Protein AF-0000000073391675 (afdb_homodimer)

Organism: Paracidovorax avenae (strain ATCC 19860 / DSM 7227 / CCUG 15838 / JCM 20985 / LMG 2117 / NCPPB 1011) (NCBI:txid643561)

pLDDT: mean 87.5, std 17.21, range [28.73, 98.94]

Nearest PDB structures (foldseek):
  4m0v-assembly2_B  TM=9.413E-01  e=5.246E-44  Escherichia coli KO11FL
  4lu9-assembly1_C  TM=9.413E-01  e=2.729E-43  Escherichia coli KO11FL
  4m0v-assembly1_A  TM=9.552E-01  e=1.009E-42  Escherichia coli KO11FL
  7z03-assembly1_B  TM=8.689E-01  e=5.096E-45  Escherichia coli
  4lty-assembly1_C  TM=9.539E-01  e=1.100E-41  Escherichia coli KO11FL

Sequence (812 aa):
MRLLHTSDWHLGQHFMGKSRQAEHRAFIDWLAAQAADCQADAVLLAGDVFDTSAPPSHARELYHHAVLSLREAGTALVVLGGNHDSAAVLGESRALLAELGTRVVPCAAATPAEQVLVLHRRSGGPGAVLCAVPYLRPRELLLSLPGESAADKRMALQQAIRAHYAALFDMARERSASLGGLPIVATGHLATVGATGGDAVRDIYVGTLEAFPTDAFPAADYIALGHIHQPMKVGGNEHIRYCGSPIPLGFDEAAQRKEVLQVDFDLAGLQSVAPLPVPCFQPMASLRGSLATLPAALTAAARAGTQETPAWLDVEVAGDDYLPDLQARVTAMADGLPVEVLRVRRARGGAAPALVPIARETLDELAPGDVFERRLQEESLDEALRERLSAMHRGVLSDLQEEGAAMRLLHTSDWHLGQHFMGKSRQAEHRAFIDWLAAQAADCQADAVLLAGDVFDTSAPPSHARELYHHAVLSLREAGTALVVLGGNHDSAAVLGESRALLAELGTRVVPCAAATPAEQVLVLHRRSGGPGAVLCAVPYLRPRELLLSLPGESAADKRMALQQAIRAHYAALFDMARERSASLGGLPIVATGHLATVGATGGDAVRDIYVGTLEAFPTDAFPAADYIALGHIHQPMKVGGNEHIRYCGSPIPLGFDEAAQRKEVLQVDFDLAGLQSVAPLPVPCFQPMASLRGSLATLPAALTAAARAGTQETPAWLDVEVAGDDYLPDLQARVTAMADGLPVEVLRVRRARGGAAPALVPIARETLDELAPGDVFERRLQEESLDEALRERLSAMHRGVLSDLQEEGAA

Structure (mmCIF, N/CA/C/O backbone):
data_AF-0000000073391675-model_v1
#
loop_
_entity.id
_entity.type
_entity.pdbx_description
1 polymer 'Nuclease SbcCD subunit D'
#
loop_
_atom_site.group_PDB
_atom_site.id
_atom_site.type_symbol
_atom_site.label_atom_id
_atom_site.label_alt_id
_atom_site.label_comp_id
_atom_site.label_asym_id
_atom_site.label_entity_id
_atom_site.label_seq_id
_atom_site.pdbx_PDB_ins_code
_atom_site.Cartn_x
_atom_site.Cartn_y
_atom_site.Cartn_z
_atom_site.occupancy
_atom_site.B_iso_or_equiv
_atom_site.auth_seq_id
_atom_site.auth_comp_id
_atom_site.auth_asym_id
_atom_site.auth_atom_id
_atom_site.pdbx_PDB_model_num
ATOM 1 N N . MET A 1 1 ? 22.078 17.875 15.852 1 96.62 1 MET A N 1
ATOM 2 C CA . MET A 1 1 ? 20.953 17.219 15.203 1 96.62 1 MET A CA 1
ATOM 3 C C . MET A 1 1 ? 19.859 18.219 14.828 1 96.62 1 MET A C 1
ATOM 5 O O . MET A 1 1 ? 19.531 19.094 15.617 1 96.62 1 MET A O 1
ATOM 9 N N . ARG A 1 2 ? 19.438 18.188 13.594 1 98.62 2 ARG A N 1
ATOM 10 C CA . ARG A 1 2 ? 18.344 19.031 13.117 1 98.62 2 ARG A CA 1
ATOM 11 C C . ARG A 1 2 ? 17.156 18.188 12.664 1 98.62 2 ARG A C 1
ATOM 13 O O . ARG A 1 2 ? 17.297 17.359 11.766 1 98.62 2 ARG A O 1
ATOM 20 N N . LEU A 1 3 ? 15.992 18.422 13.297 1 98.81 3 LEU A N 1
ATOM 21 C CA . LEU A 1 3 ? 14.773 17.703 12.969 1 98.81 3 LEU A CA 1
ATOM 22 C C . LEU A 1 3 ? 13.727 18.641 12.375 1 98.81 3 LEU A C 1
ATOM 24 O O . LEU A 1 3 ? 13.672 19.812 12.734 1 98.81 3 LEU A O 1
ATOM 28 N N . LEU A 1 4 ? 12.984 18.141 11.469 1 98.94 4 LEU A N 1
ATOM 29 C CA . LEU A 1 4 ? 11.734 18.781 11.086 1 98.94 4 LEU A CA 1
ATOM 30 C C . LEU A 1 4 ? 10.539 18.016 11.664 1 98.94 4 LEU A C 1
ATOM 32 O O . LEU A 1 4 ? 10.469 16.797 11.578 1 98.94 4 LEU A O 1
ATOM 36 N N . HIS A 1 5 ? 9.664 18.766 12.328 1 98.94 5 HIS A N 1
ATOM 37 C CA . HIS A 1 5 ? 8.477 18.234 12.984 1 98.94 5 HIS A CA 1
ATOM 38 C C . HIS A 1 5 ? 7.207 18.656 12.25 1 98.94 5 HIS A C 1
ATOM 40 O O . HIS A 1 5 ? 6.926 19.844 12.125 1 98.94 5 HIS A O 1
ATOM 46 N N . THR A 1 6 ? 6.473 17.688 11.688 1 98.94 6 THR A N 1
ATOM 47 C CA . THR A 1 6 ? 5.199 17.906 11.016 1 98.94 6 THR A CA 1
ATOM 48 C C . THR A 1 6 ? 4.188 16.844 11.414 1 98.94 6 THR A C 1
ATOM 50 O O . THR A 1 6 ? 4.539 15.859 12.062 1 98.94 6 THR A O 1
ATOM 53 N N . SER A 1 7 ? 2.902 17.047 11.172 1 98.69 7 SER A N 1
ATOM 54 C CA . SER A 1 7 ? 1.841 16.094 11.477 1 98.69 7 SER A CA 1
ATOM 55 C C . SER A 1 7 ? 0.565 16.422 10.711 1 98.69 7 SER A C 1
ATOM 57 O O . SER A 1 7 ? 0.49 17.453 10.031 1 98.69 7 SER A O 1
ATOM 59 N N . ASP A 1 8 ? -0.396 15.484 10.727 1 98.38 8 ASP A N 1
ATOM 60 C CA . ASP A 1 8 ? -1.77 15.711 10.289 1 98.38 8 ASP A CA 1
ATOM 61 C C . ASP A 1 8 ? -1.817 16.125 8.812 1 98.38 8 ASP A C 1
ATOM 63 O O . ASP A 1 8 ? -2.447 17.125 8.469 1 98.38 8 ASP A O 1
ATOM 67 N N . TRP A 1 9 ? -1.124 15.344 8.016 1 98.88 9 TRP A N 1
ATOM 68 C CA . TRP A 1 9 ? -1.133 15.602 6.574 1 98.88 9 TRP A CA 1
ATOM 69 C C . TRP A 1 9 ? -2.516 15.344 5.984 1 98.88 9 TRP A C 1
ATOM 71 O O . TRP A 1 9 ? -2.947 16.047 5.07 1 98.88 9 TRP A O 1
ATOM 81 N N . HIS A 1 10 ? -3.162 14.328 6.477 1 98.44 10 HIS A N 1
ATOM 82 C CA . HIS A 1 10 ? -4.492 13.945 6.012 1 98.44 10 HIS A CA 1
ATOM 83 C C . HIS A 1 10 ? -4.504 13.703 4.508 1 98.44 10 HIS A C 1
ATOM 85 O O . HIS A 1 10 ? -5.387 14.195 3.803 1 98.44 10 HIS A O 1
ATOM 91 N N . LEU A 1 11 ? -3.527 12.953 4.031 1 98.75 11 LEU A N 1
ATOM 92 C CA . LEU A 1 11 ? -3.48 12.609 2.615 1 98.75 11 LEU A CA 1
ATOM 93 C C . LEU A 1 11 ? -4.77 11.914 2.184 1 98.75 11 LEU A C 1
ATOM 95 O O . LEU A 1 11 ? -5.246 11.008 2.863 1 98.75 11 LEU A O 1
ATOM 99 N N . GLY A 1 12 ? -5.332 12.336 1.039 1 97.75 12 GLY A N 1
ATOM 100 C CA . GLY A 1 12 ? -6.535 11.727 0.497 1 97.75 12 GLY A CA 1
ATOM 101 C C . GLY A 1 12 ? -7.801 12.477 0.873 1 97.75 12 GLY A C 1
ATOM 102 O O . GLY A 1 12 ? -8.898 12.102 0.451 1 97.75 12 GLY A O 1
ATOM 103 N N . GLN A 1 13 ? -7.66 13.523 1.606 1 95.56 13 GLN A N 1
ATOM 104 C CA . GLN A 1 13 ? -8.852 14.266 2.014 1 95.56 13 GLN A CA 1
ATOM 105 C C . GLN A 1 13 ? -9.578 14.844 0.803 1 95.56 13 GLN A C 1
ATOM 107 O O . GLN A 1 13 ? -8.945 15.352 -0.126 1 95.56 13 GLN A O 1
ATOM 112 N N . HIS A 1 14 ? -10.883 14.68 0.837 1 92.56 14 HIS A N 1
ATOM 113 C CA . HIS A 1 14 ? -11.789 15.406 -0.05 1 92.56 14 HIS A CA 1
ATOM 114 C C . HIS A 1 14 ? -12.516 16.516 0.695 1 92.56 14 HIS A C 1
ATOM 116 O O . HIS A 1 14 ? -13.18 16.266 1.703 1 92.56 14 HIS A O 1
ATOM 122 N N . PHE A 1 15 ? -12.32 17.688 0.173 1 91.56 15 PHE A N 1
ATOM 123 C CA . PHE A 1 15 ? -12.883 18.875 0.834 1 91.56 15 PHE A CA 1
ATOM 124 C C . PHE A 1 15 ? -14.016 19.469 0.012 1 91.56 15 PHE A C 1
ATOM 126 O O . PHE A 1 15 ? -13.773 20.156 -0.977 1 91.56 15 PHE A O 1
ATOM 133 N N . MET A 1 16 ? -15.242 19.188 0.354 1 92.56 16 MET A N 1
ATOM 134 C CA . MET A 1 16 ? -16.438 19.703 -0.313 1 92.56 16 MET A CA 1
ATOM 135 C C . MET A 1 16 ? -16.391 19.422 -1.812 1 92.56 16 MET A C 1
ATOM 137 O O . MET A 1 16 ? -16.562 20.344 -2.623 1 92.56 16 MET A O 1
ATOM 141 N N . GLY A 1 17 ? -16.031 18.266 -2.182 1 92.5 17 GLY A N 1
ATOM 142 C CA . GLY A 1 17 ? -16.031 17.797 -3.561 1 92.5 17 GLY A CA 1
ATOM 143 C C . GLY A 1 17 ? -14.727 18.062 -4.277 1 92.5 17 GLY A C 1
ATOM 144 O O . GLY A 1 17 ? -14.555 17.672 -5.434 1 92.5 17 GLY A O 1
ATOM 145 N N . LYS A 1 18 ? -13.82 18.703 -3.594 1 95.31 18 LYS A N 1
ATOM 146 C CA . LYS A 1 18 ? -12.539 19.031 -4.207 1 95.31 18 LYS A CA 1
ATOM 147 C C . LYS A 1 18 ? -11.43 18.109 -3.691 1 95.31 18 LYS A C 1
ATOM 149 O O . LYS A 1 18 ? -11.359 17.828 -2.494 1 95.31 18 LYS A O 1
ATOM 154 N N . SER A 1 19 ? -10.617 17.609 -4.656 1 95.12 19 SER A N 1
ATOM 155 C CA . SER A 1 19 ? -9.43 16.844 -4.262 1 95.12 19 SER A CA 1
ATOM 156 C C . SER A 1 19 ? -8.328 17.766 -3.75 1 95.12 19 SER A C 1
ATOM 158 O O . SER A 1 19 ? -8.102 18.844 -4.309 1 95.12 19 SER A O 1
ATOM 160 N N . ARG A 1 20 ? -7.648 17.312 -2.73 1 96.75 20 ARG A N 1
ATOM 161 C CA . ARG A 1 20 ? -6.527 18.062 -2.182 1 96.75 20 ARG A CA 1
ATOM 162 C C . ARG A 1 20 ? -5.199 17.531 -2.707 1 96.75 20 ARG A C 1
ATOM 164 O O . ARG A 1 20 ? -4.137 17.922 -2.211 1 96.75 20 ARG A O 1
ATOM 171 N N . GLN A 1 21 ? -5.195 16.703 -3.68 1 97.56 21 GLN A N 1
ATOM 172 C CA . GLN A 1 21 ? -4.016 15.984 -4.148 1 97.56 21 GLN A CA 1
ATOM 173 C C . GLN A 1 21 ? -2.924 16.953 -4.594 1 97.56 21 GLN A C 1
ATOM 175 O O . GLN A 1 21 ? -1.752 16.766 -4.262 1 97.56 21 GLN A O 1
ATOM 180 N N . ALA A 1 22 ? -3.295 17.953 -5.344 1 97.12 22 ALA A N 1
ATOM 181 C CA . ALA A 1 22 ? -2.314 18.906 -5.844 1 97.12 22 ALA A CA 1
ATOM 182 C C . ALA A 1 22 ? -1.646 19.656 -4.695 1 97.12 22 ALA A C 1
ATOM 184 O O . ALA A 1 22 ? -0.434 19.891 -4.715 1 97.12 22 ALA A O 1
ATOM 185 N N . GLU A 1 23 ? -2.416 20.047 -3.707 1 97.19 23 GLU A N 1
ATOM 186 C CA . GLU A 1 23 ? -1.893 20.734 -2.531 1 97.19 23 GLU A CA 1
ATOM 187 C C . GLU A 1 23 ? -0.934 19.844 -1.75 1 97.19 23 GLU A C 1
ATOM 189 O O . GLU A 1 23 ? 0.139 20.281 -1.336 1 97.19 23 GLU A O 1
ATOM 194 N N . HIS A 1 24 ? -1.347 18.625 -1.597 1 98.5 24 HIS A N 1
ATOM 195 C CA . HIS A 1 24 ? -0.513 17.672 -0.875 1 98.5 24 HIS A CA 1
ATOM 196 C C . HIS A 1 24 ? 0.816 17.453 -1.59 1 98.5 24 HIS A C 1
ATOM 198 O O . HIS A 1 24 ? 1.872 17.422 -0.954 1 98.5 24 HIS A O 1
ATOM 204 N N . ARG A 1 25 ? 0.76 17.312 -2.867 1 98.56 25 ARG A N 1
ATOM 205 C CA . ARG A 1 25 ? 1.98 17.125 -3.646 1 98.56 25 ARG A CA 1
ATOM 206 C C . ARG A 1 25 ? 2.904 18.328 -3.506 1 98.56 25 ARG A C 1
ATOM 208 O O . ARG A 1 25 ? 4.105 18.172 -3.279 1 98.56 25 ARG A O 1
ATOM 215 N N . ALA A 1 26 ? 2.348 19.453 -3.588 1 98.69 26 ALA A N 1
ATOM 216 C CA . ALA A 1 26 ? 3.123 20.688 -3.465 1 98.69 26 ALA A CA 1
ATOM 217 C C . ALA A 1 26 ? 3.773 20.797 -2.088 1 98.69 26 ALA A C 1
ATOM 219 O O . ALA A 1 26 ? 4.938 21.188 -1.973 1 98.69 26 ALA A O 1
ATOM 220 N N . PHE A 1 27 ? 3.076 20.484 -1.104 1 98.81 27 PHE A N 1
ATOM 221 C CA . PHE A 1 27 ? 3.611 20.516 0.251 1 98.81 27 PHE A CA 1
ATOM 222 C C . PHE A 1 27 ? 4.781 19.547 0.395 1 98.81 27 PHE A C 1
ATOM 224 O O . PHE A 1 27 ? 5.824 19.906 0.943 1 98.81 27 PHE A O 1
ATOM 231 N N . ILE A 1 28 ? 4.555 18.312 -0.082 1 98.94 28 ILE A N 1
ATOM 232 C CA . ILE A 1 28 ? 5.586 17.281 0.033 1 98.94 28 ILE A CA 1
ATOM 233 C C . ILE A 1 28 ? 6.855 17.75 -0.68 1 98.94 28 ILE A C 1
ATOM 235 O O . ILE A 1 28 ? 7.961 17.609 -0.145 1 98.94 28 ILE A O 1
ATOM 239 N N . ASP A 1 29 ? 6.691 18.266 -1.819 1 98.88 29 ASP A N 1
ATOM 240 C CA . ASP A 1 29 ? 7.836 18.781 -2.566 1 98.88 29 ASP A CA 1
ATOM 241 C C . ASP A 1 29 ? 8.523 19.922 -1.81 1 98.88 29 ASP A C 1
ATOM 243 O O . ASP A 1 29 ? 9.75 19.969 -1.73 1 98.88 29 ASP A O 1
ATOM 247 N N . TRP A 1 30 ? 7.719 20.781 -1.269 1 98.94 30 TRP A N 1
ATOM 248 C CA . TRP A 1 30 ? 8.242 21.891 -0.473 1 98.94 30 TRP A CA 1
ATOM 249 C C . TRP A 1 30 ? 8.992 21.375 0.748 1 98.94 30 TRP A C 1
ATOM 251 O O . TRP A 1 30 ? 10.086 21.844 1.055 1 98.94 30 TRP A O 1
ATOM 261 N N . LEU A 1 31 ? 8.414 20.438 1.438 1 98.94 31 LEU A N 1
ATOM 262 C CA . LEU A 1 31 ? 9.031 19.859 2.627 1 98.94 31 LEU A CA 1
ATOM 263 C C . LEU A 1 31 ? 10.391 19.266 2.297 1 98.94 31 LEU A C 1
ATOM 265 O O . LEU A 1 31 ? 11.359 19.469 3.027 1 98.94 31 LEU A O 1
ATOM 269 N N . ALA A 1 32 ? 10.398 18.516 1.232 1 98.88 32 ALA A N 1
ATOM 270 C CA . ALA A 1 32 ? 11.648 17.891 0.813 1 98.88 32 ALA A CA 1
ATOM 271 C C . ALA A 1 32 ? 12.703 18.953 0.48 1 98.88 32 ALA A C 1
ATOM 273 O O . ALA A 1 32 ? 13.875 18.797 0.829 1 98.88 32 ALA A O 1
ATOM 274 N N . ALA A 1 33 ? 12.273 19.953 -0.189 1 98.88 33 ALA A N 1
ATOM 275 C CA . ALA A 1 33 ? 13.195 21.047 -0.51 1 98.88 33 ALA A CA 1
ATOM 276 C C . ALA A 1 33 ? 13.719 21.719 0.758 1 98.88 33 ALA A C 1
ATOM 278 O O . ALA A 1 33 ? 14.914 22 0.865 1 98.88 33 ALA A O 1
ATOM 279 N N . GLN A 1 34 ? 12.82 21.953 1.698 1 98.81 34 GLN A N 1
ATOM 280 C CA . GLN A 1 34 ? 13.234 22.547 2.969 1 98.81 34 GLN A CA 1
ATOM 281 C C . GLN A 1 34 ? 14.219 21.641 3.699 1 98.81 34 GLN A C 1
ATOM 283 O O . GLN A 1 34 ? 15.211 22.109 4.262 1 98.81 34 GLN A O 1
ATOM 288 N N . ALA A 1 35 ? 13.906 20.391 3.701 1 98.88 35 ALA A N 1
ATOM 289 C CA . ALA A 1 35 ? 14.773 19.422 4.359 1 98.88 35 ALA A CA 1
ATOM 290 C C . ALA A 1 35 ? 16.172 19.438 3.758 1 98.88 35 ALA A C 1
ATOM 292 O O . ALA A 1 35 ? 17.172 19.391 4.484 1 98.88 35 ALA A O 1
ATOM 293 N N . ALA A 1 36 ? 16.234 19.516 2.473 1 98.69 36 ALA A N 1
ATOM 294 C CA . ALA A 1 36 ? 17.531 19.578 1.781 1 98.69 36 ALA A CA 1
ATOM 295 C C . ALA A 1 36 ? 18.25 20.875 2.104 1 98.69 36 ALA A C 1
ATOM 297 O O . ALA A 1 36 ? 19.453 20.875 2.42 1 98.69 36 ALA A O 1
ATOM 298 N N . ASP A 1 37 ? 17.547 21.938 2.047 1 98.5 37 ASP A N 1
ATOM 299 C CA . ASP A 1 37 ? 18.125 23.266 2.232 1 98.5 37 ASP A CA 1
ATOM 300 C C . ASP A 1 37 ? 18.719 23.406 3.629 1 98.5 37 ASP A C 1
ATOM 302 O O . ASP A 1 37 ? 19.828 23.938 3.783 1 98.5 37 ASP A O 1
ATOM 306 N N . CYS A 1 38 ? 18.016 22.953 4.582 1 98.25 38 CYS A N 1
ATOM 307 C CA . CYS A 1 38 ? 18.5 23.125 5.945 1 98.25 38 CYS A CA 1
ATOM 308 C C . CYS A 1 38 ? 19.297 21.922 6.41 1 98.25 38 CYS A C 1
ATOM 310 O O . CYS A 1 38 ? 19.719 21.859 7.566 1 98.25 38 CYS A O 1
ATOM 312 N N . GLN A 1 39 ? 19.375 20.969 5.539 1 98.25 39 GLN A N 1
ATOM 313 C CA . GLN A 1 39 ? 20.109 19.75 5.824 1 98.25 39 GLN A CA 1
ATOM 314 C C . GLN A 1 39 ? 19.562 19.031 7.055 1 98.25 39 GLN A C 1
ATOM 316 O O . GLN A 1 39 ? 20.312 18.688 7.973 1 98.25 39 GLN A O 1
ATOM 321 N N . ALA A 1 40 ? 18.312 18.875 7.055 1 98.81 40 ALA A N 1
ATOM 322 C CA . ALA A 1 40 ? 17.656 18.172 8.156 1 98.81 40 ALA A CA 1
ATOM 323 C C . ALA A 1 40 ? 18.125 16.719 8.242 1 98.81 40 ALA A C 1
ATOM 325 O O . ALA A 1 40 ? 18.297 16.062 7.215 1 98.81 40 ALA A O 1
ATOM 326 N N . ASP A 1 41 ? 18.375 16.281 9.469 1 98.75 41 ASP A N 1
ATOM 327 C CA . ASP A 1 41 ? 18.781 14.898 9.688 1 98.75 41 ASP A CA 1
ATOM 328 C C . ASP A 1 41 ? 17.578 13.953 9.562 1 98.75 41 ASP A C 1
ATOM 330 O O . ASP A 1 41 ? 17.703 12.867 9 1 98.75 41 ASP A O 1
ATOM 334 N N . ALA A 1 42 ? 16.453 14.391 10.086 1 98.81 42 ALA A N 1
ATOM 335 C CA . ALA A 1 42 ? 15.25 13.562 10.047 1 98.81 42 ALA A CA 1
ATOM 336 C C . ALA A 1 42 ? 13.984 14.422 10.055 1 98.81 42 ALA A C 1
ATOM 338 O O . ALA A 1 42 ? 13.992 15.539 10.562 1 98.81 42 ALA A O 1
ATOM 339 N N . VAL A 1 43 ? 12.953 13.938 9.453 1 98.94 43 VAL A N 1
ATOM 340 C CA . VAL A 1 43 ? 11.594 14.469 9.57 1 98.94 43 VAL A CA 1
ATOM 341 C C . VAL A 1 43 ? 10.758 13.555 10.461 1 98.94 43 VAL A C 1
ATOM 343 O O . VAL A 1 43 ? 10.773 12.328 10.297 1 98.94 43 VAL A O 1
ATOM 346 N N . LEU A 1 44 ? 10.125 14.102 11.469 1 98.94 44 LEU A N 1
ATOM 347 C CA . LEU A 1 44 ? 9.148 13.391 12.297 1 98.94 44 LEU A CA 1
ATOM 348 C C . LEU A 1 44 ? 7.73 13.711 11.844 1 98.94 44 LEU A C 1
ATOM 350 O O . LEU A 1 44 ? 7.305 14.867 11.883 1 98.94 44 LEU A O 1
ATOM 354 N N . LEU A 1 45 ? 7.055 12.734 11.336 1 98.94 45 LEU A N 1
ATOM 355 C CA . LEU A 1 45 ? 5.629 12.844 11.039 1 98.94 45 LEU A CA 1
ATOM 356 C C . LEU A 1 45 ? 4.793 12.273 12.18 1 98.94 45 LEU A C 1
ATOM 358 O O . LEU A 1 45 ? 4.629 11.055 12.281 1 98.94 45 LEU A O 1
ATOM 362 N N . ALA A 1 46 ? 4.242 13.141 12.992 1 98.69 46 ALA A N 1
ATOM 363 C CA . ALA A 1 46 ? 3.678 12.758 14.281 1 98.69 46 ALA A CA 1
ATOM 364 C C . ALA A 1 46 ? 2.195 12.422 14.156 1 98.69 46 ALA A C 1
ATOM 366 O O . ALA A 1 46 ? 1.367 12.922 14.914 1 98.69 46 ALA A O 1
ATOM 367 N N . GLY A 1 47 ? 1.829 11.633 13.18 1 98.31 47 GLY A N 1
ATOM 368 C CA . GLY A 1 47 ? 0.517 11.008 13.117 1 98.31 47 GLY A CA 1
ATOM 369 C C . GLY A 1 47 ? -0.408 11.664 12.109 1 98.31 47 GLY A C 1
ATOM 370 O O . GLY A 1 47 ? -0.137 12.766 11.641 1 98.31 47 GLY A O 1
ATOM 371 N N . ASP A 1 48 ? -1.467 10.891 11.766 1 98.31 48 ASP A N 1
ATOM 372 C CA . ASP A 1 48 ? -2.502 11.266 10.812 1 98.31 48 ASP A CA 1
ATOM 373 C C . ASP A 1 48 ? -1.901 11.539 9.43 1 98.31 48 ASP A C 1
ATOM 375 O O . ASP A 1 48 ? -2.117 12.609 8.859 1 98.31 48 ASP A O 1
ATOM 379 N N . VAL A 1 49 ? -1.229 10.539 9 1 98.81 49 VAL A N 1
ATOM 380 C CA . VAL A 1 49 ? -0.673 10.555 7.652 1 98.81 49 VAL A CA 1
ATOM 381 C C . VAL A 1 49 ? -1.801 10.656 6.629 1 98.81 49 VAL A C 1
ATOM 383 O O . VAL A 1 49 ? -1.759 11.508 5.734 1 98.81 49 VAL A O 1
ATOM 386 N N . PHE A 1 50 ? -2.76 9.844 6.832 1 98.69 50 PHE A N 1
ATOM 387 C CA . PHE A 1 50 ? -3.889 9.773 5.914 1 98.69 50 PHE A CA 1
ATOM 388 C C . PHE A 1 50 ? -5.137 10.383 6.539 1 98.69 50 PHE A C 1
ATOM 390 O O . PHE A 1 50 ? -5.211 10.547 7.758 1 98.69 50 PHE A O 1
ATOM 397 N N . ASP A 1 51 ? -6.062 10.68 5.625 1 97.81 51 ASP A N 1
ATOM 398 C CA . ASP A 1 51 ? -7.312 11.266 6.086 1 97.81 51 ASP A CA 1
ATOM 399 C C . ASP A 1 51 ? -8.242 10.203 6.66 1 97.81 51 ASP A C 1
ATOM 401 O O . ASP A 1 51 ? -9.047 10.492 7.547 1 97.81 51 ASP A O 1
ATOM 405 N N . THR A 1 52 ? -8.125 9.047 6.129 1 96.56 52 THR A N 1
ATOM 406 C CA . THR A 1 52 ? -8.977 7.953 6.574 1 96.56 52 THR A CA 1
ATOM 407 C C . THR A 1 52 ? -8.164 6.68 6.773 1 96.56 52 THR A C 1
ATOM 409 O O . THR A 1 52 ? -7.012 6.598 6.336 1 96.56 52 THR A O 1
ATOM 412 N N . SER A 1 53 ? -8.812 5.715 7.457 1 96.31 53 SER A N 1
ATOM 413 C CA . SER A 1 53 ? -8.156 4.445 7.746 1 96.31 53 SER A CA 1
ATOM 414 C C . SER A 1 53 ? -8.008 3.602 6.484 1 96.31 53 SER A C 1
ATOM 416 O O . SER A 1 53 ? -7.242 2.635 6.461 1 96.31 53 SER A O 1
ATOM 418 N N . ALA A 1 54 ? -8.727 3.861 5.48 1 95.94 54 ALA A N 1
ATOM 419 C CA . ALA A 1 54 ? -8.633 3.205 4.176 1 95.94 54 ALA A CA 1
ATOM 420 C C . ALA A 1 54 ? -8.352 4.219 3.07 1 95.94 54 ALA A C 1
ATOM 422 O O . ALA A 1 54 ? -9.234 4.52 2.26 1 95.94 54 ALA A O 1
ATOM 423 N N . PRO A 1 55 ? -7.145 4.691 3.033 1 97.44 55 PRO A N 1
ATOM 424 C CA . PRO A 1 55 ? -6.812 5.742 2.07 1 97.44 55 PRO A CA 1
ATOM 425 C C . PRO A 1 55 ? -6.91 5.27 0.621 1 97.44 55 PRO A C 1
ATOM 427 O O . PRO A 1 55 ? -6.586 4.121 0.321 1 97.44 55 PRO A O 1
ATOM 430 N N . PRO A 1 56 ? -7.336 6.148 -0.29 1 96.44 56 PRO A N 1
ATOM 431 C CA . PRO A 1 56 ? -7.336 5.816 -1.717 1 96.44 56 PRO A CA 1
ATOM 432 C C . PRO A 1 56 ? -5.926 5.68 -2.289 1 96.44 56 PRO A C 1
ATOM 434 O O . PRO A 1 56 ? -4.953 6.09 -1.648 1 96.44 56 PRO A O 1
ATOM 437 N N . SER A 1 57 ? -5.824 5.145 -3.465 1 96.88 57 SER A N 1
ATOM 438 C CA . SER A 1 57 ? -4.539 4.844 -4.09 1 96.88 57 SER A CA 1
ATOM 439 C C . SER A 1 57 ? -3.703 6.105 -4.266 1 96.88 57 SER A C 1
ATOM 441 O O . SER A 1 57 ? -2.488 6.086 -4.059 1 96.88 57 SER A O 1
ATOM 443 N N . HIS A 1 58 ? -4.359 7.164 -4.656 1 96.69 58 HIS A N 1
ATOM 444 C CA . HIS A 1 58 ? -3.59 8.375 -4.914 1 96.69 58 HIS A CA 1
ATOM 445 C C . HIS A 1 58 ? -2.961 8.914 -3.631 1 96.69 58 HIS A C 1
ATOM 447 O O . HIS A 1 58 ? -1.879 9.508 -3.666 1 96.69 58 HIS A O 1
ATOM 453 N N . ALA A 1 59 ? -3.623 8.797 -2.504 1 98.31 59 ALA A N 1
ATOM 454 C CA . ALA A 1 59 ? -3.059 9.188 -1.216 1 98.31 59 ALA A CA 1
ATOM 455 C C . ALA A 1 59 ? -1.842 8.336 -0.868 1 98.31 59 ALA A C 1
ATOM 457 O O . ALA A 1 59 ? -0.832 8.859 -0.385 1 98.31 59 ALA A O 1
ATOM 458 N N . ARG A 1 60 ? -1.958 7.062 -1.12 1 98.19 60 ARG A N 1
ATOM 459 C CA . ARG A 1 60 ? -0.845 6.152 -0.873 1 98.19 60 ARG A CA 1
ATOM 460 C C . ARG A 1 60 ? 0.339 6.477 -1.778 1 98.19 60 ARG A C 1
ATOM 462 O O . ARG A 1 60 ? 1.492 6.418 -1.346 1 98.19 60 ARG A O 1
ATOM 469 N N . GLU A 1 61 ? 0.054 6.77 -2.996 1 97.81 61 GLU A N 1
ATOM 470 C CA . GLU A 1 61 ? 1.101 7.191 -3.922 1 97.81 61 GLU A CA 1
ATOM 471 C C . GLU A 1 61 ? 1.828 8.43 -3.408 1 97.81 61 GLU A C 1
ATOM 473 O O . GLU A 1 61 ? 3.055 8.516 -3.49 1 97.81 61 GLU A O 1
ATOM 478 N N . LEU A 1 62 ? 1.077 9.375 -2.889 1 98.62 62 LEU A N 1
ATOM 479 C CA . LEU A 1 62 ? 1.663 10.586 -2.322 1 98.62 62 LEU A CA 1
ATOM 480 C C . LEU A 1 62 ? 2.553 10.25 -1.13 1 98.62 62 LEU A C 1
ATOM 482 O O . LEU A 1 62 ? 3.627 10.836 -0.968 1 98.62 62 LEU A O 1
ATOM 486 N N . TYR A 1 63 ? 2.113 9.336 -0.309 1 98.75 63 TYR A N 1
ATOM 487 C CA . TYR A 1 63 ? 2.9 8.875 0.83 1 98.75 63 TYR A CA 1
ATOM 488 C C . TYR A 1 63 ? 4.242 8.32 0.374 1 98.75 63 TYR A C 1
ATOM 490 O O . TYR A 1 63 ? 5.285 8.664 0.931 1 98.75 63 TYR A O 1
ATOM 498 N N . HIS A 1 64 ? 4.191 7.551 -0.645 1 98.38 64 HIS A N 1
ATOM 499 C CA . HIS A 1 64 ? 5.414 6.965 -1.186 1 98.38 64 HIS A CA 1
ATOM 500 C C . HIS A 1 64 ? 6.285 8.031 -1.848 1 98.38 64 HIS A C 1
ATOM 502 O O . HIS A 1 64 ? 7.516 7.969 -1.768 1 98.38 64 HIS A O 1
ATOM 508 N N . HIS A 1 65 ? 5.652 8.953 -2.479 1 98.38 65 HIS A N 1
ATOM 509 C CA . HIS A 1 65 ? 6.379 10.086 -3.045 1 98.38 65 HIS A CA 1
ATOM 510 C C . HIS A 1 65 ? 7.141 10.852 -1.966 1 98.38 65 HIS A C 1
ATOM 512 O O . HIS A 1 65 ? 8.289 11.242 -2.17 1 98.38 65 HIS A O 1
ATOM 518 N N . ALA A 1 66 ? 6.512 11.008 -0.86 1 98.81 66 ALA A N 1
ATOM 519 C CA . ALA A 1 66 ? 7.164 11.68 0.259 1 98.81 66 ALA A CA 1
ATOM 520 C C . ALA A 1 66 ? 8.406 10.914 0.713 1 98.81 66 ALA A C 1
ATOM 522 O O . ALA A 1 66 ? 9.461 11.516 0.945 1 98.81 66 ALA A O 1
ATOM 523 N N . VAL A 1 67 ? 8.273 9.641 0.805 1 98.75 67 VAL A N 1
ATOM 524 C CA . VAL A 1 67 ? 9.375 8.781 1.231 1 98.75 67 VAL A CA 1
ATOM 525 C C . VAL A 1 67 ? 10.562 8.945 0.281 1 98.75 67 VAL A C 1
ATOM 527 O O . VAL A 1 67 ? 11.688 9.18 0.719 1 98.75 67 VAL A O 1
ATOM 530 N N . LEU A 1 68 ? 10.305 8.906 -0.965 1 98.69 68 LEU A N 1
ATOM 531 C CA . LEU A 1 68 ? 11.367 8.969 -1.966 1 98.69 68 LEU A CA 1
ATOM 532 C C . LEU A 1 68 ? 11.977 10.367 -2.02 1 98.69 68 LEU A C 1
ATOM 534 O O . LEU A 1 68 ? 13.195 10.508 -2.145 1 98.69 68 LEU A O 1
ATOM 538 N N . SER A 1 69 ? 11.094 11.383 -1.915 1 98.81 69 SER A N 1
ATOM 539 C CA . SER A 1 69 ? 11.57 12.758 -1.976 1 98.81 69 SER A CA 1
ATOM 540 C C . SER A 1 69 ? 12.492 13.078 -0.803 1 98.81 69 SER A C 1
ATOM 542 O O . SER A 1 69 ? 13.523 13.727 -0.976 1 98.81 69 SER A O 1
ATOM 544 N N . LEU A 1 70 ? 12.133 12.617 0.318 1 98.81 70 LEU A N 1
ATOM 545 C CA . LEU A 1 70 ? 12.945 12.891 1.499 1 98.81 70 LEU A CA 1
ATOM 546 C C . LEU A 1 70 ? 14.234 12.078 1.472 1 98.81 70 LEU A C 1
ATOM 548 O O . LEU A 1 70 ? 15.281 12.555 1.917 1 98.81 70 LEU A O 1
ATOM 552 N N . ARG A 1 71 ? 14.148 10.867 0.984 1 98.12 71 ARG A N 1
ATOM 553 C CA . ARG A 1 71 ? 15.367 10.078 0.794 1 98.12 71 ARG A CA 1
ATOM 554 C C . ARG A 1 71 ? 16.344 10.805 -0.126 1 98.12 71 ARG A C 1
ATOM 556 O O . ARG A 1 71 ? 17.531 10.883 0.166 1 98.12 71 ARG A O 1
ATOM 563 N N . GLU A 1 72 ? 15.828 11.281 -1.165 1 98 72 GLU A N 1
ATOM 564 C CA . GLU A 1 72 ? 16.641 12.023 -2.121 1 98 72 GLU A CA 1
ATOM 565 C C . GLU A 1 72 ? 17.266 13.258 -1.475 1 98 72 GLU A C 1
ATOM 567 O O . GLU A 1 72 ? 18.406 13.625 -1.801 1 98 72 GLU A O 1
ATOM 572 N N . ALA A 1 73 ? 16.547 13.82 -0.56 1 98.31 73 ALA A N 1
ATOM 573 C CA . ALA A 1 73 ? 17.031 14.984 0.167 1 98.31 73 ALA A CA 1
ATOM 574 C C . ALA A 1 73 ? 18.078 14.586 1.211 1 98.31 73 ALA A C 1
ATOM 576 O O . ALA A 1 73 ? 18.672 15.445 1.862 1 98.31 73 ALA A O 1
ATOM 577 N N . GLY A 1 74 ? 18.297 13.297 1.369 1 97.69 74 GLY A N 1
ATOM 578 C CA . GLY A 1 74 ? 19.234 12.812 2.365 1 97.69 74 GLY A CA 1
ATOM 579 C C . GLY A 1 74 ? 18.703 12.898 3.781 1 97.69 74 GLY A C 1
ATOM 580 O O . GLY A 1 74 ? 19.469 13.016 4.734 1 97.69 74 GLY A O 1
ATOM 581 N N . THR A 1 75 ? 17.453 12.938 3.93 1 98.56 75 THR A N 1
ATOM 582 C CA . THR A 1 75 ? 16.797 13.125 5.219 1 98.56 75 THR A CA 1
ATOM 583 C C . THR A 1 75 ? 16.016 11.875 5.602 1 98.56 75 THR A C 1
ATOM 585 O O . THR A 1 75 ? 15.219 11.367 4.809 1 98.56 75 THR A O 1
ATOM 588 N N . ALA A 1 76 ? 16.25 11.328 6.801 1 98.56 76 ALA A N 1
ATOM 589 C CA . ALA A 1 76 ? 15.469 10.188 7.289 1 98.56 76 ALA A CA 1
ATOM 590 C C . ALA A 1 76 ? 14.039 10.609 7.609 1 98.56 76 ALA A C 1
ATOM 592 O O . ALA A 1 76 ? 13.766 11.789 7.848 1 98.56 76 ALA A O 1
ATOM 593 N N . LEU A 1 77 ? 13.141 9.656 7.535 1 98.88 77 LEU A N 1
ATOM 594 C CA . LEU A 1 77 ? 11.734 9.898 7.859 1 98.88 77 LEU A CA 1
ATOM 595 C C . LEU A 1 77 ? 11.242 8.922 8.914 1 98.88 77 LEU A C 1
ATOM 597 O O . LEU A 1 77 ? 11.492 7.715 8.82 1 98.88 77 LEU A O 1
ATOM 601 N N . VAL A 1 78 ? 10.656 9.391 9.992 1 98.94 78 VAL A N 1
ATOM 602 C CA . VAL A 1 78 ? 9.961 8.57 10.984 1 98.94 78 VAL A CA 1
ATOM 603 C C . VAL A 1 78 ? 8.461 8.867 10.938 1 98.94 78 VAL A C 1
ATOM 605 O O . VAL A 1 78 ? 8.047 10.023 11.086 1 98.94 78 VAL A O 1
ATOM 608 N N . VAL A 1 79 ? 7.707 7.805 10.719 1 98.94 79 VAL A N 1
ATOM 609 C CA . VAL A 1 79 ? 6.262 7.945 10.57 1 98.94 79 VAL A CA 1
ATOM 610 C C . VAL A 1 79 ? 5.555 7.32 11.766 1 98.94 79 VAL A C 1
ATOM 612 O O . VAL A 1 79 ? 5.75 6.141 12.07 1 98.94 79 VAL A O 1
ATOM 615 N N . LEU A 1 80 ? 4.766 8.102 12.445 1 98.81 80 LEU A N 1
ATOM 616 C CA . LEU A 1 80 ? 3.945 7.609 13.547 1 98.81 80 LEU A CA 1
ATOM 617 C C . LEU A 1 80 ? 2.473 7.57 13.148 1 98.81 80 LEU A C 1
ATOM 619 O O . LEU A 1 80 ? 2.008 8.422 12.391 1 98.81 80 LEU A O 1
ATOM 623 N N . GLY A 1 81 ? 1.728 6.609 13.695 1 98.44 81 GLY A N 1
ATOM 624 C CA . GLY A 1 81 ? 0.298 6.531 13.438 1 98.44 81 GLY A CA 1
ATOM 625 C C . GLY A 1 81 ? -0.508 7.543 14.234 1 98.44 81 GLY A C 1
ATOM 626 O O . GLY A 1 81 ? -0.198 7.816 15.398 1 98.44 81 GLY A O 1
ATOM 627 N N . GLY A 1 82 ? -1.484 8.133 13.602 1 97.75 82 GLY A N 1
ATOM 628 C CA . GLY A 1 82 ? -2.494 8.945 14.266 1 97.75 82 GLY A CA 1
ATOM 629 C C . GLY A 1 82 ? -3.836 8.25 14.383 1 97.75 82 GLY A C 1
ATOM 630 O O . GLY A 1 82 ? -3.951 7.055 14.086 1 97.75 82 GLY A O 1
ATOM 631 N N . ASN A 1 83 ? -4.824 8.922 14.867 1 95.38 83 ASN A N 1
ATOM 632 C CA . ASN A 1 83 ? -6.121 8.289 15.102 1 95.38 83 ASN A CA 1
ATOM 633 C C . ASN A 1 83 ? -6.836 7.98 13.789 1 95.38 83 ASN A C 1
ATOM 635 O O . ASN A 1 83 ? -7.68 7.086 13.734 1 95.38 83 ASN A O 1
ATOM 639 N N . HIS A 1 84 ? -6.539 8.695 12.695 1 96.62 84 HIS A N 1
ATOM 640 C CA . HIS A 1 84 ? -7.133 8.43 11.391 1 96.62 84 HIS A CA 1
ATOM 641 C C . HIS A 1 84 ? -6.457 7.25 10.703 1 96.62 84 HIS A C 1
ATOM 643 O O . HIS A 1 84 ? -7.027 6.641 9.797 1 96.62 84 HIS A O 1
ATOM 649 N N . ASP A 1 85 ? -5.32 6.938 11.148 1 97.62 85 ASP A N 1
ATOM 650 C CA . ASP A 1 85 ? -4.5 5.949 10.453 1 97.62 85 ASP A CA 1
ATOM 651 C C . ASP A 1 85 ? -4.824 4.535 10.93 1 97.62 85 ASP A C 1
ATOM 653 O O . ASP A 1 85 ? -5.035 4.309 12.117 1 97.62 85 ASP A O 1
ATOM 657 N N . SER A 1 86 ? -4.914 3.65 9.945 1 97.56 86 SER A N 1
ATOM 658 C CA . SER A 1 86 ? -4.965 2.229 10.266 1 97.56 86 SER A CA 1
ATOM 659 C C . SER A 1 86 ? -3.568 1.67 10.523 1 97.56 86 SER A C 1
ATOM 661 O O . SER A 1 86 ? -2.67 1.829 9.695 1 97.56 86 SER A O 1
ATOM 663 N N . ALA A 1 87 ? -3.455 1.022 11.688 1 97 87 ALA A N 1
ATOM 664 C CA . ALA A 1 87 ? -2.168 0.403 12 1 97 87 ALA A CA 1
ATOM 665 C C . ALA A 1 87 ? -1.791 -0.632 10.945 1 97 87 ALA A C 1
ATOM 667 O O . ALA A 1 87 ? -0.629 -0.724 10.539 1 97 87 ALA A O 1
ATOM 668 N N . ALA A 1 88 ? -2.742 -1.382 10.508 1 96.81 88 ALA A N 1
ATOM 669 C CA . ALA A 1 88 ? -2.514 -2.412 9.5 1 96.81 88 ALA A CA 1
ATOM 670 C C . ALA A 1 88 ? -2.045 -1.796 8.188 1 96.81 88 ALA A C 1
ATOM 672 O O . ALA A 1 88 ? -1.092 -2.281 7.57 1 96.81 88 ALA A O 1
ATOM 673 N N . VAL A 1 89 ? -2.678 -0.74 7.773 1 97.69 89 VAL A N 1
ATOM 674 C CA . VAL A 1 89 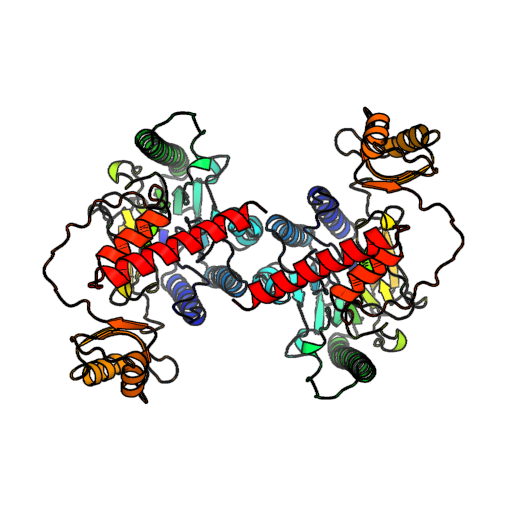? -2.359 -0.078 6.512 1 97.69 89 VAL A CA 1
ATOM 675 C C . VAL A 1 89 ? -0.959 0.527 6.586 1 97.69 89 VAL A C 1
ATOM 677 O O . VAL A 1 89 ? -0.143 0.332 5.684 1 97.69 89 VAL A O 1
ATOM 680 N N . LEU A 1 90 ? -0.641 1.188 7.652 1 97.69 90 LEU A N 1
ATOM 681 C CA . LEU A 1 90 ? 0.689 1.769 7.805 1 97.69 90 LEU A CA 1
ATOM 682 C C . LEU A 1 90 ? 1.75 0.676 7.906 1 97.69 90 LEU A C 1
ATOM 684 O O . LEU A 1 90 ? 2.895 0.877 7.496 1 97.69 90 LEU A O 1
ATOM 688 N N . GLY A 1 91 ? 1.318 -0.424 8.445 1 97.19 91 GLY A N 1
ATOM 689 C CA . GLY A 1 91 ? 2.248 -1.522 8.648 1 97.19 91 GLY A CA 1
ATOM 690 C C . GLY A 1 91 ? 2.555 -2.293 7.383 1 97.19 91 GLY A C 1
ATOM 691 O O . GLY A 1 91 ? 3.545 -3.025 7.316 1 97.19 91 GLY A O 1
ATOM 692 N N . GLU A 1 92 ? 1.788 -2.174 6.328 1 96.81 92 GLU A N 1
ATOM 693 C CA . GLU A 1 92 ? 1.911 -2.945 5.098 1 96.81 92 GLU A CA 1
ATOM 694 C C . GLU A 1 92 ? 3.318 -2.838 4.516 1 96.81 92 GLU A C 1
ATOM 696 O O . GLU A 1 92 ? 3.879 -3.83 4.043 1 96.81 92 GLU A O 1
ATOM 701 N N . SER A 1 93 ? 3.844 -1.622 4.531 1 96.69 93 SER A N 1
ATOM 702 C CA . SER A 1 93 ? 5.082 -1.36 3.809 1 96.69 93 SER A CA 1
ATOM 703 C C . SER A 1 93 ? 6.223 -1.032 4.77 1 96.69 93 SER A C 1
ATOM 705 O O . SER A 1 93 ? 7.258 -0.5 4.355 1 96.69 93 SER A O 1
ATOM 707 N N . ARG A 1 94 ? 6.039 -1.339 6.031 1 97.19 94 ARG A N 1
ATOM 708 C CA . ARG A 1 94 ? 6.988 -0.949 7.07 1 97.19 94 ARG A CA 1
ATOM 709 C C . ARG A 1 94 ? 8.391 -1.452 6.75 1 97.19 94 ARG A C 1
ATOM 711 O O . ARG A 1 94 ? 9.352 -0.678 6.758 1 97.19 94 ARG A O 1
ATOM 718 N N . ALA A 1 95 ? 8.5 -2.754 6.441 1 96.44 95 ALA A N 1
ATOM 719 C CA . ALA A 1 95 ? 9.812 -3.35 6.168 1 96.44 95 ALA A CA 1
ATOM 720 C C . ALA A 1 95 ? 10.422 -2.77 4.898 1 96.44 95 ALA A C 1
ATOM 722 O O . ALA A 1 95 ? 11.625 -2.523 4.84 1 96.44 95 ALA A O 1
ATOM 723 N N . LEU A 1 96 ? 9.578 -2.557 3.936 1 97 96 LEU A N 1
ATOM 724 C CA . LEU A 1 96 ? 10.023 -1.982 2.67 1 97 96 LEU A CA 1
ATOM 725 C C . LEU A 1 96 ? 10.57 -0.573 2.875 1 97 96 LEU A C 1
ATOM 727 O O . LEU A 1 96 ? 11.648 -0.24 2.369 1 97 96 LEU A O 1
ATOM 731 N N . LEU A 1 97 ? 9.883 0.238 3.615 1 98.5 97 LEU A N 1
ATOM 732 C CA . LEU A 1 97 ? 10.242 1.634 3.838 1 98.5 97 LEU A CA 1
ATOM 733 C C . LEU A 1 97 ? 11.516 1.741 4.672 1 98.5 97 LEU A C 1
ATOM 735 O O . LEU A 1 97 ? 12.297 2.682 4.5 1 98.5 97 LEU A O 1
ATOM 739 N N . ALA A 1 98 ? 11.727 0.748 5.535 1 97.69 98 ALA A N 1
ATOM 740 C CA . ALA A 1 98 ? 12.953 0.716 6.324 1 97.69 98 ALA A CA 1
ATOM 741 C C . ALA A 1 98 ? 14.188 0.634 5.426 1 97.69 98 ALA A C 1
ATOM 743 O O . ALA A 1 98 ? 15.219 1.24 5.719 1 97.69 98 ALA A O 1
ATOM 744 N N . GLU A 1 99 ? 14.039 -0.05 4.301 1 96.75 99 GLU A N 1
ATOM 745 C CA . GLU A 1 99 ? 15.133 -0.173 3.342 1 96.75 99 GLU A CA 1
ATOM 746 C C . GLU A 1 99 ? 15.422 1.163 2.664 1 96.75 99 GLU A C 1
ATOM 748 O O . GLU A 1 99 ? 16.469 1.334 2.045 1 96.75 99 GLU A O 1
ATOM 753 N N . LEU A 1 100 ? 14.492 2.072 2.809 1 97.06 100 LEU A N 1
ATOM 754 C CA . LEU A 1 100 ? 14.625 3.355 2.125 1 97.06 100 LEU A CA 1
ATOM 755 C C . LEU A 1 100 ? 14.812 4.488 3.127 1 97.06 100 LEU A C 1
ATOM 757 O O . LEU A 1 100 ? 14.547 5.652 2.811 1 97.06 100 LEU A O 1
ATOM 761 N N . GLY A 1 101 ? 15.125 4.16 4.332 1 96.56 101 GLY A N 1
ATOM 762 C CA . GLY A 1 101 ? 15.484 5.16 5.324 1 96.56 101 GLY A CA 1
ATOM 763 C C . GLY A 1 101 ? 14.281 5.707 6.078 1 96.56 101 GLY A C 1
ATOM 764 O O . GLY A 1 101 ? 14.359 6.777 6.684 1 96.56 101 GLY A O 1
ATOM 765 N N . THR A 1 102 ? 13.211 4.984 6.012 1 98.62 102 THR A N 1
ATOM 766 C CA . THR A 1 102 ? 11.992 5.41 6.695 1 98.62 102 THR A CA 1
ATOM 767 C C . THR A 1 102 ? 11.594 4.395 7.766 1 98.62 102 THR A C 1
ATOM 769 O O . THR A 1 102 ? 11.523 3.195 7.492 1 98.62 102 THR A O 1
ATOM 772 N N . ARG A 1 103 ? 11.406 4.852 8.961 1 98.62 103 ARG A N 1
ATOM 773 C CA . ARG A 1 103 ? 10.914 4.008 10.039 1 98.62 103 ARG A CA 1
ATOM 774 C C . ARG A 1 103 ? 9.445 4.305 10.336 1 98.62 103 ARG A C 1
ATOM 776 O O . ARG A 1 103 ? 9.039 5.465 10.383 1 98.62 103 ARG A O 1
ATOM 783 N N . VAL A 1 104 ? 8.656 3.209 10.508 1 98.75 104 VAL A N 1
ATOM 784 C CA . VAL A 1 104 ? 7.215 3.359 10.695 1 98.75 104 VAL A CA 1
ATOM 785 C C . VAL A 1 104 ? 6.805 2.734 12.031 1 98.75 104 VAL A C 1
ATOM 787 O O . VAL A 1 104 ? 7.141 1.582 12.312 1 98.75 104 VAL A O 1
ATOM 790 N N . VAL A 1 105 ? 6.156 3.514 12.859 1 98.62 105 VAL A N 1
ATOM 791 C CA . VAL A 1 105 ? 5.578 3.059 14.117 1 98.62 105 VAL A CA 1
ATOM 792 C C . VAL A 1 105 ? 4.062 3.264 14.094 1 98.62 105 VAL A C 1
ATOM 794 O O . VAL A 1 105 ? 3.566 4.305 14.523 1 98.62 105 VAL A O 1
ATOM 797 N N . PRO A 1 106 ? 3.359 2.27 13.648 1 97.88 106 PRO A N 1
ATOM 798 C CA . PRO A 1 106 ? 1.935 2.455 13.359 1 97.88 106 PRO A CA 1
ATOM 799 C C . PRO A 1 106 ? 1.078 2.498 14.625 1 97.88 106 PRO A C 1
ATOM 801 O O . PRO A 1 106 ? 0.025 3.143 14.633 1 97.88 106 PRO A O 1
ATOM 804 N N . CYS A 1 107 ? 1.453 1.775 15.609 1 96.75 107 CYS A N 1
ATOM 805 C CA . CYS A 1 107 ? 0.732 1.619 16.875 1 96.75 107 CYS A CA 1
ATOM 806 C C . CYS A 1 107 ? 1.678 1.215 17.984 1 96.75 107 CYS A C 1
ATOM 808 O O . CYS A 1 107 ? 2.891 1.131 17.781 1 96.75 107 CYS A O 1
ATOM 810 N N . ALA A 1 108 ? 1.097 1.132 19.172 1 95.75 108 ALA A N 1
ATOM 811 C CA . ALA A 1 108 ? 1.922 0.648 20.266 1 95.75 108 ALA A CA 1
ATOM 812 C C . ALA A 1 108 ? 2.525 -0.716 19.953 1 95.75 108 ALA A C 1
ATOM 814 O O . ALA A 1 108 ? 1.82 -1.621 19.5 1 95.75 108 ALA A O 1
ATOM 815 N N . ALA A 1 109 ? 3.768 -0.833 20.156 1 93.06 109 ALA A N 1
ATOM 816 C CA . ALA A 1 109 ? 4.457 -2.084 19.844 1 93.06 109 ALA A CA 1
ATOM 817 C C . ALA A 1 109 ? 4.207 -3.127 20.922 1 93.06 109 ALA A C 1
ATOM 819 O O . ALA A 1 109 ? 3.92 -2.783 22.078 1 93.06 109 ALA A O 1
ATOM 820 N N . ALA A 1 110 ? 4.383 -4.355 20.516 1 89.25 110 ALA A N 1
ATOM 821 C CA . ALA A 1 110 ? 4.273 -5.445 21.484 1 89.25 110 ALA A CA 1
ATOM 822 C C . ALA A 1 110 ? 5.391 -5.379 22.516 1 89.25 110 ALA A C 1
ATOM 824 O O . ALA A 1 110 ? 5.168 -5.645 23.688 1 89.25 110 ALA A O 1
ATOM 825 N N . THR A 1 111 ? 6.512 -5.031 22 1 92.94 111 THR A N 1
ATOM 826 C CA . THR A 1 111 ? 7.66 -4.789 22.859 1 92.94 111 THR A CA 1
ATOM 827 C C . THR A 1 111 ? 8.031 -3.309 22.859 1 92.94 111 THR A C 1
ATOM 829 O O . THR A 1 111 ? 8.398 -2.758 21.812 1 92.94 111 THR A O 1
ATOM 832 N N . PRO A 1 112 ? 8.008 -2.65 24 1 93.75 112 PRO A N 1
ATOM 833 C CA . PRO A 1 112 ? 8.227 -1.206 24.094 1 93.75 112 PRO A CA 1
ATOM 834 C C . PRO A 1 112 ? 9.57 -0.78 23.516 1 93.75 112 PRO A C 1
ATOM 836 O O . PRO A 1 112 ? 9.695 0.323 22.969 1 93.75 112 PRO A O 1
ATOM 839 N N . ALA A 1 113 ? 10.555 -1.636 23.594 1 95.56 113 ALA A N 1
ATOM 840 C CA . ALA A 1 113 ? 11.898 -1.31 23.125 1 95.56 113 ALA A CA 1
ATOM 841 C C . ALA A 1 113 ? 11.883 -0.974 21.625 1 95.56 113 ALA A C 1
ATOM 843 O O . ALA A 1 113 ? 12.734 -0.222 21.156 1 95.56 113 ALA A O 1
ATOM 844 N N . GLU A 1 114 ? 10.891 -1.49 20.922 1 96.31 114 GLU A N 1
ATOM 845 C CA . GLU A 1 114 ? 10.773 -1.254 19.484 1 96.31 114 GLU A CA 1
ATOM 846 C C . GLU A 1 114 ? 10.375 0.192 19.188 1 96.31 114 GLU A C 1
ATOM 848 O O . GLU A 1 114 ? 10.492 0.656 18.062 1 96.31 114 GLU A O 1
ATOM 853 N N . GLN A 1 115 ? 9.969 0.852 20.219 1 98.31 115 GLN A N 1
ATOM 854 C CA . GLN A 1 115 ? 9.531 2.236 20.047 1 98.31 115 GLN A CA 1
ATOM 855 C C . GLN A 1 115 ? 10.625 3.209 20.484 1 98.31 115 GLN A C 1
ATOM 857 O O . GLN A 1 115 ? 10.414 4.426 20.484 1 98.31 115 GLN A O 1
ATOM 862 N N . VAL A 1 116 ? 11.75 2.676 20.906 1 98.81 116 VAL A N 1
ATOM 863 C CA . VAL A 1 116 ? 12.922 3.5 21.188 1 98.81 116 VAL A CA 1
ATOM 864 C C . VAL A 1 116 ? 13.906 3.418 20.031 1 98.81 116 VAL A C 1
ATOM 866 O O . VAL A 1 116 ? 14.531 2.379 19.797 1 98.81 116 VAL A O 1
ATOM 869 N N . LEU A 1 117 ? 14.008 4.512 19.328 1 98.69 117 LEU A N 1
ATOM 870 C CA . LEU A 1 117 ? 14.805 4.539 18.109 1 98.69 117 LEU A CA 1
ATOM 871 C C . LEU A 1 117 ? 15.992 5.484 18.25 1 98.69 117 LEU A C 1
ATOM 873 O O . LEU A 1 117 ? 15.898 6.508 18.938 1 98.69 117 LEU A O 1
ATOM 877 N N . VAL A 1 118 ? 17.062 5.137 17.656 1 98.62 118 VAL A N 1
ATOM 878 C CA . VAL A 1 118 ? 18.188 6.059 17.531 1 98.62 118 VAL A CA 1
ATOM 879 C C . VAL A 1 118 ? 18.109 6.805 16.203 1 98.62 118 VAL A C 1
ATOM 881 O O . VAL A 1 118 ? 18.062 6.188 15.141 1 98.62 118 VAL A O 1
ATOM 884 N N . LEU A 1 119 ? 18 8.094 16.266 1 98.44 119 LEU A N 1
ATOM 885 C CA . LEU A 1 119 ? 18.047 8.938 15.078 1 98.44 119 LEU A CA 1
ATOM 886 C C . LEU A 1 119 ? 19.484 9.281 14.711 1 98.44 119 LEU A C 1
ATOM 888 O O . LEU A 1 119 ? 20.266 9.68 15.578 1 98.44 119 LEU A O 1
ATOM 892 N N . HIS A 1 120 ? 19.75 9.172 13.445 1 98.06 120 HIS A N 1
ATOM 893 C CA . HIS A 1 120 ? 21.125 9.406 13.008 1 98.06 120 HIS A CA 1
ATOM 894 C C . HIS A 1 120 ? 21.25 10.742 12.281 1 98.06 120 HIS A C 1
ATOM 896 O O . HIS A 1 120 ? 20.312 11.18 11.609 1 98.06 120 HIS A O 1
ATOM 902 N N . ARG A 1 121 ? 22.422 11.32 12.438 1 97.5 121 ARG A N 1
ATOM 903 C CA . ARG A 1 121 ? 22.766 12.492 11.641 1 97.5 121 ARG A CA 1
ATOM 904 C C . ARG A 1 121 ? 23.047 12.109 10.195 1 97.5 121 ARG A C 1
ATOM 906 O O . ARG A 1 121 ? 23.328 10.945 9.906 1 97.5 121 ARG A O 1
ATOM 913 N N . ARG A 1 122 ? 22.969 13.07 9.336 1 95.75 122 ARG A N 1
ATOM 914 C CA . ARG A 1 122 ? 23.281 12.852 7.93 1 95.75 122 ARG A CA 1
ATOM 915 C C . ARG A 1 122 ? 24.688 12.297 7.762 1 95.75 122 ARG A C 1
ATOM 917 O O . ARG A 1 122 ? 24.953 11.547 6.824 1 95.75 122 ARG A O 1
ATOM 924 N N . SER A 1 123 ? 25.516 12.617 8.719 1 92.62 123 SER A N 1
ATOM 925 C CA . SER A 1 123 ? 26.906 12.164 8.688 1 92.62 123 SER A CA 1
ATOM 926 C C . SER A 1 123 ? 27.031 10.711 9.125 1 92.62 123 SER A C 1
ATOM 928 O O . SER A 1 123 ? 28.094 10.117 9.031 1 92.62 123 SER A O 1
ATOM 930 N N . GLY A 1 124 ? 25.953 10.078 9.617 1 92.44 124 GLY A N 1
ATOM 931 C CA . GLY A 1 124 ? 25.953 8.664 9.961 1 92.44 124 GLY A CA 1
ATOM 93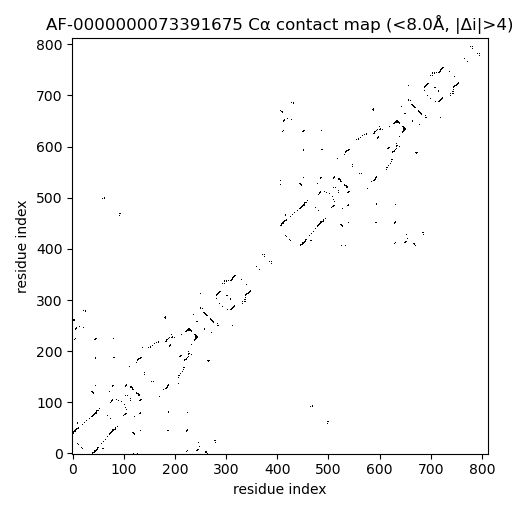2 C C . GLY A 1 124 ? 25.938 8.414 11.461 1 92.44 124 GLY A C 1
ATOM 933 O O . GLY A 1 124 ? 25.438 7.383 11.914 1 92.44 124 GLY A O 1
ATOM 934 N N . GLY A 1 125 ? 26.453 9.227 12.281 1 95.31 125 GLY A N 1
ATOM 935 C CA . GLY A 1 125 ? 26.5 9.016 13.719 1 95.31 125 GLY A CA 1
ATOM 936 C C . GLY A 1 125 ? 25.172 9.305 14.398 1 95.31 125 GLY A C 1
ATOM 937 O O . GLY A 1 125 ? 24.312 9.992 13.844 1 95.31 125 GLY A O 1
ATOM 938 N N . PRO A 1 126 ? 25 8.695 15.594 1 97.5 126 PRO A N 1
ATOM 939 C CA . PRO A 1 126 ? 23.766 8.945 16.344 1 97.5 126 PRO A CA 1
ATOM 940 C C . PRO A 1 126 ? 23.594 10.414 16.719 1 97.5 126 PRO A C 1
ATOM 942 O O . PRO A 1 126 ? 24.578 11.094 17.031 1 97.5 126 PRO A O 1
ATOM 945 N N . GLY A 1 127 ? 22.359 10.898 16.703 1 97.69 127 GLY A N 1
ATOM 946 C CA . GLY A 1 127 ? 22.109 12.297 17 1 97.69 127 GLY A CA 1
ATOM 947 C C . GLY A 1 127 ? 21.125 12.508 18.125 1 97.69 127 GLY A C 1
ATOM 948 O O . GLY A 1 127 ? 21.219 13.5 18.859 1 97.69 127 GLY A O 1
ATOM 949 N N . ALA A 1 128 ? 20.219 11.578 18.266 1 98.38 128 ALA A N 1
ATOM 950 C CA . ALA A 1 128 ? 19.188 11.648 19.312 1 98.38 128 ALA A CA 1
ATOM 951 C C . ALA A 1 128 ? 18.547 10.289 19.547 1 98.38 128 ALA A C 1
ATOM 953 O O . ALA A 1 128 ? 18.703 9.367 18.734 1 98.38 128 ALA A O 1
ATOM 954 N N . VAL A 1 129 ? 17.969 10.141 20.672 1 98.69 129 VAL A N 1
ATOM 955 C CA . VAL A 1 129 ? 17.141 8.969 20.969 1 98.69 129 VAL A CA 1
ATOM 956 C C . VAL A 1 129 ? 15.664 9.367 20.953 1 98.69 129 VAL A C 1
ATOM 958 O O . VAL A 1 129 ? 15.281 10.375 21.547 1 98.69 129 VAL A O 1
ATOM 961 N N . LEU A 1 130 ? 14.898 8.609 20.234 1 98.88 130 LEU A N 1
ATOM 962 C CA . LEU A 1 130 ? 13.484 8.93 20.031 1 98.88 130 LEU A CA 1
ATOM 963 C C . LEU A 1 130 ? 12.594 7.938 20.766 1 98.88 130 LEU A C 1
ATOM 965 O O . LEU A 1 130 ? 12.719 6.727 20.562 1 98.88 130 LEU A O 1
ATOM 969 N N . CYS A 1 131 ? 11.781 8.461 21.672 1 98.94 131 CYS A N 1
ATOM 970 C CA . CYS A 1 131 ? 10.594 7.73 22.109 1 98.94 131 CYS A CA 1
ATOM 971 C C . CYS A 1 131 ? 9.461 7.883 21.094 1 98.94 131 CYS A C 1
ATOM 973 O O . CYS A 1 131 ? 8.75 8.891 21.109 1 98.94 131 CYS A O 1
ATOM 975 N N . ALA A 1 132 ? 9.32 6.906 20.25 1 98.88 132 ALA A N 1
ATOM 976 C CA . ALA A 1 132 ? 8.352 6.969 19.156 1 98.88 132 ALA A CA 1
ATOM 977 C C . ALA A 1 132 ? 6.969 6.516 19.625 1 98.88 132 ALA A C 1
ATOM 979 O O . ALA A 1 132 ? 6.66 5.324 19.594 1 98.88 132 ALA A O 1
ATOM 980 N N . VAL A 1 133 ? 6.16 7.473 20 1 98.5 133 VAL A N 1
ATOM 981 C CA . VAL A 1 133 ? 4.836 7.164 20.531 1 98.5 133 VAL A CA 1
ATOM 982 C C . VAL A 1 133 ? 3.77 7.582 19.531 1 98.5 133 VAL A C 1
ATOM 984 O O . VAL A 1 133 ? 3.594 8.773 19.25 1 98.5 133 VAL A O 1
ATOM 987 N N . PRO A 1 134 ? 3.074 6.605 18.938 1 98.19 134 PRO A N 1
ATOM 988 C CA . PRO A 1 134 ? 1.945 6.91 18.047 1 98.19 134 PRO A CA 1
ATOM 989 C C . PRO A 1 134 ? 0.651 7.176 18.812 1 98.19 134 PRO A C 1
ATOM 991 O O . PRO A 1 134 ? 0.683 7.395 20.031 1 98.19 134 PRO A O 1
ATOM 994 N N . TYR A 1 135 ? -0.42 7.332 18.078 1 96.62 135 TYR A N 1
ATOM 995 C CA . TYR A 1 135 ? -1.719 7.332 18.75 1 96.62 135 TYR A CA 1
ATOM 996 C C . TYR A 1 135 ? -1.944 6.035 19.516 1 96.62 135 TYR A C 1
ATOM 998 O O . TYR A 1 135 ? -1.795 4.945 18.953 1 96.62 135 TYR A O 1
ATOM 1006 N N . LEU A 1 136 ? -2.191 6.195 20.766 1 94.31 136 LEU A N 1
ATOM 1007 C CA . LEU A 1 136 ? -2.393 5.031 21.625 1 94.31 136 LEU A CA 1
ATOM 1008 C C . LEU A 1 136 ? -3.879 4.746 21.797 1 94.31 136 LEU A C 1
ATOM 1010 O O . LEU A 1 136 ? -4.594 5.52 22.438 1 94.31 136 LEU A O 1
ATOM 1014 N N . ARG A 1 137 ? -4.23 3.609 21.234 1 90.19 137 ARG A N 1
ATOM 1015 C CA . ARG A 1 137 ? -5.629 3.203 21.328 1 90.19 137 ARG A CA 1
ATOM 1016 C C . ARG A 1 137 ? -5.898 2.49 22.656 1 90.19 137 ARG A C 1
ATOM 1018 O O . ARG A 1 137 ? -5.066 1.719 23.141 1 90.19 137 ARG A O 1
ATOM 1025 N N . PRO A 1 138 ? -7.117 2.732 23.25 1 87.44 138 PRO A N 1
ATOM 1026 C CA . PRO A 1 138 ? -7.441 2.094 24.531 1 87.44 138 PRO A CA 1
ATOM 1027 C C . PRO A 1 138 ? -7.277 0.577 24.484 1 87.44 138 PRO A C 1
ATOM 1029 O O . PRO A 1 138 ? -6.742 -0.013 25.438 1 87.44 138 PRO A O 1
ATOM 1032 N N . ARG A 1 139 ? -7.668 -0.058 23.469 1 86 139 ARG A N 1
ATOM 1033 C CA . ARG A 1 139 ? -7.629 -1.514 23.359 1 86 139 ARG A CA 1
ATOM 1034 C C . ARG A 1 139 ? -6.191 -2.027 23.391 1 86 139 ARG A C 1
ATOM 1036 O O . ARG A 1 139 ? -5.949 -3.193 23.703 1 86 139 ARG A O 1
ATOM 1043 N N . GLU A 1 140 ? -5.312 -1.181 23.047 1 86.5 140 GLU A N 1
ATOM 1044 C CA . GLU A 1 140 ? -3.904 -1.561 23.016 1 86.5 140 GLU A CA 1
ATOM 1045 C C . GLU A 1 140 ? -3.277 -1.466 24.391 1 86.5 140 GLU A C 1
ATOM 1047 O O . GLU A 1 140 ? -2.23 -2.062 24.656 1 86.5 140 GLU A O 1
ATOM 1052 N N . LEU A 1 141 ? -3.879 -0.706 25.281 1 86.19 141 LEU A N 1
ATOM 1053 C CA . LEU A 1 141 ? -3.246 -0.379 26.547 1 86.19 141 LEU A CA 1
ATOM 1054 C C . LEU A 1 141 ? -3.986 -1.035 27.719 1 86.19 141 LEU A C 1
ATOM 1056 O O . LEU A 1 141 ? -3.396 -1.29 28.766 1 86.19 141 LEU A O 1
ATOM 1060 N N . LEU A 1 142 ? -5.34 -1.169 27.516 1 82.62 142 LEU A N 1
ATOM 1061 C CA . LEU A 1 142 ? -6.16 -1.557 28.656 1 82.62 142 LEU A CA 1
ATOM 1062 C C . LEU A 1 142 ? -6.812 -2.914 28.422 1 82.62 142 LEU A C 1
ATOM 1064 O O . LEU A 1 142 ? -7.148 -3.258 27.297 1 82.62 142 LEU A O 1
ATOM 1068 N N . LEU A 1 143 ? -6.836 -3.709 29.422 1 77.69 143 LEU A N 1
ATOM 1069 C CA . LEU A 1 143 ? -7.707 -4.879 29.453 1 77.69 143 LEU A CA 1
ATOM 1070 C C . LEU A 1 143 ? -9.117 -4.496 29.891 1 77.69 143 LEU A C 1
ATOM 1072 O O . LEU A 1 143 ? -9.289 -3.656 30.781 1 77.69 143 LEU A O 1
ATOM 1076 N N . SER A 1 144 ? -10.109 -4.758 29.094 1 67.75 144 SER A N 1
ATOM 1077 C CA . SER A 1 144 ? -11.492 -4.398 29.406 1 67.75 144 SER A CA 1
ATOM 1078 C C . SER A 1 144 ? -11.977 -5.105 30.672 1 67.75 144 SER A C 1
ATOM 1080 O O . SER A 1 144 ? -11.812 -6.32 30.812 1 67.75 144 SER A O 1
ATOM 1082 N N . LEU A 1 145 ? -12.156 -4.27 31.75 1 69.81 145 LEU A N 1
ATOM 1083 C CA . LEU A 1 145 ? -12.766 -4.836 32.938 1 69.81 145 LEU A CA 1
ATOM 1084 C C . LEU A 1 145 ? -14.258 -4.555 32.969 1 69.81 145 LEU A C 1
ATOM 1086 O O . LEU A 1 145 ? -14.695 -3.428 32.719 1 69.81 145 LEU A O 1
ATOM 1090 N N . PRO A 1 146 ? -15 -5.578 33.188 1 75.62 146 PRO A N 1
ATOM 1091 C CA . PRO A 1 146 ? -16.453 -5.383 33.25 1 75.62 146 PRO A CA 1
ATOM 1092 C C . PRO A 1 146 ? -16.859 -4.453 34.406 1 75.62 146 PRO A C 1
ATOM 1094 O O . PRO A 1 146 ? -16.25 -4.484 35.469 1 75.62 146 PRO A O 1
ATOM 1097 N N . GLY A 1 147 ? -17.844 -3.553 34.125 1 74.81 147 GLY A N 1
ATOM 1098 C CA . GLY A 1 147 ? -18.484 -2.746 35.156 1 74.81 147 GLY A CA 1
ATOM 1099 C C . GLY A 1 147 ? -17.781 -1.421 35.375 1 74.81 147 GLY A C 1
ATOM 1100 O O . GLY A 1 147 ? -18.188 -0.645 36.25 1 74.81 147 GLY A O 1
ATOM 1101 N N . GLU A 1 148 ? -16.75 -1.157 34.781 1 76.06 148 GLU A N 1
ATOM 1102 C CA . GLU A 1 148 ? -16.016 0.086 34.969 1 76.06 148 GLU A CA 1
ATOM 1103 C C . GLU A 1 148 ? -16.781 1.281 34.438 1 76.06 148 GLU A C 1
ATOM 1105 O O . GLU A 1 148 ? -17.406 1.191 33.375 1 76.06 148 GLU A O 1
ATOM 1110 N N . SER A 1 149 ? -16.906 2.324 35.312 1 79.44 149 SER A N 1
ATOM 1111 C CA . SER A 1 149 ? -17.547 3.553 34.844 1 79.44 149 SER A CA 1
ATOM 1112 C C . SER A 1 149 ? -16.734 4.227 33.75 1 79.44 149 SER A C 1
ATOM 1114 O O . SER A 1 149 ? -15.555 3.924 33.562 1 79.44 149 SER A O 1
ATOM 1116 N N . ALA A 1 150 ? -17.406 5.176 33 1 78.31 150 ALA A N 1
ATOM 1117 C CA . ALA A 1 150 ? -16.734 5.945 31.969 1 78.31 150 ALA A CA 1
ATOM 1118 C C . ALA A 1 150 ? -15.594 6.77 32.562 1 78.31 150 ALA A C 1
ATOM 1120 O O . ALA A 1 150 ? -14.531 6.887 31.953 1 78.31 150 ALA A O 1
ATOM 1121 N N . ALA A 1 151 ? -15.852 7.332 33.688 1 80.94 151 ALA A N 1
ATOM 1122 C CA . ALA A 1 151 ? -14.836 8.141 34.375 1 80.94 151 ALA A CA 1
ATOM 1123 C C . ALA A 1 151 ? -13.641 7.281 34.781 1 80.94 151 ALA A C 1
ATOM 1125 O O . ALA A 1 151 ? -12.484 7.703 34.625 1 80.94 151 ALA A O 1
ATOM 1126 N N . ASP A 1 152 ? -13.859 6.164 35.188 1 82.38 152 ASP A N 1
ATOM 1127 C CA . ASP A 1 152 ? -12.797 5.238 35.594 1 82.38 152 ASP A CA 1
ATOM 1128 C C . ASP A 1 152 ? -11.984 4.797 34.375 1 82.38 152 ASP A C 1
ATOM 1130 O O . ASP A 1 152 ? -10.758 4.695 34.438 1 82.38 152 ASP A O 1
ATOM 1134 N N . LYS A 1 153 ? -12.711 4.586 33.375 1 82.25 153 LYS A N 1
ATOM 1135 C CA . LYS A 1 153 ? -12.047 4.176 32.125 1 82.25 153 LYS A CA 1
ATOM 1136 C C . LYS A 1 153 ? -11.117 5.273 31.625 1 82.25 153 LYS A C 1
ATOM 1138 O O . LYS A 1 153 ? -10.008 4.992 31.172 1 82.25 153 LYS A O 1
ATOM 1143 N N . ARG A 1 154 ? -11.57 6.473 31.734 1 83 154 ARG A N 1
ATOM 1144 C CA . ARG A 1 154 ? -10.773 7.609 31.297 1 83 154 ARG A CA 1
ATOM 1145 C C . ARG A 1 154 ? -9.516 7.754 32.125 1 83 154 ARG A C 1
ATOM 1147 O O . ARG A 1 154 ? -8.43 8 31.609 1 83 154 ARG A O 1
ATOM 1154 N N . MET A 1 155 ? -9.703 7.652 33.375 1 85.69 155 MET A N 1
ATOM 1155 C CA . MET A 1 155 ? -8.562 7.758 34.281 1 85.69 155 MET A CA 1
ATOM 1156 C C . MET A 1 155 ? -7.578 6.617 34.062 1 85.69 155 MET A C 1
ATOM 1158 O O . MET A 1 155 ? -6.363 6.824 34.094 1 85.69 155 MET A O 1
ATOM 1162 N N . ALA A 1 156 ? -8.133 5.5 33.875 1 87.5 156 ALA A N 1
ATOM 1163 C CA . ALA A 1 156 ? -7.289 4.34 33.594 1 87.5 156 ALA A CA 1
ATOM 1164 C C . ALA A 1 156 ? -6.48 4.531 32.312 1 87.5 156 ALA A C 1
ATOM 1166 O O . ALA A 1 156 ? -5.301 4.172 32.25 1 87.5 156 ALA A O 1
ATOM 1167 N N . LEU A 1 157 ? -7.105 5.078 31.344 1 89.31 157 LEU A N 1
ATOM 1168 C CA . LEU A 1 157 ? -6.426 5.324 30.078 1 89.31 157 LEU A CA 1
ATOM 1169 C C . LEU A 1 157 ? -5.32 6.363 30.25 1 89.31 157 LEU A C 1
ATOM 1171 O O . LEU A 1 157 ? -4.211 6.184 29.734 1 89.31 157 LEU A O 1
ATOM 1175 N N . GLN A 1 158 ? -5.59 7.402 30.922 1 90.38 158 GLN A N 1
ATOM 1176 C CA . GLN A 1 158 ? -4.594 8.438 31.188 1 90.38 158 GLN A CA 1
ATOM 1177 C C . GLN A 1 158 ? -3.375 7.859 31.891 1 90.38 158 GLN A C 1
ATOM 1179 O O . GLN A 1 158 ? -2.236 8.172 31.547 1 90.38 158 GLN A O 1
ATOM 1184 N N . GLN A 1 159 ? -3.682 7.055 32.875 1 92 159 GLN A N 1
ATOM 1185 C CA . GLN A 1 159 ? -2.604 6.43 33.656 1 92 159 GLN A CA 1
ATOM 1186 C C . GLN A 1 159 ? -1.792 5.48 32.781 1 92 159 GLN A C 1
ATOM 1188 O O . GLN A 1 159 ? -0.566 5.41 32.906 1 92 159 GLN A O 1
ATOM 1193 N N . ALA A 1 160 ? -2.514 4.805 31.938 1 92.81 160 ALA A N 1
ATOM 1194 C CA . ALA A 1 160 ? -1.838 3.869 31.047 1 92.81 160 ALA A CA 1
ATOM 1195 C C . ALA A 1 160 ? -0.929 4.605 30.062 1 92.81 160 ALA A C 1
ATOM 1197 O O . ALA A 1 160 ? 0.186 4.16 29.781 1 92.81 160 ALA A O 1
ATOM 1198 N N . ILE A 1 161 ? -1.367 5.695 29.531 1 94.62 161 ILE A N 1
ATOM 1199 C CA . ILE A 1 161 ? -0.576 6.5 28.609 1 94.62 161 ILE A CA 1
ATOM 1200 C C . ILE A 1 161 ? 0.648 7.059 29.344 1 94.62 161 ILE A C 1
ATOM 1202 O O . ILE A 1 161 ? 1.766 6.992 28.828 1 94.62 161 ILE A O 1
ATOM 1206 N N . ARG A 1 162 ? 0.448 7.57 30.547 1 95.19 162 ARG A N 1
ATOM 1207 C CA . ARG A 1 162 ? 1.55 8.078 31.359 1 95.19 162 ARG A CA 1
ATOM 1208 C C . ARG A 1 162 ? 2.6 6.996 31.594 1 95.19 162 ARG A C 1
ATOM 1210 O O . ARG A 1 162 ? 3.799 7.25 31.453 1 95.19 162 ARG A O 1
ATOM 1217 N N . ALA A 1 163 ? 2.104 5.855 31.938 1 95.94 163 ALA A N 1
ATOM 1218 C CA . ALA A 1 163 ? 3.002 4.738 32.219 1 95.94 163 ALA A CA 1
ATOM 1219 C C . ALA A 1 163 ? 3.773 4.34 30.953 1 95.94 163 ALA A C 1
ATOM 1221 O O . ALA A 1 163 ? 4.953 3.986 31.031 1 95.94 163 ALA A O 1
ATOM 1222 N N . HIS A 1 164 ? 3.107 4.371 29.828 1 96.56 164 HIS A N 1
ATOM 1223 C CA . HIS A 1 164 ? 3.744 4.043 28.562 1 96.56 164 HIS A CA 1
ATOM 1224 C C . HIS A 1 164 ? 4.879 5.008 28.25 1 96.56 164 HIS A C 1
ATOM 1226 O O . HIS A 1 164 ? 5.988 4.586 27.922 1 96.56 164 HIS A O 1
ATOM 1232 N N . TYR A 1 165 ? 4.656 6.238 28.406 1 97.94 165 TYR A N 1
ATOM 1233 C CA . TYR A 1 165 ? 5.676 7.258 28.188 1 97.94 165 TYR A CA 1
ATOM 1234 C C . TYR A 1 165 ? 6.852 7.062 29.141 1 97.94 165 TYR A C 1
ATOM 1236 O O . TYR A 1 165 ? 8.016 7.148 28.734 1 97.94 165 TYR A O 1
ATOM 1244 N N . ALA A 1 166 ? 6.516 6.836 30.359 1 97.88 166 ALA A N 1
ATOM 1245 C CA . ALA A 1 166 ? 7.551 6.684 31.391 1 97.88 166 ALA A CA 1
ATOM 1246 C C . ALA A 1 166 ? 8.469 5.504 31.062 1 97.88 166 ALA A C 1
ATOM 1248 O O . ALA A 1 166 ? 9.688 5.609 31.172 1 97.88 166 ALA A O 1
ATOM 1249 N N . ALA A 1 167 ? 7.836 4.418 30.688 1 97.81 167 ALA A N 1
ATOM 1250 C CA . ALA A 1 167 ? 8.602 3.219 30.359 1 97.81 167 ALA A CA 1
ATOM 1251 C C . ALA A 1 167 ? 9.539 3.477 29.188 1 97.81 167 ALA A C 1
ATOM 1253 O O . ALA A 1 167 ? 10.719 3.107 29.234 1 97.81 167 ALA A O 1
ATOM 1254 N N . LEU A 1 168 ? 9.039 4.07 28.156 1 98.62 168 LEU A N 1
ATOM 1255 C CA . LEU A 1 168 ? 9.852 4.371 26.984 1 98.62 168 LEU A CA 1
ATOM 1256 C C . LEU A 1 168 ? 10.977 5.34 27.328 1 98.62 168 LEU A C 1
ATOM 1258 O O . LEU A 1 168 ? 12.102 5.184 26.859 1 98.62 168 LEU A O 1
ATOM 1262 N N . PHE A 1 169 ? 10.672 6.289 28.141 1 98.75 169 PHE A N 1
ATOM 1263 C CA . PHE A 1 169 ? 11.664 7.297 28.516 1 98.75 169 PHE A CA 1
ATOM 1264 C C . PHE A 1 169 ? 12.797 6.668 29.312 1 98.75 169 PHE A C 1
ATOM 1266 O O . PHE A 1 169 ? 13.969 7.012 29.109 1 98.75 169 PHE A O 1
ATOM 1273 N N . ASP A 1 170 ? 12.453 5.77 30.188 1 98.62 170 ASP A N 1
ATOM 1274 C CA . ASP A 1 170 ? 13.484 5.066 30.953 1 98.62 170 ASP A CA 1
ATOM 1275 C C . ASP A 1 170 ? 14.43 4.312 30.031 1 98.62 170 ASP A C 1
ATOM 1277 O O . ASP A 1 170 ? 15.648 4.383 30.188 1 98.62 170 ASP A O 1
ATOM 1281 N N . MET A 1 171 ? 13.859 3.684 29.094 1 98.75 171 MET A N 1
ATOM 1282 C CA . MET A 1 171 ? 14.664 2.951 28.109 1 98.75 171 MET A CA 1
ATOM 1283 C C . MET A 1 171 ? 15.492 3.908 27.266 1 98.75 171 MET A C 1
ATOM 1285 O O . MET A 1 171 ? 16.656 3.629 26.969 1 98.75 171 MET A O 1
ATOM 1289 N N . ALA A 1 172 ? 14.883 4.977 26.906 1 98.81 172 ALA A N 1
ATOM 1290 C CA . ALA A 1 172 ? 15.57 5.98 26.094 1 98.81 172 ALA A CA 1
ATOM 1291 C C . ALA A 1 172 ? 16.734 6.586 26.859 1 98.81 172 ALA A C 1
ATOM 1293 O O . ALA A 1 172 ? 17.797 6.863 26.281 1 98.81 172 ALA A O 1
ATOM 1294 N N . ARG A 1 173 ? 16.594 6.805 28.109 1 98.56 173 ARG A N 1
ATOM 1295 C CA . ARG A 1 173 ? 17.656 7.336 28.953 1 98.56 173 ARG A CA 1
ATOM 1296 C C . ARG A 1 173 ? 18.859 6.391 28.984 1 98.56 173 ARG A C 1
ATOM 1298 O O . ARG A 1 173 ? 20 6.824 28.906 1 98.56 173 ARG A O 1
ATOM 1305 N N . GLU A 1 174 ? 18.516 5.156 29.141 1 98.56 174 GLU A N 1
ATOM 1306 C CA . GLU A 1 174 ? 19.578 4.152 29.125 1 98.56 174 GLU A CA 1
ATOM 1307 C C . GLU A 1 174 ? 20.312 4.145 27.797 1 98.56 174 GLU A C 1
ATOM 1309 O O . GLU A 1 174 ? 21.547 4.121 27.766 1 98.56 174 GLU A O 1
ATOM 1314 N N . ARG A 1 175 ? 19.562 4.207 26.766 1 98.38 175 ARG A N 1
ATOM 1315 C CA . ARG A 1 175 ? 20.156 4.215 25.438 1 98.38 175 ARG A CA 1
ATOM 1316 C C . ARG A 1 175 ? 20.969 5.48 25.203 1 98.38 175 ARG A C 1
ATOM 1318 O O . ARG A 1 175 ? 22.078 5.422 24.672 1 98.38 175 ARG A O 1
ATOM 1325 N N . SER A 1 176 ? 20.422 6.578 25.625 1 98 176 SER A N 1
ATOM 1326 C CA . SER A 1 176 ? 21.125 7.859 25.531 1 98 176 SER A CA 1
ATOM 1327 C C . SER A 1 176 ? 22.453 7.812 26.266 1 98 176 SER A C 1
ATOM 1329 O O . SER A 1 176 ? 23.484 8.203 25.719 1 98 176 SER A O 1
ATOM 1331 N N . ALA A 1 177 ? 22.484 7.297 27.406 1 97.56 177 ALA A N 1
ATOM 1332 C CA . ALA A 1 177 ? 23.688 7.199 28.219 1 97.56 177 ALA A CA 1
ATOM 1333 C C . ALA A 1 177 ? 24.75 6.336 27.531 1 97.56 177 ALA A C 1
ATOM 1335 O O . ALA A 1 177 ? 25.938 6.68 27.531 1 97.56 177 ALA A O 1
ATOM 1336 N N . SER A 1 178 ? 24.266 5.305 26.953 1 97.81 178 SER A N 1
ATOM 1337 C CA . SER A 1 178 ? 25.188 4.383 26.281 1 97.81 178 SER A CA 1
ATOM 1338 C C . SER A 1 178 ? 25.766 4.996 25.016 1 97.81 178 SER A C 1
ATOM 1340 O O . SER A 1 178 ? 26.781 4.527 24.5 1 97.81 178 SER A O 1
ATOM 1342 N N . LEU A 1 179 ? 25.141 6.102 24.594 1 97.12 179 LEU A N 1
ATOM 1343 C CA . LEU A 1 179 ? 25.578 6.715 23.344 1 97.12 179 LEU A CA 1
ATOM 1344 C C . LEU A 1 179 ? 26.156 8.102 23.594 1 97.12 179 LEU A C 1
ATOM 1346 O O . LEU A 1 179 ? 26.156 8.945 22.688 1 97.12 179 LEU A O 1
ATOM 1350 N N . GLY A 1 180 ? 26.547 8.375 24.844 1 95.44 180 GLY A N 1
ATOM 1351 C CA . GLY A 1 180 ? 27.266 9.602 25.141 1 95.44 180 GLY A CA 1
ATOM 1352 C C . GLY A 1 180 ? 26.344 10.727 25.594 1 95.44 180 GLY A C 1
ATOM 1353 O O . GLY A 1 180 ? 26.688 11.906 25.469 1 95.44 180 GLY A O 1
ATOM 1354 N N . GLY A 1 181 ? 25.172 10.391 26.016 1 97.25 181 GLY A N 1
ATOM 1355 C CA . GLY A 1 181 ? 24.281 11.398 26.562 1 97.25 181 GLY A CA 1
ATOM 1356 C C . GLY A 1 181 ? 23.547 12.188 25.484 1 97.25 181 GLY A C 1
ATOM 1357 O O . GLY A 1 181 ? 23.484 13.414 25.547 1 97.25 181 GLY A O 1
ATOM 1358 N N . LEU A 1 182 ? 23 11.539 24.531 1 97.88 182 LEU A N 1
ATOM 1359 C CA . LEU A 1 182 ? 22.281 12.164 23.422 1 97.88 182 LEU A CA 1
ATOM 1360 C C . LEU A 1 182 ? 20.969 12.766 23.906 1 97.88 182 LEU A C 1
ATOM 1362 O O . LEU A 1 182 ? 20.375 12.289 24.875 1 97.88 182 LEU A O 1
ATOM 1366 N N . PRO A 1 183 ? 20.562 13.859 23.234 1 98.31 183 PRO A N 1
ATOM 1367 C CA . PRO A 1 183 ? 19.219 14.383 23.547 1 98.31 183 PRO A CA 1
ATOM 1368 C C . PRO A 1 183 ? 18.109 13.352 23.312 1 98.31 183 PRO A C 1
ATOM 1370 O O . PRO A 1 183 ? 18.266 12.477 22.453 1 98.31 183 PRO A O 1
ATOM 1373 N N . ILE A 1 184 ? 17.016 13.469 24.078 1 98.69 184 ILE A N 1
ATOM 1374 C CA . ILE A 1 184 ? 15.875 12.562 23.969 1 98.69 184 ILE A CA 1
ATOM 1375 C C . ILE A 1 184 ? 14.656 13.32 23.453 1 98.69 184 ILE A C 1
ATOM 1377 O O . ILE A 1 184 ? 14.297 14.367 23.984 1 98.69 184 ILE A O 1
ATOM 1381 N N . VAL A 1 185 ? 14.117 12.828 22.391 1 98.81 185 VAL A N 1
ATOM 1382 C CA . VAL A 1 185 ? 12.898 13.359 21.797 1 98.81 185 VAL A CA 1
ATOM 1383 C C . VAL A 1 185 ? 11.742 12.375 22 1 98.81 185 VAL A C 1
ATOM 1385 O O . VAL A 1 185 ? 11.945 11.164 21.969 1 98.81 185 VAL A O 1
ATOM 1388 N N . ALA A 1 186 ? 10.547 12.867 22.234 1 98.88 186 ALA A N 1
ATOM 1389 C CA . ALA A 1 186 ? 9.344 12.039 22.266 1 98.88 186 ALA A CA 1
ATOM 1390 C C . ALA A 1 186 ? 8.281 12.562 21.312 1 98.88 186 ALA A C 1
ATOM 1392 O O . ALA A 1 186 ? 8.273 13.75 20.969 1 98.88 186 ALA A O 1
ATOM 1393 N N . THR A 1 187 ? 7.473 11.648 20.828 1 98.88 187 THR A N 1
ATOM 1394 C CA . THR A 1 187 ? 6.336 12.047 20 1 98.88 187 THR A CA 1
ATOM 1395 C C . THR A 1 187 ? 5.02 11.711 20.688 1 98.88 187 THR A C 1
ATOM 1397 O O . THR A 1 187 ? 5.008 11.039 21.719 1 98.88 187 THR A O 1
ATOM 1400 N N . GLY A 1 188 ? 3.988 12.234 20.125 1 97.56 188 GLY A N 1
ATOM 1401 C CA . GLY A 1 188 ? 2.643 11.898 20.562 1 97.56 188 GLY A CA 1
ATOM 1402 C C . GLY A 1 188 ? 1.566 12.383 19.609 1 97.56 188 GLY A C 1
ATOM 1403 O O . GLY A 1 188 ? 1.743 13.391 18.922 1 97.56 188 GLY A O 1
ATOM 1404 N N . HIS A 1 189 ? 0.521 11.688 19.609 1 97.19 189 HIS A N 1
ATOM 1405 C CA . HIS A 1 189 ? -0.663 12.094 18.859 1 97.19 189 HIS A CA 1
ATOM 1406 C C . HIS A 1 189 ? -1.909 12.055 19.734 1 97.19 189 HIS A C 1
ATOM 1408 O O . HIS A 1 189 ? -2.566 11.016 19.844 1 97.19 189 HIS A O 1
ATOM 1414 N N . LEU A 1 190 ? -2.207 13.078 20.406 1 93.31 190 LEU A N 1
ATOM 1415 C CA . LEU A 1 190 ? -3.266 13.219 21.406 1 93.31 190 LEU A CA 1
ATOM 1416 C C . LEU A 1 190 ? -3.514 14.688 21.734 1 93.31 190 LEU A C 1
ATOM 1418 O O . LEU A 1 190 ? -2.732 15.555 21.344 1 93.31 190 LEU A O 1
ATOM 1422 N N . ALA A 1 191 ? -4.598 14.93 22.406 1 91 191 ALA A N 1
ATOM 1423 C CA . ALA A 1 191 ? -4.898 16.281 22.891 1 91 191 ALA A CA 1
ATOM 1424 C C . ALA A 1 191 ? -4.461 16.453 24.344 1 91 191 ALA A C 1
ATOM 1426 O O . ALA A 1 191 ? -4.703 15.578 25.172 1 91 191 ALA A O 1
ATOM 1427 N N . THR A 1 192 ? -3.795 17.469 24.578 1 87.88 192 THR A N 1
ATOM 1428 C CA . THR A 1 192 ? -3.389 17.781 25.938 1 87.88 192 THR A CA 1
ATOM 1429 C C . THR A 1 192 ? -4.312 18.844 26.547 1 87.88 192 THR A C 1
ATOM 1431 O O . THR A 1 192 ? -5.062 19.5 25.828 1 87.88 192 THR A O 1
ATOM 1434 N N . VAL A 1 193 ? -4.27 18.875 27.859 1 77 193 VAL A N 1
ATOM 1435 C CA . VAL A 1 193 ? -5.035 19.891 28.562 1 77 193 VAL A CA 1
ATOM 1436 C C . VAL A 1 193 ? -4.602 21.281 28.094 1 77 193 VAL A C 1
ATOM 1438 O O . VAL A 1 193 ? -3.404 21.562 27.984 1 77 193 VAL A O 1
ATOM 1441 N N . GLY A 1 194 ? -5.566 22.141 27.781 1 70.06 194 GLY A N 1
ATOM 1442 C CA . GLY A 1 194 ? -5.297 23.516 27.359 1 70.06 194 GLY A CA 1
ATOM 1443 C C . GLY A 1 194 ? -5.172 23.656 25.859 1 70.06 194 GLY A C 1
ATOM 1444 O O . GLY A 1 194 ? -5.102 24.766 25.344 1 70.06 194 GLY A O 1
ATOM 1445 N N . ALA A 1 195 ? -5.105 22.547 25.25 1 70 195 ALA A N 1
ATOM 1446 C CA . ALA A 1 195 ? -5.02 22.625 23.797 1 70 195 ALA A CA 1
ATOM 1447 C C . ALA A 1 195 ? -6.379 22.953 23.188 1 70 195 ALA A C 1
ATOM 1449 O O . ALA A 1 195 ? -7.414 22.484 23.656 1 70 195 ALA A O 1
ATOM 1450 N N . THR A 1 196 ? -6.473 24.016 22.359 1 59.38 196 THR A N 1
ATOM 1451 C CA . THR A 1 196 ? -7.707 24.406 21.688 1 59.38 196 THR A CA 1
ATOM 1452 C C . THR A 1 196 ? -7.711 23.922 20.234 1 59.38 196 THR A C 1
ATOM 1454 O O . THR A 1 196 ? -6.715 24.078 19.516 1 59.38 196 THR A O 1
ATOM 1457 N N . GLY A 1 197 ? -8.57 22.922 19.891 1 58.31 197 GLY A N 1
ATOM 1458 C CA . GLY A 1 197 ? -8.648 22.438 18.516 1 58.31 197 GLY A CA 1
ATOM 1459 C C . GLY A 1 197 ? -9.742 23.109 17.703 1 58.31 197 GLY A C 1
ATOM 1460 O O . GLY A 1 197 ? -10.656 23.719 18.281 1 58.31 197 GLY A O 1
ATOM 1461 N N . GLY A 1 198 ? -9.531 23.375 16.391 1 54.88 198 GLY A N 1
ATOM 1462 C CA . GLY A 1 198 ? -10.555 23.859 15.477 1 54.88 198 GLY A CA 1
ATOM 1463 C C . GLY A 1 198 ? -11.664 22.844 15.258 1 54.88 198 GLY A C 1
ATOM 1464 O O . GLY A 1 198 ? -11.68 21.781 15.875 1 54.88 198 GLY A O 1
ATOM 1465 N N . ASP A 1 199 ? -12.766 23.203 14.508 1 52.69 199 ASP A N 1
ATOM 1466 C CA . ASP A 1 199 ? -13.93 22.391 14.164 1 52.69 199 ASP A CA 1
ATOM 1467 C C . ASP A 1 199 ? -13.5 21.016 13.641 1 52.69 199 ASP A C 1
ATOM 1469 O O . ASP A 1 199 ? -14.172 20.016 13.891 1 52.69 199 ASP A O 1
ATOM 1473 N N . ALA A 1 200 ? -12.523 21.047 12.977 1 51 200 ALA A N 1
ATOM 1474 C CA . ALA A 1 200 ? -12.086 19.812 12.32 1 51 200 ALA A CA 1
ATOM 1475 C C . ALA A 1 200 ? -11.531 18.812 13.336 1 51 200 ALA A C 1
ATOM 1477 O O . ALA A 1 200 ? -11.398 17.625 13.031 1 51 200 ALA A O 1
ATOM 1478 N N . VAL A 1 201 ? -11.219 19.312 14.5 1 50.78 201 VAL A N 1
ATOM 1479 C CA . VAL A 1 201 ? -10.609 18.516 15.555 1 50.78 201 VAL A CA 1
ATOM 1480 C C . VAL A 1 201 ? -11.672 18.094 16.562 1 50.78 201 VAL A C 1
ATOM 1482 O O . VAL A 1 201 ? -11.438 17.188 17.391 1 50.78 201 VAL A O 1
ATOM 1485 N N . ARG A 1 202 ? -12.734 18.766 16.609 1 43.66 202 ARG A N 1
ATOM 1486 C CA . ARG A 1 202 ? -13.742 18.594 17.656 1 43.66 202 ARG A CA 1
ATOM 1487 C C . ARG A 1 202 ? -14.117 17.125 17.812 1 43.66 202 ARG A C 1
ATOM 1489 O O . ARG A 1 202 ? -14.398 16.656 18.922 1 43.66 202 ARG A O 1
ATOM 1496 N N . ASP A 1 203 ? -14.43 16.547 16.641 1 43.66 203 ASP A N 1
ATOM 1497 C CA . ASP A 1 203 ? -14.914 15.195 16.859 1 43.66 203 ASP A CA 1
ATOM 1498 C C . ASP A 1 203 ? -13.836 14.32 17.5 1 43.66 203 ASP A C 1
ATOM 1500 O O . ASP A 1 203 ? -14.031 13.117 17.672 1 43.66 203 ASP A O 1
ATOM 1504 N N . ILE A 1 204 ? -12.734 14.922 17.406 1 41.69 204 ILE A N 1
ATOM 1505 C CA . ILE A 1 204 ? -11.648 13.961 17.547 1 41.69 204 ILE A CA 1
ATOM 1506 C C . ILE A 1 204 ? -11.641 13.367 18.953 1 41.69 204 ILE A C 1
ATOM 1508 O O . ILE A 1 204 ? -10.844 12.484 19.25 1 41.69 204 ILE A O 1
ATOM 1512 N N . TYR A 1 205 ? -11.867 14.438 19.906 1 41.88 205 TYR A N 1
ATOM 1513 C CA . TYR A 1 205 ? -11.711 13.641 21.125 1 41.88 205 TYR A CA 1
ATOM 1514 C C . TYR A 1 205 ? -12.773 12.547 21.203 1 41.88 205 TYR A C 1
ATOM 1516 O O . TYR A 1 205 ? -13.914 12.805 21.578 1 41.88 205 TYR A O 1
ATOM 1524 N N . VAL A 1 206 ? -12.945 12.039 20.062 1 39.72 206 VAL A N 1
ATOM 1525 C CA . VAL A 1 206 ? -13.883 10.922 20.094 1 39.72 206 VAL A CA 1
ATOM 1526 C C . VAL A 1 206 ? -14 10.391 21.516 1 39.72 206 VAL A C 1
ATOM 1528 O O . VAL A 1 206 ? -15.102 10.18 22.016 1 39.72 206 VAL A O 1
ATOM 1531 N N . GLY A 1 207 ? -13.203 9.227 21.828 1 42.5 207 GLY A N 1
ATOM 1532 C CA . GLY A 1 207 ? -13.453 8.406 23.016 1 42.5 207 GLY A CA 1
ATOM 1533 C C . GLY A 1 207 ? -13.188 9.141 24.312 1 42.5 207 GLY A C 1
ATOM 1534 O O . GLY A 1 207 ? -13.109 10.367 24.328 1 42.5 207 GLY A O 1
ATOM 1535 N N . THR A 1 208 ? -12.516 8.211 25.203 1 50.09 208 THR A N 1
ATOM 1536 C CA . THR A 1 208 ? -12.375 8.008 26.641 1 50.09 208 THR A CA 1
ATOM 1537 C C . THR A 1 208 ? -11.414 9.031 27.234 1 50.09 208 THR A C 1
ATOM 1539 O O . THR A 1 208 ? -11.273 9.117 28.469 1 50.09 208 THR A O 1
ATOM 1542 N N . LEU A 1 209 ? -10.453 9.461 26.438 1 54.66 209 LEU A N 1
ATOM 1543 C CA . LEU A 1 209 ? -9.469 10.266 27.156 1 54.66 209 LEU A CA 1
ATOM 1544 C C . LEU A 1 209 ? -9.797 11.75 27.047 1 54.66 209 LEU A C 1
ATOM 1546 O O . LEU A 1 209 ? -10.023 12.266 25.953 1 54.66 209 LEU A O 1
ATOM 1550 N N . GLU A 1 210 ? -10.297 12.297 28.078 1 64.5 210 GLU A N 1
ATOM 1551 C CA . GLU A 1 210 ? -10.219 13.758 28.125 1 64.5 210 GLU A CA 1
ATOM 1552 C C . GLU A 1 210 ? -8.805 14.242 27.797 1 64.5 210 GLU A C 1
ATOM 1554 O O . GLU A 1 210 ? -7.988 13.477 27.281 1 64.5 210 GLU A O 1
ATOM 1559 N N . ALA A 1 211 ? -8.367 15.523 28.047 1 79.56 211 ALA A N 1
ATOM 1560 C CA . ALA A 1 211 ? -7.082 16.156 27.781 1 79.56 211 ALA A CA 1
ATOM 1561 C C . ALA A 1 211 ? -5.988 15.578 28.672 1 79.56 211 ALA A C 1
ATOM 1563 O O . ALA A 1 211 ? -6.203 15.359 29.859 1 79.56 211 ALA A O 1
ATOM 1564 N N . PHE A 1 212 ? -4.922 15.039 28.031 1 87.88 212 PHE A N 1
ATOM 1565 C CA . PHE A 1 212 ? -3.762 14.492 28.719 1 87.88 212 PHE A CA 1
ATOM 1566 C C . PHE A 1 212 ? -2.992 15.594 29.438 1 87.88 212 PHE A C 1
ATOM 1568 O O . PHE A 1 212 ? -2.689 16.641 28.859 1 87.88 212 PHE A O 1
ATOM 1575 N N . PRO A 1 213 ? -2.701 15.406 30.719 1 88.69 213 PRO A N 1
ATOM 1576 C CA . PRO A 1 213 ? -1.987 16.453 31.438 1 88.69 213 PRO A CA 1
ATOM 1577 C C . PRO A 1 213 ? -0.562 16.656 30.938 1 88.69 213 PRO A C 1
ATOM 1579 O O . PRO A 1 213 ? 0.175 15.688 30.734 1 88.69 213 PRO A O 1
ATOM 1582 N N . THR A 1 214 ? -0.192 17.891 30.797 1 90 214 THR A N 1
ATOM 1583 C CA . THR A 1 214 ? 1.109 18.25 30.25 1 90 214 THR A CA 1
ATOM 1584 C C . THR A 1 214 ? 2.236 17.75 31.156 1 90 214 THR A C 1
ATOM 1586 O O . THR A 1 214 ? 3.301 17.359 30.672 1 90 214 THR A O 1
ATOM 1589 N N . ASP A 1 215 ? 1.983 17.766 32.438 1 91 215 ASP A N 1
ATOM 1590 C CA . ASP A 1 215 ? 3.018 17.391 33.406 1 91 215 ASP A CA 1
ATOM 1591 C C . ASP A 1 215 ? 3.195 15.883 33.438 1 91 215 ASP A C 1
ATOM 1593 O O . ASP A 1 215 ? 4.098 15.375 34.125 1 91 215 ASP A O 1
ATOM 1597 N N . ALA A 1 216 ? 2.334 15.188 32.719 1 92.69 216 ALA A N 1
ATOM 1598 C CA . ALA A 1 216 ? 2.434 13.734 32.656 1 92.69 216 ALA A CA 1
ATOM 1599 C C . ALA A 1 216 ? 3.434 13.281 31.609 1 92.69 216 ALA A C 1
ATOM 1601 O O . ALA A 1 216 ? 3.838 12.117 31.578 1 92.69 216 ALA A O 1
ATOM 1602 N N . PHE A 1 217 ? 3.871 14.172 30.781 1 96.25 217 PHE A N 1
ATOM 1603 C CA . PHE A 1 217 ? 4.91 13.844 29.812 1 96.25 217 PHE A CA 1
ATOM 1604 C C . PHE A 1 217 ? 6.254 13.656 30.516 1 96.25 217 PHE A C 1
ATOM 1606 O O . PHE A 1 217 ? 6.523 14.289 31.531 1 96.25 217 PHE A O 1
ATOM 1613 N N . PRO A 1 218 ? 7.082 12.789 29.969 1 97.5 218 PRO A N 1
ATOM 1614 C CA . PRO A 1 218 ? 8.43 12.68 30.531 1 97.5 218 PRO A CA 1
ATOM 1615 C C . PRO A 1 218 ? 9.289 13.914 30.234 1 97.5 218 PRO A C 1
ATOM 1617 O O . PRO A 1 218 ? 8.891 14.773 29.438 1 97.5 218 PRO A O 1
ATOM 1620 N N . ALA A 1 219 ? 10.453 13.938 30.906 1 96.88 219 ALA A N 1
ATOM 1621 C CA . ALA A 1 219 ? 11.336 15.086 30.766 1 96.88 219 ALA A CA 1
ATOM 1622 C C . ALA A 1 219 ? 12.234 14.945 29.547 1 96.88 219 ALA A C 1
ATOM 1624 O O . ALA A 1 219 ? 13.453 15.07 29.641 1 96.88 219 ALA A O 1
ATOM 1625 N N . ALA A 1 220 ? 11.555 14.766 28.406 1 98.25 220 ALA A N 1
ATOM 1626 C CA . ALA A 1 220 ? 12.289 14.734 27.141 1 98.25 220 ALA A CA 1
ATOM 1627 C C . ALA A 1 220 ? 12.742 16.125 26.734 1 98.25 220 ALA A C 1
ATOM 1629 O O . ALA A 1 220 ? 12.156 17.125 27.156 1 98.25 220 ALA A O 1
ATOM 1630 N N . ASP A 1 221 ? 13.758 16.188 25.938 1 98.5 221 ASP A N 1
ATOM 1631 C CA . ASP A 1 221 ? 14.289 17.484 25.5 1 98.5 221 ASP A CA 1
ATOM 1632 C C . ASP A 1 221 ? 13.32 18.172 24.547 1 98.5 221 ASP A C 1
ATOM 1634 O O . ASP A 1 221 ? 13.305 19.406 24.453 1 98.5 221 ASP A O 1
ATOM 1638 N N . TYR A 1 222 ? 12.578 17.422 23.859 1 98.75 222 TYR A N 1
ATOM 1639 C CA . TYR A 1 222 ? 11.547 17.922 22.953 1 98.75 222 TYR A CA 1
ATOM 1640 C C . TYR A 1 222 ? 10.43 16.906 22.797 1 98.75 222 TYR A C 1
ATOM 1642 O O . TYR A 1 222 ? 10.68 15.703 22.703 1 98.75 222 TYR A O 1
ATOM 1650 N N . ILE A 1 223 ? 9.188 17.359 22.797 1 98.69 223 ILE A N 1
ATOM 1651 C CA . ILE A 1 223 ? 8.023 16.5 22.578 1 98.69 223 ILE A CA 1
ATOM 1652 C C . ILE A 1 223 ? 7.246 17 21.359 1 98.69 223 ILE A C 1
ATOM 1654 O O . ILE A 1 223 ? 6.652 18.078 21.391 1 98.69 223 ILE A O 1
ATOM 1658 N N . ALA A 1 224 ? 7.297 16.219 20.281 1 98.81 224 ALA A N 1
ATOM 1659 C CA . ALA A 1 224 ? 6.652 16.516 19.016 1 98.81 224 ALA A CA 1
ATOM 1660 C C . ALA A 1 224 ? 5.234 15.953 18.969 1 98.81 224 ALA A C 1
ATOM 1662 O O . ALA A 1 224 ? 5.047 14.742 18.859 1 98.81 224 ALA A O 1
ATOM 1663 N N . LEU A 1 225 ? 4.262 16.844 18.953 1 97.88 225 LEU A N 1
ATOM 1664 C CA . LEU A 1 225 ? 2.881 16.391 19.047 1 97.88 225 LEU A CA 1
ATOM 1665 C C . LEU A 1 225 ? 2.133 16.625 17.75 1 97.88 225 LEU A C 1
ATOM 1667 O O . LEU A 1 225 ? 2.475 17.531 16.984 1 97.88 225 LEU A O 1
ATOM 1671 N N . GLY A 1 226 ? 1.173 15.734 17.438 1 97.44 226 GLY A N 1
ATOM 1672 C CA . GLY A 1 226 ? 0.161 15.914 16.406 1 97.44 226 GLY A CA 1
ATOM 1673 C C . GLY A 1 226 ? -1.256 15.812 16.938 1 97.44 226 GLY A C 1
ATOM 1674 O O . GLY A 1 226 ? -1.463 15.688 18.156 1 97.44 226 GLY A O 1
ATOM 1675 N N . HIS A 1 227 ? -2.309 15.945 16.062 1 95.56 227 HIS A N 1
ATOM 1676 C CA . HIS A 1 227 ? -3.721 15.82 16.406 1 95.56 227 HIS A CA 1
ATOM 1677 C C . HIS A 1 227 ? -4.422 17.172 16.359 1 95.56 227 HIS A C 1
ATOM 1679 O O . HIS A 1 227 ? -5.547 17.281 15.867 1 95.56 227 HIS A O 1
ATOM 1685 N N . ILE A 1 228 ? -3.768 18.125 16.969 1 93.94 228 ILE A N 1
ATOM 1686 C CA . ILE A 1 228 ? -4.293 19.484 16.922 1 93.94 228 ILE A CA 1
ATOM 1687 C C . ILE A 1 228 ? -3.754 20.203 15.68 1 93.94 228 ILE A C 1
ATOM 1689 O O . ILE A 1 228 ? -2.541 20.25 15.461 1 93.94 228 ILE A O 1
ATOM 1693 N N . HIS A 1 229 ? -4.609 20.859 14.922 1 96.38 229 HIS A N 1
ATOM 1694 C CA . HIS A 1 229 ? -4.242 21.344 13.594 1 96.38 229 HIS A CA 1
ATOM 1695 C C . HIS A 1 229 ? -3.668 22.766 13.656 1 96.38 229 HIS A C 1
ATOM 1697 O O . HIS A 1 229 ? -3.162 23.281 12.664 1 96.38 229 HIS A O 1
ATOM 1703 N N . GLN A 1 230 ? -3.709 23.359 14.812 1 94.81 230 GLN A N 1
ATOM 1704 C CA . GLN A 1 230 ? -3.137 24.688 15.023 1 94.81 230 GLN A CA 1
ATOM 1705 C C . GLN A 1 230 ? -1.783 24.594 15.727 1 94.81 230 GLN A C 1
ATOM 1707 O O . GLN A 1 230 ? -1.66 23.953 16.766 1 94.81 230 GLN A O 1
ATOM 1712 N N . PRO A 1 231 ? -0.838 25.25 15.078 1 96.12 231 PRO A N 1
ATOM 1713 C CA . PRO A 1 231 ? 0.441 25.281 15.789 1 96.12 231 PRO A CA 1
ATOM 1714 C C . PRO A 1 231 ? 0.343 25.969 17.156 1 96.12 231 PRO A C 1
ATOM 1716 O O . PRO A 1 231 ? -0.318 27 17.281 1 96.12 231 PRO A O 1
ATOM 1719 N N . MET A 1 232 ? 0.949 25.328 18.203 1 93.69 232 MET A N 1
ATOM 1720 C CA . MET A 1 232 ? 0.868 25.953 19.516 1 93.69 232 MET A CA 1
ATOM 1721 C C . MET A 1 232 ? 1.88 25.344 20.469 1 93.69 232 MET A C 1
ATOM 1723 O O . MET A 1 232 ? 2.252 24.188 20.328 1 93.69 232 MET A O 1
ATOM 1727 N N . LYS A 1 233 ? 2.324 26.203 21.406 1 94.38 233 LYS A N 1
ATOM 1728 C CA . LYS A 1 233 ? 3.047 25.719 22.578 1 94.38 233 LYS A CA 1
ATOM 1729 C C . LYS A 1 233 ? 2.09 25.141 23.609 1 94.38 233 LYS A C 1
ATOM 1731 O O . LYS A 1 233 ? 1.014 25.703 23.844 1 94.38 233 LYS A O 1
ATOM 1736 N N . VAL A 1 234 ? 2.457 24.078 24.156 1 92.38 234 VAL A N 1
ATOM 1737 C CA . VAL A 1 234 ? 1.609 23.5 25.188 1 92.38 234 VAL A CA 1
ATOM 1738 C C . VAL A 1 234 ? 1.989 24.047 26.547 1 92.38 234 VAL A C 1
ATOM 1740 O O . VAL A 1 234 ? 3.129 23.891 27 1 92.38 234 VAL A O 1
ATOM 1743 N N . GLY A 1 235 ? 1.086 24.656 27.188 1 86.31 235 GLY A N 1
ATOM 1744 C CA . GLY A 1 235 ? 1.325 25.203 28.516 1 86.31 235 GLY A CA 1
ATOM 1745 C C . GLY A 1 235 ? 2.441 26.234 28.531 1 86.31 235 GLY A C 1
ATOM 1746 O O . GLY A 1 235 ? 3.156 26.375 29.531 1 86.31 235 GLY A O 1
ATOM 1747 N N . GLY A 1 236 ? 2.752 26.781 27.453 1 88.5 236 GLY A N 1
ATOM 1748 C CA . GLY A 1 236 ? 3.807 27.781 27.359 1 88.5 236 GLY A CA 1
ATOM 1749 C C . GLY A 1 236 ? 5.191 27.172 27.266 1 88.5 236 GLY A C 1
ATOM 1750 O O . GLY A 1 236 ? 6.184 27.891 27.156 1 88.5 236 GLY A O 1
ATOM 1751 N N . ASN A 1 237 ? 5.207 25.875 27.219 1 92.12 237 ASN A N 1
ATOM 1752 C CA . ASN A 1 237 ? 6.492 25.188 27.141 1 92.12 237 ASN A CA 1
ATOM 1753 C C . ASN A 1 237 ? 7.055 25.219 25.719 1 92.12 237 ASN A C 1
ATOM 1755 O O . ASN A 1 237 ? 6.363 24.859 24.766 1 92.12 237 ASN A O 1
ATOM 1759 N N . GLU A 1 238 ? 8.297 25.578 25.609 1 94.62 238 GLU A N 1
ATOM 1760 C CA . GLU A 1 238 ? 8.953 25.672 24.312 1 94.62 238 GLU A CA 1
ATOM 1761 C C . GLU A 1 238 ? 9.234 24.281 23.734 1 94.62 238 GLU A C 1
ATOM 1763 O O . GLU A 1 238 ? 9.297 24.109 22.516 1 94.62 238 GLU A O 1
ATOM 1768 N N . HIS A 1 239 ? 9.344 23.344 24.641 1 96.94 239 HIS A N 1
ATOM 1769 C CA . HIS A 1 239 ? 9.812 22.031 24.188 1 96.94 239 HIS A CA 1
ATOM 1770 C C . HIS A 1 239 ? 8.648 21.078 23.969 1 96.94 239 HIS A C 1
ATOM 1772 O O . HIS A 1 239 ? 8.852 19.922 23.594 1 96.94 239 HIS A O 1
ATOM 1778 N N . ILE A 1 240 ? 7.449 21.422 24.234 1 97.31 240 ILE A N 1
ATOM 1779 C CA . ILE A 1 240 ? 6.25 20.641 23.922 1 97.31 240 ILE A CA 1
ATOM 1780 C C . ILE A 1 240 ? 5.383 21.406 22.922 1 97.31 240 ILE A C 1
ATOM 1782 O O . ILE A 1 240 ? 4.785 22.422 23.266 1 97.31 240 ILE A O 1
ATOM 1786 N N . ARG A 1 241 ? 5.336 20.859 21.656 1 97.56 241 ARG A N 1
ATOM 1787 C CA . ARG A 1 241 ? 4.754 21.656 20.578 1 97.56 241 ARG A CA 1
ATOM 1788 C C . ARG A 1 241 ? 3.807 20.828 19.734 1 97.56 241 ARG A C 1
ATOM 1790 O O . ARG A 1 241 ? 4.094 19.656 19.438 1 97.56 241 ARG A O 1
ATOM 1797 N N . TYR A 1 242 ? 2.697 21.422 19.422 1 96.94 242 TYR A N 1
ATOM 1798 C CA . TYR A 1 242 ? 1.976 21.016 18.219 1 96.94 242 TYR A CA 1
ATOM 1799 C C . TYR A 1 242 ? 2.463 21.781 17 1 96.94 242 TYR A C 1
ATOM 1801 O O . TYR A 1 242 ? 2.525 23.016 17.016 1 96.94 242 TYR A O 1
ATOM 1809 N N . CYS A 1 243 ? 2.814 21.062 15.969 1 98.12 243 CYS A N 1
ATOM 1810 C CA . CYS A 1 243 ? 3.221 21.734 14.742 1 98.12 243 CYS A CA 1
ATOM 1811 C C . CYS A 1 243 ? 2.008 22.141 13.914 1 98.12 243 CYS A C 1
ATOM 1813 O O . CYS A 1 243 ? 2.105 23 13.039 1 98.12 243 CYS A O 1
ATOM 1815 N N . GLY A 1 244 ? 0.833 21.469 14.156 1 97.25 244 GLY A N 1
ATOM 1816 C CA . GLY A 1 244 ? -0.358 21.719 13.359 1 97.25 244 GLY A CA 1
ATOM 1817 C C . GLY A 1 244 ? -0.324 21.016 12.016 1 97.25 244 GLY A C 1
ATOM 1818 O O . GLY A 1 244 ? 0.703 20.453 11.625 1 97.25 244 GLY A O 1
ATOM 1819 N N . SER A 1 245 ? -1.516 21.031 11.32 1 98.25 245 SER A N 1
ATOM 1820 C CA . SER A 1 245 ? -1.555 20.531 9.953 1 98.25 245 SER A CA 1
ATOM 1821 C C . SER A 1 245 ? -0.858 21.484 8.992 1 98.25 245 SER A C 1
ATOM 1823 O O . SER A 1 245 ? -0.843 22.688 9.219 1 98.25 245 SER A O 1
ATOM 1825 N N . PRO A 1 246 ? -0.268 20.953 7.938 1 98.5 246 PRO A N 1
ATOM 1826 C CA . PRO A 1 246 ? 0.49 21.812 7.031 1 98.5 246 PRO A CA 1
ATOM 1827 C C . PRO A 1 246 ? -0.407 22.594 6.074 1 98.5 246 PRO A C 1
ATOM 1829 O O . PRO A 1 246 ? 0.04 23.562 5.453 1 98.5 246 PRO A O 1
ATOM 1832 N N . ILE A 1 247 ? -1.608 22.141 5.891 1 97.88 247 ILE A N 1
ATOM 1833 C CA . ILE A 1 247 ? -2.594 22.859 5.086 1 97.88 247 ILE A CA 1
ATOM 1834 C C . ILE A 1 247 ? -3.885 23.031 5.879 1 97.88 247 ILE A C 1
ATOM 1836 O O . ILE A 1 247 ? -4.145 22.281 6.828 1 97.88 247 ILE A O 1
ATOM 1840 N N . PRO A 1 248 ? -4.68 24.094 5.508 1 96.75 248 PRO A N 1
ATOM 1841 C CA . PRO A 1 248 ? -5.988 24.188 6.156 1 96.75 248 PRO A CA 1
ATOM 1842 C C . PRO A 1 248 ? -6.914 23.031 5.781 1 96.75 248 PRO A C 1
ATOM 1844 O O . PRO A 1 248 ? -7.133 22.781 4.594 1 96.75 248 PRO A O 1
ATOM 1847 N N . LEU A 1 249 ? -7.418 22.391 6.773 1 95.62 249 LEU A N 1
ATOM 1848 C CA . LEU A 1 249 ? -8.258 21.219 6.516 1 95.62 249 LEU A CA 1
ATOM 1849 C C . LEU A 1 249 ? -9.734 21.578 6.613 1 95.62 249 LEU A C 1
ATOM 1851 O O . LEU A 1 249 ? -10.602 20.734 6.359 1 95.62 249 LEU A O 1
ATOM 1855 N N . GLY A 1 250 ? -10.023 22.766 6.918 1 93.69 250 GLY A N 1
ATOM 1856 C CA . GLY A 1 250 ? -11.344 23.359 6.957 1 93.69 250 GLY A CA 1
ATOM 1857 C C . GLY A 1 250 ? -11.328 24.875 6.801 1 93.69 250 GLY A C 1
ATOM 1858 O O . GLY A 1 250 ? -10.273 25.5 6.879 1 93.69 250 GLY A O 1
ATOM 1859 N N . PHE A 1 251 ? -12.523 25.453 6.598 1 94.81 251 PHE A N 1
ATOM 1860 C CA . PHE A 1 251 ? -12.609 26.891 6.402 1 94.81 251 PHE A CA 1
ATOM 1861 C C . PHE A 1 251 ? -12.281 27.641 7.695 1 94.81 251 PHE A C 1
ATOM 1863 O O . PHE A 1 251 ? -11.812 28.766 7.664 1 94.81 251 PHE A O 1
ATOM 1870 N N . ASP A 1 252 ? -12.547 26.984 8.797 1 91.94 252 ASP A N 1
ATOM 1871 C CA . ASP A 1 252 ? -12.227 27.594 10.094 1 91.94 252 ASP A CA 1
ATOM 1872 C C . ASP A 1 252 ? -10.719 27.734 10.266 1 91.94 252 ASP A C 1
ATOM 1874 O O . ASP A 1 252 ? -10.258 28.5 11.117 1 91.94 252 ASP A O 1
ATOM 1878 N N . GLU A 1 253 ? -9.961 27.047 9.43 1 94.81 253 GLU A N 1
ATOM 1879 C CA . GLU A 1 253 ? -8.5 27.109 9.5 1 94.81 253 GLU A CA 1
ATOM 1880 C C . GLU A 1 253 ? -7.926 27.969 8.391 1 94.81 253 GLU A C 1
ATOM 1882 O O . GLU A 1 253 ? -6.707 28.125 8.281 1 94.81 253 GLU A O 1
ATOM 1887 N N . ALA A 1 254 ? -8.734 28.578 7.613 1 94 254 ALA A N 1
ATOM 1888 C CA . ALA A 1 254 ? -8.297 29.266 6.395 1 94 254 ALA A CA 1
ATOM 1889 C C . ALA A 1 254 ? -7.371 30.438 6.723 1 94 254 ALA A C 1
ATOM 1891 O O . ALA A 1 254 ? -6.469 30.766 5.949 1 94 254 ALA A O 1
ATOM 1892 N N . ALA A 1 255 ? -7.562 31 7.844 1 91.88 255 ALA A N 1
ATOM 1893 C CA . ALA A 1 255 ? -6.793 32.188 8.203 1 91.88 255 ALA A CA 1
ATOM 1894 C C . ALA A 1 255 ? -5.555 31.812 9.008 1 91.88 255 ALA A C 1
ATOM 1896 O O . ALA A 1 255 ? -4.734 32.688 9.336 1 91.88 255 ALA A O 1
ATOM 1897 N N . GLN A 1 256 ? -5.441 30.578 9.305 1 93 256 GLN A N 1
ATOM 1898 C CA . GLN A 1 256 ? -4.32 30.125 10.125 1 93 256 GLN A CA 1
ATOM 1899 C C . GLN A 1 256 ? -3.033 30.062 9.312 1 93 256 GLN A C 1
ATOM 1901 O O . GLN A 1 256 ? -3.043 29.625 8.156 1 93 256 GLN A O 1
ATOM 1906 N N . ARG A 1 257 ? -2.008 30.516 9.938 1 94.12 257 ARG A N 1
ATOM 1907 C CA . ARG A 1 257 ? -0.692 30.266 9.359 1 94.12 257 ARG A CA 1
ATOM 1908 C C . ARG A 1 257 ? -0.233 28.844 9.633 1 94.12 257 ARG A C 1
ATOM 1910 O O . ARG A 1 257 ? -0.222 28.406 10.789 1 94.12 257 ARG A O 1
ATOM 1917 N N . LYS A 1 258 ? 0.082 28.203 8.625 1 98.19 258 LYS A N 1
ATOM 1918 C CA . LYS A 1 258 ? 0.538 26.828 8.742 1 98.19 258 LYS A CA 1
ATOM 1919 C C . LYS A 1 258 ? 2.062 26.75 8.734 1 98.19 258 LYS A C 1
ATOM 1921 O O . LYS A 1 258 ? 2.729 27.562 8.102 1 98.19 258 LYS A O 1
ATOM 1926 N N . GLU A 1 259 ? 2.605 25.781 9.477 1 98.69 259 GLU A N 1
ATOM 1927 C CA . GLU A 1 259 ? 4.059 25.734 9.617 1 98.69 259 GLU A CA 1
ATOM 1928 C C . GLU A 1 259 ? 4.543 24.312 9.852 1 98.69 259 GLU A C 1
ATOM 1930 O O . GLU A 1 259 ? 3.75 23.422 10.172 1 98.69 259 GLU A O 1
ATOM 1935 N N . VAL A 1 260 ? 5.762 24.078 9.539 1 98.88 260 VAL A N 1
ATOM 1936 C CA . VAL A 1 260 ? 6.598 22.984 10.008 1 98.88 260 VAL A CA 1
ATOM 1937 C C . VAL A 1 260 ? 7.629 23.5 11.008 1 98.88 260 VAL A C 1
ATOM 1939 O O . VAL A 1 260 ? 8.109 24.625 10.891 1 98.88 260 VAL A O 1
ATOM 1942 N N . LEU A 1 261 ? 7.973 22.656 12.008 1 98.94 261 LEU A N 1
ATOM 1943 C CA . LEU A 1 261 ? 8.906 23.141 13.008 1 98.94 261 LEU A CA 1
ATOM 1944 C C . LEU A 1 261 ? 10.305 22.562 12.781 1 98.94 261 LEU A C 1
ATOM 1946 O O . LEU A 1 261 ? 10.461 21.359 12.617 1 98.94 261 LEU A O 1
ATOM 1950 N N . GLN A 1 262 ? 11.219 23.453 12.703 1 98.94 262 GLN A N 1
ATOM 1951 C CA . GLN A 1 262 ? 12.625 23.078 12.719 1 98.94 262 GLN A CA 1
ATOM 1952 C C . GLN A 1 262 ? 13.172 23.047 14.141 1 98.94 262 GLN A C 1
ATOM 1954 O O . GLN A 1 262 ? 13.109 24.047 14.859 1 98.94 262 GLN A O 1
ATOM 1959 N N . VAL A 1 263 ? 13.688 21.922 14.539 1 98.88 263 VAL A N 1
ATOM 1960 C CA . VAL A 1 263 ? 14.148 21.719 15.914 1 98.88 263 VAL A CA 1
ATOM 1961 C C . VAL A 1 263 ? 15.633 21.375 15.914 1 98.88 263 VAL A C 1
ATOM 1963 O O . VAL A 1 263 ? 16.047 20.391 15.281 1 98.88 263 VAL A O 1
ATOM 1966 N N . ASP A 1 264 ? 16.391 22.125 16.672 1 98.62 264 ASP A N 1
ATOM 1967 C CA . ASP A 1 264 ? 17.844 21.906 16.719 1 98.62 264 ASP A CA 1
ATOM 1968 C C . ASP A 1 264 ? 18.281 21.484 18.109 1 98.62 264 ASP A C 1
ATOM 1970 O O . ASP A 1 264 ? 17.797 22.016 19.109 1 98.62 264 ASP A O 1
ATOM 1974 N N . PHE A 1 265 ? 19.109 20.469 18.078 1 96.81 265 PHE A N 1
ATOM 1975 C CA . PHE A 1 265 ? 19.672 19.938 19.328 1 96.81 265 PHE A CA 1
ATOM 1976 C C . PHE A 1 265 ? 21.188 19.953 19.281 1 96.81 265 PHE A C 1
ATOM 1978 O O . PHE A 1 265 ? 21.781 19.844 18.203 1 96.81 265 PHE A O 1
ATOM 1985 N N . ASP A 1 266 ? 21.828 20.109 20.391 1 93.81 266 ASP A N 1
ATOM 1986 C CA . ASP A 1 266 ? 23.203 19.688 20.625 1 93.81 266 ASP A CA 1
ATOM 1987 C C . ASP A 1 266 ? 23.312 18.828 21.875 1 93.81 266 ASP A C 1
ATOM 1989 O O . ASP A 1 266 ? 22.312 18.328 22.391 1 93.81 266 ASP A O 1
ATOM 1993 N N . LEU A 1 267 ? 24.516 18.531 22.281 1 90.5 267 LEU A N 1
ATOM 1994 C CA . LEU A 1 267 ? 24.703 17.625 23.391 1 90.5 267 LEU A CA 1
ATOM 1995 C C . LEU A 1 267 ? 24.172 18.219 24.688 1 90.5 267 LEU A C 1
ATOM 1997 O O . LEU A 1 267 ? 23.906 17.484 25.656 1 90.5 267 LEU A O 1
ATOM 2001 N N . ALA A 1 268 ? 23.953 19.469 24.672 1 91.31 268 ALA A N 1
ATOM 2002 C CA . ALA A 1 268 ? 23.406 20.125 25.844 1 91.31 268 ALA A CA 1
ATOM 2003 C C . ALA A 1 268 ? 21.875 20.062 25.844 1 91.31 268 ALA A C 1
ATOM 2005 O O . ALA A 1 268 ? 21.234 20.391 26.844 1 91.31 268 ALA A O 1
ATOM 2006 N N . GLY A 1 269 ? 21.312 19.641 24.766 1 94.12 269 GLY A N 1
ATOM 2007 C CA . GLY A 1 269 ? 19.859 19.531 24.688 1 94.12 269 GLY A CA 1
ATOM 2008 C C . GLY A 1 269 ? 19.25 20.375 23.578 1 94.12 269 GLY A C 1
ATOM 2009 O O . GLY A 1 269 ? 19.859 20.531 22.516 1 94.12 269 GLY A O 1
ATOM 2010 N N . LEU A 1 270 ? 18.031 20.859 23.812 1 97.88 270 LEU A N 1
ATOM 2011 C CA . LEU A 1 270 ? 17.297 21.656 22.844 1 97.88 270 LEU A CA 1
ATOM 2012 C C . LEU A 1 270 ? 17.906 23.047 22.688 1 97.88 270 LEU A C 1
ATOM 2014 O O . LEU A 1 270 ? 18.141 23.734 23.688 1 97.88 270 LEU A O 1
ATOM 2018 N N . GLN A 1 271 ? 18.172 23.422 21.469 1 97.81 271 GLN A N 1
ATOM 2019 C CA . GLN A 1 271 ? 18.781 24.719 21.188 1 97.81 271 GLN A CA 1
ATOM 2020 C C . GLN A 1 271 ? 17.766 25.719 20.656 1 97.81 271 GLN A C 1
ATOM 2022 O O . GLN A 1 271 ? 17.75 26.875 21.062 1 97.81 271 GLN A O 1
ATOM 2027 N N . SER A 1 272 ? 16.922 25.234 19.781 1 98 272 SER A N 1
ATOM 2028 C CA . SER A 1 272 ? 15.945 26.156 19.203 1 98 272 SER A CA 1
ATOM 2029 C C . SER A 1 272 ? 14.789 25.391 18.547 1 98 272 SER A C 1
ATOM 2031 O O . SER A 1 272 ? 14.938 24.234 18.172 1 98 272 SER A O 1
ATOM 2033 N N . VAL A 1 273 ? 13.688 26.016 18.531 1 98.62 273 VAL A N 1
ATOM 2034 C CA . VAL A 1 273 ? 12.508 25.625 17.766 1 98.62 273 VAL A CA 1
ATOM 2035 C C . VAL A 1 273 ? 12.062 26.781 16.875 1 98.62 273 VAL A C 1
ATOM 2037 O O . VAL A 1 273 ? 11.648 27.828 17.375 1 98.62 273 VAL A O 1
ATOM 2040 N N . ALA A 1 274 ? 12.227 26.594 15.57 1 98.31 274 ALA A N 1
ATOM 2041 C CA . ALA A 1 274 ? 11.914 27.672 14.633 1 98.31 274 ALA A CA 1
ATOM 2042 C C . ALA A 1 274 ? 10.812 27.25 13.664 1 98.31 274 ALA A C 1
ATOM 2044 O O . ALA A 1 274 ? 10.891 26.188 13.039 1 98.31 274 ALA A O 1
ATOM 2045 N N . PRO A 1 275 ? 9.781 28.062 13.578 1 98.31 275 PRO A N 1
ATOM 2046 C CA . PRO A 1 275 ? 8.734 27.75 12.602 1 98.31 275 PRO A CA 1
ATOM 2047 C C . PRO A 1 275 ? 9.18 28.016 11.164 1 98.31 275 PRO A C 1
ATOM 2049 O O . PRO A 1 275 ? 9.859 29 10.891 1 98.31 275 PRO A O 1
ATOM 2052 N N . LEU A 1 276 ? 8.93 27.078 10.305 1 98.75 276 LEU A N 1
ATOM 2053 C CA . LEU A 1 276 ? 9.023 27.25 8.859 1 98.75 276 LEU A CA 1
ATOM 2054 C C . LEU A 1 276 ? 7.637 27.406 8.242 1 98.75 276 LEU A C 1
ATOM 2056 O O . LEU A 1 276 ? 6.883 26.438 8.141 1 98.75 276 LEU A O 1
ATOM 2060 N N . PRO A 1 277 ? 7.324 28.625 7.848 1 98.62 277 PRO A N 1
ATOM 2061 C CA . PRO A 1 277 ? 5.977 28.844 7.305 1 98.62 277 PRO A CA 1
ATOM 2062 C C . PRO A 1 277 ? 5.73 28.062 6.012 1 98.62 277 PRO A C 1
ATOM 2064 O O . PRO A 1 277 ? 6.531 28.156 5.074 1 98.62 277 PRO A O 1
ATOM 2067 N N . VAL A 1 278 ? 4.688 27.344 5.969 1 98.75 278 VAL A N 1
ATOM 2068 C CA . VAL A 1 278 ? 4.309 26.609 4.762 1 98.75 278 VAL A CA 1
ATOM 2069 C C . VAL A 1 278 ? 3.594 27.547 3.793 1 98.75 278 VAL A C 1
ATOM 2071 O O . VAL A 1 278 ? 2.691 28.297 4.188 1 98.75 278 VAL A O 1
ATOM 2074 N N . PRO A 1 279 ? 3.977 27.5 2.545 1 97.94 279 PRO A N 1
ATOM 2075 C CA . PRO A 1 279 ? 3.271 28.344 1.57 1 97.94 279 PRO A CA 1
ATOM 2076 C C . PRO A 1 279 ? 1.806 27.938 1.404 1 97.94 279 PRO A C 1
ATOM 2078 O O . PRO A 1 279 ? 1.438 26.797 1.673 1 97.94 279 PRO A O 1
ATOM 2081 N N . CYS A 1 280 ? 1.032 28.906 1.021 1 96.88 280 CYS A N 1
ATOM 2082 C CA . CYS A 1 280 ? -0.351 28.609 0.658 1 96.88 280 CYS A CA 1
ATOM 2083 C C . CYS A 1 280 ? -0.438 28.062 -0.759 1 96.88 280 CYS A C 1
ATOM 2085 O O . CYS A 1 280 ? -0.128 28.75 -1.725 1 96.88 280 CYS A O 1
ATOM 2087 N N . PHE A 1 281 ? -0.92 26.828 -0.914 1 96.94 281 PHE A N 1
ATOM 2088 C CA . PHE A 1 281 ? -0.968 26.188 -2.225 1 96.94 281 PHE A CA 1
ATOM 2089 C C . PHE A 1 281 ? -2.367 26.281 -2.82 1 96.94 281 PHE A C 1
ATOM 2091 O O . PHE A 1 281 ? -2.545 26.109 -4.027 1 96.94 281 PHE A O 1
ATOM 2098 N N . GLN A 1 282 ? -3.311 26.453 -1.985 1 97.06 282 GLN A N 1
ATOM 2099 C CA . GLN A 1 282 ? -4.715 26.609 -2.34 1 97.06 282 GLN A CA 1
ATOM 2100 C C . GLN A 1 282 ? -5.387 27.656 -1.455 1 97.06 282 GLN A C 1
ATOM 2102 O O . GLN A 1 282 ? -5.684 27.391 -0.288 1 97.06 282 GLN A O 1
ATOM 2107 N N . PRO A 1 283 ? -5.629 28.828 -2.094 1 97 283 PRO A N 1
ATOM 2108 C CA . PRO A 1 283 ? -6.277 29.859 -1.283 1 97 283 PRO A CA 1
ATOM 2109 C C . PRO A 1 283 ? -7.711 29.5 -0.899 1 97 283 PRO A C 1
ATOM 2111 O O . PRO A 1 283 ? -8.438 28.906 -1.701 1 97 283 PRO A O 1
ATOM 2114 N N . MET A 1 284 ? -8.016 29.75 0.339 1 96.88 284 MET A N 1
ATOM 2115 C CA . MET A 1 284 ? -9.352 29.562 0.896 1 96.88 284 MET A CA 1
ATOM 2116 C C . MET A 1 284 ? -9.75 30.766 1.759 1 96.88 284 MET A C 1
ATOM 2118 O O . MET A 1 284 ? -8.898 31.406 2.371 1 96.88 284 MET A O 1
ATOM 2122 N N . ALA A 1 285 ? -11.086 31.031 1.779 1 96.44 285 ALA A N 1
ATOM 2123 C CA . ALA A 1 285 ? -11.547 32.125 2.635 1 96.44 285 ALA A CA 1
ATOM 2124 C C . ALA A 1 285 ? -13.008 31.938 3.018 1 96.44 285 ALA A C 1
ATOM 2126 O O . ALA A 1 285 ? -13.789 31.344 2.26 1 96.44 285 ALA A O 1
ATOM 2127 N N . SER A 1 286 ? -13.289 32.375 4.156 1 95.94 286 SER A N 1
ATOM 2128 C CA . SER A 1 286 ? -14.672 32.531 4.602 1 95.94 286 SER A CA 1
ATOM 2129 C C . SER A 1 286 ? -15.117 34 4.555 1 95.94 286 SER A C 1
ATOM 2131 O O . SER A 1 286 ? -14.461 34.875 5.129 1 95.94 286 SER A O 1
ATOM 2133 N N . LEU A 1 287 ? -16.219 34.156 3.861 1 95.56 287 LEU A N 1
ATOM 2134 C CA . LEU A 1 287 ? -16.766 35.531 3.715 1 95.56 287 LEU A CA 1
ATOM 2135 C C . LEU A 1 287 ? -18.094 35.656 4.438 1 95.56 287 LEU A C 1
ATOM 2137 O O . LEU A 1 287 ? -18.906 34.719 4.43 1 95.56 287 LEU A O 1
ATOM 2141 N N . ARG A 1 288 ? -18.219 36.75 5.016 1 92.88 288 ARG A N 1
ATOM 2142 C CA . ARG A 1 288 ? -19.484 37.094 5.637 1 92.88 288 ARG A CA 1
ATOM 2143 C C . ARG A 1 288 ? -19.969 38.469 5.148 1 92.88 288 ARG A C 1
ATOM 2145 O O . ARG A 1 288 ? -19.172 39.375 5.012 1 92.88 288 ARG A O 1
ATOM 2152 N N . GLY A 1 289 ? -21.344 38.469 4.789 1 90.88 289 GLY A N 1
ATOM 2153 C CA . GLY A 1 289 ? -21.906 39.719 4.359 1 90.88 289 GLY A CA 1
ATOM 2154 C C . GLY A 1 289 ? -23.344 39.625 3.881 1 90.88 289 GLY A C 1
ATOM 2155 O O . GLY A 1 289 ? -23.906 38.531 3.875 1 90.88 289 GLY A O 1
ATOM 2156 N N . SER A 1 290 ? -23.938 40.812 3.586 1 88.94 290 SER A N 1
ATOM 2157 C CA . SER A 1 290 ? -25.25 40.875 2.945 1 88.94 290 SER A CA 1
ATOM 2158 C C . SER A 1 290 ? -25.125 40.812 1.428 1 88.94 290 SER A C 1
ATOM 2160 O O . SER A 1 290 ? -24.016 40.875 0.884 1 88.94 290 SER A O 1
ATOM 2162 N N . LEU A 1 291 ? -26.25 40.656 0.795 1 88.19 291 LEU A N 1
ATOM 2163 C CA . LEU A 1 291 ? -26.25 40.594 -0.663 1 88.19 291 LEU A CA 1
ATOM 2164 C C . LEU A 1 291 ? -25.688 41.875 -1.247 1 88.19 291 LEU A C 1
ATOM 2166 O O . LEU A 1 291 ? -25.094 41.875 -2.332 1 88.19 291 LEU A O 1
ATOM 2170 N N . ALA A 1 292 ? -25.828 42.906 -0.442 1 89.19 292 ALA A N 1
ATOM 2171 C CA . ALA A 1 292 ? -25.344 44.219 -0.903 1 89.19 292 ALA A CA 1
ATOM 2172 C C . ALA A 1 292 ? -23.828 44.312 -0.76 1 89.19 292 ALA A C 1
ATOM 2174 O O . ALA A 1 292 ? -23.156 44.938 -1.579 1 89.19 292 ALA A O 1
ATOM 2175 N N . THR A 1 293 ? -23.25 43.656 0.215 1 93.44 293 THR A N 1
ATOM 2176 C CA . THR A 1 293 ? -21.844 43.844 0.525 1 93.44 293 THR A CA 1
ATOM 2177 C C . THR A 1 293 ? -21.016 42.688 -0.042 1 93.44 293 THR A C 1
ATOM 2179 O O . THR A 1 293 ? -19.797 42.812 -0.168 1 93.44 293 THR A O 1
ATOM 2182 N N . LEU A 1 294 ? -21.594 41.594 -0.431 1 93.88 294 LEU A N 1
ATOM 2183 C CA . LEU A 1 294 ? -20.906 40.375 -0.836 1 93.88 294 LEU A CA 1
ATOM 2184 C C . LEU A 1 294 ? -20.094 40.594 -2.107 1 93.88 294 LEU A C 1
ATOM 2186 O O . LEU A 1 294 ? -19 40.062 -2.242 1 93.88 294 LEU A O 1
ATOM 2190 N N . PRO A 1 295 ? -20.625 41.406 -3.074 1 94.69 295 PRO A N 1
ATOM 2191 C CA . PRO A 1 295 ? -19.828 41.594 -4.293 1 94.69 295 PRO A CA 1
ATOM 2192 C C . PRO A 1 295 ? -18.438 42.156 -4.012 1 94.69 295 PRO A C 1
ATOM 2194 O O . PRO A 1 295 ? -17.453 41.688 -4.594 1 94.69 295 PRO A O 1
ATOM 2197 N N . ALA A 1 296 ? -18.344 43.062 -3.123 1 95.69 296 ALA A N 1
ATOM 2198 C CA . ALA A 1 296 ? -17.062 43.656 -2.764 1 95.69 296 ALA A CA 1
ATOM 2199 C C . ALA A 1 296 ? -16.172 42.625 -2.066 1 95.69 296 ALA A C 1
ATOM 2201 O O . ALA A 1 296 ? -14.969 42.531 -2.324 1 95.69 296 ALA A O 1
ATOM 2202 N N . ALA A 1 297 ? -16.734 41.875 -1.243 1 96.19 297 ALA A N 1
ATOM 2203 C CA . ALA A 1 297 ? -16.016 40.844 -0.521 1 96.19 297 ALA A CA 1
ATOM 2204 C C . ALA A 1 297 ? -15.484 39.75 -1.479 1 96.19 297 ALA A C 1
ATOM 2206 O O . ALA A 1 297 ? -14.359 39.281 -1.325 1 96.19 297 ALA A O 1
ATOM 2207 N N . LEU A 1 298 ? -16.297 39.406 -2.4 1 96.88 298 LEU A N 1
ATOM 2208 C CA . LEU A 1 298 ? -15.922 38.438 -3.4 1 96.88 298 LEU A CA 1
ATOM 2209 C C . LEU A 1 298 ? -14.758 38.938 -4.246 1 96.88 298 LEU A C 1
ATOM 2211 O O . LEU A 1 298 ? -13.828 38.156 -4.531 1 96.88 298 LEU A O 1
ATOM 2215 N N . THR A 1 299 ? -14.82 40.156 -4.57 1 96.19 299 THR A N 1
ATOM 2216 C CA . THR A 1 299 ? -13.75 40.75 -5.359 1 96.19 299 THR A CA 1
ATOM 2217 C C . THR A 1 299 ? -12.438 40.75 -4.578 1 96.19 299 THR A C 1
ATOM 2219 O O . THR A 1 299 ? -11.375 40.469 -5.133 1 96.19 299 THR A O 1
ATOM 2222 N N . ALA A 1 300 ? -12.578 41.062 -3.361 1 96.44 300 ALA A N 1
ATOM 2223 C CA . ALA A 1 300 ? -11.391 41.062 -2.51 1 96.44 300 ALA A CA 1
ATOM 2224 C C . ALA A 1 300 ? -10.797 39.656 -2.396 1 96.44 300 ALA A C 1
ATOM 2226 O O . ALA A 1 300 ? -9.578 39.5 -2.49 1 96.44 300 ALA A O 1
ATOM 2227 N N . ALA A 1 301 ? -11.602 38.688 -2.211 1 95.88 301 ALA A N 1
ATOM 2228 C CA . ALA A 1 301 ? -11.156 37.312 -2.084 1 95.88 301 ALA A CA 1
ATOM 2229 C C . ALA A 1 301 ? -10.547 36.812 -3.387 1 95.88 301 ALA A C 1
ATOM 2231 O O . ALA A 1 301 ? -9.641 35.969 -3.373 1 95.88 301 ALA A O 1
ATOM 2232 N N . ALA A 1 302 ? -10.984 37.312 -4.453 1 96.25 302 ALA A N 1
ATOM 2233 C CA . ALA A 1 302 ? -10.531 36.906 -5.781 1 96.25 302 ALA A CA 1
ATOM 2234 C C . ALA A 1 302 ? -9.062 37.281 -6 1 96.25 302 ALA A C 1
ATOM 2236 O O . ALA A 1 302 ? -8.391 36.688 -6.855 1 96.25 302 ALA A O 1
ATOM 2237 N N . ARG A 1 303 ? -8.578 38.25 -5.227 1 96.12 303 ARG A N 1
ATOM 2238 C CA . ARG A 1 303 ? -7.191 38.688 -5.363 1 96.12 303 ARG A CA 1
ATOM 2239 C C . ARG A 1 303 ? -6.215 37.562 -4.988 1 96.12 303 ARG A C 1
ATOM 2241 O O . ARG A 1 303 ? -5.082 37.562 -5.473 1 96.12 303 ARG A O 1
ATOM 2248 N N . ALA A 1 304 ? -6.68 36.688 -4.203 1 95.12 304 ALA A N 1
ATOM 2249 C CA . ALA A 1 304 ? -5.82 35.594 -3.746 1 95.12 304 ALA A CA 1
ATOM 2250 C C . ALA A 1 304 ? -5.824 34.438 -4.742 1 95.12 304 ALA A C 1
ATOM 2252 O O . ALA A 1 304 ? -4.957 33.562 -4.688 1 95.12 304 ALA A O 1
ATOM 2253 N N . GLY A 1 305 ? -6.77 34.438 -5.684 1 95.81 305 GLY A N 1
ATOM 2254 C CA . GLY A 1 305 ? -6.918 33.312 -6.609 1 95.81 305 GLY A CA 1
ATOM 2255 C C . GLY A 1 305 ? -6.434 33.656 -8.008 1 95.81 305 GLY A C 1
ATOM 2256 O O . GLY A 1 305 ? -6.113 34.781 -8.32 1 95.81 305 GLY A O 1
ATOM 2257 N N . THR A 1 306 ? -6.277 32.594 -8.812 1 95.62 306 THR A N 1
ATOM 2258 C CA . THR A 1 306 ? -6.031 32.656 -10.25 1 95.62 306 THR A CA 1
ATOM 2259 C C . THR A 1 306 ? -7.047 31.828 -11.016 1 95.62 306 THR A C 1
ATOM 2261 O O . THR A 1 306 ? -7.852 31.109 -10.414 1 95.62 306 THR A O 1
ATOM 2264 N N . GLN A 1 307 ? -6.969 31.984 -12.266 1 92.62 307 GLN A N 1
ATOM 2265 C CA . GLN A 1 307 ? -7.871 31.188 -13.086 1 92.62 307 GLN A CA 1
ATOM 2266 C C . GLN A 1 307 ? -7.559 29.688 -12.953 1 92.62 307 GLN A C 1
ATOM 2268 O O . GLN A 1 307 ? -8.469 28.859 -12.945 1 92.62 307 GLN A O 1
ATOM 2273 N N . GLU A 1 308 ? -6.336 29.359 -12.758 1 93.62 308 GLU A N 1
ATOM 2274 C CA . GLU A 1 308 ? -5.898 27.969 -12.641 1 93.62 308 GLU A CA 1
ATOM 2275 C C . GLU A 1 308 ? -6.156 27.438 -11.234 1 93.62 308 GLU A C 1
ATOM 2277 O O . GLU A 1 308 ? -6.461 26.25 -11.07 1 93.62 308 GLU A O 1
ATOM 2282 N N . THR A 1 309 ? -6.016 28.328 -10.266 1 96.31 309 THR A N 1
ATOM 2283 C CA . THR A 1 309 ? -6.23 27.969 -8.867 1 96.31 309 THR A CA 1
ATOM 2284 C C . THR A 1 309 ? -7.152 28.969 -8.18 1 96.31 309 THR A C 1
ATOM 2286 O O . THR A 1 309 ? -6.703 29.766 -7.355 1 96.31 309 THR A O 1
ATOM 2289 N N . PRO A 1 310 ? -8.438 28.859 -8.492 1 97.19 310 PRO A N 1
ATOM 2290 C CA . PRO A 1 310 ? -9.383 29.797 -7.887 1 97.19 310 PRO A CA 1
ATOM 2291 C C . PRO A 1 310 ? -9.469 29.656 -6.371 1 97.19 310 PRO A C 1
ATOM 2293 O O . PRO A 1 310 ? -9.305 28.562 -5.84 1 97.19 310 PRO A O 1
ATOM 2296 N N . ALA A 1 311 ? -9.719 30.828 -5.719 1 97.75 311 ALA A N 1
ATOM 2297 C CA . ALA A 1 311 ? -9.898 30.781 -4.27 1 97.75 311 ALA A CA 1
ATOM 2298 C C . ALA A 1 311 ? -11.203 30.062 -3.904 1 97.75 311 ALA A C 1
ATOM 2300 O O . ALA A 1 311 ? -12.258 30.375 -4.461 1 97.75 311 ALA A O 1
ATOM 2301 N N . TRP A 1 312 ? -11.102 29.109 -2.998 1 97.75 312 TRP A N 1
ATOM 2302 C CA . TRP A 1 312 ? -12.281 28.406 -2.506 1 97.75 312 TRP A CA 1
ATOM 2303 C C . TRP A 1 312 ? -12.969 29.219 -1.402 1 97.75 312 TRP A C 1
ATOM 2305 O O . TRP A 1 312 ? -12.32 29.656 -0.452 1 97.75 312 TRP A O 1
ATOM 2315 N N . LEU A 1 313 ? -14.328 29.312 -1.5 1 97.25 313 LEU A N 1
ATOM 2316 C CA . LEU A 1 313 ? -14.984 30.234 -0.584 1 97.25 313 LEU A CA 1
ATOM 2317 C C . LEU A 1 313 ? -16.109 29.547 0.177 1 97.25 313 LEU A C 1
ATOM 2319 O O . LEU A 1 313 ? -16.844 28.734 -0.392 1 97.25 313 LEU A O 1
ATOM 2323 N N . ASP A 1 314 ? -16.172 29.812 1.399 1 96.38 314 ASP A N 1
ATOM 2324 C CA . ASP A 1 314 ? -17.344 29.656 2.26 1 96.38 314 ASP A CA 1
ATOM 2325 C C . ASP A 1 314 ? -18.031 30.984 2.506 1 96.38 314 ASP A C 1
ATOM 2327 O O . ASP A 1 314 ? -17.438 31.906 3.074 1 96.38 314 ASP A O 1
ATOM 2331 N N . VAL A 1 315 ? -19.328 31.047 2.076 1 95.31 315 VAL A N 1
ATOM 2332 C CA . VAL A 1 315 ? -20 32.344 2.121 1 95.31 315 VAL A CA 1
ATOM 2333 C C . VAL A 1 315 ? -21.188 32.281 3.07 1 95.31 315 VAL A C 1
ATOM 2335 O O . VAL A 1 315 ? -22.094 31.453 2.893 1 95.31 315 VAL A O 1
ATOM 2338 N N . GLU A 1 316 ? -21.094 33.062 4.043 1 93.69 316 GLU A N 1
ATOM 2339 C CA . GLU A 1 316 ? -22.219 33.25 4.953 1 93.69 316 GLU A CA 1
ATOM 2340 C C . GLU A 1 316 ? -22.969 34.531 4.648 1 93.69 316 GLU A C 1
ATOM 2342 O O . GLU A 1 316 ? -22.406 35.625 4.727 1 93.69 316 GLU A O 1
ATOM 2347 N N . VAL A 1 317 ? -24.297 34.406 4.344 1 91.5 317 VAL A N 1
ATOM 2348 C CA . VAL A 1 317 ? -25.078 35.562 3.924 1 91.5 317 VAL A CA 1
ATOM 2349 C C . VAL A 1 317 ? -25.969 36.031 5.07 1 91.5 317 VAL A C 1
ATOM 2351 O O . VAL A 1 317 ? -26.734 35.25 5.629 1 91.5 317 VAL A O 1
ATOM 2354 N N . ALA A 1 318 ? -25.688 37.281 5.395 1 85 318 ALA A N 1
ATOM 2355 C CA . ALA A 1 318 ? -26.531 37.906 6.41 1 85 318 ALA A CA 1
ATOM 2356 C C . ALA A 1 318 ? -27.812 38.469 5.797 1 85 318 ALA A C 1
ATOM 2358 O O . ALA A 1 318 ? -27.828 38.906 4.648 1 85 318 ALA A O 1
ATOM 2359 N N . GLY A 1 319 ? -28.906 38.5 6.637 1 71.25 319 GLY A N 1
ATOM 2360 C CA . GLY A 1 319 ? -30.141 39.188 6.273 1 71.25 319 GLY A CA 1
ATOM 2361 C C . GLY A 1 319 ? -31.312 38.219 6.137 1 71.25 319 GLY A C 1
ATOM 2362 O O . GLY A 1 319 ? -31.125 37 6.047 1 71.25 319 GLY A O 1
ATOM 2363 N N . ASP A 1 320 ? -32.406 38.625 6.562 1 56.25 320 ASP A N 1
ATOM 2364 C CA . ASP A 1 320 ? -33.719 38.031 6.797 1 56.25 320 ASP A CA 1
ATOM 2365 C C . ASP A 1 320 ? -34.344 37.562 5.488 1 56.25 320 ASP A C 1
ATOM 2367 O O . ASP A 1 320 ? -35.5 37.125 5.477 1 56.25 320 ASP A O 1
ATOM 2371 N N . ASP A 1 321 ? -33.688 37.906 4.379 1 53.53 321 ASP A N 1
ATOM 2372 C CA . ASP A 1 321 ? -34.625 37.688 3.283 1 53.53 321 ASP A CA 1
ATOM 2373 C C . ASP A 1 321 ? -34.562 36.25 2.783 1 53.53 321 ASP A C 1
ATOM 2375 O O . ASP A 1 321 ? -33.469 35.688 2.662 1 53.53 321 ASP A O 1
ATOM 2379 N N . TYR A 1 322 ? -35.594 35.562 3.084 1 57.44 322 TYR A N 1
ATOM 2380 C CA . TYR A 1 322 ? -35.875 34.25 2.547 1 57.44 322 TYR A CA 1
ATOM 2381 C C . TYR A 1 322 ? -35.656 34.219 1.038 1 57.44 322 TYR A C 1
ATOM 2383 O O . TYR A 1 322 ? -36.5 34.688 0.277 1 57.44 322 TYR A O 1
ATOM 2391 N N . LEU A 1 323 ? -34.5 34.375 0.756 1 64.75 323 LEU A N 1
ATOM 2392 C CA . LEU A 1 323 ? -34.312 34.219 -0.682 1 64.75 323 LEU A CA 1
ATOM 2393 C C . LEU A 1 323 ? -34.062 32.781 -1.056 1 64.75 323 LEU A C 1
ATOM 2395 O O . LEU A 1 323 ? -33.125 32.125 -0.566 1 64.75 323 LEU A O 1
ATOM 2399 N N . PRO A 1 324 ? -35.062 32.156 -1.653 1 69.62 324 PRO A N 1
ATOM 2400 C CA . PRO A 1 324 ? -35.031 30.75 -2.021 1 69.62 324 PRO A CA 1
ATOM 2401 C C . PRO A 1 324 ? -33.781 30.391 -2.852 1 69.62 324 PRO A C 1
ATOM 2403 O O . PRO A 1 324 ? -33.281 29.266 -2.766 1 69.62 324 PRO A O 1
ATOM 2406 N N . ASP A 1 325 ? -33.219 31.406 -3.598 1 82.69 325 ASP A N 1
ATOM 2407 C CA . ASP A 1 325 ? -32.188 31.031 -4.547 1 82.69 325 ASP A CA 1
ATOM 2408 C C . ASP A 1 325 ? -30.844 31.641 -4.145 1 82.69 325 ASP A C 1
ATOM 2410 O O . ASP A 1 325 ? -30.125 32.188 -4.988 1 82.69 325 ASP A O 1
ATOM 2414 N N . LEU A 1 326 ? -30.578 31.469 -2.857 1 86.56 326 LEU A N 1
ATOM 2415 C CA . LEU A 1 326 ? -29.391 32.125 -2.311 1 86.56 326 LEU A CA 1
ATOM 2416 C C . LEU A 1 326 ? -28.125 31.594 -2.984 1 86.56 326 LEU A C 1
ATOM 2418 O O . LEU A 1 326 ? -27.25 32.375 -3.348 1 86.56 326 LEU A O 1
ATOM 2422 N N . GLN A 1 327 ? -28.031 30.344 -3.227 1 87.12 327 GLN A N 1
ATOM 2423 C CA . GLN A 1 327 ? -26.859 29.719 -3.844 1 87.12 327 GLN A CA 1
ATOM 2424 C C . GLN A 1 327 ? -26.641 30.266 -5.254 1 87.12 327 GLN A C 1
ATOM 2426 O O . GLN A 1 327 ? -25.516 30.625 -5.617 1 87.12 327 GLN A O 1
ATOM 2431 N N . ALA A 1 328 ? -27.672 30.281 -5.949 1 89.31 328 ALA A N 1
ATOM 2432 C CA . ALA A 1 328 ? -27.594 30.734 -7.332 1 89.31 328 ALA A CA 1
ATOM 2433 C C . ALA A 1 328 ? -27.172 32.219 -7.402 1 89.31 328 ALA A C 1
ATOM 2435 O O . ALA A 1 328 ? -26.391 32.594 -8.273 1 89.31 328 ALA A O 1
ATOM 2436 N N . ARG A 1 329 ? -27.688 32.938 -6.5 1 89.31 329 ARG A N 1
ATOM 2437 C CA . ARG A 1 329 ? -27.391 34.375 -6.48 1 89.31 329 ARG A CA 1
ATOM 2438 C C . ARG A 1 329 ? -25.906 34.594 -6.16 1 89.31 329 ARG A C 1
ATOM 2440 O O . ARG A 1 329 ? -25.25 35.406 -6.828 1 89.31 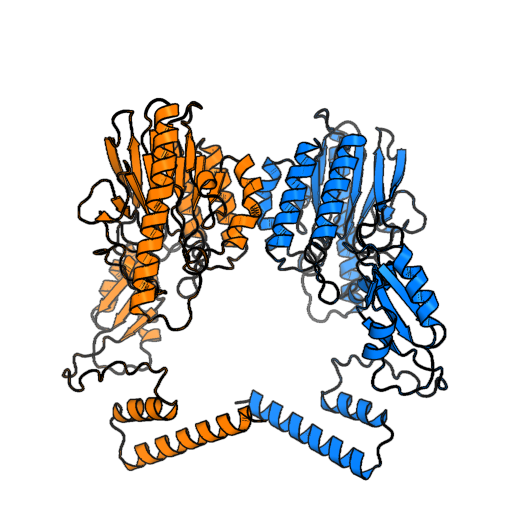329 ARG A O 1
ATOM 2447 N N . VAL A 1 330 ? -25.469 33.938 -5.172 1 92.94 330 VAL A N 1
ATOM 2448 C CA . VAL A 1 330 ? -24.078 34.094 -4.766 1 92.94 330 VAL A CA 1
ATOM 2449 C C . VAL A 1 330 ? -23.141 33.625 -5.883 1 92.94 330 VAL A C 1
ATOM 2451 O O . VAL A 1 330 ? -22.141 34.25 -6.176 1 92.94 330 VAL A O 1
ATOM 2454 N N . THR A 1 331 ? -23.516 32.594 -6.516 1 91.56 331 THR A N 1
ATOM 2455 C CA . THR A 1 331 ? -22.719 32.062 -7.613 1 91.56 331 THR A CA 1
ATOM 2456 C C . THR A 1 331 ? -22.672 33.031 -8.781 1 91.56 331 THR A C 1
ATOM 2458 O O . THR A 1 331 ? -21.625 33.219 -9.406 1 91.56 331 THR A O 1
ATOM 2461 N N . ALA A 1 332 ? -23.781 33.625 -8.977 1 92.69 332 ALA A N 1
ATOM 2462 C CA . ALA A 1 332 ? -23.844 34.625 -10.039 1 92.69 332 ALA A CA 1
ATOM 2463 C C . ALA A 1 332 ? -22.922 35.812 -9.75 1 92.69 332 ALA A C 1
ATOM 2465 O O . ALA A 1 332 ? -22.297 36.344 -10.656 1 92.69 332 ALA A O 1
ATOM 2466 N N . MET A 1 333 ? -22.922 36.188 -8.531 1 93.81 333 MET A N 1
ATOM 2467 C CA . MET A 1 333 ? -22.078 37.312 -8.117 1 93.81 333 MET A CA 1
ATOM 2468 C C . MET A 1 333 ? -20.594 36.969 -8.312 1 93.81 333 MET A C 1
ATOM 2470 O O . MET A 1 333 ? -19.766 37.875 -8.5 1 93.81 333 MET A O 1
ATOM 2474 N N . ALA A 1 334 ? -20.297 35.688 -8.25 1 95.25 334 ALA A N 1
ATOM 2475 C CA . ALA A 1 334 ? -18.906 35.25 -8.312 1 95.25 334 ALA A CA 1
ATOM 2476 C C . ALA A 1 334 ? -18.484 35 -9.758 1 95.25 334 ALA A C 1
ATOM 2478 O O . ALA A 1 334 ? -17.312 34.75 -10.031 1 95.25 334 ALA A O 1
ATOM 2479 N N . ASP A 1 335 ? -19.391 35.094 -10.664 1 93.94 335 ASP A N 1
ATOM 2480 C CA . ASP A 1 335 ? -19.125 34.812 -12.062 1 93.94 335 ASP A CA 1
ATOM 2481 C C . ASP A 1 335 ? -18 35.688 -12.609 1 93.94 335 ASP A C 1
ATOM 2483 O O . ASP A 1 335 ? -17.984 36.906 -12.383 1 93.94 335 ASP A O 1
ATOM 2487 N N . GLY A 1 336 ? -17.016 35.031 -13.227 1 94.31 336 GLY A N 1
ATOM 2488 C CA . GLY A 1 336 ? -15.914 35.75 -13.844 1 94.31 336 GLY A CA 1
ATOM 2489 C C . GLY A 1 336 ? -14.75 36 -12.891 1 94.31 336 GLY A C 1
ATOM 2490 O O . GLY A 1 336 ? -13.672 36.406 -13.312 1 94.31 336 GLY A O 1
ATOM 2491 N N . LEU A 1 337 ? -14.984 35.906 -11.625 1 96.56 337 LEU A N 1
ATOM 2492 C CA . LEU A 1 337 ? -13.922 36.062 -10.633 1 96.56 337 LEU A CA 1
ATOM 2493 C C . LEU A 1 337 ? -13.195 34.75 -10.414 1 96.56 337 LEU A C 1
ATOM 2495 O O . LEU A 1 337 ? -13.781 33.656 -10.555 1 96.56 337 LEU A O 1
ATOM 2499 N N . PRO A 1 338 ? -11.891 34.812 -10.188 1 97.69 338 PRO A N 1
ATOM 2500 C CA . PRO A 1 338 ? -11.141 33.594 -9.906 1 97.69 338 PRO A CA 1
ATOM 2501 C C . PRO A 1 338 ? -11.422 33.031 -8.508 1 97.69 338 PRO A C 1
ATOM 2503 O O . PRO A 1 338 ? -10.5 32.875 -7.711 1 97.69 338 PRO A O 1
ATOM 2506 N N . VAL A 1 339 ? -12.672 32.812 -8.281 1 97.62 339 VAL A N 1
ATOM 2507 C CA . VAL A 1 339 ? -13.141 32.219 -7.039 1 97.62 339 VAL A CA 1
ATOM 2508 C C . VAL A 1 339 ? -14.094 31.062 -7.348 1 97.62 339 VAL A C 1
ATOM 2510 O O . VAL A 1 339 ? -14.648 30.984 -8.445 1 97.62 339 VAL A O 1
ATOM 2513 N N . GLU A 1 340 ? -14.188 30.156 -6.457 1 96.38 340 GLU A N 1
ATOM 2514 C CA . GLU A 1 340 ? -15.172 29.078 -6.488 1 96.38 340 GLU A CA 1
ATOM 2515 C C . GLU A 1 340 ? -15.922 28.984 -5.16 1 96.38 340 GLU A C 1
ATOM 2517 O O . GLU A 1 340 ? -15.312 28.734 -4.117 1 96.38 340 GLU A O 1
ATOM 2522 N N . VAL A 1 341 ? -17.219 29.172 -5.199 1 96.25 341 VAL A N 1
ATOM 2523 C CA . VAL A 1 341 ? -18.031 29.094 -3.996 1 96.25 341 VAL A CA 1
ATOM 2524 C C . VAL A 1 341 ? -18.359 27.641 -3.688 1 96.25 341 VAL A C 1
ATOM 2526 O O . VAL A 1 341 ? -19.125 27 -4.426 1 96.25 341 VAL A O 1
ATOM 2529 N N . LEU A 1 342 ? -17.812 27.188 -2.559 1 95.62 342 LEU A N 1
ATOM 2530 C CA . LEU A 1 342 ? -18 25.766 -2.234 1 95.62 342 LEU A CA 1
ATOM 2531 C C . LEU A 1 342 ? -19.172 25.594 -1.279 1 95.62 342 LEU A C 1
ATOM 2533 O O . LEU A 1 342 ? -19.797 24.516 -1.248 1 95.62 342 LEU A O 1
ATOM 2537 N N . ARG A 1 343 ? -19.438 26.594 -0.497 1 94.5 343 ARG A N 1
ATOM 2538 C CA . ARG A 1 343 ? -20.531 26.516 0.473 1 94.5 343 ARG A CA 1
ATOM 2539 C C . ARG A 1 343 ? -21.156 27.891 0.698 1 94.5 343 ARG A C 1
ATOM 2541 O O . ARG A 1 343 ? -20.453 28.891 0.795 1 94.5 343 ARG A O 1
ATOM 2548 N N . VAL A 1 344 ? -22.547 27.875 0.726 1 93.31 344 VAL A N 1
ATOM 2549 C CA . VAL A 1 344 ? -23.312 29.078 1.072 1 93.31 344 VAL A CA 1
ATOM 2550 C C . VAL A 1 344 ? -24.219 28.781 2.273 1 93.31 344 VAL A C 1
ATOM 2552 O O . VAL A 1 344 ? -24.938 27.781 2.293 1 93.31 344 VAL A O 1
ATOM 2555 N N . ARG A 1 345 ? -24.016 29.625 3.279 1 89.5 345 ARG A N 1
ATOM 2556 C CA . ARG A 1 345 ? -24.844 29.453 4.473 1 89.5 345 ARG A CA 1
ATOM 2557 C C . ARG A 1 345 ? -25.547 30.766 4.828 1 89.5 345 ARG A C 1
ATOM 2559 O O . ARG A 1 345 ? -25.094 31.844 4.449 1 89.5 345 ARG A O 1
ATOM 2566 N N . ARG A 1 346 ? -26.734 30.641 5.539 1 87.38 346 ARG A N 1
ATOM 2567 C CA . ARG A 1 346 ? -27.453 31.812 6.059 1 87.38 346 ARG A CA 1
ATOM 2568 C C . ARG A 1 346 ? -27.047 32.094 7.5 1 87.38 346 ARG A C 1
ATOM 2570 O O . ARG A 1 346 ? -26.891 31.172 8.305 1 87.38 346 ARG A O 1
ATOM 2577 N N . ALA A 1 347 ? -26.797 33.375 7.641 1 81.31 347 ALA A N 1
ATOM 2578 C CA . ALA A 1 347 ? -26.5 33.75 9.023 1 81.31 347 ALA A CA 1
ATOM 2579 C C . ALA A 1 347 ? -27.719 33.594 9.914 1 81.31 347 ALA A C 1
ATOM 2581 O O . ALA A 1 347 ? -28.844 33.906 9.492 1 81.31 347 ALA A O 1
ATOM 2582 N N . ARG A 1 348 ? -27.844 32.781 10.922 1 62.84 348 ARG A N 1
ATOM 2583 C CA . ARG A 1 348 ? -28.969 32.625 11.844 1 62.84 348 ARG A CA 1
ATOM 2584 C C . ARG A 1 348 ? -29.25 33.906 12.578 1 62.84 348 ARG A C 1
ATOM 2586 O O . ARG A 1 348 ? -28.344 34.531 13.125 1 62.84 348 ARG A O 1
ATOM 2593 N N . GLY A 1 349 ? -30.172 34.719 12.141 1 53.78 349 GLY A N 1
ATOM 2594 C CA . GLY A 1 349 ? -30.609 35.906 12.891 1 53.78 349 GLY A CA 1
ATOM 2595 C C . GLY A 1 349 ? -30.656 35.656 14.391 1 53.78 349 GLY A C 1
ATOM 2596 O O . GLY A 1 349 ? -30.75 34.5 14.844 1 53.78 349 GLY A O 1
ATOM 2597 N N . GLY A 1 350 ? -30.125 36.562 15.25 1 44.25 350 GLY A N 1
ATOM 2598 C CA . GLY A 1 350 ? -30.312 36.625 16.688 1 44.25 350 GLY A CA 1
ATOM 2599 C C . GLY A 1 350 ? -31.719 36.281 17.125 1 44.25 350 GLY A C 1
ATOM 2600 O O . GLY A 1 350 ? -32.531 37.188 17.406 1 44.25 350 GLY A O 1
ATOM 2601 N N . ALA A 1 351 ? -32.719 35.594 16.672 1 38.03 351 ALA A N 1
ATOM 2602 C CA . ALA A 1 351 ? -33.844 35.438 17.562 1 38.03 351 ALA A CA 1
ATOM 2603 C C . ALA A 1 351 ? -33.406 35.188 19 1 38.03 351 ALA A C 1
ATOM 2605 O O . ALA A 1 351 ? -32.312 34.688 19.234 1 38.03 351 ALA A O 1
ATOM 2606 N N . ALA A 1 352 ? -34.188 35.781 20.094 1 36.81 352 ALA A N 1
ATOM 2607 C CA . ALA A 1 352 ? -34.094 35.562 21.547 1 36.81 352 ALA A CA 1
ATOM 2608 C C . ALA A 1 352 ? -33.656 34.125 21.859 1 36.81 352 ALA A C 1
ATOM 2610 O O . ALA A 1 352 ? -34.094 33.188 21.188 1 36.81 352 ALA A O 1
ATOM 2611 N N . PRO A 1 353 ? -32.594 34.031 22.688 1 36.66 353 PRO A N 1
ATOM 2612 C CA . PRO A 1 353 ? -32.188 32.75 23.312 1 36.66 353 PRO A CA 1
ATOM 2613 C C . PRO A 1 353 ? -33.375 31.891 23.719 1 36.66 353 PRO A C 1
ATOM 2615 O O . PRO A 1 353 ? -33.25 31.078 24.641 1 36.66 353 PRO A O 1
ATOM 2618 N N . ALA A 1 354 ? -34.531 32.062 23.125 1 32.91 354 ALA A N 1
ATOM 2619 C CA . ALA A 1 354 ? -35.531 31.359 23.922 1 32.91 354 ALA A CA 1
ATOM 2620 C C . ALA A 1 354 ? -35.031 30 24.359 1 32.91 354 ALA A C 1
ATOM 2622 O O . ALA A 1 354 ? -35.156 29.625 25.516 1 32.91 354 ALA A O 1
ATOM 2623 N N . LEU A 1 355 ? -35.438 28.859 23.609 1 32.56 355 LEU A N 1
ATOM 2624 C CA . LEU A 1 355 ? -35.438 27.547 24.266 1 32.56 355 LEU A CA 1
ATOM 2625 C C . LEU A 1 355 ? -34 27.109 24.562 1 32.56 355 LEU A C 1
ATOM 2627 O O . LEU A 1 355 ? -33.125 27.266 23.734 1 32.56 355 LEU A O 1
ATOM 2631 N N . VAL A 1 356 ? -33.594 27.125 25.828 1 31.58 356 VAL A N 1
ATOM 2632 C CA . VAL A 1 356 ? -32.469 26.469 26.484 1 31.58 356 VAL A CA 1
ATOM 2633 C C . VAL A 1 356 ? -32.125 25.203 25.703 1 31.58 356 VAL A C 1
ATOM 2635 O O . VAL A 1 356 ? -32.969 24.391 25.391 1 31.58 356 VAL A O 1
ATOM 2638 N N . PRO A 1 357 ? -31.094 25.281 24.969 1 32.97 357 PRO A N 1
ATOM 2639 C CA . PRO A 1 357 ? -30.703 23.969 24.453 1 32.97 357 PRO A CA 1
ATOM 2640 C C . PRO A 1 357 ? -30.906 22.859 25.469 1 32.97 357 PRO A C 1
ATOM 2642 O O . PRO A 1 357 ? -30.422 22.938 26.594 1 32.97 357 PRO A O 1
ATOM 2645 N N . ILE A 1 358 ? -32.125 22.328 25.562 1 31.09 358 ILE A N 1
ATOM 2646 C CA . ILE A 1 358 ? -32.156 21.109 26.344 1 31.09 358 ILE A CA 1
ATOM 2647 C C . ILE A 1 358 ? -30.875 20.312 26.172 1 31.09 358 ILE A C 1
ATOM 2649 O O . ILE A 1 358 ? -30.328 20.25 25.078 1 31.09 358 ILE A O 1
ATOM 2653 N N . ALA A 1 359 ? -30.234 19.953 27.156 1 28.73 359 ALA A N 1
ATOM 2654 C CA . ALA A 1 359 ? -29.094 19.062 27.266 1 28.73 359 ALA A CA 1
ATOM 2655 C C . ALA A 1 359 ? -29.062 18.062 26.109 1 28.73 359 ALA A C 1
ATOM 2657 O O . ALA A 1 359 ? -30.078 17.469 25.766 1 28.73 359 ALA A O 1
ATOM 2658 N N . ARG A 1 360 ? -28.188 18.125 25.219 1 33.53 360 ARG A N 1
ATOM 2659 C CA . ARG A 1 360 ? -27.797 17.078 24.281 1 33.53 360 ARG A CA 1
ATOM 2660 C C . ARG A 1 360 ? -28.078 15.695 24.875 1 33.53 360 ARG A C 1
ATOM 2662 O O . ARG A 1 360 ? -27.297 15.188 25.672 1 33.53 360 ARG A O 1
ATOM 2669 N N . GLU A 1 361 ? -29.312 15.492 25.391 1 33.03 361 GLU A N 1
ATOM 2670 C CA . GLU A 1 361 ? -29.516 14.055 25.531 1 33.03 361 GLU A CA 1
ATOM 2671 C C . GLU A 1 361 ? -28.891 13.289 24.375 1 33.03 361 GLU A C 1
ATOM 2673 O O . GLU A 1 361 ? -28.953 13.734 23.219 1 33.03 361 GLU A O 1
ATOM 2678 N N . THR A 1 362 ? -27.781 12.617 24.625 1 34.53 362 THR A N 1
ATOM 2679 C CA . THR A 1 362 ? -27.125 11.742 23.656 1 34.53 362 THR A CA 1
ATOM 2680 C C . THR A 1 362 ? -28.141 11.086 22.734 1 34.53 362 THR A C 1
ATOM 2682 O O . THR A 1 362 ? -29.109 10.469 23.203 1 34.53 362 THR A O 1
ATOM 2685 N N . LEU A 1 363 ? -28.469 11.734 21.719 1 37.28 363 LEU A N 1
ATOM 2686 C CA . LEU A 1 363 ? -29.328 11.148 20.688 1 37.28 363 LEU A CA 1
ATOM 2687 C C . LEU A 1 363 ? -29.188 9.633 20.672 1 37.28 363 LEU A C 1
ATOM 2689 O O . LEU A 1 363 ? -29.984 8.938 20.031 1 37.28 363 LEU A O 1
ATOM 2693 N N . ASP A 1 364 ? -28.125 9.148 21.188 1 39.81 364 ASP A N 1
ATOM 2694 C CA . ASP A 1 364 ? -28 7.695 21.281 1 39.81 364 ASP A CA 1
ATOM 2695 C C . ASP A 1 364 ? -29.078 7.109 22.188 1 39.81 364 ASP A C 1
ATOM 2697 O O . ASP A 1 364 ? -29.328 5.902 22.172 1 39.81 364 ASP A O 1
ATOM 2701 N N . GLU A 1 365 ? -29.625 7.961 23.078 1 43.72 365 GLU A N 1
ATOM 2702 C CA . GLU A 1 365 ? -30.625 7.445 24.031 1 43.72 365 GLU A CA 1
ATOM 2703 C C . GLU A 1 365 ? -32.031 7.812 23.594 1 43.72 365 GLU A C 1
ATOM 2705 O O . GLU A 1 365 ? -33 7.418 24.234 1 43.72 365 GLU A O 1
ATOM 2710 N N . LEU A 1 366 ? -32.094 8.688 22.594 1 46.09 366 LEU A N 1
ATOM 2711 C CA . LEU A 1 366 ? -33.469 8.977 22.25 1 46.09 366 LEU A CA 1
ATOM 2712 C C . LEU A 1 366 ? -33.938 8.086 21.094 1 46.09 366 LEU A C 1
ATOM 2714 O O . LEU A 1 366 ? -33.188 7.812 20.172 1 46.09 366 LEU A O 1
ATOM 2718 N N . ALA A 1 367 ? -35 7.391 21.281 1 56.5 367 ALA A N 1
ATOM 2719 C CA . ALA A 1 367 ? -35.625 6.582 20.234 1 56.5 367 ALA A CA 1
ATOM 2720 C C . ALA A 1 367 ? -35.969 7.43 19.016 1 56.5 367 ALA A C 1
ATOM 2722 O O . ALA A 1 367 ? -36.25 8.625 19.141 1 56.5 367 ALA A O 1
ATOM 2723 N N . PRO A 1 368 ? -35.719 6.852 17.922 1 64.19 368 PRO A N 1
ATOM 2724 C CA . PRO A 1 368 ? -36 7.57 16.688 1 64.19 368 PRO A CA 1
ATOM 2725 C C . PRO A 1 368 ? -37.312 8.375 16.781 1 64.19 368 PRO A C 1
ATOM 2727 O O . PRO A 1 368 ? -37.406 9.469 16.219 1 64.19 368 PRO A O 1
ATOM 2730 N N . GLY A 1 369 ? -38.125 7.883 17.562 1 67.38 369 GLY A N 1
ATOM 2731 C CA . GLY A 1 369 ? -39.406 8.57 17.766 1 67.38 369 GLY A CA 1
ATOM 2732 C C . GLY A 1 369 ? -39.25 9.875 18.516 1 67.38 369 GLY A C 1
ATOM 2733 O O . GLY A 1 369 ? -39.906 10.875 18.188 1 67.38 369 GLY A O 1
ATOM 2734 N N . ASP A 1 370 ? -38.438 9.906 19.516 1 68.12 370 ASP A N 1
ATOM 2735 C CA . ASP A 1 370 ? -38.25 11.07 20.375 1 68.12 370 ASP A CA 1
ATOM 2736 C C . ASP A 1 370 ? -37.562 12.203 19.609 1 68.12 370 ASP A C 1
ATOM 2738 O O . ASP A 1 370 ? -37.906 13.375 19.797 1 68.12 370 ASP A O 1
ATOM 2742 N N . VAL A 1 371 ? -36.688 11.82 18.75 1 67.31 371 VAL A N 1
ATOM 2743 C CA . VAL A 1 371 ? -36 12.797 17.922 1 67.31 371 VAL A CA 1
ATOM 2744 C C . VAL A 1 371 ? -36.969 13.5 16.984 1 67.31 371 VAL A C 1
ATOM 2746 O O . VAL A 1 371 ? -36.906 14.727 16.828 1 67.31 371 VAL A O 1
ATOM 2749 N N . PHE A 1 372 ? -37.781 12.75 16.422 1 73.06 372 PHE A N 1
ATOM 2750 C CA . PHE A 1 372 ? -38.781 13.289 15.5 1 73.06 372 PHE A CA 1
ATOM 2751 C C . PHE A 1 372 ? -39.719 14.227 16.234 1 73.06 372 PHE A C 1
ATOM 2753 O O . PHE A 1 372 ? -40.031 15.32 15.734 1 73.06 372 PHE A O 1
ATOM 2760 N N . GLU A 1 373 ? -40.094 13.844 17.438 1 71.75 373 GLU A N 1
ATOM 2761 C CA . GLU A 1 373 ? -41.031 14.656 18.203 1 71.75 373 GLU A CA 1
ATOM 2762 C C . GLU A 1 373 ? -40.375 15.969 18.641 1 71.75 373 GLU A C 1
ATOM 2764 O O . GLU A 1 373 ? -41 17.031 18.609 1 71.75 373 GLU A O 1
ATOM 2769 N N . ARG A 1 374 ? -39.188 15.953 18.969 1 68.62 374 ARG A N 1
ATOM 2770 C CA . ARG A 1 374 ? -38.469 17.156 19.359 1 68.62 374 ARG A CA 1
ATOM 2771 C C . ARG A 1 374 ? -38.281 18.094 18.188 1 68.62 374 ARG A C 1
ATOM 2773 O O . ARG A 1 374 ? -38.406 19.312 18.328 1 68.62 374 ARG A O 1
ATOM 2780 N N . ARG A 1 375 ? -38.031 17.469 17.031 1 70.88 375 ARG A N 1
ATOM 2781 C CA . ARG A 1 375 ? -37.938 18.266 15.82 1 70.88 375 ARG A CA 1
ATOM 2782 C C . ARG A 1 375 ? -39.25 18.922 15.461 1 70.88 375 ARG A C 1
ATOM 2784 O O . ARG A 1 375 ? -39.312 20.062 15.023 1 70.88 375 ARG A O 1
ATOM 2791 N N . LEU A 1 376 ? -40.281 18.156 15.688 1 72.81 376 LEU A N 1
ATOM 2792 C CA . LEU A 1 376 ? -41.594 18.656 15.391 1 72.81 376 LEU A CA 1
ATOM 2793 C C . LEU A 1 376 ? -41.969 19.812 16.312 1 72.81 376 LEU A C 1
ATOM 2795 O O . LEU A 1 376 ? -42.656 20.75 15.906 1 72.81 376 LEU A O 1
ATOM 2799 N N . GLN A 1 377 ? -41.5 19.75 17.5 1 69.81 377 GLN A N 1
ATOM 2800 C CA . GLN A 1 377 ? -41.812 20.766 18.5 1 69.81 377 GLN A CA 1
ATOM 2801 C C . GLN A 1 377 ? -41.125 22.094 18.141 1 69.81 377 GLN A C 1
ATOM 2803 O O . GLN A 1 377 ? -41.625 23.156 18.531 1 69.81 377 GLN A O 1
ATOM 2808 N N . GLU A 1 378 ? -40.125 21.984 17.391 1 62.72 378 GLU A N 1
ATOM 2809 C CA . GLU A 1 378 ? -39.375 23.188 17.016 1 62.72 378 GLU A CA 1
ATOM 2810 C C . GLU A 1 378 ? -40.062 23.875 15.828 1 62.72 378 GLU A C 1
ATOM 2812 O O . GLU A 1 378 ? -39.719 25.031 15.516 1 62.72 378 GLU A O 1
ATOM 2817 N N . GLU A 1 379 ? -40.969 23.188 15.258 1 65.56 379 GLU A N 1
ATOM 2818 C CA . GLU A 1 379 ? -41.688 23.734 14.117 1 65.56 379 GLU A CA 1
ATOM 2819 C C . GLU A 1 379 ? -43.031 24.297 14.547 1 65.56 379 GLU A C 1
ATOM 2821 O O . GLU A 1 379 ? -43.656 23.781 15.477 1 65.56 379 GLU A O 1
ATOM 2826 N N . SER A 1 380 ? -43.406 25.516 14.156 1 65.94 380 SER A N 1
ATOM 2827 C CA . SER A 1 380 ? -44.719 26.078 14.391 1 65.94 380 SER A CA 1
ATOM 2828 C C . SER A 1 380 ? -45.781 25.406 13.523 1 65.94 380 SER A C 1
ATOM 2830 O O . SER A 1 380 ? -46.031 25.812 12.391 1 65.94 380 SER A O 1
ATOM 2832 N N . LEU A 1 381 ? -46.188 24.203 13.812 1 65.12 381 LEU A N 1
ATOM 2833 C CA . LEU A 1 381 ? -47.219 23.453 13.102 1 65.12 381 LEU A CA 1
ATOM 2834 C C . LEU A 1 381 ? -48.5 23.438 13.891 1 65.12 381 LEU A C 1
ATOM 2836 O O . LEU A 1 381 ? -48.5 23.547 15.125 1 65.12 381 LEU A O 1
ATOM 2840 N N . ASP A 1 382 ? -49.594 23.594 13.25 1 73.12 382 ASP A N 1
ATOM 2841 C CA . ASP A 1 382 ? -50.875 23.438 13.945 1 73.12 382 ASP A CA 1
ATOM 2842 C C . ASP A 1 382 ? -50.969 22.062 14.602 1 73.12 382 ASP A C 1
ATOM 2844 O O . ASP A 1 382 ? -50.281 21.125 14.195 1 73.12 382 ASP A O 1
ATOM 2848 N N . GLU A 1 383 ? -51.625 22 15.734 1 72.31 383 GLU A N 1
ATOM 2849 C CA . GLU A 1 383 ? -51.719 20.797 16.547 1 72.31 383 GLU A CA 1
ATOM 2850 C C . GLU A 1 383 ? -52.188 19.609 15.727 1 72.31 383 GLU A C 1
ATOM 2852 O O . GLU A 1 383 ? -51.719 18.484 15.898 1 72.31 383 GLU A O 1
ATOM 2857 N N . ALA A 1 384 ? -53.094 19.859 14.758 1 73.06 384 ALA A N 1
ATOM 2858 C CA . ALA A 1 384 ? -53.625 18.797 13.93 1 73.06 384 ALA A CA 1
ATOM 2859 C C . ALA A 1 384 ? -52.562 18.234 12.984 1 73.06 384 ALA A C 1
ATOM 2861 O O . ALA A 1 384 ? -52.469 17.031 12.812 1 73.06 384 ALA A O 1
ATOM 2862 N N . LEU A 1 385 ? -51.781 19.062 12.461 1 72 385 LEU A N 1
ATOM 2863 C CA . LEU A 1 385 ? -50.719 18.656 11.562 1 72 385 LEU A CA 1
ATOM 2864 C C . LEU A 1 385 ? -49.594 18 12.344 1 72 385 LEU A C 1
ATOM 2866 O O . LEU A 1 385 ? -49 17 11.883 1 72 385 LEU A O 1
ATOM 2870 N N . ARG A 1 386 ? -49.312 18.484 13.508 1 74 386 ARG A N 1
ATOM 2871 C CA . ARG A 1 386 ? -48.312 17.875 14.375 1 74 386 ARG A CA 1
ATOM 2872 C C . ARG A 1 386 ? -48.688 16.438 14.711 1 74 386 ARG A C 1
ATOM 2874 O O . ARG A 1 386 ? -47.844 15.539 14.648 1 74 386 ARG A O 1
ATOM 2881 N N . GLU A 1 387 ? -49.906 16.234 14.992 1 76.44 387 GLU A N 1
ATOM 2882 C CA . GLU A 1 387 ? -50.406 14.898 15.312 1 76.44 387 GLU A CA 1
ATOM 2883 C C . GLU A 1 387 ? -50.344 13.984 14.094 1 76.44 387 GLU A C 1
ATOM 2885 O O . GLU A 1 387 ? -50 12.812 14.203 1 76.44 387 GLU A O 1
ATOM 2890 N N . ARG A 1 388 ? -50.625 14.484 12.969 1 76.38 388 ARG A N 1
ATOM 2891 C CA . ARG A 1 388 ? -50.594 13.695 11.742 1 76.38 388 ARG A CA 1
ATOM 2892 C C . ARG A 1 388 ? -49.156 13.32 11.375 1 76.38 388 ARG A C 1
ATOM 2894 O O . ARG A 1 388 ? -48.906 12.18 11 1 76.38 388 ARG A O 1
ATOM 2901 N N . LEU A 1 389 ? -48.281 14.227 11.531 1 76.62 389 LEU A N 1
ATOM 2902 C CA . LEU A 1 389 ? -46.875 13.961 11.219 1 76.62 389 LEU A CA 1
ATOM 2903 C C . LEU A 1 389 ? -46.281 12.984 12.227 1 76.62 389 LEU A C 1
ATOM 2905 O O . LEU A 1 389 ? -45.531 12.094 11.852 1 76.62 389 LEU A O 1
ATOM 2909 N N . SER A 1 390 ? -46.719 13.242 13.461 1 76.19 390 SER A N 1
ATOM 2910 C CA . SER A 1 390 ? -46.25 12.297 14.484 1 76.19 390 SER A CA 1
ATOM 2911 C C . SER A 1 390 ? -46.812 10.898 14.227 1 76.19 390 SER A C 1
ATOM 2913 O O . SER A 1 390 ? -46.094 9.914 14.367 1 76.19 390 SER A O 1
ATOM 2915 N N . ALA A 1 391 ? -47.969 10.773 13.797 1 77.12 391 ALA A N 1
ATOM 2916 C CA . ALA A 1 391 ? -48.594 9.492 13.477 1 77.12 391 ALA A CA 1
ATOM 2917 C C . ALA A 1 391 ? -47.969 8.859 12.242 1 77.12 391 ALA A C 1
ATOM 2919 O O . ALA A 1 391 ? -47.719 7.656 12.219 1 77.12 391 ALA A O 1
ATOM 2920 N N . MET A 1 392 ? -47.625 9.617 11.266 1 75.88 392 MET A N 1
ATOM 2921 C CA . MET A 1 392 ? -46.969 9.117 10.07 1 75.88 392 MET A CA 1
ATOM 2922 C C . MET A 1 392 ? -45.562 8.625 10.391 1 75.88 392 MET A C 1
ATOM 2924 O O . MET A 1 392 ? -45.125 7.582 9.898 1 75.88 392 MET A O 1
ATOM 2928 N N . HIS A 1 393 ? -44.938 9.352 11.195 1 76.5 393 HIS A N 1
ATOM 2929 C CA . HIS A 1 393 ? -43.562 8.969 11.594 1 76.5 393 HIS A CA 1
ATOM 2930 C C . HIS A 1 393 ? -43.594 7.668 12.398 1 76.5 393 HIS A C 1
ATOM 2932 O O . HIS A 1 393 ? -42.75 6.785 12.172 1 76.5 393 HIS A O 1
ATOM 2938 N N . ARG A 1 394 ? -44.5 7.59 13.281 1 74.12 394 ARG A N 1
ATOM 2939 C CA . ARG A 1 394 ? -44.656 6.348 14.031 1 74.12 394 ARG A CA 1
ATOM 2940 C C . ARG A 1 394 ? -44.969 5.188 13.102 1 74.12 394 ARG A C 1
ATOM 2942 O O . ARG A 1 394 ? -44.469 4.074 13.289 1 74.12 394 ARG A O 1
ATOM 2949 N N . GLY A 1 395 ? -45.75 5.461 12.18 1 74.12 395 GLY A N 1
ATOM 2950 C CA . GLY A 1 395 ? -46.031 4.453 11.172 1 74.12 395 GLY A CA 1
ATOM 2951 C C . GLY A 1 395 ? -44.781 4.016 10.406 1 74.12 395 GLY A C 1
ATOM 2952 O O . GLY A 1 395 ? -44.562 2.82 10.211 1 74.12 395 GLY A O 1
ATOM 2953 N N . VAL A 1 396 ? -44.062 4.922 10 1 73.19 396 VAL A N 1
ATOM 2954 C CA . VAL A 1 396 ? -42.844 4.625 9.25 1 73.19 396 VAL A CA 1
ATOM 2955 C C . VAL A 1 396 ? -41.875 3.857 10.141 1 73.19 396 VAL A C 1
ATOM 2957 O O . VAL A 1 396 ? -41.25 2.887 9.703 1 73.19 396 VAL A O 1
ATOM 2960 N N . LEU A 1 397 ? -41.75 4.289 11.328 1 71.12 397 LEU A N 1
ATOM 2961 C CA . LEU A 1 397 ? -40.875 3.584 12.258 1 71.12 397 LEU A CA 1
ATOM 2962 C C . LEU A 1 397 ? -41.375 2.156 12.484 1 71.12 397 LEU A C 1
ATOM 2964 O O . LEU A 1 397 ? -40.562 1.226 12.555 1 71.12 397 LEU A O 1
ATOM 2968 N N . SER A 1 398 ? -42.562 2.02 12.617 1 70.31 398 SER A N 1
ATOM 2969 C CA . SER A 1 398 ? -43.156 0.691 12.766 1 70.31 398 SER A CA 1
ATOM 2970 C C . SER A 1 398 ? -42.938 -0.16 11.523 1 70.31 398 SER A C 1
ATOM 2972 O O . SER A 1 398 ? -42.594 -1.342 11.625 1 70.31 398 SER A O 1
ATOM 2974 N N . ASP A 1 399 ? -43.031 0.36 10.414 1 63.31 399 ASP A N 1
ATOM 2975 C CA . ASP A 1 399 ? -42.781 -0.357 9.164 1 63.31 399 ASP A CA 1
ATOM 2976 C C . ASP A 1 399 ? -41.312 -0.751 9.031 1 63.31 399 ASP A C 1
ATOM 2978 O O . ASP A 1 399 ? -41 -1.853 8.578 1 63.31 399 ASP A O 1
ATOM 2982 N N . LEU A 1 400 ? -40.531 0.105 9.445 1 63.06 400 LEU A N 1
ATOM 2983 C CA . LEU A 1 400 ? -39.094 -0.184 9.391 1 63.06 400 LEU A CA 1
ATOM 2984 C C . LEU A 1 400 ? -38.719 -1.242 10.422 1 63.06 400 LEU A C 1
ATOM 2986 O O . LEU A 1 400 ? -37.844 -2.076 10.164 1 63.06 400 LEU A O 1
ATOM 2990 N N . GLN A 1 401 ? -39.312 -1.188 11.5 1 60.28 401 GLN A N 1
ATOM 2991 C CA . GLN A 1 401 ? -39.031 -2.205 12.508 1 60.28 401 GLN A CA 1
ATOM 2992 C C . GLN A 1 401 ? -39.625 -3.553 12.094 1 60.28 401 GLN A C 1
ATOM 2994 O O . GLN A 1 401 ? -39.062 -4.602 12.391 1 60.28 401 GLN A O 1
ATOM 2999 N N . GLU A 1 402 ? -40.688 -3.518 11.438 1 58.09 402 GLU A N 1
ATOM 3000 C CA . GLU A 1 402 ? -41.25 -4.762 10.953 1 58.09 402 GLU A CA 1
ATOM 3001 C C . GLU A 1 402 ? -40.5 -5.293 9.734 1 58.09 402 GLU A C 1
ATOM 3003 O O . GLU A 1 402 ? -40.375 -6.504 9.555 1 58.09 402 GLU A O 1
ATOM 3008 N N . GLU A 1 403 ? -40.031 -4.457 8.961 1 55.44 403 GLU A N 1
ATOM 3009 C CA . GLU A 1 403 ? -39.25 -4.922 7.82 1 55.44 403 GLU A CA 1
ATOM 3010 C C . GLU A 1 403 ? -37.844 -5.379 8.266 1 55.44 403 GLU A C 1
ATOM 3012 O O . GLU A 1 403 ? -37.25 -6.27 7.648 1 55.44 403 GLU A O 1
ATOM 3017 N N . GLY A 1 404 ? -37.312 -4.793 9.172 1 49.09 404 GLY A N 1
ATOM 3018 C CA . GLY A 1 404 ? -36.062 -5.312 9.711 1 49.09 404 GLY A CA 1
ATOM 3019 C C . GLY A 1 404 ? -36.219 -6.629 10.445 1 49.09 404 GLY A C 1
ATOM 3020 O O . GLY A 1 404 ? -35.25 -7.309 10.734 1 49.09 404 GLY A O 1
ATOM 3021 N N . ALA A 1 405 ? -37.25 -6.984 10.953 1 46.66 405 ALA A N 1
ATOM 3022 C CA . ALA A 1 405 ? -37.469 -8.281 11.586 1 46.66 405 ALA A CA 1
ATOM 3023 C C . ALA A 1 405 ? -37.781 -9.352 10.539 1 46.66 405 ALA A C 1
ATOM 3025 O O . ALA A 1 405 ? -37.688 -10.547 10.82 1 46.66 405 ALA A O 1
ATOM 3026 N N . ALA A 1 406 ? -38.031 -9.094 9.273 1 35.12 406 ALA A N 1
ATOM 3027 C CA . ALA A 1 406 ? -38.219 -10.117 8.242 1 35.12 406 ALA A CA 1
ATOM 3028 C C . ALA A 1 406 ? -36.938 -10.273 7.398 1 35.12 406 ALA A C 1
ATOM 3030 O O . ALA A 1 406 ? -36.344 -9.281 6.98 1 35.12 406 ALA A O 1
ATOM 3031 N N . MET B 1 1 ? 21.188 -15.617 -19.578 1 96.69 1 MET B N 1
ATOM 3032 C CA . MET B 1 1 ? 20.109 -15.062 -18.766 1 96.69 1 MET B CA 1
ATOM 3033 C C . MET B 1 1 ? 19.219 -16.172 -18.234 1 96.69 1 MET B C 1
ATOM 3035 O O . MET B 1 1 ? 18.859 -17.094 -18.984 1 96.69 1 MET B O 1
ATOM 3039 N N . ARG B 1 2 ? 18.969 -16.188 -16.953 1 98.62 2 ARG B N 1
ATOM 3040 C CA . ARG B 1 2 ? 18.062 -17.141 -16.328 1 98.62 2 ARG B CA 1
ATOM 3041 C C . ARG B 1 2 ? 16.875 -16.438 -15.688 1 98.62 2 ARG B C 1
ATOM 3043 O O . ARG B 1 2 ? 17.047 -15.578 -14.82 1 98.62 2 ARG B O 1
ATOM 3050 N N . LEU B 1 3 ? 15.664 -16.797 -16.141 1 98.81 3 LEU B N 1
ATOM 3051 C CA . LEU B 1 3 ? 14.438 -16.203 -15.633 1 98.81 3 LEU B CA 1
ATOM 3052 C C . LEU B 1 3 ? 13.602 -17.25 -14.891 1 98.81 3 LEU B C 1
ATOM 3054 O O . LEU B 1 3 ? 13.625 -18.422 -15.242 1 98.81 3 LEU B O 1
ATOM 3058 N N . LEU B 1 4 ? 12.945 -16.828 -13.883 1 98.94 4 LEU B N 1
ATOM 3059 C CA . LEU B 1 4 ? 11.844 -17.594 -13.32 1 98.94 4 LEU B CA 1
ATOM 3060 C C . LEU B 1 4 ? 10.5 -16.984 -13.695 1 98.94 4 LEU B C 1
ATOM 3062 O O . LEU B 1 4 ? 10.32 -15.766 -13.594 1 98.94 4 LEU B O 1
ATOM 3066 N N . HIS B 1 5 ? 9.625 -17.812 -14.227 1 98.94 5 HIS B N 1
ATOM 3067 C CA . HIS B 1 5 ? 8.297 -17.422 -14.688 1 98.94 5 HIS B CA 1
ATOM 3068 C C . HIS B 1 5 ? 7.211 -17.969 -13.766 1 98.94 5 HIS B C 1
ATOM 3070 O O . HIS B 1 5 ? 7.086 -19.188 -13.609 1 98.94 5 HIS B O 1
ATOM 3076 N N . THR B 1 6 ? 6.48 -17.094 -13.094 1 98.94 6 THR B N 1
ATOM 3077 C CA . THR B 1 6 ? 5.352 -17.438 -12.242 1 98.94 6 THR B CA 1
ATOM 3078 C C . THR B 1 6 ? 4.184 -16.5 -12.469 1 98.94 6 THR B C 1
ATOM 3080 O O . THR B 1 6 ? 4.32 -15.484 -13.164 1 98.94 6 THR B O 1
ATOM 3083 N N . SER B 1 7 ? 2.982 -16.828 -12.031 1 98.69 7 SER B N 1
ATOM 3084 C CA . SER B 1 7 ? 1.789 -16 -12.164 1 98.69 7 SER B CA 1
ATOM 3085 C C . SER B 1 7 ? 0.687 -16.469 -11.219 1 98.69 7 SER B C 1
ATOM 3087 O O . SER B 1 7 ? 0.828 -17.484 -10.547 1 98.69 7 SER B O 1
ATOM 3089 N N . ASP B 1 8 ? -0.366 -15.641 -11.078 1 98.38 8 ASP B N 1
ATOM 3090 C CA . ASP B 1 8 ? -1.625 -16.016 -10.445 1 98.38 8 ASP B CA 1
ATOM 3091 C C . ASP B 1 8 ? -1.405 -16.406 -8.984 1 98.38 8 ASP B C 1
ATOM 3093 O O . ASP B 1 8 ? -1.86 -17.469 -8.555 1 98.38 8 ASP B O 1
ATOM 3097 N N . TRP B 1 9 ? -0.688 -15.555 -8.289 1 98.81 9 TRP B N 1
ATOM 3098 C CA . TRP B 1 9 ? -0.449 -15.797 -6.875 1 98.81 9 TRP B CA 1
ATOM 3099 C C . TRP B 1 9 ? -1.745 -15.688 -6.078 1 98.81 9 TRP B C 1
ATOM 3101 O O . TRP B 1 9 ? -1.952 -16.422 -5.113 1 98.81 9 TRP B O 1
ATOM 3111 N N . HIS B 1 10 ? -2.566 -14.758 -6.445 1 98.44 10 HIS B N 1
ATOM 3112 C CA . HIS B 1 10 ? -3.842 -14.516 -5.785 1 98.44 10 HIS B CA 1
ATOM 3113 C C . HIS B 1 10 ? -3.65 -14.266 -4.293 1 98.44 10 HIS B C 1
ATOM 3115 O O . HIS B 1 10 ? -4.363 -14.844 -3.467 1 98.44 10 HIS B O 1
ATOM 3121 N N . LEU B 1 11 ? -2.701 -13.414 -3.965 1 98.75 11 LEU B N 1
ATOM 3122 C CA . LEU B 1 11 ? -2.475 -13.055 -2.568 1 98.75 11 LEU B CA 1
ATOM 3123 C C . LEU B 1 11 ? -3.746 -12.5 -1.938 1 98.75 11 LEU B C 1
ATOM 3125 O O . LEU B 1 11 ? -4.418 -11.656 -2.527 1 98.75 11 LEU B O 1
ATOM 3129 N N . GLY B 1 12 ? -4.078 -12.969 -0.729 1 97.75 12 GLY B N 1
ATOM 3130 C CA . GLY B 1 12 ? -5.246 -12.492 -0.003 1 97.75 12 GLY B CA 1
ATOM 3131 C C . GLY B 1 12 ? -6.465 -13.375 -0.186 1 97.75 12 GLY B C 1
ATOM 3132 O O . GLY B 1 12 ? -7.516 -13.125 0.405 1 97.75 12 GLY B O 1
ATOM 3133 N N . GLN B 1 13 ? -6.324 -14.406 -0.948 1 95.62 13 GLN B N 1
ATOM 3134 C CA . GLN B 1 13 ? -7.473 -15.281 -1.175 1 95.62 13 GLN B CA 1
ATOM 3135 C C . GLN B 1 13 ? -7.938 -15.922 0.126 1 95.62 13 GLN B C 1
ATOM 3137 O O . GLN B 1 13 ? -7.117 -16.359 0.938 1 95.62 13 GLN B O 1
ATOM 3142 N N . HIS B 1 14 ? -9.242 -15.906 0.298 1 92.75 14 HIS B N 1
ATOM 3143 C CA . HIS B 1 14 ? -9.914 -16.719 1.303 1 92.75 14 HIS B CA 1
ATOM 3144 C C . HIS B 1 14 ? -10.625 -17.922 0.661 1 92.75 14 HIS B C 1
ATOM 3146 O O . HIS B 1 14 ? -11.445 -17.734 -0.244 1 92.75 14 HIS B O 1
ATOM 3152 N N . PHE B 1 15 ? -10.234 -19.062 1.148 1 91.62 15 PHE B N 1
ATOM 3153 C CA . PHE B 1 15 ? -10.75 -20.297 0.568 1 91.62 15 PHE B CA 1
ATOM 3154 C C . PHE B 1 15 ? -11.68 -21 1.549 1 91.62 15 PHE B C 1
ATOM 3156 O O . PHE B 1 15 ? -11.211 -21.672 2.479 1 91.62 15 PHE B O 1
ATOM 3163 N N . MET B 1 16 ? -12.977 -20.859 1.405 1 92.62 16 MET B N 1
ATOM 3164 C CA . MET B 1 16 ? -13.984 -21.5 2.242 1 92.62 16 MET B CA 1
ATOM 3165 C C . MET B 1 16 ? -13.734 -21.219 3.717 1 92.62 16 MET B C 1
ATOM 3167 O O . MET B 1 16 ? -13.695 -22.125 4.539 1 92.62 16 MET B O 1
ATOM 3171 N N . GLY B 1 17 ? -13.461 -20 4.035 1 92.62 17 GLY B N 1
ATOM 3172 C CA . GLY B 1 17 ? -13.297 -19.531 5.402 1 92.62 17 GLY B CA 1
ATOM 3173 C C . GLY B 1 17 ? -11.875 -19.641 5.906 1 92.62 17 GLY B C 1
ATOM 3174 O O . GLY B 1 17 ? -11.57 -19.219 7.027 1 92.62 17 GLY B O 1
ATOM 3175 N N . LYS B 1 18 ? -11.016 -20.188 5.078 1 95.38 18 LYS B N 1
ATOM 3176 C CA . LYS B 1 18 ? -9.617 -20.359 5.484 1 95.38 18 LYS B CA 1
ATOM 3177 C C . LYS B 1 18 ? -8.719 -19.328 4.816 1 95.38 18 LYS B C 1
ATOM 3179 O O . LYS B 1 18 ? -8.852 -19.062 3.623 1 95.38 18 LYS B O 1
ATOM 3184 N N . SER B 1 19 ? -7.832 -18.75 5.648 1 95.12 19 SER B N 1
ATOM 3185 C CA . SER B 1 19 ? -6.816 -17.859 5.082 1 95.12 19 SER B CA 1
ATOM 3186 C C . SER B 1 19 ? -5.707 -18.656 4.406 1 95.12 19 SER B C 1
ATOM 3188 O O . SER B 1 19 ? -5.285 -19.703 4.914 1 95.12 19 SER B O 1
ATOM 3190 N N . ARG B 1 20 ? -5.246 -18.141 3.299 1 96.81 20 ARG B N 1
ATOM 3191 C CA . ARG B 1 20 ? -4.145 -18.781 2.584 1 96.81 20 ARG B CA 1
ATOM 3192 C C . ARG B 1 20 ? -2.816 -18.094 2.904 1 96.81 20 ARG B C 1
ATOM 3194 O O . ARG B 1 20 ? -1.809 -18.359 2.242 1 96.81 20 ARG B O 1
ATOM 3201 N N . GLN B 1 21 ? -2.758 -17.266 3.873 1 97.62 21 GLN B N 1
ATOM 3202 C CA . GLN B 1 21 ? -1.605 -16.422 4.164 1 97.62 21 GLN B CA 1
ATOM 3203 C C . GLN B 1 21 ? -0.36 -17.266 4.43 1 97.62 21 GLN B C 1
ATOM 3205 O O . GLN B 1 21 ? 0.722 -16.953 3.926 1 97.62 21 GLN B O 1
ATOM 3210 N N . ALA B 1 22 ? -0.5 -18.281 5.215 1 97.12 22 ALA B N 1
ATOM 3211 C CA . ALA B 1 22 ? 0.644 -19.125 5.555 1 97.12 22 ALA B CA 1
ATOM 3212 C C . ALA B 1 22 ? 1.21 -19.812 4.309 1 97.12 22 ALA B C 1
ATOM 3214 O O . ALA B 1 22 ? 2.43 -19.906 4.148 1 97.12 22 ALA B O 1
ATOM 3215 N N . GLU B 1 23 ? 0.348 -20.281 3.443 1 97.25 23 GLU B N 1
ATOM 3216 C CA . GLU B 1 23 ? 0.763 -20.922 2.197 1 97.25 23 GLU B CA 1
ATOM 3217 C C . GLU B 1 23 ? 1.487 -19.938 1.288 1 97.25 23 GLU B C 1
ATOM 3219 O O . GLU B 1 23 ? 2.525 -20.266 0.709 1 97.25 23 GLU B O 1
ATOM 3224 N N . HIS B 1 24 ? 0.919 -18.766 1.211 1 98.56 24 HIS B N 1
ATOM 3225 C CA . HIS B 1 24 ? 1.523 -17.734 0.38 1 98.56 24 HIS B CA 1
ATOM 3226 C C . HIS B 1 24 ? 2.912 -17.359 0.886 1 98.56 24 HIS B C 1
ATOM 3228 O O . HIS B 1 24 ? 3.85 -17.234 0.097 1 98.56 24 HIS B O 1
ATOM 3234 N N . ARG B 1 25 ? 3.037 -17.219 2.162 1 98.56 25 ARG B N 1
ATOM 3235 C CA . ARG B 1 25 ? 4.336 -16.906 2.748 1 98.56 25 ARG B CA 1
ATOM 3236 C C . ARG B 1 25 ? 5.352 -18 2.459 1 98.56 25 ARG B C 1
ATOM 3238 O O . ARG B 1 25 ? 6.48 -17.719 2.053 1 98.56 25 ARG B O 1
ATOM 3245 N N . ALA B 1 26 ? 4.941 -19.172 2.613 1 98.69 26 ALA B N 1
ATOM 3246 C CA . ALA B 1 26 ? 5.82 -20.312 2.363 1 98.69 26 ALA B CA 1
ATOM 3247 C C . ALA B 1 26 ? 6.262 -20.359 0.903 1 98.69 26 ALA B C 1
ATOM 3249 O O . ALA B 1 26 ? 7.43 -20.625 0.609 1 98.69 26 ALA B O 1
ATOM 3250 N N . PHE B 1 27 ? 5.395 -20.141 0.036 1 98.81 27 PHE B N 1
ATOM 3251 C CA . PHE B 1 27 ? 5.715 -20.125 -1.385 1 98.81 27 PHE B CA 1
ATOM 3252 C C . PHE B 1 27 ? 6.738 -19.031 -1.696 1 98.81 27 PHE B C 1
ATOM 3254 O O . PHE B 1 27 ? 7.719 -19.281 -2.402 1 98.81 27 PHE B O 1
ATOM 3261 N N . ILE B 1 28 ? 6.453 -17.828 -1.174 1 98.94 28 ILE B N 1
ATOM 3262 C CA . ILE B 1 28 ? 7.336 -16.688 -1.434 1 98.94 28 ILE B CA 1
ATOM 3263 C C . ILE B 1 28 ? 8.742 -17 -0.928 1 98.94 28 ILE B C 1
ATOM 3265 O O . ILE B 1 28 ? 9.727 -16.75 -1.624 1 98.94 28 ILE B O 1
ATOM 3269 N N . ASP B 1 29 ? 8.812 -17.531 0.216 1 98.88 29 ASP B N 1
ATOM 3270 C CA . ASP B 1 29 ? 10.102 -17.922 0.774 1 98.88 29 ASP B CA 1
ATOM 3271 C C . ASP B 1 29 ? 10.789 -18.969 -0.089 1 98.88 29 ASP B C 1
ATOM 3273 O O . ASP B 1 29 ? 11.984 -18.891 -0.356 1 98.88 29 ASP B O 1
ATOM 3277 N N . TRP B 1 30 ? 10 -19.938 -0.508 1 98.94 30 TRP B N 1
ATOM 3278 C CA . TRP B 1 30 ? 10.516 -20.984 -1.384 1 98.94 30 TRP B CA 1
ATOM 3279 C C . TRP B 1 30 ? 11.016 -20.391 -2.701 1 98.94 30 TRP B C 1
ATOM 3281 O O . TRP B 1 30 ? 12.094 -20.75 -3.174 1 98.94 30 TRP B O 1
ATOM 3291 N N . LEU B 1 31 ? 10.25 -19.531 -3.285 1 98.94 31 LEU B N 1
ATOM 3292 C CA . LEU B 1 31 ? 10.602 -18.906 -4.551 1 98.94 31 LEU B CA 1
ATOM 3293 C C . LEU B 1 31 ? 11.922 -18.141 -4.426 1 98.94 31 LEU B C 1
ATOM 3295 O O . LEU B 1 31 ? 12.789 -18.25 -5.293 1 98.94 31 LEU B O 1
ATOM 3299 N N . ALA B 1 32 ? 12.016 -17.406 -3.371 1 98.88 32 ALA B N 1
ATOM 3300 C CA . ALA B 1 32 ? 13.242 -16.641 -3.143 1 98.88 32 ALA B CA 1
ATOM 3301 C C . ALA B 1 32 ? 14.438 -17.578 -2.98 1 98.88 32 ALA B C 1
ATOM 3303 O O . ALA B 1 32 ? 15.523 -17.297 -3.502 1 98.88 32 ALA B O 1
ATOM 3304 N N . ALA B 1 33 ? 14.227 -18.609 -2.26 1 98.88 33 ALA B N 1
ATOM 3305 C CA . ALA B 1 33 ? 15.297 -19.594 -2.088 1 98.88 33 ALA B CA 1
ATOM 3306 C C . ALA B 1 33 ? 15.695 -20.203 -3.428 1 98.88 33 ALA B C 1
ATOM 3308 O O . ALA B 1 33 ? 16.891 -20.359 -3.717 1 98.88 33 ALA B O 1
ATOM 3309 N N . GLN B 1 34 ? 14.695 -20.562 -4.219 1 98.81 34 GLN B N 1
ATOM 3310 C CA . GLN B 1 34 ? 14.969 -21.109 -5.543 1 98.81 34 GLN B CA 1
ATOM 3311 C C . GLN B 1 34 ? 15.727 -20.109 -6.41 1 98.81 34 GLN B C 1
ATOM 3313 O O . GLN B 1 34 ? 16.672 -20.484 -7.117 1 98.81 34 GLN B O 1
ATOM 3318 N N . ALA B 1 35 ? 15.289 -18.906 -6.355 1 98.88 35 ALA B N 1
ATOM 3319 C CA . ALA B 1 35 ? 15.938 -17.844 -7.133 1 98.88 35 ALA B CA 1
ATOM 3320 C C . ALA B 1 35 ? 17.406 -17.719 -6.75 1 98.88 35 ALA B C 1
ATOM 3322 O O . ALA B 1 35 ? 18.266 -17.578 -7.621 1 98.88 35 ALA B O 1
ATOM 3323 N N . ALA B 1 36 ? 17.672 -17.766 -5.492 1 98.69 36 ALA B N 1
ATOM 3324 C CA . ALA B 1 36 ? 19.047 -17.688 -5.004 1 98.69 36 ALA B CA 1
ATOM 3325 C C . ALA B 1 36 ? 19.859 -18.906 -5.441 1 98.69 36 ALA B C 1
ATOM 3327 O O . ALA B 1 36 ? 20.969 -18.781 -5.938 1 98.69 36 ALA B O 1
ATOM 3328 N N . ASP B 1 37 ? 19.281 -20.047 -5.293 1 98.5 37 ASP B N 1
ATOM 3329 C CA . ASP B 1 37 ? 19.953 -21.297 -5.574 1 98.5 37 ASP B CA 1
ATOM 3330 C C . ASP B 1 37 ? 20.344 -21.391 -7.047 1 98.5 37 ASP B C 1
ATOM 3332 O O . ASP B 1 37 ? 21.469 -21.797 -7.367 1 98.5 37 ASP B O 1
ATOM 3336 N N . CYS B 1 38 ? 19.469 -21.016 -7.867 1 98.25 38 CYS B N 1
ATOM 3337 C CA . CYS B 1 38 ? 19.75 -21.156 -9.289 1 98.25 38 CYS B CA 1
ATOM 3338 C C . CYS B 1 38 ? 20.344 -19.875 -9.859 1 98.25 38 CYS B C 1
ATOM 3340 O O . CYS B 1 38 ? 20.578 -19.781 -11.062 1 98.25 38 CYS B O 1
ATOM 3342 N N . GLN B 1 39 ? 20.438 -18.906 -9.008 1 98.19 39 GLN B N 1
ATOM 3343 C CA . GLN B 1 39 ? 21 -17.609 -9.391 1 98.19 39 GLN B CA 1
ATOM 3344 C C . GLN B 1 39 ? 20.188 -16.969 -10.516 1 98.19 39 GLN B C 1
ATOM 3346 O O . GLN B 1 39 ? 20.734 -16.547 -11.531 1 98.19 39 GLN B O 1
ATOM 3351 N N . ALA B 1 40 ? 18.938 -16.938 -10.328 1 98.81 40 ALA B N 1
ATOM 3352 C CA . ALA B 1 40 ? 18.062 -16.328 -11.305 1 98.81 40 ALA B CA 1
ATOM 3353 C C . ALA B 1 40 ? 18.344 -14.836 -11.453 1 98.81 40 ALA B C 1
ATOM 3355 O O . ALA B 1 40 ? 18.594 -14.148 -10.461 1 98.81 40 ALA B O 1
ATOM 3356 N N . ASP B 1 41 ? 18.359 -14.383 -12.695 1 98.75 41 ASP B N 1
ATOM 3357 C CA . ASP B 1 41 ? 18.562 -12.961 -12.961 1 98.75 41 ASP B CA 1
ATOM 3358 C C . ASP B 1 41 ? 17.312 -12.148 -12.656 1 98.75 41 ASP B C 1
ATOM 3360 O O . ASP B 1 41 ? 17.391 -11.047 -12.117 1 98.75 41 ASP B O 1
ATOM 3364 N N . ALA B 1 42 ? 16.156 -12.711 -13 1 98.81 42 ALA B N 1
ATOM 3365 C CA . ALA B 1 42 ? 14.898 -12.016 -12.773 1 98.81 42 ALA B CA 1
ATOM 3366 C C . ALA B 1 42 ? 13.75 -13.008 -12.594 1 98.81 42 ALA B C 1
ATOM 3368 O O . ALA B 1 42 ? 13.805 -14.125 -13.109 1 98.81 42 ALA B O 1
ATOM 3369 N N . VAL B 1 43 ? 12.773 -12.633 -11.844 1 98.94 43 VAL B N 1
ATOM 3370 C CA . VAL B 1 43 ? 11.477 -13.312 -11.758 1 98.94 43 VAL B CA 1
ATOM 3371 C C . VAL B 1 43 ? 10.422 -12.5 -12.508 1 98.94 43 VAL B C 1
ATOM 3373 O O . VAL B 1 43 ? 10.32 -11.281 -12.328 1 98.94 43 VAL B O 1
ATOM 3376 N N . LEU B 1 44 ? 9.703 -13.125 -13.414 1 98.94 44 LEU B N 1
ATOM 3377 C CA . LEU B 1 44 ? 8.539 -12.539 -14.07 1 98.94 44 LEU B CA 1
ATOM 3378 C C . LEU B 1 44 ? 7.25 -13 -13.406 1 98.94 44 LEU B C 1
ATOM 3380 O O . LEU B 1 44 ? 6.953 -14.195 -13.391 1 98.94 44 LEU B O 1
ATOM 3384 N N . LEU B 1 45 ? 6.562 -12.102 -12.797 1 98.94 45 LEU B N 1
ATOM 3385 C CA . LEU B 1 45 ? 5.219 -12.359 -12.289 1 98.94 45 LEU B CA 1
ATOM 3386 C C . LEU B 1 45 ? 4.16 -11.891 -13.281 1 98.94 45 LEU B C 1
ATOM 3388 O O . LEU B 1 45 ? 3.852 -10.703 -13.344 1 98.94 45 LEU B O 1
ATOM 3392 N N . ALA B 1 46 ? 3.592 -12.82 -14.008 1 98.69 46 ALA B N 1
ATOM 3393 C CA . ALA B 1 46 ? 2.799 -12.508 -15.195 1 98.69 46 ALA B CA 1
ATOM 3394 C C . ALA B 1 46 ? 1.326 -12.336 -14.836 1 98.69 46 ALA B C 1
ATOM 3396 O O . ALA B 1 46 ? 0.451 -12.93 -15.469 1 98.69 46 ALA B O 1
ATOM 3397 N N . GLY B 1 47 ? 1.026 -11.578 -13.812 1 98.31 47 GLY B N 1
ATOM 3398 C CA . GLY B 1 47 ? -0.32 -11.102 -13.539 1 98.31 47 GLY B CA 1
ATOM 3399 C C . GLY B 1 47 ? -1.004 -11.844 -12.406 1 98.31 47 GLY B C 1
ATOM 3400 O O . GLY B 1 47 ? -0.541 -12.914 -11.992 1 98.31 47 GLY B O 1
ATOM 3401 N N . ASP B 1 48 ? -2.08 -11.195 -11.906 1 98.25 48 ASP B N 1
ATOM 3402 C CA . ASP B 1 48 ? -2.912 -11.664 -10.812 1 98.25 48 ASP B CA 1
ATOM 3403 C C . ASP B 1 48 ? -2.084 -11.867 -9.539 1 98.25 48 ASP B C 1
ATOM 3405 O O . ASP B 1 48 ? -2.1 -12.945 -8.945 1 98.25 48 ASP B O 1
ATOM 3409 N N . VAL B 1 49 ? -1.458 -10.797 -9.203 1 98.81 49 VAL B N 1
ATOM 3410 C CA . VAL B 1 49 ? -0.707 -10.742 -7.953 1 98.81 49 VAL B CA 1
ATOM 3411 C C . VAL B 1 49 ? -1.649 -10.961 -6.773 1 98.81 49 VAL B C 1
ATOM 3413 O O . VAL B 1 49 ? -1.383 -11.797 -5.906 1 98.81 49 VAL B O 1
ATOM 3416 N N . PHE B 1 50 ? -2.715 -10.25 -6.824 1 98.69 50 PHE B N 1
ATOM 3417 C CA . PHE B 1 50 ? -3.693 -10.297 -5.742 1 98.69 50 PHE B CA 1
ATOM 3418 C C . PHE B 1 50 ? -4.945 -11.047 -6.176 1 98.69 50 PHE B C 1
ATOM 3420 O O . PHE B 1 50 ? -5.188 -11.227 -7.371 1 98.69 50 PHE B O 1
ATOM 3427 N N . ASP B 1 51 ? -5.684 -11.438 -5.137 1 97.81 51 ASP B N 1
ATOM 3428 C CA . ASP B 1 51 ? -6.918 -12.164 -5.406 1 97.81 51 ASP B CA 1
ATOM 3429 C C . ASP B 1 51 ? -8.039 -11.211 -5.82 1 97.81 51 ASP B C 1
ATOM 3431 O O . ASP B 1 51 ? -8.93 -11.594 -6.582 1 97.81 51 ASP B O 1
ATOM 3435 N N . THR B 1 52 ? -7.961 -10.039 -5.301 1 96.62 52 THR B N 1
ATOM 3436 C CA . THR B 1 52 ? -8.984 -9.047 -5.602 1 96.62 52 THR B CA 1
ATOM 3437 C C . THR B 1 52 ? -8.352 -7.695 -5.91 1 96.62 52 THR B C 1
ATOM 3439 O O . THR B 1 52 ? -7.168 -7.488 -5.656 1 96.62 52 THR B O 1
ATOM 3442 N N . SER B 1 53 ? -9.203 -6.816 -6.473 1 96.38 53 SER B N 1
ATOM 3443 C CA . SER B 1 53 ? -8.734 -5.484 -6.844 1 96.38 53 SER B CA 1
ATOM 3444 C C . SER B 1 53 ? -8.5 -4.621 -5.613 1 96.38 53 SER B C 1
ATOM 3446 O O . SER B 1 53 ? -7.855 -3.572 -5.699 1 96.38 53 SER B O 1
ATOM 3448 N N . ALA B 1 54 ? -9.008 -4.957 -4.504 1 95.94 54 ALA B N 1
ATOM 3449 C CA . ALA B 1 54 ? -8.797 -4.285 -3.227 1 95.94 54 ALA B CA 1
ATOM 3450 C C . ALA B 1 54 ? -8.242 -5.25 -2.184 1 95.94 54 ALA B C 1
ATOM 3452 O O . ALA B 1 54 ? -8.945 -5.641 -1.249 1 95.94 54 ALA B O 1
ATOM 3453 N N . PRO B 1 55 ? -7 -5.582 -2.344 1 97.44 55 PRO B N 1
ATOM 3454 C CA . PRO B 1 55 ? -6.41 -6.586 -1.452 1 97.44 55 PRO B CA 1
ATOM 3455 C C . PRO B 1 55 ? -6.34 -6.117 -0.001 1 97.44 55 PRO B C 1
ATOM 3457 O O . PRO B 1 55 ? -6.098 -4.934 0.257 1 97.44 55 PRO B O 1
ATOM 3460 N N . PRO B 1 56 ? -6.531 -7.031 0.964 1 96.44 56 PRO B N 1
ATOM 3461 C CA . PRO B 1 56 ? -6.344 -6.691 2.377 1 96.44 56 PRO B CA 1
ATOM 3462 C C . PRO B 1 56 ? -4.887 -6.402 2.729 1 96.44 56 PRO B C 1
ATOM 3464 O O . PRO B 1 56 ? -3.986 -6.707 1.943 1 96.44 56 PRO B O 1
ATOM 3467 N N . SER B 1 57 ? -4.664 -5.852 3.879 1 96.94 57 SER B N 1
ATOM 3468 C CA . SER B 1 57 ? -3.342 -5.406 4.301 1 96.94 57 SER B CA 1
ATOM 3469 C C . SER B 1 57 ? -2.354 -6.57 4.336 1 96.94 57 SER B C 1
ATOM 3471 O O . SER B 1 57 ? -1.194 -6.414 3.945 1 96.94 57 SER B O 1
ATOM 3473 N N . HIS B 1 58 ? -2.822 -7.688 4.812 1 96.75 58 HIS B N 1
ATOM 3474 C CA . HIS B 1 58 ? -1.896 -8.812 4.934 1 96.75 58 HIS B CA 1
ATOM 3475 C C . HIS B 1 58 ? -1.415 -9.281 3.564 1 96.75 58 HIS B C 1
ATOM 3477 O O . HIS B 1 58 ? -0.284 -9.75 3.426 1 96.75 58 HIS B O 1
ATOM 3483 N N . ALA B 1 59 ? -2.25 -9.242 2.557 1 98.38 59 ALA B N 1
ATOM 3484 C CA . ALA B 1 59 ? -1.851 -9.578 1.191 1 98.38 59 ALA B CA 1
ATOM 3485 C C . ALA B 1 59 ? -0.8 -8.602 0.67 1 98.38 59 ALA B C 1
ATOM 3487 O O . ALA B 1 59 ? 0.176 -9.016 0.036 1 98.38 59 ALA B O 1
ATOM 3488 N N . ARG B 1 60 ? -1.016 -7.344 0.949 1 98.25 60 ARG B N 1
ATOM 3489 C CA . ARG B 1 60 ? -0.059 -6.32 0.543 1 98.25 60 ARG B CA 1
ATOM 3490 C C . ARG B 1 60 ? 1.278 -6.508 1.253 1 98.25 60 ARG B C 1
ATOM 3492 O O . ARG B 1 60 ? 2.338 -6.328 0.649 1 98.25 60 ARG B O 1
ATOM 3499 N N . GLU B 1 61 ? 1.218 -6.824 2.494 1 97.88 61 GLU B N 1
ATOM 3500 C CA . GLU B 1 61 ? 2.434 -7.121 3.246 1 97.88 61 GLU B CA 1
ATOM 3501 C C . GLU B 1 61 ? 3.203 -8.281 2.615 1 97.88 61 GLU B C 1
ATOM 3503 O O . GLU B 1 61 ? 4.43 -8.227 2.508 1 97.88 61 GLU B O 1
ATOM 3508 N N . LEU B 1 62 ? 2.49 -9.305 2.211 1 98.62 62 LEU B N 1
ATOM 3509 C CA . LEU B 1 62 ? 3.109 -10.453 1.549 1 98.62 62 LEU B CA 1
ATOM 3510 C C . LEU B 1 62 ? 3.77 -10.031 0.24 1 98.62 62 LEU B C 1
ATOM 3512 O O . LEU B 1 62 ? 4.863 -10.492 -0.086 1 98.62 62 LEU B O 1
ATOM 3516 N N . TYR B 1 63 ? 3.111 -9.172 -0.493 1 98.75 63 TYR B N 1
ATOM 3517 C CA . TYR B 1 63 ? 3.662 -8.633 -1.732 1 98.75 63 TYR B CA 1
ATOM 3518 C C . TYR B 1 63 ? 4.988 -7.926 -1.479 1 98.75 63 TYR B C 1
ATOM 3520 O O . TYR B 1 63 ? 5.969 -8.156 -2.189 1 98.75 63 TYR B O 1
ATOM 3528 N N . HIS B 1 64 ? 5.004 -7.16 -0.462 1 98.38 64 HIS B N 1
ATOM 3529 C CA . HIS B 1 64 ? 6.223 -6.441 -0.106 1 98.38 64 HIS B CA 1
ATOM 3530 C C . HIS B 1 64 ? 7.297 -7.398 0.403 1 98.38 64 HIS B C 1
ATOM 3532 O O . HIS B 1 64 ? 8.484 -7.203 0.135 1 98.38 64 HIS B O 1
ATOM 3538 N N . HIS B 1 65 ? 6.875 -8.383 1.112 1 98.38 65 HIS B N 1
ATOM 3539 C CA . HIS B 1 65 ? 7.801 -9.422 1.552 1 98.38 65 HIS B CA 1
ATOM 3540 C C . HIS B 1 65 ? 8.469 -10.109 0.363 1 98.38 65 HIS B C 1
ATOM 3542 O O . HIS B 1 65 ? 9.672 -10.367 0.385 1 98.38 65 HIS B O 1
ATOM 3548 N N . ALA B 1 66 ? 7.699 -10.336 -0.639 1 98.81 66 ALA B N 1
ATOM 3549 C CA . ALA B 1 66 ? 8.242 -10.945 -1.851 1 98.81 66 ALA B CA 1
ATOM 3550 C C . ALA B 1 66 ? 9.305 -10.062 -2.482 1 98.81 66 ALA B C 1
ATOM 3552 O O . ALA B 1 66 ? 10.375 -10.539 -2.877 1 98.81 66 ALA B O 1
ATOM 3553 N N . VAL B 1 67 ? 9.023 -8.797 -2.543 1 98.81 67 VAL B N 1
ATOM 3554 C CA . VAL B 1 67 ? 9.945 -7.828 -3.125 1 98.81 67 VAL B CA 1
ATOM 3555 C C . VAL B 1 67 ? 11.273 -7.859 -2.367 1 98.81 67 VAL B C 1
ATOM 3557 O O . VAL B 1 67 ? 12.344 -7.973 -2.973 1 98.81 67 VAL B O 1
ATOM 3560 N N . LEU B 1 68 ? 11.203 -7.832 -1.095 1 98.69 68 LEU B N 1
ATOM 3561 C CA . LEU B 1 68 ? 12.398 -7.773 -0.268 1 98.69 68 LEU B CA 1
ATOM 3562 C C . LEU B 1 68 ? 13.164 -9.094 -0.323 1 98.69 68 LEU B C 1
ATOM 3564 O O . LEU B 1 68 ? 14.398 -9.094 -0.387 1 98.69 68 LEU B O 1
ATOM 3568 N N . SER B 1 69 ? 12.398 -10.203 -0.299 1 98.81 69 SER B N 1
ATOM 3569 C CA . SER B 1 69 ? 13.023 -11.523 -0.323 1 98.81 69 SER B CA 1
ATOM 3570 C C . SER B 1 69 ? 13.789 -11.75 -1.626 1 98.81 69 SER B C 1
ATOM 3572 O O . SER B 1 69 ? 14.898 -12.281 -1.617 1 98.81 69 SER B O 1
ATOM 3574 N N . LEU B 1 70 ? 13.211 -11.344 -2.678 1 98.81 70 LEU B N 1
ATOM 3575 C CA . LEU B 1 70 ? 13.859 -11.531 -3.971 1 98.81 70 LEU B CA 1
ATOM 3576 C C . LEU B 1 70 ? 15.039 -10.586 -4.133 1 98.81 70 LEU B C 1
ATOM 3578 O O . LEU B 1 70 ? 16.062 -10.945 -4.738 1 98.81 70 LEU B O 1
ATOM 3582 N N . ARG B 1 71 ? 14.898 -9.375 -3.627 1 98.12 71 ARG B N 1
ATOM 3583 C CA . ARG B 1 71 ? 16.047 -8.461 -3.617 1 98.12 71 ARG B CA 1
ATOM 3584 C C . ARG B 1 71 ? 17.219 -9.07 -2.863 1 98.12 71 ARG B C 1
ATOM 3586 O O . ARG B 1 71 ? 18.359 -9.016 -3.332 1 98.12 71 ARG B O 1
ATOM 3593 N N . GLU B 1 72 ? 16.922 -9.602 -1.755 1 98.06 72 GLU B N 1
ATOM 3594 C CA . GLU B 1 72 ? 17.953 -10.234 -0.94 1 98.06 72 GLU B CA 1
ATOM 3595 C C . GLU B 1 72 ? 18.594 -11.398 -1.684 1 98.06 72 GLU B C 1
ATOM 3597 O O . GLU B 1 72 ? 19.797 -11.641 -1.537 1 98.06 72 GLU B O 1
ATOM 3602 N N . ALA B 1 73 ? 17.812 -12.055 -2.482 1 98.38 73 ALA B N 1
ATOM 3603 C CA . ALA B 1 73 ? 18.312 -13.164 -3.287 1 98.38 73 ALA B CA 1
ATOM 3604 C C . ALA B 1 73 ? 19.125 -12.664 -4.473 1 98.38 73 ALA B C 1
ATOM 3606 O O . ALA B 1 73 ? 19.719 -13.453 -5.215 1 98.38 73 ALA B O 1
ATOM 3607 N N . GLY B 1 74 ? 19.172 -11.359 -4.656 1 97.75 74 GLY B N 1
ATOM 3608 C CA . GLY B 1 74 ? 19.906 -10.781 -5.777 1 97.75 74 GLY B CA 1
ATOM 3609 C C . GLY B 1 74 ? 19.172 -10.93 -7.098 1 97.75 74 GLY B C 1
ATOM 3610 O O . GLY B 1 74 ? 19.797 -10.969 -8.156 1 97.75 74 GLY B O 1
ATOM 3611 N N . THR B 1 75 ? 17.938 -11.117 -7.059 1 98.56 75 THR B N 1
ATOM 3612 C CA . THR B 1 75 ? 17.109 -11.383 -8.234 1 98.56 75 THR B CA 1
ATOM 3613 C C . THR B 1 75 ? 16.141 -10.234 -8.484 1 98.56 75 THR B C 1
ATOM 3615 O O . THR B 1 75 ? 15.422 -9.812 -7.578 1 98.56 75 THR B O 1
ATOM 3618 N N . ALA B 1 76 ? 16.141 -9.656 -9.695 1 98.56 76 ALA B N 1
ATOM 3619 C CA . ALA B 1 76 ? 15.172 -8.617 -10.047 1 98.56 76 ALA B CA 1
ATOM 3620 C C . ALA B 1 76 ? 13.758 -9.195 -10.156 1 98.56 76 ALA B C 1
ATOM 3622 O O . ALA B 1 76 ? 13.586 -10.398 -10.359 1 98.56 76 ALA B O 1
ATOM 3623 N N . LEU B 1 77 ? 12.781 -8.344 -9.938 1 98.88 77 LEU B N 1
ATOM 3624 C CA . LEU B 1 77 ? 11.383 -8.742 -10.039 1 98.88 77 LEU B CA 1
ATOM 3625 C C . LEU B 1 77 ? 10.625 -7.832 -11.008 1 98.88 77 LEU B C 1
ATOM 3627 O O . LEU B 1 77 ? 10.758 -6.609 -10.938 1 98.88 77 LEU B O 1
ATOM 3631 N N . VAL B 1 78 ? 9.93 -8.367 -11.984 1 98.94 78 VAL B N 1
ATOM 3632 C CA . VAL B 1 78 ? 9.008 -7.641 -12.852 1 98.94 78 VAL B CA 1
ATOM 3633 C C . VAL B 1 78 ? 7.574 -8.102 -12.578 1 98.94 78 VAL B C 1
ATOM 3635 O O . VAL B 1 78 ? 7.27 -9.289 -12.672 1 98.94 78 VAL B O 1
ATOM 3638 N N . VAL B 1 79 ? 6.758 -7.129 -12.242 1 98.94 79 VAL B N 1
ATOM 3639 C CA . VAL B 1 79 ? 5.375 -7.422 -11.875 1 98.94 79 VAL B CA 1
ATOM 3640 C C . VAL B 1 79 ? 4.43 -6.887 -12.945 1 98.94 79 VAL B C 1
ATOM 3642 O O . VAL B 1 79 ? 4.449 -5.695 -13.258 1 98.94 79 VAL B O 1
ATOM 3645 N N . LEU B 1 80 ? 3.637 -7.754 -13.5 1 98.81 80 LEU B N 1
ATOM 3646 C CA . LEU B 1 80 ? 2.609 -7.359 -14.461 1 98.81 80 LEU B CA 1
ATOM 3647 C C . LEU B 1 80 ? 1.219 -7.48 -13.844 1 98.81 80 LEU B C 1
ATOM 3649 O O . LEU B 1 80 ? 0.967 -8.375 -13.031 1 98.81 80 LEU B O 1
ATOM 3653 N N . GLY B 1 81 ? 0.304 -6.613 -14.273 1 98.44 81 GLY B N 1
ATOM 3654 C CA . GLY B 1 81 ? -1.07 -6.688 -13.797 1 98.44 81 GLY B CA 1
ATOM 3655 C C . GLY B 1 81 ? -1.871 -7.785 -14.469 1 98.44 81 GLY B C 1
ATOM 3656 O O . GLY B 1 81 ? -1.71 -8.039 -15.664 1 98.44 81 GLY B O 1
ATOM 3657 N N . GLY B 1 82 ? -2.676 -8.477 -13.695 1 97.75 82 GLY B N 1
ATOM 3658 C CA . GLY B 1 82 ? -3.68 -9.391 -14.203 1 97.75 82 GLY B CA 1
ATOM 3659 C C . GLY B 1 82 ? -5.094 -8.844 -14.109 1 97.75 82 GLY B C 1
ATOM 3660 O O . GLY B 1 82 ? -5.289 -7.672 -13.789 1 97.75 82 GLY B O 1
ATOM 3661 N N . ASN B 1 83 ? -6.066 -9.633 -14.445 1 95.31 83 ASN B N 1
ATOM 3662 C CA . ASN B 1 83 ? -7.441 -9.141 -14.477 1 95.31 83 ASN B CA 1
ATOM 3663 C C . ASN B 1 83 ? -7.977 -8.906 -13.062 1 95.31 83 ASN B C 1
ATOM 3665 O O . ASN B 1 83 ? -8.898 -8.109 -12.875 1 95.31 83 ASN B O 1
ATOM 3669 N N . HIS B 1 84 ? -7.445 -9.578 -12.031 1 96.69 84 HIS B N 1
ATOM 3670 C CA . HIS B 1 84 ? -7.859 -9.367 -10.648 1 96.69 84 HIS B CA 1
ATOM 3671 C C . HIS B 1 84 ? -7.219 -8.117 -10.062 1 96.69 84 HIS B C 1
ATOM 3673 O O . HIS B 1 84 ? -7.707 -7.57 -9.07 1 96.69 84 HIS B O 1
ATOM 3679 N N . ASP B 1 85 ? -6.199 -7.68 -10.672 1 97.62 85 ASP B N 1
ATOM 3680 C CA . ASP B 1 85 ? -5.398 -6.602 -10.102 1 97.62 85 ASP B CA 1
ATOM 3681 C C . ASP B 1 85 ? -5.941 -5.238 -10.516 1 97.62 85 ASP B C 1
ATOM 3683 O O . ASP B 1 85 ? -6.355 -5.043 -11.656 1 97.62 85 ASP B O 1
ATOM 3687 N N . SER B 1 86 ? -5.98 -4.352 -9.523 1 97.56 86 SER B N 1
ATOM 3688 C CA . SER B 1 86 ? -6.234 -2.945 -9.82 1 97.56 86 SER B CA 1
ATOM 3689 C C . SER B 1 86 ? -4.961 -2.24 -10.281 1 97.56 86 SER B C 1
ATOM 3691 O O . SER B 1 86 ? -3.936 -2.295 -9.602 1 97.56 86 SER B O 1
ATOM 3693 N N . ALA B 1 87 ? -5.098 -1.594 -11.445 1 96.94 87 ALA B N 1
ATOM 3694 C CA . ALA B 1 87 ? -3.947 -0.842 -11.938 1 96.94 87 ALA B CA 1
ATOM 3695 C C . ALA B 1 87 ? -3.529 0.237 -10.945 1 96.94 87 ALA B C 1
ATOM 3697 O O . ALA B 1 87 ? -2.336 0.455 -10.719 1 96.94 87 ALA B O 1
ATOM 3698 N N . ALA B 1 88 ? -4.48 0.879 -10.359 1 96.81 88 ALA B N 1
ATOM 3699 C CA . ALA B 1 88 ? -4.211 1.937 -9.391 1 96.81 88 ALA B CA 1
ATOM 3700 C C . ALA B 1 88 ? -3.486 1.385 -8.164 1 96.81 88 ALA B C 1
ATOM 3702 O O . ALA B 1 88 ? -2.51 1.975 -7.695 1 96.81 88 ALA B O 1
ATOM 3703 N N . VAL B 1 89 ? -3.928 0.275 -7.676 1 97.69 89 VAL B N 1
ATOM 3704 C CA . VAL B 1 89 ? -3.354 -0.338 -6.48 1 97.69 89 VAL B CA 1
ATOM 3705 C C . VAL B 1 89 ? -1.925 -0.792 -6.77 1 97.69 89 VAL B C 1
ATOM 3707 O O . VAL B 1 89 ? -1.008 -0.503 -6 1 97.69 89 VAL B O 1
ATOM 3710 N N . LEU B 1 90 ? -1.707 -1.43 -7.875 1 97.69 90 LEU B N 1
ATOM 3711 C CA . LEU B 1 90 ? -0.362 -1.866 -8.234 1 97.69 90 LEU B CA 1
ATOM 3712 C C . LEU B 1 90 ? 0.549 -0.669 -8.484 1 97.69 90 LEU B C 1
ATOM 3714 O O . LEU B 1 90 ? 1.758 -0.745 -8.258 1 97.69 90 LEU B O 1
ATOM 3718 N N . GLY B 1 91 ? -0.067 0.379 -8.945 1 97.25 91 GLY B N 1
ATOM 3719 C CA . GLY B 1 91 ? 0.7 1.566 -9.289 1 97.25 91 GLY B CA 1
ATOM 3720 C C . GLY B 1 91 ? 1.109 2.381 -8.07 1 97.25 91 GLY B C 1
ATOM 3721 O O . GLY B 1 91 ? 2.012 3.217 -8.156 1 97.25 91 GLY B O 1
ATOM 3722 N N . GLU B 1 92 ? 0.528 2.184 -6.914 1 96.75 92 GLU B N 1
ATOM 3723 C CA . GLU B 1 92 ? 0.752 2.977 -5.711 1 96.75 92 GLU B CA 1
ATOM 3724 C C . GLU B 1 92 ? 2.234 3.025 -5.348 1 96.75 92 GLU B C 1
ATOM 3726 O O . GLU B 1 92 ? 2.748 4.074 -4.957 1 96.75 92 GLU B O 1
ATOM 3731 N N . SER B 1 93 ? 2.881 1.884 -5.465 1 96.69 93 SER B N 1
ATOM 3732 C CA . SER B 1 93 ? 4.234 1.763 -4.941 1 96.69 93 SER B CA 1
ATOM 3733 C C . SER B 1 93 ? 5.246 1.552 -6.062 1 96.69 93 SER B C 1
ATOM 3735 O O . SER B 1 93 ? 6.383 1.146 -5.812 1 96.69 93 SER B O 1
ATOM 3737 N N . ARG B 1 94 ? 4.836 1.83 -7.285 1 97.25 94 ARG B N 1
ATOM 3738 C CA . ARG B 1 94 ? 5.652 1.536 -8.453 1 97.25 94 ARG B CA 1
ATOM 3739 C C . ARG B 1 94 ? 7.023 2.191 -8.344 1 97.25 94 ARG B C 1
ATOM 3741 O O . ARG B 1 94 ? 8.055 1.526 -8.5 1 97.25 94 ARG B O 1
ATOM 3748 N N . ALA B 1 95 ? 7.047 3.498 -8.055 1 96.5 95 ALA B N 1
ATOM 3749 C CA . ALA B 1 95 ? 8.305 4.234 -7.973 1 96.5 95 ALA B CA 1
ATOM 3750 C C . ALA B 1 95 ? 9.164 3.736 -6.812 1 96.5 95 ALA B C 1
ATOM 3752 O O . ALA B 1 95 ? 10.383 3.623 -6.941 1 96.5 95 ALA B O 1
ATOM 3753 N N . LEU B 1 96 ? 8.508 3.449 -5.738 1 97.12 96 LEU B N 1
ATOM 3754 C CA . LEU B 1 96 ? 9.195 2.941 -4.555 1 97.12 96 LEU B CA 1
ATOM 3755 C C . LEU B 1 96 ? 9.852 1.596 -4.848 1 97.12 96 LEU B C 1
ATOM 3757 O O . LEU B 1 96 ? 11.023 1.385 -4.512 1 97.12 96 LEU B O 1
ATOM 3761 N N . LEU B 1 97 ? 9.148 0.701 -5.48 1 98.5 97 LEU B N 1
ATOM 3762 C CA . LEU B 1 97 ? 9.617 -0.65 -5.762 1 98.5 97 LEU B CA 1
ATOM 3763 C C . LEU B 1 97 ? 10.758 -0.629 -6.777 1 98.5 97 LEU B C 1
ATOM 3765 O O . LEU B 1 97 ? 11.648 -1.478 -6.734 1 98.5 97 LEU B O 1
ATOM 3769 N N . ALA B 1 98 ? 10.727 0.374 -7.66 1 97.75 98 ALA B N 1
ATOM 3770 C CA . ALA B 1 98 ? 11.805 0.529 -8.625 1 97.75 98 ALA B CA 1
ATOM 3771 C C . ALA B 1 98 ? 13.148 0.749 -7.926 1 97.75 98 ALA B C 1
ATOM 3773 O O . ALA B 1 98 ? 14.18 0.253 -8.383 1 97.75 98 ALA B O 1
ATOM 3774 N N . GLU B 1 99 ? 13.102 1.42 -6.781 1 96.88 99 GLU B N 1
ATOM 3775 C CA . GLU B 1 99 ? 14.312 1.667 -6.004 1 96.88 99 GLU B CA 1
ATOM 3776 C C . GLU B 1 99 ? 14.844 0.376 -5.387 1 96.88 99 GLU B C 1
ATOM 3778 O O . GLU B 1 99 ? 15.992 0.325 -4.934 1 96.88 99 GLU B O 1
ATOM 3783 N N . LEU B 1 100 ? 14.016 -0.638 -5.402 1 97.12 100 LEU B N 1
ATOM 3784 C CA . LEU B 1 100 ? 14.375 -1.893 -4.754 1 97.12 100 LEU B CA 1
ATOM 3785 C C . LEU B 1 100 ? 14.523 -3.012 -5.777 1 97.12 100 LEU B C 1
ATOM 3787 O O . LEU B 1 100 ? 14.43 -4.191 -5.434 1 97.12 100 LEU B O 1
ATOM 3791 N N . GLY B 1 101 ? 14.625 -2.658 -7.012 1 96.62 101 GLY B N 1
ATOM 3792 C CA . GLY B 1 101 ? 14.93 -3.625 -8.055 1 96.62 101 GLY B CA 1
ATOM 3793 C C . GLY B 1 101 ? 13.695 -4.301 -8.625 1 96.62 101 GLY B C 1
ATOM 3794 O O . GLY B 1 101 ? 13.789 -5.371 -9.227 1 96.62 101 GLY B O 1
ATOM 3795 N N . THR B 1 102 ? 12.57 -3.688 -8.391 1 98.62 102 THR B N 1
ATOM 3796 C CA . THR B 1 102 ? 11.32 -4.246 -8.883 1 98.62 102 THR B CA 1
ATOM 3797 C C . THR B 1 102 ? 10.648 -3.291 -9.875 1 98.62 102 THR B C 1
ATOM 3799 O O . THR B 1 102 ? 10.484 -2.104 -9.578 1 98.62 102 THR B O 1
ATOM 3802 N N . ARG B 1 103 ? 10.344 -3.762 -11.031 1 98.69 103 ARG B N 1
ATOM 3803 C CA . ARG B 1 103 ? 9.594 -2.986 -12.023 1 98.69 103 ARG B CA 1
ATOM 3804 C C . ARG B 1 103 ? 8.141 -3.445 -12.094 1 98.69 103 ARG B C 1
ATOM 3806 O O . ARG B 1 103 ? 7.867 -4.645 -12.094 1 98.69 103 ARG B O 1
ATOM 3813 N N . VAL B 1 104 ? 7.223 -2.447 -12.125 1 98.75 104 VAL B N 1
ATOM 3814 C CA . VAL B 1 104 ? 5.797 -2.756 -12.102 1 98.75 104 VAL B CA 1
ATOM 3815 C C . VAL B 1 104 ? 5.121 -2.189 -13.344 1 98.75 104 VAL B C 1
ATOM 3817 O O . VAL B 1 104 ? 5.281 -1.01 -13.664 1 98.75 104 VAL B O 1
ATOM 3820 N N . VAL B 1 105 ? 4.441 -3.039 -14.078 1 98.62 105 VAL B N 1
ATOM 3821 C CA . VAL B 1 105 ? 3.633 -2.66 -15.234 1 98.62 105 VAL B CA 1
ATOM 3822 C C . VAL B 1 105 ? 2.172 -3.029 -14.984 1 98.62 105 VAL B C 1
ATOM 3824 O O . VAL B 1 105 ? 1.733 -4.125 -15.336 1 98.62 105 VAL B O 1
ATOM 3827 N N . PRO B 1 106 ? 1.44 -2.117 -14.422 1 97.88 106 PRO B N 1
ATOM 3828 C CA . PRO B 1 106 ? 0.106 -2.459 -13.922 1 97.88 106 PRO B CA 1
ATOM 3829 C C . PRO B 1 106 ? -0.921 -2.604 -15.047 1 97.88 106 PRO B C 1
ATOM 3831 O O . PRO B 1 106 ? -1.887 -3.359 -14.914 1 97.88 106 PRO B O 1
ATOM 3834 N N . CYS B 1 107 ? -0.782 -1.845 -16.078 1 96.69 107 CYS B N 1
ATOM 3835 C CA . CYS B 1 107 ? -1.698 -1.775 -17.203 1 96.69 107 CYS B CA 1
ATOM 3836 C C . CYS B 1 107 ? -0.982 -1.278 -18.453 1 96.69 107 CYS B C 1
ATOM 3838 O O . CYS B 1 107 ? 0.231 -1.061 -18.438 1 96.69 107 CYS B O 1
ATOM 3840 N N . ALA B 1 108 ? -1.739 -1.269 -19.531 1 95.75 108 ALA B N 1
ATOM 3841 C CA . ALA B 1 108 ? -1.149 -0.706 -20.75 1 95.75 108 ALA B CA 1
ATOM 3842 C C . ALA B 1 108 ? -0.653 0.717 -20.5 1 95.75 108 ALA B C 1
ATOM 3844 O O . ALA B 1 108 ? -1.372 1.545 -19.938 1 95.75 108 ALA B O 1
ATOM 3845 N N . ALA B 1 109 ? 0.533 0.958 -20.891 1 93.06 109 ALA B N 1
ATOM 3846 C CA . ALA B 1 109 ? 1.121 2.279 -20.672 1 93.06 109 ALA B CA 1
ATOM 3847 C C . ALA B 1 109 ? 0.597 3.281 -21.703 1 93.06 109 ALA B C 1
ATOM 3849 O O . ALA B 1 109 ? 0.176 2.898 -22.797 1 93.06 109 ALA B O 1
ATOM 3850 N N . ALA B 1 110 ? 0.69 4.523 -21.312 1 89.19 110 ALA B N 1
ATOM 3851 C CA . ALA B 1 110 ? 0.314 5.586 -22.234 1 89.19 110 ALA B CA 1
ATOM 3852 C C . ALA B 1 110 ? 1.264 5.633 -23.422 1 89.19 110 ALA B C 1
ATOM 3854 O O . ALA B 1 110 ? 0.834 5.859 -24.562 1 89.19 110 ALA B O 1
ATOM 3855 N N . THR B 1 111 ? 2.482 5.418 -23.094 1 93 111 THR B N 1
ATOM 3856 C CA . THR B 1 111 ? 3.50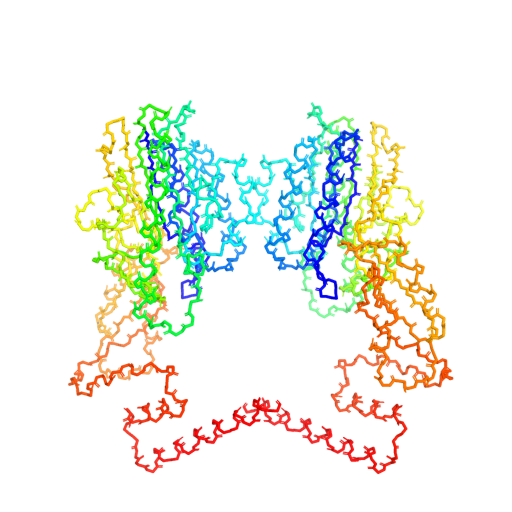2 5.289 -24.125 1 93 111 THR B CA 1
ATOM 3857 C C . THR B 1 111 ? 4.031 3.859 -24.203 1 93 111 THR B C 1
ATOM 3859 O O . THR B 1 111 ? 4.609 3.361 -23.234 1 93 111 THR B O 1
ATOM 3862 N N . PRO B 1 112 ? 3.902 3.189 -25.328 1 93.81 112 PRO B N 1
ATOM 3863 C CA . PRO B 1 112 ? 4.266 1.777 -25.469 1 93.81 112 PRO B CA 1
ATOM 3864 C C . PRO B 1 112 ? 5.723 1.504 -25.094 1 93.81 112 PRO B C 1
ATOM 3866 O O . PRO B 1 112 ? 6.043 0.425 -24.594 1 93.81 112 PRO B O 1
ATOM 3869 N N . ALA B 1 113 ? 6.578 2.465 -25.312 1 95.56 113 ALA B N 1
ATOM 3870 C CA . ALA B 1 113 ? 8.008 2.287 -25.047 1 95.56 113 ALA B CA 1
ATOM 3871 C C . ALA B 1 113 ? 8.258 1.966 -23.578 1 95.56 113 ALA B C 1
ATOM 3873 O O . ALA B 1 113 ? 9.25 1.314 -23.25 1 95.56 113 ALA B O 1
ATOM 3874 N N . GLU B 1 114 ? 7.328 2.379 -22.734 1 96.31 114 GLU B N 1
ATOM 3875 C CA . GLU B 1 114 ? 7.457 2.143 -21.297 1 96.31 114 GLU B CA 1
ATOM 3876 C C . GLU B 1 114 ? 7.266 0.665 -20.953 1 96.31 114 GLU B C 1
ATOM 3878 O O . GLU B 1 114 ? 7.602 0.225 -19.859 1 96.31 114 GLU B O 1
ATOM 3883 N N . GLN B 1 115 ? 6.781 -0.046 -21.906 1 98.31 115 GLN B N 1
ATOM 3884 C CA . GLN B 1 115 ? 6.531 -1.467 -21.688 1 98.31 115 GLN B CA 1
ATOM 3885 C C . GLN B 1 115 ? 7.645 -2.32 -22.297 1 98.31 115 GLN B C 1
ATOM 3887 O O . GLN B 1 115 ? 7.574 -3.551 -22.266 1 98.31 115 GLN B O 1
ATOM 3892 N N . VAL B 1 116 ? 8.625 -1.669 -22.875 1 98.81 116 VAL B N 1
ATOM 3893 C CA . VAL B 1 116 ? 9.82 -2.365 -23.344 1 98.81 116 VAL B CA 1
ATOM 3894 C C . VAL B 1 116 ? 10.953 -2.168 -22.344 1 98.81 116 VAL B C 1
ATOM 3896 O O . VAL B 1 116 ? 11.484 -1.062 -22.203 1 98.81 116 VAL B O 1
ATOM 3899 N N . LEU B 1 117 ? 11.289 -3.232 -21.672 1 98.69 117 LEU B N 1
ATOM 3900 C CA . LEU B 1 117 ? 12.258 -3.166 -20.578 1 98.69 117 LEU B CA 1
ATOM 3901 C C . LEU B 1 117 ? 13.508 -3.979 -20.922 1 98.69 117 LEU B C 1
ATOM 3903 O O . LEU B 1 117 ? 13.414 -5.012 -21.578 1 98.69 117 LEU B O 1
ATOM 3907 N N . VAL B 1 118 ? 14.609 -3.506 -20.484 1 98.62 118 VAL B N 1
ATOM 3908 C CA . VAL B 1 118 ? 15.836 -4.301 -20.547 1 98.62 118 VAL B CA 1
ATOM 3909 C C . VAL B 1 118 ? 16.047 -5.043 -19.234 1 98.62 118 VAL B C 1
ATOM 3911 O O . VAL B 1 118 ? 16.094 -4.422 -18.172 1 98.62 118 VAL B O 1
ATOM 3914 N N . LEU B 1 119 ? 16.047 -6.34 -19.281 1 98.44 119 LEU B N 1
ATOM 3915 C CA . LEU B 1 119 ? 16.375 -7.164 -18.125 1 98.44 119 LEU B CA 1
ATOM 3916 C C . LEU B 1 119 ? 17.875 -7.344 -17.984 1 98.44 119 LEU B C 1
ATOM 3918 O O . LEU B 1 119 ? 18.562 -7.668 -18.969 1 98.44 119 LEU B O 1
ATOM 3922 N N . HIS B 1 120 ? 18.328 -7.184 -16.781 1 98.06 120 HIS B N 1
ATOM 3923 C CA . HIS B 1 120 ? 19.781 -7.27 -16.547 1 98.06 120 HIS B CA 1
ATOM 3924 C C . HIS B 1 120 ? 20.156 -8.578 -15.867 1 98.06 120 HIS B C 1
ATOM 3926 O O . HIS B 1 120 ? 19.375 -9.109 -15.062 1 98.06 120 HIS B O 1
ATOM 3932 N N . ARG B 1 121 ? 21.344 -9.031 -16.203 1 97.5 121 ARG B N 1
ATOM 3933 C CA . ARG B 1 121 ? 21.922 -10.156 -15.477 1 97.5 121 ARG B CA 1
ATOM 3934 C C . ARG B 1 121 ? 22.391 -9.727 -14.086 1 97.5 121 ARG B C 1
ATOM 3936 O O . ARG B 1 121 ? 22.594 -8.539 -13.836 1 97.5 121 ARG B O 1
ATOM 3943 N N . ARG B 1 122 ? 22.547 -10.695 -13.242 1 95.75 122 ARG B N 1
ATOM 3944 C CA . ARG B 1 122 ? 23.031 -10.43 -11.891 1 95.75 122 ARG B CA 1
ATOM 3945 C C . ARG B 1 122 ? 24.391 -9.719 -11.93 1 95.75 122 ARG B C 1
ATOM 3947 O O . ARG B 1 122 ? 24.703 -8.938 -11.039 1 95.75 122 ARG B O 1
ATOM 3954 N N . SER B 1 123 ? 25.094 -9.953 -13.008 1 92.62 123 SER B N 1
ATOM 3955 C CA . SER B 1 123 ? 26.422 -9.352 -13.18 1 92.62 123 SER B CA 1
ATOM 3956 C C . SER B 1 123 ? 26.312 -7.898 -13.617 1 92.62 123 SER B C 1
ATOM 3958 O O . SER B 1 123 ? 27.312 -7.188 -13.68 1 92.62 123 SER B O 1
ATOM 3960 N N . GLY B 1 124 ? 25.109 -7.387 -13.945 1 92.44 124 GLY B N 1
ATOM 3961 C CA . GLY B 1 124 ? 24.906 -5.988 -14.266 1 92.44 124 GLY B CA 1
ATOM 3962 C C . GLY B 1 124 ? 24.625 -5.754 -15.742 1 92.44 124 GLY B C 1
ATOM 3963 O O . GLY B 1 124 ? 23.969 -4.781 -16.109 1 92.44 124 GLY B O 1
ATOM 3964 N N . GLY B 1 125 ? 25.109 -6.512 -16.641 1 95.25 125 GLY B N 1
ATOM 3965 C CA . GLY B 1 125 ? 24.906 -6.309 -18.062 1 95.25 125 GLY B CA 1
ATOM 3966 C C . GLY B 1 125 ? 23.531 -6.746 -18.547 1 95.25 125 GLY B C 1
ATOM 3967 O O . GLY B 1 125 ? 22.844 -7.512 -17.859 1 95.25 125 GLY B O 1
ATOM 3968 N N . PRO B 1 126 ? 23.109 -6.168 -19.688 1 97.44 126 PRO B N 1
ATOM 3969 C CA . PRO B 1 126 ? 21.812 -6.559 -20.234 1 97.44 126 PRO B CA 1
ATOM 3970 C C . PRO B 1 126 ? 21.75 -8.039 -20.609 1 97.44 126 PRO B C 1
ATOM 3972 O O . PRO B 1 126 ? 22.734 -8.602 -21.078 1 97.44 126 PRO B O 1
ATOM 3975 N N . GLY B 1 127 ? 20.578 -8.656 -20.406 1 97.69 127 GLY B N 1
ATOM 3976 C CA . GLY B 1 127 ? 20.453 -10.078 -20.672 1 97.69 127 GLY B CA 1
ATOM 3977 C C . GLY B 1 127 ? 19.328 -10.398 -21.656 1 97.69 127 GLY B C 1
ATOM 3978 O O . GLY B 1 127 ? 19.406 -11.375 -22.391 1 97.69 127 GLY B O 1
ATOM 3979 N N . ALA B 1 128 ? 18.312 -9.578 -21.641 1 98.38 128 ALA B N 1
ATOM 3980 C CA . ALA B 1 128 ? 17.156 -9.773 -22.5 1 98.38 128 ALA B CA 1
ATOM 3981 C C . ALA B 1 128 ? 16.344 -8.484 -22.625 1 98.38 128 ALA B C 1
ATOM 3983 O O . ALA B 1 128 ? 16.516 -7.555 -21.844 1 98.38 128 ALA B O 1
ATOM 3984 N N . VAL B 1 129 ? 15.586 -8.406 -23.672 1 98.69 129 VAL B N 1
ATOM 3985 C CA . VAL B 1 129 ? 14.602 -7.336 -23.812 1 98.69 129 VAL B CA 1
ATOM 3986 C C . VAL B 1 129 ? 13.195 -7.891 -23.578 1 98.69 129 VAL B C 1
ATOM 3988 O O . VAL B 1 129 ? 12.836 -8.938 -24.125 1 98.69 129 VAL B O 1
ATOM 3991 N N . LEU B 1 130 ? 12.461 -7.219 -22.734 1 98.88 130 LEU B N 1
ATOM 3992 C CA . LEU B 1 130 ? 11.148 -7.695 -22.328 1 98.88 130 LEU B CA 1
ATOM 3993 C C . LEU B 1 130 ? 10.047 -6.809 -22.906 1 98.88 130 LEU B C 1
ATOM 3995 O O . LEU B 1 130 ? 10.062 -5.59 -22.719 1 98.88 130 LEU B O 1
ATOM 3999 N N . CYS B 1 131 ? 9.164 -7.43 -23.688 1 98.94 131 CYS B N 1
ATOM 4000 C CA . CYS B 1 131 ? 7.855 -6.832 -23.922 1 98.94 131 CYS B CA 1
ATOM 4001 C C . CYS B 1 131 ? 6.914 -7.102 -22.766 1 98.94 131 CYS B C 1
ATOM 4003 O O . CYS B 1 131 ? 6.32 -8.18 -22.672 1 98.94 131 CYS B O 1
ATOM 4005 N N . ALA B 1 132 ? 6.805 -6.137 -21.891 1 98.88 132 ALA B N 1
ATOM 4006 C CA . ALA B 1 132 ? 6.023 -6.293 -20.656 1 98.88 132 ALA B CA 1
ATOM 4007 C C . ALA B 1 132 ? 4.547 -5.996 -20.906 1 98.88 132 ALA B C 1
ATOM 4009 O O . ALA B 1 132 ? 4.117 -4.844 -20.844 1 98.88 132 ALA B O 1
ATOM 4010 N N . VAL B 1 133 ? 3.797 -7.035 -21.172 1 98.5 133 VAL B N 1
ATOM 4011 C CA . VAL B 1 133 ? 2.381 -6.879 -21.484 1 98.5 133 VAL B CA 1
ATOM 4012 C C . VAL B 1 133 ? 1.53 -7.402 -20.328 1 98.5 133 VAL B C 1
ATOM 4014 O O . VAL B 1 133 ? 1.531 -8.602 -20.047 1 98.5 133 VAL B O 1
ATOM 4017 N N . PRO B 1 134 ? 0.831 -6.5 -19.641 1 98.19 134 PRO B N 1
ATOM 4018 C CA . PRO B 1 134 ? -0.111 -6.918 -18.594 1 98.19 134 PRO B CA 1
ATOM 4019 C C . PRO B 1 134 ? -1.47 -7.328 -19.156 1 98.19 134 PRO B C 1
ATOM 4021 O O . PRO B 1 134 ? -1.6 -7.551 -20.359 1 98.19 134 PRO B O 1
ATOM 4024 N N . TYR B 1 135 ? -2.402 -7.59 -18.266 1 96.56 135 TYR B N 1
ATOM 4025 C CA . TYR B 1 135 ? -3.779 -7.738 -18.734 1 96.56 135 TYR B CA 1
ATOM 4026 C C . TYR B 1 135 ? -4.258 -6.477 -19.438 1 96.56 135 TYR B C 1
ATOM 4028 O O . TYR B 1 135 ? -4.141 -5.375 -18.906 1 96.56 135 TYR B O 1
ATOM 4036 N N . LEU B 1 136 ? -4.668 -6.676 -20.641 1 94.31 136 LEU B N 1
ATOM 4037 C CA . LEU B 1 136 ? -5.125 -5.551 -21.453 1 94.31 136 LEU B CA 1
ATOM 4038 C C . LEU B 1 136 ? -6.645 -5.426 -21.406 1 94.31 136 LEU B C 1
ATOM 4040 O O . LEU B 1 136 ? -7.359 -6.277 -21.938 1 94.31 136 LEU B O 1
ATOM 4044 N N . ARG B 1 137 ? -7.031 -4.332 -20.781 1 90.12 137 ARG B N 1
ATOM 4045 C CA . ARG B 1 137 ? -8.461 -4.078 -20.672 1 90.12 137 ARG B CA 1
ATOM 4046 C C . ARG B 1 137 ? -9.008 -3.412 -21.922 1 90.12 137 ARG B C 1
ATOM 4048 O O . ARG B 1 137 ? -8.344 -2.559 -22.516 1 90.12 137 ARG B O 1
ATOM 4055 N N . PRO B 1 138 ? -10.266 -3.793 -22.328 1 87.38 138 PRO B N 1
ATOM 4056 C CA . PRO B 1 138 ? -10.844 -3.207 -23.547 1 87.38 138 PRO B CA 1
ATOM 4057 C C . PRO B 1 138 ? -10.836 -1.68 -23.516 1 87.38 138 PRO B C 1
ATOM 4059 O O . PRO B 1 138 ? -10.523 -1.045 -24.531 1 87.38 138 PRO B O 1
ATOM 4062 N N . ARG B 1 139 ? -11.141 -1.081 -22.438 1 85.94 139 ARG B N 1
ATOM 4063 C CA . ARG B 1 139 ? -11.242 0.371 -22.328 1 85.94 139 ARG B CA 1
ATOM 4064 C C . ARG B 1 139 ? -9.891 1.035 -22.578 1 85.94 139 ARG B C 1
ATOM 4066 O O . ARG B 1 139 ? -9.828 2.219 -22.922 1 85.94 139 ARG B O 1
ATOM 4073 N N . GLU B 1 140 ? -8.883 0.294 -22.375 1 86.44 140 GLU B N 1
ATOM 4074 C CA . GLU B 1 140 ? -7.531 0.824 -22.562 1 86.44 140 GLU B CA 1
ATOM 4075 C C . GLU B 1 140 ? -7.117 0.782 -24.016 1 86.44 140 GLU B C 1
ATOM 4077 O O . GLU B 1 140 ? -6.188 1.482 -24.438 1 86.44 140 GLU B O 1
ATOM 4082 N N . LEU B 1 141 ? -7.77 -0.04 -24.812 1 86.06 141 LEU B N 1
ATOM 4083 C CA . LEU B 1 141 ? -7.305 -0.309 -26.172 1 86.06 141 LEU B CA 1
ATOM 4084 C C . LEU B 1 141 ? -8.281 0.254 -27.188 1 86.06 141 LEU B C 1
ATOM 4086 O O . LEU B 1 141 ? -7.891 0.568 -28.312 1 86.06 141 LEU B O 1
ATOM 4090 N N . LEU B 1 142 ? -9.602 0.243 -26.797 1 82.44 142 LEU B N 1
ATOM 4091 C CA . LEU B 1 142 ? -10.625 0.528 -27.797 1 82.44 142 LEU B CA 1
ATOM 4092 C C . LEU B 1 142 ? -11.375 1.81 -27.453 1 82.44 142 LEU B C 1
ATOM 4094 O O . LEU B 1 142 ? -11.562 2.127 -26.281 1 82.44 142 LEU B O 1
ATOM 4098 N N . LEU B 1 143 ? -11.633 2.586 -28.438 1 77.12 143 LEU B N 1
ATOM 4099 C CA . LEU B 1 143 ? -12.617 3.652 -28.312 1 77.12 143 LEU B CA 1
ATOM 4100 C C . LEU B 1 143 ? -14.031 3.115 -28.547 1 77.12 143 LEU B C 1
ATOM 4102 O O . LEU B 1 143 ? -14.234 2.26 -29.406 1 77.12 143 LEU B O 1
ATOM 4106 N N . SER B 1 144 ? -14.922 3.254 -27.609 1 67.19 144 SER B N 1
ATOM 4107 C CA . SER B 1 144 ? -16.281 2.746 -27.719 1 67.19 144 SER B CA 1
ATOM 4108 C C . SER B 1 144 ? -17.031 3.393 -28.875 1 67.19 144 SER B C 1
ATOM 4110 O O . SER B 1 144 ? -17.016 4.617 -29.016 1 67.19 144 SER B O 1
ATOM 4112 N N . LEU B 1 145 ? -17.266 2.537 -29.938 1 69.62 145 LEU B N 1
ATOM 4113 C CA . LEU B 1 145 ? -18.094 3.029 -31.016 1 69.62 145 LEU B CA 1
ATOM 4114 C C . LEU B 1 145 ? -19.547 2.59 -30.828 1 69.62 145 LEU B C 1
ATOM 4116 O O . LEU B 1 145 ? -19.812 1.424 -30.531 1 69.62 145 LEU B O 1
ATOM 4120 N N . PRO B 1 146 ? -20.422 3.527 -30.891 1 75.38 146 PRO B N 1
ATOM 4121 C CA . PRO B 1 146 ? -21.828 3.18 -30.75 1 75.38 146 PRO B CA 1
ATOM 4122 C C . PRO B 1 146 ? -22.312 2.203 -31.812 1 75.38 146 PRO B C 1
ATOM 4124 O O . PRO B 1 146 ? -21.875 2.293 -32.969 1 75.38 146 PRO B O 1
ATOM 4127 N N . GLY B 1 147 ? -23.109 1.202 -31.422 1 74.94 147 GLY B N 1
ATOM 4128 C CA . GLY B 1 147 ? -23.812 0.324 -32.344 1 74.94 147 GLY B CA 1
ATOM 4129 C C . GLY B 1 147 ? -23 -0.916 -32.719 1 74.94 147 GLY B C 1
ATOM 4130 O O . GLY B 1 147 ? -23.453 -1.74 -33.5 1 74.94 147 GLY B O 1
ATOM 4131 N N . GLU B 1 148 ? -21.875 -1.062 -32.281 1 76.06 148 GLU B N 1
ATOM 4132 C CA . GLU B 1 148 ? -21.047 -2.217 -32.594 1 76.06 148 GLU B CA 1
ATOM 4133 C C . GLU B 1 148 ? -21.594 -3.486 -31.938 1 76.06 148 GLU B C 1
ATOM 4135 O O . GLU B 1 148 ? -22.047 -3.459 -30.797 1 76.06 148 GLU B O 1
ATOM 4140 N N . SER B 1 149 ? -21.734 -4.551 -32.781 1 79.56 149 SER B N 1
ATOM 4141 C CA . SER B 1 149 ? -22.172 -5.836 -32.25 1 79.56 149 SER B CA 1
ATOM 4142 C C . SER B 1 149 ? -21.141 -6.41 -31.297 1 79.56 149 SER B C 1
ATOM 4144 O O . SER B 1 149 ? -19.984 -5.984 -31.281 1 79.56 149 SER B O 1
ATOM 4146 N N . ALA B 1 150 ? -21.594 -7.418 -30.469 1 78.44 150 ALA B N 1
ATOM 4147 C CA . ALA B 1 150 ? -20.703 -8.109 -29.547 1 78.44 150 ALA B CA 1
ATOM 4148 C C . ALA B 1 150 ? -19.562 -8.805 -30.312 1 78.44 150 ALA B C 1
ATOM 4150 O O . ALA B 1 150 ? -18.422 -8.805 -29.859 1 78.44 150 ALA B O 1
ATOM 4151 N N . ALA B 1 151 ? -19.922 -9.406 -31.391 1 81.25 151 ALA B N 1
ATOM 4152 C CA . ALA B 1 151 ? -18.938 -10.102 -32.219 1 81.25 151 ALA B CA 1
ATOM 4153 C C . ALA B 1 151 ? -17.922 -9.125 -32.781 1 81.25 151 ALA B C 1
ATOM 4155 O O . ALA B 1 151 ? -16.719 -9.414 -32.812 1 81.25 151 ALA B O 1
ATOM 4156 N N . ASP B 1 152 ? -18.328 -8.031 -33.188 1 82.5 152 ASP B N 1
ATOM 4157 C CA . ASP B 1 152 ? -17.438 -7 -33.719 1 82.5 152 ASP B CA 1
ATOM 4158 C C . ASP B 1 152 ? -16.5 -6.465 -32.625 1 82.5 152 ASP B C 1
ATOM 4160 O O . ASP B 1 152 ? -15.32 -6.23 -32.875 1 82.5 152 ASP B O 1
ATOM 4164 N N . LYS B 1 153 ? -17.094 -6.328 -31.516 1 82.12 153 LYS B N 1
ATOM 4165 C CA . LYS B 1 153 ? -16.297 -5.84 -30.406 1 82.12 153 LYS B CA 1
ATOM 4166 C C . LYS B 1 153 ? -15.188 -6.828 -30.031 1 82.12 153 LYS B C 1
ATOM 4168 O O . LYS B 1 153 ? -14.062 -6.426 -29.75 1 82.12 153 LYS B O 1
ATOM 4173 N N . ARG B 1 154 ? -15.523 -8.07 -30.094 1 83.12 154 ARG B N 1
ATOM 4174 C CA . ARG B 1 154 ? -14.547 -9.109 -29.781 1 83.12 154 ARG B CA 1
ATOM 4175 C C . ARG B 1 154 ? -13.422 -9.125 -30.797 1 83.12 154 ARG B C 1
ATOM 4177 O O . ARG B 1 154 ? -12.242 -9.25 -30.438 1 83.12 154 ARG B O 1
ATOM 4184 N N . MET B 1 155 ? -13.797 -9.047 -32 1 85.81 155 MET B N 1
ATOM 4185 C CA . MET B 1 155 ? -12.805 -9.039 -33.094 1 85.81 155 MET B CA 1
ATOM 4186 C C . MET B 1 155 ? -11.93 -7.797 -33 1 85.81 155 MET B C 1
ATOM 4188 O O . MET B 1 155 ? -10.719 -7.871 -33.219 1 85.81 155 MET B O 1
ATOM 4192 N N . ALA B 1 156 ? -12.562 -6.742 -32.719 1 87.5 156 ALA B N 1
ATOM 4193 C CA . ALA B 1 156 ? -11.82 -5.496 -32.562 1 87.5 156 ALA B CA 1
ATOM 4194 C C . ALA B 1 156 ? -10.812 -5.586 -31.422 1 87.5 156 ALA B C 1
ATOM 4196 O O . ALA B 1 156 ? -9.68 -5.109 -31.531 1 87.5 156 ALA B O 1
ATOM 4197 N N . LEU B 1 157 ? -11.219 -6.191 -30.359 1 89.31 157 LEU B N 1
ATOM 4198 C CA . LEU B 1 157 ? -10.336 -6.355 -29.219 1 89.31 157 LEU B CA 1
ATOM 4199 C C . LEU B 1 157 ? -9.164 -7.27 -29.562 1 89.31 157 LEU B C 1
ATOM 4201 O O . LEU B 1 157 ? -8.016 -6.965 -29.219 1 89.31 157 LEU B O 1
ATOM 4205 N N . GLN B 1 158 ? -9.414 -8.344 -30.188 1 90.38 158 GLN B N 1
ATOM 4206 C CA . GLN B 1 158 ? -8.367 -9.273 -30.609 1 90.38 158 GLN B CA 1
ATOM 4207 C C . GLN B 1 158 ? -7.34 -8.57 -31.5 1 90.38 158 GLN B C 1
ATOM 4209 O O . GLN B 1 158 ? -6.133 -8.758 -31.312 1 90.38 158 GLN B O 1
ATOM 4214 N N . GLN B 1 159 ? -7.883 -7.805 -32.406 1 91.94 159 GLN B N 1
ATOM 4215 C CA . GLN B 1 159 ? -7.004 -7.074 -33.344 1 91.94 159 GLN B CA 1
ATOM 4216 C C . GLN B 1 159 ? -6.18 -6.031 -32.594 1 91.94 159 GLN B C 1
ATOM 4218 O O . GLN B 1 159 ? -5 -5.832 -32.875 1 91.94 159 GLN B O 1
ATOM 4223 N N . ALA B 1 160 ? -6.832 -5.434 -31.641 1 92.75 160 ALA B N 1
ATOM 4224 C CA . ALA B 1 160 ? -6.133 -4.422 -30.844 1 92.75 160 ALA B CA 1
ATOM 4225 C C . ALA B 1 160 ? -5.012 -5.051 -30.031 1 92.75 160 ALA B C 1
ATOM 4227 O O . ALA B 1 160 ? -3.922 -4.484 -29.922 1 92.75 160 ALA B O 1
ATOM 4228 N N . ILE B 1 161 ? -5.242 -6.172 -29.453 1 94.69 161 ILE B N 1
ATOM 4229 C CA . ILE B 1 161 ? -4.238 -6.883 -28.672 1 94.69 161 ILE B CA 1
ATOM 4230 C C . ILE B 1 161 ? -3.086 -7.309 -29.562 1 94.69 161 ILE B C 1
ATOM 4232 O O . ILE B 1 161 ? -1.917 -7.121 -29.234 1 94.69 161 ILE B O 1
ATOM 4236 N N . ARG B 1 162 ? -3.42 -7.848 -30.734 1 95.19 162 ARG B N 1
ATOM 4237 C CA . ARG B 1 162 ? -2.404 -8.242 -31.703 1 95.19 162 ARG B CA 1
ATOM 4238 C C . ARG B 1 162 ? -1.525 -7.055 -32.094 1 95.19 162 ARG B C 1
ATOM 4240 O O . ARG B 1 162 ? -0.3 -7.176 -32.156 1 95.19 162 ARG B O 1
ATOM 4247 N N . ALA B 1 163 ? -2.182 -5.973 -32.344 1 95.94 163 ALA B N 1
ATOM 4248 C CA . ALA B 1 163 ? -1.46 -4.766 -32.75 1 95.94 163 ALA B CA 1
ATOM 4249 C C . ALA B 1 163 ? -0.555 -4.273 -31.609 1 95.94 163 ALA B C 1
ATOM 4251 O O . ALA B 1 163 ? 0.555 -3.797 -31.859 1 95.94 163 ALA B O 1
ATOM 4252 N N . HIS B 1 164 ? -1.038 -4.371 -30.406 1 96.56 164 HIS B N 1
ATOM 4253 C CA . HIS B 1 164 ? -0.257 -3.963 -29.234 1 96.56 164 HIS B CA 1
ATOM 4254 C C . HIS B 1 164 ? 1.012 -4.801 -29.109 1 96.56 164 HIS B C 1
ATOM 4256 O O . HIS B 1 164 ? 2.105 -4.258 -28.938 1 96.56 164 HIS B O 1
ATOM 4262 N N . TYR B 1 165 ? 0.9 -6.051 -29.25 1 97.94 165 TYR B N 1
ATOM 4263 C CA . TYR B 1 165 ? 2.047 -6.953 -29.188 1 97.94 165 TYR B CA 1
ATOM 4264 C C . TYR B 1 165 ? 3.035 -6.637 -30.312 1 97.94 165 TYR B C 1
ATOM 4266 O O . TYR B 1 165 ? 4.246 -6.59 -30.078 1 97.94 165 TYR B O 1
ATOM 4274 N N . ALA B 1 166 ? 2.502 -6.461 -31.469 1 97.88 166 ALA B N 1
ATOM 4275 C CA . ALA B 1 166 ? 3.348 -6.203 -32.625 1 97.88 166 ALA B CA 1
ATOM 4276 C C . ALA B 1 166 ? 4.164 -4.93 -32.438 1 97.88 166 ALA B C 1
ATOM 4278 O O . ALA B 1 166 ? 5.363 -4.906 -32.75 1 97.88 166 ALA B O 1
ATOM 4279 N N . ALA B 1 167 ? 3.48 -3.918 -31.969 1 97.81 167 ALA B N 1
ATOM 4280 C CA . ALA B 1 167 ? 4.152 -2.641 -31.75 1 97.81 167 ALA B CA 1
ATOM 4281 C C . 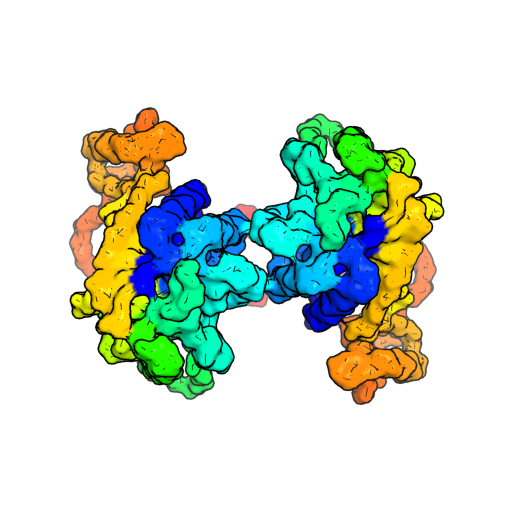ALA B 1 167 ? 5.281 -2.781 -30.734 1 97.81 167 ALA B C 1
ATOM 4283 O O . ALA B 1 167 ? 6.387 -2.285 -30.953 1 97.81 167 ALA B O 1
ATOM 4284 N N . LEU B 1 168 ? 5.008 -3.414 -29.641 1 98.62 168 LEU B N 1
ATOM 4285 C CA . LEU B 1 168 ? 6.02 -3.609 -28.609 1 98.62 168 LEU B CA 1
ATOM 4286 C C . LEU B 1 168 ? 7.172 -4.457 -29.125 1 98.62 168 LEU B C 1
ATOM 4288 O O . LEU B 1 168 ? 8.336 -4.168 -28.844 1 98.62 168 LEU B O 1
ATOM 4292 N N . PHE B 1 169 ? 6.859 -5.434 -29.891 1 98.75 169 PHE B N 1
ATOM 4293 C CA . PHE B 1 169 ? 7.883 -6.328 -30.422 1 98.75 169 PHE B CA 1
ATOM 4294 C C . PHE B 1 169 ? 8.812 -5.59 -31.375 1 98.75 169 PHE B C 1
ATOM 4296 O O . PHE B 1 169 ? 10.031 -5.805 -31.359 1 98.75 169 PHE B O 1
ATOM 4303 N N . ASP B 1 170 ? 8.242 -4.75 -32.188 1 98.69 170 ASP B N 1
ATOM 4304 C CA . ASP B 1 170 ? 9.055 -3.947 -33.094 1 98.69 170 ASP B CA 1
ATOM 4305 C C . ASP B 1 170 ? 10.047 -3.082 -32.312 1 98.69 170 ASP B C 1
ATOM 4307 O O . ASP B 1 170 ? 11.234 -3.021 -32.656 1 98.69 170 ASP B O 1
ATOM 4311 N N . MET B 1 171 ? 9.562 -2.51 -31.297 1 98.75 171 MET B N 1
ATOM 4312 C CA . MET B 1 171 ? 10.43 -1.685 -30.453 1 98.75 171 MET B CA 1
ATOM 4313 C C . MET B 1 171 ? 11.477 -2.539 -29.75 1 98.75 171 MET B C 1
ATOM 4315 O O . MET B 1 171 ? 12.633 -2.133 -29.625 1 98.75 171 MET B O 1
ATOM 4319 N N . ALA B 1 172 ? 11.039 -3.666 -29.312 1 98.81 172 ALA B N 1
ATOM 4320 C CA . ALA B 1 172 ? 11.953 -4.582 -28.625 1 98.81 172 ALA B CA 1
ATOM 4321 C C . ALA B 1 172 ? 13.055 -5.066 -29.562 1 98.81 172 ALA B C 1
ATOM 4323 O O . ALA B 1 172 ? 14.203 -5.223 -29.141 1 98.81 172 ALA B O 1
ATOM 4324 N N . ARG B 1 173 ? 12.734 -5.305 -30.766 1 98.62 173 ARG B N 1
ATOM 4325 C CA . ARG B 1 173 ? 13.711 -5.73 -31.766 1 98.62 173 ARG B CA 1
ATOM 4326 C C . ARG B 1 173 ? 14.781 -4.656 -31.984 1 98.62 173 ARG B C 1
ATOM 4328 O O . ARG B 1 173 ? 15.969 -4.969 -32.062 1 98.62 173 ARG B O 1
ATOM 4335 N N . GLU B 1 174 ? 14.289 -3.477 -32.062 1 98.56 174 GLU B N 1
ATOM 4336 C CA . GLU B 1 174 ? 15.219 -2.367 -32.219 1 98.56 174 GLU B CA 1
ATOM 4337 C C . GLU B 1 174 ? 16.156 -2.262 -31 1 98.56 174 GLU B C 1
ATOM 4339 O O . GLU B 1 174 ? 17.359 -2.102 -31.172 1 98.56 174 GLU B O 1
ATOM 4344 N N . ARG B 1 175 ? 15.562 -2.393 -29.875 1 98.38 175 ARG B N 1
ATOM 4345 C CA . ARG B 1 175 ? 16.359 -2.324 -28.656 1 98.38 175 ARG B CA 1
ATOM 4346 C C . ARG B 1 175 ? 17.328 -3.49 -28.562 1 98.38 175 ARG B C 1
ATOM 4348 O O . ARG B 1 175 ? 18.5 -3.305 -28.188 1 98.38 175 ARG B O 1
ATOM 4355 N N . SER B 1 176 ? 16.859 -4.652 -28.891 1 98 176 SER B N 1
ATOM 4356 C CA . SER B 1 176 ? 17.688 -5.848 -28.922 1 98 176 SER B CA 1
ATOM 4357 C C . SER B 1 176 ? 18.891 -5.668 -29.844 1 98 176 SER B C 1
ATOM 4359 O O . SER B 1 176 ? 20.031 -5.938 -29.469 1 98 176 SER B O 1
ATOM 4361 N N . ALA B 1 177 ? 18.672 -5.156 -30.969 1 97.56 177 ALA B N 1
ATOM 4362 C CA . ALA B 1 177 ? 19.734 -4.934 -31.969 1 97.56 177 ALA B CA 1
ATOM 4363 C C . ALA B 1 177 ? 20.781 -3.957 -31.438 1 97.56 177 ALA B C 1
ATOM 4365 O O . ALA B 1 177 ? 21.984 -4.168 -31.609 1 97.56 177 ALA B O 1
ATOM 4366 N N . SER B 1 178 ? 20.297 -2.973 -30.781 1 97.81 178 SER B N 1
ATOM 4367 C CA . SER B 1 178 ? 21.188 -1.948 -30.25 1 97.81 178 SER B CA 1
ATOM 4368 C C . SER B 1 178 ? 22.031 -2.484 -29.094 1 97.81 178 SER B C 1
ATOM 4370 O O . SER B 1 178 ? 23.047 -1.902 -28.734 1 97.81 178 SER B O 1
ATOM 4372 N N . LEU B 1 179 ? 21.594 -3.65 -28.578 1 97.12 179 LEU B N 1
ATOM 4373 C CA . LEU B 1 179 ? 22.281 -4.199 -27.422 1 97.12 179 LEU B CA 1
ATOM 4374 C C . LEU B 1 179 ? 22.969 -5.512 -27.766 1 97.12 179 LEU B C 1
ATOM 4376 O O . LEU B 1 179 ? 23.203 -6.348 -26.875 1 97.12 179 LEU B O 1
ATOM 4380 N N . GLY B 1 180 ? 23.172 -5.75 -29.062 1 95.44 180 GLY B N 1
ATOM 4381 C CA . GLY B 1 180 ? 23.969 -6.898 -29.469 1 95.44 180 GLY B CA 1
ATOM 4382 C C . GLY B 1 180 ? 23.125 -8.117 -29.797 1 95.44 180 GLY B C 1
ATOM 4383 O O . GLY B 1 180 ? 23.609 -9.25 -29.734 1 95.44 180 GLY B O 1
ATOM 4384 N N . GLY B 1 181 ? 21.875 -7.922 -30.031 1 97.31 181 GLY B N 1
ATOM 4385 C CA . GLY B 1 181 ? 21.031 -9.023 -30.438 1 97.31 181 GLY B CA 1
ATOM 4386 C C . GLY B 1 181 ? 20.547 -9.883 -29.281 1 97.31 181 GLY B C 1
ATOM 4387 O O . GLY B 1 181 ? 20.625 -11.109 -29.344 1 97.31 181 GLY B O 1
ATOM 4388 N N . LEU B 1 182 ? 20.078 -9.289 -28.234 1 97.88 182 LEU B N 1
ATOM 4389 C CA . LEU B 1 182 ? 19.625 -9.977 -27.047 1 97.88 182 LEU B CA 1
ATOM 4390 C C . LEU B 1 182 ? 18.312 -10.719 -27.312 1 97.88 182 LEU B C 1
ATOM 4392 O O . LEU B 1 182 ? 17.547 -10.328 -28.188 1 97.88 182 LEU B O 1
ATOM 4396 N N . PRO B 1 183 ? 18.141 -11.859 -26.609 1 98.38 183 PRO B N 1
ATOM 4397 C CA . PRO B 1 183 ? 16.828 -12.516 -26.719 1 98.38 183 PRO B CA 1
ATOM 4398 C C . PRO B 1 183 ? 15.672 -11.617 -26.312 1 98.38 183 PRO B C 1
ATOM 4400 O O . PRO B 1 183 ? 15.852 -10.727 -25.469 1 98.38 183 PRO B O 1
ATOM 4403 N N . ILE B 1 184 ? 14.477 -11.859 -26.906 1 98.69 184 ILE B N 1
ATOM 4404 C CA . ILE B 1 184 ? 13.281 -11.078 -26.625 1 98.69 184 ILE B CA 1
ATOM 4405 C C . ILE B 1 184 ? 12.242 -11.961 -25.922 1 98.69 184 ILE B C 1
ATOM 4407 O O . ILE B 1 184 ? 11.922 -13.047 -26.406 1 98.69 184 ILE B O 1
ATOM 4411 N N . VAL B 1 185 ? 11.82 -11.516 -24.781 1 98.88 185 VAL B N 1
ATOM 4412 C CA . VAL B 1 185 ? 10.773 -12.172 -24.016 1 98.88 185 VAL B CA 1
ATOM 4413 C C . VAL B 1 185 ? 9.5 -11.32 -24.031 1 98.88 185 VAL B C 1
ATOM 4415 O O . VAL B 1 185 ? 9.57 -10.094 -24.016 1 98.88 185 VAL B O 1
ATOM 4418 N N . ALA B 1 186 ? 8.344 -11.938 -24.094 1 98.88 186 ALA B N 1
ATOM 4419 C CA . ALA B 1 186 ? 7.066 -11.242 -23.938 1 98.88 186 ALA B CA 1
ATOM 4420 C C . ALA B 1 186 ? 6.227 -11.875 -22.828 1 98.88 186 ALA B C 1
ATOM 4422 O O . ALA B 1 186 ? 6.398 -13.055 -22.516 1 98.88 186 ALA B O 1
ATOM 4423 N N . THR B 1 187 ? 5.418 -11.055 -22.219 1 98.88 187 THR B N 1
ATOM 4424 C CA . THR B 1 187 ? 4.473 -11.562 -21.219 1 98.88 187 THR B CA 1
ATOM 4425 C C . THR B 1 187 ? 3.035 -11.383 -21.703 1 98.88 187 THR B C 1
ATOM 4427 O O . THR B 1 187 ? 2.793 -10.719 -22.703 1 98.88 187 THR B O 1
ATOM 4430 N N . GLY B 1 188 ? 2.162 -12.008 -21 1 97.56 188 GLY B N 1
ATOM 4431 C CA . GLY B 1 188 ? 0.737 -11.812 -21.219 1 97.56 188 GLY B CA 1
ATOM 4432 C C . GLY B 1 188 ? -0.123 -12.406 -20.125 1 97.56 188 GLY B C 1
ATOM 4433 O O . GLY B 1 188 ? 0.267 -13.383 -19.469 1 97.56 188 GLY B O 1
ATOM 4434 N N . HIS B 1 189 ? -1.233 -11.836 -19.953 1 97.19 189 HIS B N 1
ATOM 4435 C CA . HIS B 1 189 ? -2.238 -12.359 -19.047 1 97.19 189 HIS B CA 1
ATOM 4436 C C . HIS B 1 189 ? -3.6 -12.469 -19.719 1 97.19 189 HIS B C 1
ATOM 4438 O O . HIS B 1 189 ? -4.379 -11.516 -19.719 1 97.19 189 HIS B O 1
ATOM 4444 N N . LEU B 1 190 ? -3.871 -13.516 -20.359 1 93.31 190 LEU B N 1
ATOM 4445 C CA . LEU B 1 190 ? -5.047 -13.773 -21.172 1 93.31 190 LEU B CA 1
ATOM 4446 C C . LEU B 1 190 ? -5.18 -15.266 -21.484 1 93.31 190 LEU B C 1
ATOM 4448 O O . LEU B 1 190 ? -4.254 -16.047 -21.219 1 93.31 190 LEU B O 1
ATOM 4452 N N . ALA B 1 191 ? -6.32 -15.641 -21.984 1 91.06 191 ALA B N 1
ATOM 4453 C CA . ALA B 1 191 ? -6.543 -17.016 -22.422 1 91.06 191 ALA B CA 1
ATOM 4454 C C . ALA B 1 191 ? -6.312 -17.156 -23.922 1 91.06 191 ALA B C 1
ATOM 4456 O O . ALA B 1 191 ? -6.766 -16.312 -24.703 1 91.06 191 ALA B O 1
ATOM 4457 N N . THR B 1 192 ? -5.582 -18.094 -24.266 1 88 192 THR B N 1
ATOM 4458 C CA . THR B 1 192 ? -5.355 -18.391 -25.688 1 88 192 THR B CA 1
ATOM 4459 C C . THR B 1 192 ? -6.246 -19.531 -26.156 1 88 192 THR B C 1
ATOM 4461 O O . THR B 1 192 ? -6.805 -20.266 -25.328 1 88 192 THR B O 1
ATOM 4464 N N . VAL B 1 193 ? -6.406 -19.578 -27.453 1 77 193 VAL B N 1
ATOM 4465 C CA . VAL B 1 193 ? -7.16 -20.672 -28.047 1 77 193 VAL B CA 1
ATOM 4466 C C . VAL B 1 193 ? -6.52 -22 -27.656 1 77 193 VAL B C 1
ATOM 4468 O O . VAL B 1 193 ? -5.297 -22.156 -27.703 1 77 193 VAL B O 1
ATOM 4471 N N . GLY B 1 194 ? -7.34 -22.953 -27.188 1 70.25 194 GLY B N 1
ATOM 4472 C CA . GLY B 1 194 ? -6.871 -24.281 -26.828 1 70.25 194 GLY B CA 1
ATOM 4473 C C . GLY B 1 194 ? -6.504 -24.391 -25.359 1 70.25 194 GLY B C 1
ATOM 4474 O O . GLY B 1 194 ? -6.238 -25.5 -24.859 1 70.25 194 GLY B O 1
ATOM 4475 N N . ALA B 1 195 ? -6.461 -23.281 -24.75 1 69.94 195 ALA B N 1
ATOM 4476 C CA . ALA B 1 195 ? -6.148 -23.344 -23.328 1 69.94 195 ALA B CA 1
ATOM 4477 C C . ALA B 1 195 ? -7.352 -23.812 -22.516 1 69.94 195 ALA B C 1
ATOM 4479 O O . ALA B 1 195 ? -8.492 -23.469 -22.828 1 69.94 195 ALA B O 1
ATOM 4480 N N . THR B 1 196 ? -7.207 -24.875 -21.703 1 59.38 196 THR B N 1
ATOM 4481 C CA . THR B 1 196 ? -8.273 -25.391 -20.859 1 59.38 196 THR B CA 1
ATOM 4482 C C . THR B 1 196 ? -8.117 -24.891 -19.422 1 59.38 196 THR B C 1
ATOM 4484 O O . THR B 1 196 ? -7.023 -24.922 -18.859 1 59.38 196 THR B O 1
ATOM 4487 N N . GLY B 1 197 ? -9.039 -23.984 -18.953 1 58.28 197 GLY B N 1
ATOM 4488 C CA . GLY B 1 197 ? -8.961 -23.5 -17.578 1 58.28 197 GLY B CA 1
ATOM 4489 C C . GLY B 1 197 ? -9.844 -24.281 -16.625 1 58.28 197 GLY B C 1
ATOM 4490 O O . GLY B 1 197 ? -10.75 -25 -17.047 1 58.28 197 GLY B O 1
ATOM 4491 N N . GLY B 1 198 ? -9.383 -24.516 -15.359 1 54.94 198 GLY B N 1
ATOM 4492 C CA . GLY B 1 198 ? -10.195 -25.109 -14.305 1 54.94 198 GLY B CA 1
ATOM 4493 C C . GLY B 1 198 ? -11.359 -24.219 -13.891 1 54.94 198 GLY B C 1
ATOM 4494 O O . GLY B 1 198 ? -11.578 -23.156 -14.477 1 54.94 198 GLY B O 1
ATOM 4495 N N . ASP B 1 199 ? -12.289 -24.688 -12.977 1 53 199 ASP B N 1
ATOM 4496 C CA . ASP B 1 199 ? -13.453 -24 -12.438 1 53 199 ASP B CA 1
ATOM 4497 C C . ASP B 1 199 ? -13.102 -22.594 -11.969 1 53 199 ASP B C 1
ATOM 4499 O O . ASP B 1 199 ? -13.906 -21.672 -12.078 1 53 199 ASP B O 1
ATOM 4503 N N . ALA B 1 200 ? -12.031 -22.516 -11.477 1 51.47 200 ALA B N 1
ATOM 4504 C CA . ALA B 1 200 ? -11.625 -21.25 -10.883 1 51.47 200 ALA B CA 1
ATOM 4505 C C . ALA B 1 200 ? -11.344 -20.203 -11.953 1 51.47 200 ALA B C 1
ATOM 4507 O O . ALA B 1 200 ? -11.273 -19.016 -11.664 1 51.47 200 ALA B O 1
ATOM 4508 N N . VAL B 1 201 ? -11.172 -20.688 -13.164 1 51.22 201 VAL B N 1
ATOM 4509 C CA . VAL B 1 201 ? -10.82 -19.828 -14.297 1 51.22 201 VAL B CA 1
ATOM 4510 C C . VAL B 1 201 ? -12.07 -19.531 -15.117 1 51.22 201 VAL B C 1
ATOM 4512 O O . VAL B 1 201 ? -12.047 -18.672 -16.016 1 51.22 201 VAL B O 1
ATOM 4515 N N . ARG B 1 202 ? -13.078 -20.281 -14.961 1 43.72 202 ARG B N 1
ATOM 4516 C CA . ARG B 1 202 ? -14.258 -20.219 -15.812 1 43.72 202 ARG B CA 1
ATOM 4517 C C . ARG B 1 202 ? -14.758 -18.781 -15.945 1 43.72 202 ARG B C 1
ATOM 4519 O O . ARG B 1 202 ? -15.289 -18.406 -17 1 43.72 202 ARG B O 1
ATOM 4526 N N . ASP B 1 203 ? -14.953 -18.188 -14.742 1 44.09 203 ASP B N 1
ATOM 4527 C CA . ASP B 1 203 ? -15.57 -16.891 -14.969 1 44.09 203 ASP B CA 1
ATOM 4528 C C . ASP B 1 203 ? -14.672 -15.992 -15.805 1 44.09 203 ASP B C 1
ATOM 4530 O O . ASP B 1 203 ? -14.938 -14.797 -15.961 1 44.09 203 ASP B O 1
ATOM 4534 N N . ILE B 1 204 ? -13.523 -16.531 -15.852 1 42.12 204 ILE B N 1
ATOM 4535 C CA . ILE B 1 204 ? -12.547 -15.492 -16.156 1 42.12 204 ILE B CA 1
ATOM 4536 C C . ILE B 1 204 ? -12.836 -14.906 -17.547 1 42.12 204 ILE B C 1
ATOM 4538 O O . ILE B 1 204 ? -12.086 -14.07 -18.047 1 42.12 204 ILE B O 1
ATOM 4542 N N . TYR B 1 205 ? -13.227 -15.969 -18.469 1 42.25 205 TYR B N 1
ATOM 4543 C CA . TYR B 1 205 ? -13.312 -15.148 -19.672 1 42.25 205 TYR B CA 1
ATOM 4544 C C . TYR B 1 205 ? -14.297 -14 -19.484 1 42.25 205 TYR B C 1
ATOM 4546 O O . TYR B 1 205 ? -15.516 -14.195 -19.578 1 42.25 205 TYR B O 1
ATOM 4554 N N . VAL B 1 206 ? -14.102 -13.508 -18.312 1 40.69 206 VAL B N 1
ATOM 4555 C CA . VAL B 1 206 ? -14.945 -12.328 -18.109 1 40.69 206 VAL B CA 1
ATOM 4556 C C . VAL B 1 206 ? -15.414 -11.789 -19.453 1 40.69 206 VAL B C 1
ATOM 4558 O O . VAL B 1 206 ? -16.594 -11.508 -19.641 1 40.69 206 VAL B O 1
ATOM 4561 N N . GLY B 1 207 ? -14.617 -10.711 -20.016 1 43.75 207 GLY B N 1
ATOM 4562 C CA . GLY B 1 207 ? -15.062 -9.906 -21.141 1 43.75 207 GLY B CA 1
ATOM 4563 C C . GLY B 1 207 ? -15.188 -10.703 -22.422 1 43.75 207 GLY B C 1
ATOM 4564 O O . GLY B 1 207 ? -15.117 -11.938 -22.406 1 43.75 207 GLY B O 1
ATOM 4565 N N . THR B 1 208 ? -15.211 -9.75 -23.547 1 50.72 208 THR B N 1
ATOM 4566 C CA . THR B 1 208 ? -15.469 -9.727 -24.984 1 50.72 208 THR B CA 1
ATOM 4567 C C . THR B 1 208 ? -14.477 -10.617 -25.734 1 50.72 208 THR B C 1
ATOM 4569 O O . THR B 1 208 ? -14.57 -10.781 -26.953 1 50.72 208 THR B O 1
ATOM 4572 N N . LEU B 1 209 ? -13.352 -10.875 -25.078 1 54.97 209 LEU B N 1
ATOM 4573 C CA . LEU B 1 209 ? -12.406 -11.57 -25.938 1 54.97 209 LEU B CA 1
ATOM 4574 C C . LEU B 1 209 ? -12.539 -13.086 -25.781 1 54.97 209 LEU B C 1
ATOM 4576 O O . LEU B 1 209 ? -12.523 -13.602 -24.672 1 54.97 209 LEU B O 1
ATOM 4580 N N . GLU B 1 210 ? -13.109 -13.719 -26.703 1 64.56 210 GLU B N 1
ATOM 4581 C CA . GLU B 1 210 ? -12.875 -15.156 -26.766 1 64.56 210 GLU B CA 1
ATOM 4582 C C . GLU B 1 210 ? -11.391 -15.484 -26.656 1 64.56 210 GLU B C 1
ATOM 4584 O O . GLU B 1 210 ? -10.586 -14.633 -26.281 1 64.56 210 GLU B O 1
ATOM 4589 N N . ALA B 1 211 ? -10.836 -16.703 -26.984 1 79.56 211 ALA B N 1
ATOM 4590 C CA . ALA B 1 211 ? -9.461 -17.203 -26.922 1 79.56 211 ALA B CA 1
ATOM 4591 C C . ALA B 1 211 ? -8.586 -16.5 -27.953 1 79.56 211 ALA B C 1
ATOM 4593 O O . ALA B 1 211 ? -9 -16.328 -29.109 1 79.56 211 ALA B O 1
ATOM 4594 N N . PHE B 1 212 ? -7.496 -15.836 -27.484 1 87.88 212 PHE B N 1
ATOM 4595 C CA . PHE B 1 212 ? -6.523 -15.172 -28.344 1 87.88 212 PHE B CA 1
ATOM 4596 C C . PHE B 1 212 ? -5.758 -16.188 -29.172 1 87.88 212 PHE B C 1
ATOM 4598 O O . PHE B 1 212 ? -5.258 -17.188 -28.656 1 87.88 212 PHE B O 1
ATOM 4605 N N . PRO B 1 213 ? -5.688 -15.977 -30.469 1 88.69 213 PRO B N 1
ATOM 4606 C CA . PRO B 1 213 ? -4.98 -16.953 -31.312 1 88.69 213 PRO B CA 1
ATOM 4607 C C . PRO B 1 213 ? -3.482 -16.984 -31.031 1 88.69 213 PRO B C 1
ATOM 4609 O O . PRO B 1 213 ? -2.834 -15.945 -30.938 1 88.69 213 PRO B O 1
ATOM 4612 N N . THR B 1 214 ? -2.961 -18.188 -30.969 1 90 214 THR B N 1
ATOM 4613 C CA . THR B 1 214 ? -1.559 -18.391 -30.625 1 90 214 THR B CA 1
ATOM 4614 C C . THR B 1 214 ? -0.645 -17.781 -31.688 1 90 214 THR B C 1
ATOM 4616 O O . THR B 1 214 ? 0.434 -17.281 -31.375 1 90 214 THR B O 1
ATOM 4619 N N . ASP B 1 215 ? -1.092 -17.828 -32.906 1 90.94 215 ASP B N 1
ATOM 4620 C CA . ASP B 1 215 ? -0.266 -17.359 -34.031 1 90.94 215 ASP B CA 1
ATOM 4621 C C . ASP B 1 215 ? -0.26 -15.828 -34.094 1 90.94 215 ASP B C 1
ATOM 4623 O O . ASP B 1 215 ? 0.465 -15.242 -34.906 1 90.94 215 ASP B O 1
ATOM 4627 N N . ALA B 1 216 ? -1.062 -15.234 -33.219 1 92.69 216 ALA B N 1
ATOM 4628 C CA . ALA B 1 216 ? -1.113 -13.773 -33.188 1 92.69 216 ALA B CA 1
ATOM 4629 C C . ALA B 1 216 ? -0.016 -13.211 -32.281 1 92.69 216 ALA B C 1
ATOM 4631 O O . ALA B 1 216 ? 0.26 -12.008 -32.312 1 92.69 216 ALA B O 1
ATOM 4632 N N . PHE B 1 217 ? 0.636 -14.047 -31.547 1 96.31 217 PHE B N 1
ATOM 4633 C CA . PHE B 1 217 ? 1.768 -13.594 -30.734 1 96.31 217 PHE B CA 1
ATOM 4634 C C . PHE B 1 217 ? 2.965 -13.273 -31.625 1 96.31 217 PHE B C 1
ATOM 4636 O O . PHE B 1 217 ? 3.145 -13.883 -32.688 1 96.31 217 PHE B O 1
ATOM 4643 N N . PRO B 1 218 ? 3.758 -12.297 -31.219 1 97.5 218 PRO B N 1
ATOM 4644 C CA . PRO B 1 218 ? 4.992 -12.055 -31.969 1 97.5 218 PRO B CA 1
ATOM 4645 C C . PRO B 1 218 ? 6.004 -13.188 -31.828 1 97.5 218 PRO B C 1
ATOM 4647 O O . PRO B 1 218 ? 5.832 -14.07 -30.984 1 97.5 218 PRO B O 1
ATOM 4650 N N . ALA B 1 219 ? 7.051 -13.094 -32.656 1 96.88 219 ALA B N 1
ATOM 4651 C CA . ALA B 1 219 ? 8.07 -14.141 -32.656 1 96.88 219 ALA B CA 1
ATOM 4652 C C . ALA B 1 219 ? 9.117 -13.891 -31.578 1 96.88 219 ALA B C 1
ATOM 4654 O O . ALA B 1 219 ? 10.32 -13.891 -31.859 1 96.88 219 ALA B O 1
ATOM 4655 N N . ALA B 1 220 ? 8.602 -13.766 -30.359 1 98.25 220 ALA B N 1
ATOM 4656 C CA . ALA B 1 220 ? 9.508 -13.648 -29.219 1 98.25 220 ALA B CA 1
ATOM 4657 C C . ALA B 1 220 ? 10.172 -14.984 -28.891 1 98.25 220 ALA B C 1
ATOM 4659 O O . ALA B 1 220 ? 9.633 -16.047 -29.234 1 98.25 220 ALA B O 1
ATOM 4660 N N . ASP B 1 221 ? 11.305 -14.93 -28.266 1 98.5 221 ASP B N 1
ATOM 4661 C CA . ASP B 1 221 ? 12.039 -16.141 -27.922 1 98.5 221 ASP B CA 1
ATOM 4662 C C . ASP B 1 221 ? 11.305 -16.938 -26.844 1 98.5 221 ASP B C 1
ATOM 4664 O O . ASP B 1 221 ? 11.445 -18.156 -26.766 1 98.5 221 ASP B O 1
ATOM 4668 N N . TYR B 1 222 ? 10.594 -16.266 -26.047 1 98.75 222 TYR B N 1
ATOM 4669 C CA . TYR B 1 222 ? 9.773 -16.875 -25 1 98.75 222 TYR B CA 1
ATOM 4670 C C . TYR B 1 222 ? 8.586 -15.977 -24.656 1 98.75 222 TYR B C 1
ATOM 4672 O O . TYR B 1 222 ? 8.719 -14.75 -24.594 1 98.75 222 TYR B O 1
ATOM 4680 N N . ILE B 1 223 ? 7.41 -16.562 -24.484 1 98.69 223 ILE B N 1
ATOM 4681 C CA . ILE B 1 223 ? 6.207 -15.844 -24.078 1 98.69 223 ILE B CA 1
ATOM 4682 C C . ILE B 1 223 ? 5.688 -16.406 -22.75 1 98.69 223 ILE B C 1
ATOM 4684 O O . ILE B 1 223 ? 5.215 -17.547 -22.703 1 98.69 223 ILE B O 1
ATOM 4688 N N . ALA B 1 224 ? 5.816 -15.609 -21.703 1 98.81 224 ALA B N 1
ATOM 4689 C CA . ALA B 1 224 ? 5.414 -15.969 -20.344 1 98.81 224 ALA B CA 1
ATOM 4690 C C . ALA B 1 224 ? 3.967 -15.562 -20.078 1 98.81 224 ALA B C 1
ATOM 4692 O O . ALA B 1 224 ? 3.668 -14.375 -19.922 1 98.81 224 ALA B O 1
ATOM 4693 N N . LEU B 1 225 ? 3.107 -16.562 -19.922 1 97.88 225 LEU B N 1
ATOM 4694 C CA . LEU B 1 225 ? 1.686 -16.25 -19.812 1 97.88 225 LEU B CA 1
ATOM 4695 C C . LEU B 1 225 ? 1.175 -16.562 -18.406 1 97.88 225 LEU B C 1
ATOM 4697 O O . LEU B 1 225 ? 1.722 -17.422 -17.719 1 97.88 225 LEU B O 1
ATOM 4701 N N . GLY B 1 226 ? 0.187 -15.766 -17.953 1 97.38 226 GLY B N 1
ATOM 4702 C CA . GLY B 1 226 ? -0.634 -16.047 -16.797 1 97.38 226 GLY B CA 1
ATOM 4703 C C . GLY B 1 226 ? -2.117 -16.109 -17.109 1 97.38 226 GLY B C 1
ATOM 4704 O O . GLY B 1 226 ? -2.514 -16.016 -18.266 1 97.38 226 GLY B O 1
ATOM 4705 N N . HIS B 1 227 ? -3.002 -16.359 -16.062 1 95.56 227 HIS B N 1
ATOM 4706 C CA . HIS B 1 227 ? -4.453 -16.375 -16.188 1 95.56 227 HIS B CA 1
ATOM 4707 C C . HIS B 1 227 ? -4.992 -17.797 -16.062 1 95.56 227 HIS B C 1
ATOM 4709 O O . HIS B 1 227 ? -6.012 -18.031 -15.398 1 95.56 227 HIS B O 1
ATOM 4715 N N . ILE B 1 228 ? -4.336 -18.688 -16.766 1 93.94 228 ILE B N 1
ATOM 4716 C CA . ILE B 1 228 ? -4.695 -20.094 -16.641 1 93.94 228 ILE B CA 1
ATOM 4717 C C . ILE B 1 228 ? -3.898 -20.734 -15.5 1 93.94 228 ILE B C 1
ATOM 4719 O O . ILE B 1 228 ? -2.67 -20.641 -15.469 1 93.94 228 ILE B O 1
ATOM 4723 N N . HIS B 1 229 ? -4.559 -21.484 -14.625 1 96.38 229 HIS B N 1
ATOM 4724 C CA . HIS B 1 229 ? -3.943 -21.906 -13.375 1 96.38 229 HIS B CA 1
ATOM 4725 C C . HIS B 1 229 ? -3.238 -23.25 -13.531 1 96.38 229 HIS B C 1
ATOM 4727 O O . HIS B 1 229 ? -2.541 -23.703 -12.625 1 96.38 229 HIS B O 1
ATOM 4733 N N . GLN B 1 230 ? -3.387 -23.859 -14.672 1 94.75 230 GLN B N 1
ATOM 4734 C CA . GLN B 1 230 ? -2.713 -25.109 -14.977 1 94.75 230 GLN B CA 1
ATOM 4735 C C . GLN B 1 230 ? -1.5 -24.891 -15.867 1 94.75 230 GLN B C 1
ATOM 4737 O O . GLN B 1 230 ? -1.609 -24.25 -16.922 1 94.75 230 GLN B O 1
ATOM 4742 N N . PRO B 1 231 ? -0.396 -25.438 -15.383 1 96.12 231 PRO B N 1
ATOM 4743 C CA . PRO B 1 231 ? 0.755 -25.344 -16.281 1 96.12 231 PRO B CA 1
ATOM 4744 C C . PRO B 1 231 ? 0.522 -26.047 -17.625 1 96.12 231 PRO B C 1
ATOM 4746 O O . PRO B 1 231 ? -0.039 -27.141 -17.656 1 96.12 231 PRO B O 1
ATOM 4749 N N . MET B 1 232 ? 0.887 -25.344 -18.75 1 93.62 232 MET B N 1
ATOM 4750 C CA . MET B 1 232 ? 0.67 -25.984 -20.031 1 93.62 232 MET B CA 1
ATOM 4751 C C . MET B 1 232 ? 1.454 -25.281 -21.141 1 93.62 232 MET B C 1
ATOM 4753 O O . MET B 1 232 ? 1.708 -24.078 -21.047 1 93.62 232 MET B O 1
ATOM 4757 N N . LYS B 1 233 ? 1.846 -26.094 -22.125 1 94.38 233 LYS B N 1
ATOM 4758 C CA . LYS B 1 233 ? 2.326 -25.547 -23.391 1 94.38 233 LYS B CA 1
ATOM 4759 C C . LYS B 1 233 ? 1.165 -25.078 -24.266 1 94.38 233 LYS B C 1
ATOM 4761 O O . LYS B 1 233 ? 0.132 -25.75 -24.328 1 94.38 233 LYS B O 1
ATOM 4766 N N . VAL B 1 234 ? 1.328 -23.984 -24.844 1 92.38 234 VAL B N 1
ATOM 4767 C CA . VAL B 1 234 ? 0.275 -23.5 -25.734 1 92.38 234 VAL B CA 1
ATOM 4768 C C . VAL B 1 234 ? 0.502 -24.031 -27.141 1 92.38 234 VAL B C 1
ATOM 4770 O O . VAL B 1 234 ? 1.535 -23.75 -27.766 1 92.38 234 VAL B O 1
ATOM 4773 N N . GLY B 1 235 ? -0.416 -24.734 -27.656 1 86.31 235 GLY B N 1
ATOM 4774 C CA . GLY B 1 235 ? -0.319 -25.281 -29 1 86.31 235 GLY B CA 1
ATOM 4775 C C . GLY B 1 235 ? 0.888 -26.188 -29.188 1 86.31 235 GLY B C 1
ATOM 4776 O O . GLY B 1 235 ? 1.457 -26.234 -30.281 1 86.31 235 GLY B O 1
ATOM 4777 N N . GLY B 1 236 ? 1.413 -26.672 -28.172 1 88.56 236 GLY B N 1
ATOM 4778 C CA . GLY B 1 236 ? 2.572 -27.547 -28.25 1 88.56 236 GLY B CA 1
ATOM 4779 C C . GLY B 1 236 ? 3.883 -26.797 -28.359 1 88.56 236 GLY B C 1
ATOM 4780 O O . GLY B 1 236 ? 4.953 -27.406 -28.406 1 88.56 236 GLY B O 1
ATOM 4781 N N . ASN B 1 237 ? 3.768 -25.5 -28.312 1 92.12 237 ASN B N 1
ATOM 4782 C CA . ASN B 1 237 ? 4.965 -24.672 -28.422 1 92.12 237 ASN B CA 1
ATOM 4783 C C . ASN B 1 237 ? 5.738 -24.625 -27.109 1 92.12 237 ASN B C 1
ATOM 4785 O O . ASN B 1 237 ? 5.164 -24.344 -26.062 1 92.12 237 ASN B O 1
ATOM 4789 N N . GLU B 1 238 ? 7.012 -24.859 -27.188 1 94.62 238 GLU B N 1
ATOM 4790 C CA . GLU B 1 238 ? 7.863 -24.859 -26 1 94.62 238 GLU B CA 1
ATOM 4791 C C . GLU B 1 238 ? 8.07 -23.453 -25.469 1 94.62 238 GLU B C 1
ATOM 4793 O O . GLU B 1 238 ? 8.305 -23.25 -24.266 1 94.62 238 GLU B O 1
ATOM 4798 N N . HIS B 1 239 ? 7.949 -22.5 -26.375 1 97 239 HIS B N 1
ATOM 4799 C CA . HIS B 1 239 ? 8.336 -21.141 -25.984 1 97 239 HIS B CA 1
ATOM 4800 C C . HIS B 1 239 ? 7.117 -20.328 -25.578 1 97 239 HIS B C 1
ATOM 4802 O O . HIS B 1 239 ? 7.246 -19.141 -25.234 1 97 239 HIS B O 1
ATOM 4808 N N . ILE B 1 240 ? 5.934 -20.797 -25.656 1 97.31 240 ILE B N 1
ATOM 4809 C CA . ILE B 1 240 ? 4.719 -20.156 -25.172 1 97.31 240 ILE B CA 1
ATOM 4810 C C . ILE B 1 240 ? 4.102 -21 -24.047 1 97.31 240 ILE B C 1
ATOM 4812 O O . ILE B 1 240 ? 3.576 -22.078 -24.312 1 97.31 240 ILE B O 1
ATOM 4816 N N . ARG B 1 241 ? 4.188 -20.453 -22.797 1 97.56 241 ARG B N 1
ATOM 4817 C CA . ARG B 1 241 ? 3.867 -21.297 -21.656 1 97.56 241 ARG B CA 1
ATOM 4818 C C . ARG B 1 241 ? 2.975 -20.547 -20.656 1 97.56 241 ARG B C 1
ATOM 4820 O O . ARG B 1 241 ? 3.174 -19.359 -20.406 1 97.56 241 ARG B O 1
ATOM 4827 N N . TYR B 1 242 ? 1.996 -21.281 -20.188 1 96.94 242 TYR B N 1
ATOM 4828 C CA . TYR B 1 242 ? 1.423 -20.938 -18.891 1 96.94 242 TYR B CA 1
ATOM 4829 C C . TYR B 1 242 ? 2.17 -21.641 -17.766 1 96.94 242 TYR B C 1
ATOM 4831 O O . TYR B 1 242 ? 2.361 -22.859 -17.797 1 96.94 242 TYR B O 1
ATOM 4839 N N . CYS B 1 243 ? 2.598 -20.875 -16.797 1 98.12 243 CYS B N 1
ATOM 4840 C CA . CYS B 1 243 ? 3.258 -21.5 -15.656 1 98.12 243 CYS B CA 1
ATOM 4841 C C . CYS B 1 243 ? 2.238 -22.016 -14.648 1 98.12 243 CYS B C 1
ATOM 4843 O O . CYS B 1 243 ? 2.562 -22.859 -13.805 1 98.12 243 CYS B O 1
ATOM 4845 N N . GLY B 1 244 ? 0.973 -21.5 -14.703 1 97.25 244 GLY B N 1
ATOM 4846 C CA . GLY B 1 244 ? -0.046 -21.859 -13.727 1 97.25 244 GLY B CA 1
ATOM 4847 C C . GLY B 1 244 ? 0.118 -21.141 -12.398 1 97.25 244 GLY B C 1
ATOM 4848 O O . GLY B 1 244 ? 1.127 -20.469 -12.172 1 97.25 244 GLY B O 1
ATOM 4849 N N . SER B 1 245 ? -0.944 -21.281 -11.547 1 98.25 245 SER B N 1
ATOM 4850 C CA . SER B 1 245 ? -0.828 -20.766 -10.18 1 98.25 245 SER B CA 1
ATOM 4851 C C . SER B 1 245 ? 0.105 -21.641 -9.344 1 98.25 245 SER B C 1
ATOM 4853 O O . SER B 1 245 ? 0.218 -22.844 -9.578 1 98.25 245 SER B O 1
ATOM 4855 N N . PRO B 1 246 ? 0.787 -21.031 -8.383 1 98.5 246 PRO B N 1
ATOM 4856 C CA . PRO B 1 246 ? 1.761 -21.812 -7.609 1 98.5 246 PRO B CA 1
ATOM 4857 C C . PRO B 1 246 ? 1.107 -22.672 -6.539 1 98.5 246 PRO B C 1
ATOM 4859 O O . PRO B 1 246 ? 1.744 -23.594 -6.004 1 98.5 246 PRO B O 1
ATOM 4862 N N . ILE B 1 247 ? -0.096 -22.359 -6.164 1 97.88 247 ILE B N 1
ATOM 4863 C CA . ILE B 1 247 ? -0.865 -23.172 -5.223 1 97.88 247 ILE B CA 1
ATOM 4864 C C . ILE B 1 247 ? -2.236 -23.484 -5.816 1 97.88 247 ILE B C 1
ATOM 4866 O O . ILE B 1 247 ? -2.715 -22.766 -6.703 1 97.88 247 ILE B O 1
ATOM 4870 N N . PRO B 1 248 ? -2.844 -24.625 -5.34 1 96.75 248 PRO B N 1
ATOM 4871 C CA . PRO B 1 248 ? -4.219 -24.859 -5.785 1 96.75 248 PRO B CA 1
ATOM 4872 C C . PRO B 1 248 ? -5.199 -23.812 -5.262 1 96.75 248 PRO B C 1
ATOM 4874 O O . PRO B 1 248 ? -5.258 -23.562 -4.055 1 96.75 248 PRO B O 1
ATOM 4877 N N . LEU B 1 249 ? -5.91 -23.219 -6.164 1 95.62 249 LEU B N 1
ATOM 4878 C CA . LEU B 1 249 ? -6.82 -22.156 -5.773 1 95.62 249 LEU B CA 1
ATOM 4879 C C . LEU B 1 249 ? -8.25 -22.672 -5.648 1 95.62 249 LEU B C 1
ATOM 4881 O O . LEU B 1 249 ? -9.156 -21.922 -5.262 1 95.62 249 LEU B O 1
ATOM 4885 N N . GLY B 1 250 ? -8.445 -23.891 -5.914 1 93.62 250 GLY B N 1
ATOM 4886 C CA . GLY B 1 250 ? -9.688 -24.625 -5.758 1 93.62 250 GLY B CA 1
ATOM 4887 C C . GLY B 1 250 ? -9.484 -26.125 -5.621 1 93.62 250 GLY B C 1
ATOM 4888 O O . GLY B 1 250 ? -8.391 -26.625 -5.863 1 93.62 250 GLY B O 1
ATOM 4889 N N . PHE B 1 251 ? -10.562 -26.828 -5.242 1 94.81 251 PHE B N 1
ATOM 4890 C CA . PHE B 1 251 ? -10.461 -28.266 -5.051 1 94.81 251 PHE B CA 1
ATOM 4891 C C . PHE B 1 251 ? -10.258 -28.984 -6.383 1 94.81 251 PHE B C 1
ATOM 4893 O O . PHE B 1 251 ? -9.664 -30.062 -6.434 1 94.81 251 PHE B O 1
ATOM 4900 N N . ASP B 1 252 ? -10.75 -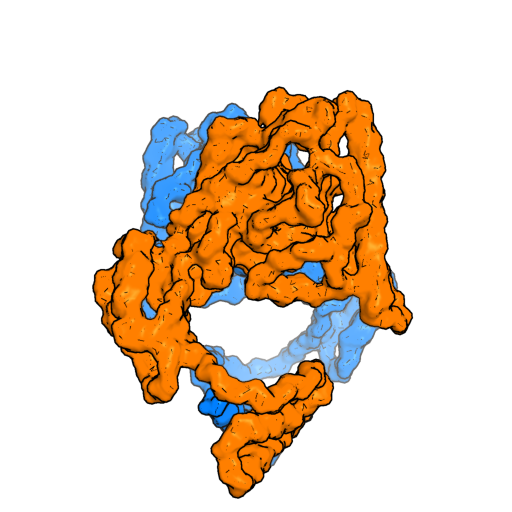28.375 -7.438 1 91.94 252 ASP B N 1
ATOM 4901 C CA . ASP B 1 252 ? -10.562 -28.953 -8.766 1 91.94 252 ASP B CA 1
ATOM 4902 C C . ASP B 1 252 ? -9.094 -28.938 -9.172 1 91.94 252 ASP B C 1
ATOM 4904 O O . ASP B 1 252 ? -8.688 -29.656 -10.094 1 91.94 252 ASP B O 1
ATOM 4908 N N . GLU B 1 253 ? -8.289 -28.172 -8.445 1 94.75 253 GLU B N 1
ATOM 4909 C CA . GLU B 1 253 ? -6.867 -28.062 -8.742 1 94.75 253 GLU B CA 1
ATOM 4910 C C . GLU B 1 253 ? -6.035 -28.859 -7.734 1 94.75 253 GLU B C 1
ATOM 4912 O O . GLU B 1 253 ? -4.805 -28.875 -7.82 1 94.75 253 GLU B O 1
ATOM 4917 N N . ALA B 1 254 ? -6.645 -29.547 -6.852 1 93.94 254 ALA B N 1
ATOM 4918 C CA . ALA B 1 254 ? -5.957 -30.172 -5.723 1 93.94 254 ALA B CA 1
ATOM 4919 C C . ALA B 1 254 ? -4.973 -31.234 -6.203 1 93.94 254 ALA B C 1
ATOM 4921 O O . ALA B 1 254 ? -3.926 -31.438 -5.582 1 93.94 254 ALA B O 1
ATOM 4922 N N . ALA B 1 255 ? -5.266 -31.812 -7.285 1 91.81 255 ALA B N 1
ATOM 4923 C CA . ALA B 1 255 ? -4.438 -32.906 -7.77 1 91.81 255 ALA B CA 1
ATOM 4924 C C . ALA B 1 255 ? -3.381 -32.438 -8.75 1 91.81 255 ALA B C 1
ATOM 4926 O O . ALA B 1 255 ? -2.531 -33.188 -9.203 1 91.81 255 ALA B O 1
ATOM 4927 N N . GLN B 1 256 ? -3.455 -31.172 -9.047 1 93 256 GLN B N 1
ATOM 4928 C CA . GLN B 1 256 ? -2.529 -30.609 -10.023 1 93 256 GLN B CA 1
ATOM 4929 C C . GLN B 1 256 ? -1.146 -30.391 -9.414 1 93 256 GLN B C 1
ATOM 4931 O O . GLN B 1 256 ? -1.027 -29.953 -8.266 1 93 256 GLN B O 1
ATOM 4936 N N . ARG B 1 257 ? -0.179 -30.766 -10.188 1 94.19 257 ARG B N 1
ATOM 4937 C CA . ARG B 1 257 ? 1.174 -30.359 -9.812 1 94.19 257 ARG B CA 1
ATOM 4938 C C . ARG B 1 257 ? 1.425 -28.891 -10.148 1 94.19 257 ARG B C 1
ATOM 4940 O O . ARG B 1 257 ? 1.219 -28.469 -11.281 1 94.19 257 ARG B O 1
ATOM 4947 N N . LYS B 1 258 ? 1.811 -28.219 -9.195 1 98.19 258 LYS B N 1
ATOM 4948 C CA . LYS B 1 258 ? 2.088 -26.797 -9.367 1 98.19 258 LYS B CA 1
ATOM 4949 C C . LYS B 1 258 ? 3.578 -26.547 -9.594 1 98.19 258 LYS B C 1
ATOM 4951 O O . LYS B 1 258 ? 4.418 -27.281 -9.078 1 98.19 258 LYS B O 1
ATOM 4956 N N . GLU B 1 259 ? 3.891 -25.531 -10.391 1 98.69 259 GLU B N 1
ATOM 4957 C CA . GLU B 1 259 ? 5.289 -25.328 -10.75 1 98.69 259 GLU B CA 1
ATOM 4958 C C . GLU B 1 259 ? 5.578 -23.859 -11.047 1 98.69 259 GLU B C 1
ATOM 4960 O O . GLU B 1 259 ? 4.652 -23.062 -11.234 1 98.69 259 GLU B O 1
ATOM 4965 N N . VAL B 1 260 ? 6.797 -23.5 -10.922 1 98.88 260 VAL B N 1
ATOM 4966 C CA . VAL B 1 260 ? 7.434 -22.312 -11.5 1 98.88 260 VAL B CA 1
ATOM 4967 C C . VAL B 1 260 ? 8.344 -22.734 -12.648 1 98.88 260 VAL B C 1
ATOM 4969 O O . VAL B 1 260 ? 8.953 -23.797 -12.617 1 98.88 260 VAL B O 1
ATOM 4972 N N . LEU B 1 261 ? 8.438 -21.859 -13.68 1 98.94 261 LEU B N 1
ATOM 4973 C CA . LEU B 1 261 ? 9.258 -22.25 -14.82 1 98.94 261 LEU B CA 1
ATOM 4974 C C . LEU B 1 261 ? 10.602 -21.531 -14.797 1 98.94 261 LEU B C 1
ATOM 4976 O O . LEU B 1 261 ? 10.648 -20.297 -14.656 1 98.94 261 LEU B O 1
ATOM 4980 N N . GLN B 1 262 ? 11.617 -22.312 -14.867 1 98.94 262 GLN B N 1
ATOM 4981 C CA . GLN B 1 262 ? 12.953 -21.781 -15.094 1 98.94 262 GLN B CA 1
ATOM 4982 C C . GLN B 1 262 ? 13.273 -21.703 -16.578 1 98.94 262 GLN B C 1
ATOM 4984 O O . GLN B 1 262 ? 13.203 -22.703 -17.297 1 98.94 262 GLN B O 1
ATOM 4989 N N . VAL B 1 263 ? 13.586 -20.531 -17.047 1 98.88 263 VAL B N 1
ATOM 4990 C CA . VAL B 1 263 ? 13.805 -20.297 -18.469 1 98.88 263 VAL B CA 1
ATOM 4991 C C . VAL B 1 263 ? 15.227 -19.781 -18.688 1 98.88 263 VAL B C 1
ATOM 4993 O O . VAL B 1 263 ? 15.625 -18.766 -18.125 1 98.88 263 VAL B O 1
ATOM 4996 N N . ASP B 1 264 ? 15.945 -20.469 -19.562 1 98.62 264 ASP B N 1
ATOM 4997 C CA . ASP B 1 264 ? 17.328 -20.094 -19.828 1 98.62 264 ASP B CA 1
ATOM 4998 C C . ASP B 1 264 ? 17.516 -19.625 -21.266 1 98.62 264 ASP B C 1
ATOM 5000 O O . ASP B 1 264 ? 16.953 -20.219 -22.188 1 98.62 264 ASP B O 1
ATOM 5004 N N . PHE B 1 265 ? 18.219 -18.531 -21.359 1 96.94 265 PHE B N 1
ATOM 5005 C CA . PHE B 1 265 ? 18.531 -17.953 -22.656 1 96.94 265 PHE B CA 1
ATOM 5006 C C . PHE B 1 265 ? 20.031 -17.797 -22.844 1 96.94 265 PHE B C 1
ATOM 5008 O O . PHE B 1 265 ? 20.766 -17.609 -21.875 1 96.94 265 PHE B O 1
ATOM 5015 N N . ASP B 1 266 ? 20.516 -17.891 -24.047 1 93.81 266 ASP B N 1
ATOM 5016 C CA . ASP B 1 266 ? 21.781 -17.328 -24.484 1 93.81 266 ASP B CA 1
ATOM 5017 C C . ASP B 1 266 ? 21.609 -16.469 -25.734 1 93.81 266 ASP B C 1
ATOM 5019 O O . ASP B 1 266 ? 20.484 -16.094 -26.078 1 93.81 266 ASP B O 1
ATOM 5023 N N . LEU B 1 267 ? 22.688 -16.047 -26.312 1 90.5 267 LEU B N 1
ATOM 5024 C CA . LEU B 1 267 ? 22.609 -15.125 -27.438 1 90.5 267 LEU B CA 1
ATOM 5025 C C . LEU B 1 267 ? 21.938 -15.789 -28.641 1 90.5 267 LEU B C 1
ATOM 5027 O O . LEU B 1 267 ? 21.453 -15.102 -29.547 1 90.5 267 LEU B O 1
ATOM 5031 N N . ALA B 1 268 ? 21.875 -17.062 -28.594 1 91.19 268 ALA B N 1
ATOM 5032 C CA . ALA B 1 268 ? 21.219 -17.781 -29.672 1 91.19 268 ALA B CA 1
ATOM 5033 C C . ALA B 1 268 ? 19.719 -17.891 -29.438 1 91.19 268 ALA B C 1
ATOM 5035 O O . ALA B 1 268 ? 18.969 -18.297 -30.344 1 91.19 268 ALA B O 1
ATOM 5036 N N . GLY B 1 269 ? 19.281 -17.516 -28.281 1 94.25 269 GLY B N 1
ATOM 5037 C CA . GLY B 1 269 ? 17.859 -17.562 -27.984 1 94.25 269 GLY B CA 1
ATOM 5038 C C . GLY B 1 269 ? 17.531 -18.453 -26.812 1 94.25 269 GLY B C 1
ATOM 5039 O O . GLY B 1 269 ? 18.281 -18.547 -25.844 1 94.25 269 GLY B O 1
ATOM 5040 N N . LEU B 1 270 ? 16.344 -19.078 -26.859 1 97.94 270 LEU B N 1
ATOM 5041 C CA . LEU B 1 270 ? 15.844 -19.953 -25.797 1 97.94 270 LEU B CA 1
ATOM 5042 C C . LEU B 1 270 ? 16.625 -21.25 -25.734 1 97.94 270 LEU B C 1
ATOM 5044 O O . LEU B 1 270 ? 16.781 -21.938 -26.766 1 97.94 270 LEU B O 1
ATOM 5048 N N . GLN B 1 271 ? 17.109 -21.609 -24.578 1 97.88 271 GLN B N 1
ATOM 5049 C CA . GLN B 1 271 ? 17.906 -22.828 -24.406 1 97.88 271 GLN B CA 1
ATOM 5050 C C . GLN B 1 271 ? 17.078 -23.922 -23.734 1 97.88 271 GLN B C 1
ATOM 5052 O O . GLN B 1 271 ? 17.141 -25.078 -24.141 1 97.88 271 GLN B O 1
ATOM 5057 N N . SER B 1 272 ? 16.328 -23.516 -22.734 1 98.06 272 SER B N 1
ATOM 5058 C CA . SER B 1 272 ? 15.57 -24.531 -22.016 1 98.06 272 SER B CA 1
ATOM 5059 C C . SER B 1 272 ? 14.445 -23.906 -21.203 1 98.06 272 SER B C 1
ATOM 5061 O O . SER B 1 272 ? 14.516 -22.719 -20.844 1 98.06 272 SER B O 1
ATOM 5063 N N . VAL B 1 273 ? 13.422 -24.641 -21.031 1 98.62 273 VAL B N 1
ATOM 5064 C CA . VAL B 1 273 ? 12.344 -24.375 -20.094 1 98.62 273 VAL B CA 1
ATOM 5065 C C . VAL B 1 273 ? 12.164 -25.562 -19.141 1 98.62 273 VAL B C 1
ATOM 5067 O O . VAL B 1 273 ? 11.797 -26.656 -19.578 1 98.62 273 VAL B O 1
ATOM 5070 N N . ALA B 1 274 ? 12.5 -25.344 -17.891 1 98.31 274 ALA B N 1
ATOM 5071 C CA . ALA B 1 274 ? 12.461 -26.438 -16.922 1 98.31 274 ALA B CA 1
ATOM 5072 C C . ALA B 1 274 ? 11.477 -26.141 -15.797 1 98.31 274 ALA B C 1
ATOM 5074 O O . ALA B 1 274 ? 11.531 -25.078 -15.18 1 98.31 274 ALA B O 1
ATOM 5075 N N . PRO B 1 275 ? 10.562 -27.047 -15.562 1 98.31 275 PRO B N 1
ATOM 5076 C CA . PRO B 1 275 ? 9.648 -26.859 -14.438 1 98.31 275 PRO B CA 1
ATOM 5077 C C . PRO B 1 275 ? 10.328 -27.047 -13.086 1 98.31 275 PRO B C 1
ATOM 5079 O O . PRO B 1 275 ? 11.148 -27.969 -12.93 1 98.31 275 PRO B O 1
ATOM 5082 N N . LEU B 1 276 ? 10.117 -26.141 -12.195 1 98.75 276 LEU B N 1
ATOM 5083 C CA . LEU B 1 276 ? 10.445 -26.281 -10.781 1 98.75 276 LEU B CA 1
ATOM 5084 C C . LEU B 1 276 ? 9.195 -26.594 -9.961 1 98.75 276 LEU B C 1
ATOM 5086 O O . LEU B 1 276 ? 8.367 -25.719 -9.734 1 98.75 276 LEU B O 1
ATOM 5090 N N . PRO B 1 277 ? 9.086 -27.844 -9.523 1 98.62 277 PRO B N 1
ATOM 5091 C CA . PRO B 1 277 ? 7.867 -28.188 -8.789 1 98.62 277 PRO B CA 1
ATOM 5092 C C . PRO B 1 277 ? 7.738 -27.438 -7.465 1 98.62 277 PRO B C 1
ATOM 5094 O O . PRO B 1 277 ? 8.68 -27.438 -6.66 1 98.62 277 PRO B O 1
ATOM 5097 N N . VAL B 1 278 ? 6.641 -26.828 -7.254 1 98.75 278 VAL B N 1
ATOM 5098 C CA . VAL B 1 278 ? 6.371 -26.141 -6 1 98.75 278 VAL B CA 1
ATOM 5099 C C . VAL B 1 278 ? 5.918 -27.141 -4.941 1 98.75 278 VAL B C 1
ATOM 5101 O O . VAL B 1 278 ? 5.055 -27.984 -5.203 1 98.75 278 VAL B O 1
ATOM 5104 N N . PRO B 1 279 ? 6.48 -27.047 -3.764 1 97.94 279 PRO B N 1
ATOM 5105 C CA . PRO B 1 279 ? 6.027 -27.938 -2.701 1 97.94 279 PRO B CA 1
ATOM 5106 C C . PRO B 1 279 ? 4.57 -27.703 -2.312 1 97.94 279 PRO B C 1
ATOM 5108 O O . PRO B 1 279 ? 4.039 -26.609 -2.516 1 97.94 279 PRO B O 1
ATOM 5111 N N . CYS B 1 280 ? 3.973 -28.75 -1.829 1 96.81 280 CYS B N 1
ATOM 5112 C CA . CYS B 1 280 ? 2.639 -28.625 -1.257 1 96.81 280 CYS B CA 1
ATOM 5113 C C . CYS B 1 280 ? 2.707 -28.062 0.159 1 96.81 280 CYS B C 1
ATOM 5115 O O . CYS B 1 280 ? 3.238 -28.703 1.062 1 96.81 280 CYS B O 1
ATOM 5117 N N . PHE B 1 281 ? 2.123 -26.891 0.389 1 96.94 281 PHE B N 1
ATOM 5118 C CA . PHE B 1 281 ? 2.205 -26.234 1.694 1 96.94 281 PHE B CA 1
ATOM 5119 C C . PHE B 1 281 ? 0.932 -26.484 2.498 1 96.94 281 PHE B C 1
ATOM 5121 O O . PHE B 1 281 ? 0.925 -26.328 3.721 1 96.94 281 PHE B O 1
ATOM 5128 N N . GLN B 1 282 ? -0.102 -26.766 1.814 1 97 282 GLN B N 1
ATOM 5129 C CA . GLN B 1 282 ? -1.41 -27.078 2.379 1 97 282 GLN B CA 1
ATOM 5130 C C . GLN B 1 282 ? -2.09 -28.203 1.597 1 97 282 GLN B C 1
ATOM 5132 O O . GLN B 1 282 ? -2.588 -27.984 0.491 1 97 282 GLN B O 1
ATOM 5137 N N . PRO B 1 283 ? -2.104 -29.391 2.258 1 97 283 PRO B N 1
ATOM 5138 C CA . PRO B 1 283 ? -2.756 -30.484 1.548 1 97 283 PRO B CA 1
ATOM 5139 C C . PRO B 1 283 ? -4.262 -30.281 1.389 1 97 283 PRO B C 1
ATOM 5141 O O . PRO B 1 283 ? -4.914 -29.766 2.297 1 97 283 PRO B O 1
ATOM 5144 N N . MET B 1 284 ? -4.719 -30.578 0.214 1 96.88 284 MET B N 1
ATOM 5145 C CA . MET B 1 284 ? -6.137 -30.547 -0.131 1 96.88 284 MET B CA 1
ATOM 5146 C C . MET B 1 284 ? -6.531 -31.781 -0.934 1 96.88 284 MET B C 1
ATOM 5148 O O . MET B 1 284 ? -5.715 -32.344 -1.671 1 96.88 284 MET B O 1
ATOM 5152 N N . ALA B 1 285 ? -7.816 -32.188 -0.751 1 96.44 285 ALA B N 1
ATOM 5153 C CA . ALA B 1 285 ? -8.281 -33.312 -1.536 1 96.44 285 ALA B CA 1
ATOM 5154 C C . ALA B 1 285 ? -9.797 -33.312 -1.69 1 96.44 285 ALA B C 1
ATOM 5156 O O . ALA B 1 285 ? -10.508 -32.781 -0.82 1 96.44 285 ALA B O 1
ATOM 5157 N N . SER B 1 286 ? -10.188 -33.781 -2.775 1 95.94 286 SER B N 1
ATOM 5158 C CA . SER B 1 286 ? -11.602 -34.094 -3.008 1 95.94 286 SER B CA 1
ATOM 5159 C C . SER B 1 286 ? -11.875 -35.594 -2.908 1 95.94 286 SER B C 1
ATOM 5161 O O . SER B 1 286 ? -11.227 -36.375 -3.582 1 95.94 286 SER B O 1
ATOM 5163 N N . LEU B 1 287 ? -12.836 -35.875 -2.053 1 95.56 287 LEU B N 1
ATOM 5164 C CA . LEU B 1 287 ? -13.195 -37.281 -1.841 1 95.56 287 LEU B CA 1
ATOM 5165 C C . LEU B 1 287 ? -14.609 -37.562 -2.352 1 95.56 287 LEU B C 1
ATOM 5167 O O . LEU B 1 287 ? -15.5 -36.719 -2.213 1 95.56 287 LEU B O 1
ATOM 5171 N N . ARG B 1 288 ? -14.688 -38.656 -2.926 1 92.94 288 ARG B N 1
ATOM 5172 C CA . ARG B 1 288 ? -15.992 -39.156 -3.348 1 92.94 288 ARG B CA 1
ATOM 5173 C C . ARG B 1 288 ? -16.25 -40.562 -2.803 1 92.94 288 ARG B C 1
ATOM 5175 O O . ARG B 1 288 ? -15.344 -41.406 -2.797 1 92.94 288 ARG B O 1
ATOM 5182 N N . GLY B 1 289 ? -17.531 -40.719 -2.232 1 90.88 289 GLY B N 1
ATOM 51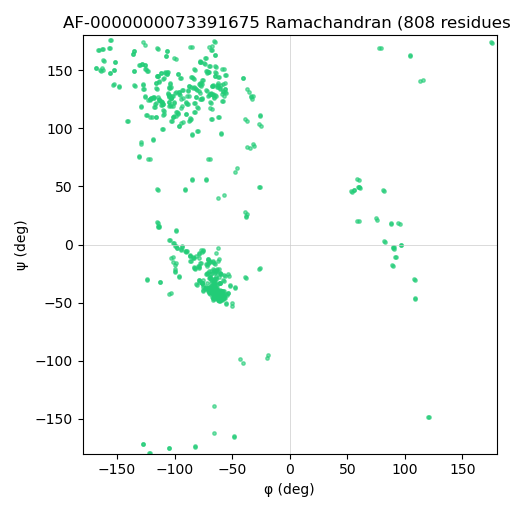83 C CA . GLY B 1 289 ? -17.875 -42.031 -1.732 1 90.88 289 GLY B CA 1
ATOM 5184 C C . GLY B 1 289 ? -19.234 -42.062 -1.039 1 90.88 289 GLY B C 1
ATOM 5185 O O . GLY B 1 289 ? -19.906 -41.062 -0.928 1 90.88 289 GLY B O 1
ATOM 5186 N N . SER B 1 290 ? -19.641 -43.312 -0.678 1 89.12 290 SER B N 1
ATOM 5187 C CA . SER B 1 290 ? -20.828 -43.531 0.153 1 89.12 290 SER B CA 1
ATOM 5188 C C . SER B 1 290 ? -20.484 -43.406 1.636 1 89.12 290 SER B C 1
ATOM 5190 O O . SER B 1 290 ? -19.312 -43.375 2.006 1 89.12 290 SER B O 1
ATOM 5192 N N . LEU B 1 291 ? -21.516 -43.375 2.436 1 88.25 291 LEU B N 1
ATOM 5193 C CA . LEU B 1 291 ? -21.297 -43.312 3.877 1 88.25 291 LEU B CA 1
ATOM 5194 C C . LEU B 1 291 ? -20.516 -44.531 4.359 1 88.25 291 LEU B C 1
ATOM 5196 O O . LEU B 1 291 ? -19.781 -44.438 5.344 1 88.25 291 LEU B O 1
ATOM 5200 N N . ALA B 1 292 ? -20.656 -45.562 3.58 1 89.25 292 ALA B N 1
ATOM 5201 C CA . ALA B 1 292 ? -19.969 -46.812 3.951 1 89.25 292 ALA B CA 1
ATOM 5202 C C . ALA B 1 292 ? -18.5 -46.75 3.58 1 89.25 292 ALA B C 1
ATOM 5204 O O . ALA B 1 292 ? -17.641 -47.281 4.285 1 89.25 292 ALA B O 1
ATOM 5205 N N . THR B 1 293 ? -18.156 -46.062 2.531 1 93.56 293 THR B N 1
ATOM 5206 C CA . THR B 1 293 ? -16.797 -46.062 2.01 1 93.56 293 THR B CA 1
ATOM 5207 C C . THR B 1 293 ? -16.016 -44.844 2.455 1 93.56 293 THR B C 1
ATOM 5209 O O . THR B 1 293 ? -14.789 -44.812 2.396 1 93.56 293 THR B O 1
ATOM 5212 N N . LEU B 1 294 ? -16.641 -43.812 2.941 1 93.94 294 LEU B N 1
ATOM 5213 C CA . LEU B 1 294 ? -16.047 -42.531 3.252 1 93.94 294 LEU B CA 1
ATOM 5214 C C . LEU B 1 294 ? -15.031 -42.656 4.383 1 93.94 294 LEU B C 1
ATOM 5216 O O . LEU B 1 294 ? -13.977 -42 4.352 1 93.94 294 LEU B O 1
ATOM 5220 N N . PRO B 1 295 ? -15.305 -43.5 5.402 1 94.75 295 PRO B N 1
ATOM 5221 C CA . PRO B 1 295 ? -14.32 -43.594 6.484 1 94.75 295 PRO B CA 1
ATOM 5222 C C . PRO B 1 295 ? -12.938 -44 5.992 1 94.75 295 PRO B C 1
ATOM 5224 O O . PRO B 1 295 ? -11.93 -43.438 6.422 1 94.75 295 PRO B O 1
ATOM 5227 N N . ALA B 1 296 ? -12.898 -44.906 5.086 1 95.69 296 ALA B N 1
ATOM 5228 C CA . ALA B 1 296 ? -11.617 -45.344 4.531 1 95.69 296 ALA B CA 1
ATOM 5229 C C . ALA B 1 296 ? -10.969 -44.219 3.717 1 95.69 296 ALA B C 1
ATOM 5231 O O . ALA B 1 296 ? -9.758 -44.031 3.789 1 95.69 296 ALA B O 1
ATOM 5232 N N . ALA B 1 297 ? -11.727 -43.562 2.996 1 96.12 297 ALA B N 1
ATOM 5233 C CA . ALA B 1 297 ? -11.234 -42.438 2.178 1 96.12 297 ALA B CA 1
ATOM 5234 C C . ALA B 1 297 ? -10.688 -41.312 3.053 1 96.12 297 ALA B C 1
ATOM 5236 O O . ALA B 1 297 ? -9.664 -40.719 2.734 1 96.12 297 ALA B O 1
ATOM 5237 N N . LEU B 1 298 ? -11.391 -41.062 4.086 1 96.88 298 LEU B N 1
ATOM 5238 C CA . LEU B 1 298 ? -10.977 -40.031 5.023 1 96.88 298 LEU B CA 1
ATOM 5239 C C . LEU B 1 298 ? -9.648 -40.375 5.68 1 96.88 298 LEU B C 1
ATOM 5241 O O . LEU B 1 298 ? -8.766 -39.531 5.824 1 96.88 298 LEU B O 1
ATOM 5245 N N . THR B 1 299 ? -9.523 -41.625 5.996 1 96.12 299 THR B N 1
ATOM 5246 C CA . THR B 1 299 ? -8.289 -42.094 6.609 1 96.12 299 THR B CA 1
ATOM 5247 C C . THR B 1 299 ? -7.117 -41.938 5.637 1 96.12 299 THR B C 1
ATOM 5249 O O . THR B 1 299 ? -6.023 -41.531 6.027 1 96.12 299 THR B O 1
ATOM 5252 N N . ALA B 1 300 ? -7.406 -42.281 4.457 1 96.38 300 ALA B N 1
ATOM 5253 C CA . ALA B 1 300 ? -6.367 -42.156 3.436 1 96.38 300 ALA B CA 1
ATOM 5254 C C . ALA B 1 300 ? -5.953 -40.719 3.244 1 96.38 300 ALA B C 1
ATOM 5256 O O . ALA B 1 300 ? -4.762 -40.406 3.154 1 96.38 300 ALA B O 1
ATOM 5257 N N . ALA B 1 301 ? -6.879 -39.844 3.191 1 95.81 301 ALA B N 1
ATOM 5258 C CA . ALA B 1 301 ? -6.613 -38.406 3.008 1 95.81 301 ALA B CA 1
ATOM 5259 C C . ALA B 1 301 ? -5.867 -37.844 4.207 1 95.81 301 ALA B C 1
ATOM 5261 O O . ALA B 1 301 ? -5.074 -36.906 4.066 1 95.81 301 ALA B O 1
ATOM 5262 N N . ALA B 1 302 ? -6.07 -38.375 5.328 1 96.19 302 ALA B N 1
ATOM 5263 C CA . ALA B 1 302 ? -5.473 -37.906 6.578 1 96.19 302 ALA B CA 1
ATOM 5264 C C . ALA B 1 302 ? -3.959 -38.125 6.566 1 96.19 302 ALA B C 1
ATOM 5266 O O . ALA B 1 302 ? -3.232 -37.469 7.316 1 96.19 302 ALA B O 1
ATOM 5267 N N . ARG B 1 303 ? -3.49 -39.031 5.715 1 96.12 303 ARG B N 1
ATOM 5268 C CA . ARG B 1 303 ? -2.064 -39.312 5.637 1 96.12 303 ARG B CA 1
ATOM 5269 C C . ARG B 1 303 ? -1.281 -38.125 5.125 1 96.12 303 ARG B C 1
ATOM 5271 O O . ARG B 1 303 ? -0.096 -37.969 5.426 1 96.12 303 ARG B O 1
ATOM 5278 N N . ALA B 1 304 ? -1.964 -37.281 4.43 1 95.12 304 ALA B N 1
ATOM 5279 C CA . ALA B 1 304 ? -1.308 -36.094 3.854 1 95.12 304 ALA B CA 1
ATOM 5280 C C . ALA B 1 304 ? -1.284 -34.938 4.848 1 95.12 304 ALA B C 1
ATOM 5282 O O . ALA B 1 304 ? -0.542 -33.969 4.664 1 95.12 304 ALA B O 1
ATOM 5283 N N . GLY B 1 305 ? -2.064 -35.031 5.926 1 95.75 305 GLY B N 1
ATOM 5284 C CA . GLY B 1 305 ? -2.189 -33.938 6.875 1 95.75 305 GLY B CA 1
ATOM 5285 C C . GLY B 1 305 ? -1.466 -34.188 8.18 1 95.75 305 GLY B C 1
ATOM 5286 O O . GLY B 1 305 ? -0.975 -35.312 8.422 1 95.75 305 GLY B O 1
ATOM 5287 N N . THR B 1 306 ? -1.309 -33.125 8.961 1 95.62 306 THR B N 1
ATOM 5288 C CA . THR B 1 306 ? -0.842 -33.188 10.344 1 95.62 306 THR B CA 1
ATOM 5289 C C . THR B 1 306 ? -1.81 -32.438 11.266 1 95.62 306 THR B C 1
ATOM 5291 O O . THR B 1 306 ? -2.771 -31.828 10.805 1 95.62 306 THR B O 1
ATOM 5294 N N . GLN B 1 307 ? -1.521 -32.562 12.492 1 92.5 307 GLN B N 1
ATOM 5295 C CA . GLN B 1 307 ? -2.369 -31.875 13.445 1 92.5 307 GLN B CA 1
ATOM 5296 C C . GLN B 1 307 ? -2.246 -30.359 13.281 1 92.5 307 GLN B C 1
ATOM 5298 O O . GLN B 1 307 ? -3.23 -29.641 13.43 1 92.5 307 GLN B O 1
ATOM 5303 N N . GLU B 1 308 ? -1.108 -29.906 12.898 1 93.56 308 GLU B N 1
ATOM 5304 C CA . GLU B 1 308 ? -0.85 -28.484 12.734 1 93.56 308 GLU B CA 1
ATOM 5305 C C . GLU B 1 308 ? -1.378 -27.984 11.391 1 93.56 308 GLU B C 1
ATOM 5307 O O . GLU B 1 308 ? -1.833 -26.844 11.281 1 93.56 308 GLU B O 1
ATOM 5312 N N . THR B 1 309 ? -1.291 -28.875 10.398 1 96.25 309 THR B N 1
ATOM 5313 C CA . THR B 1 309 ? -1.754 -28.547 9.055 1 96.25 309 THR B CA 1
ATOM 5314 C C . THR B 1 309 ? -2.658 -29.656 8.508 1 96.25 309 THR B C 1
ATOM 5316 O O . THR B 1 309 ? -2.258 -30.406 7.621 1 96.25 309 THR B O 1
ATOM 5319 N N . PRO B 1 310 ? -3.887 -29.656 9.016 1 97.19 310 PRO B N 1
ATOM 5320 C CA . PRO B 1 310 ? -4.805 -30.703 8.547 1 97.19 310 PRO B CA 1
ATOM 5321 C C . PRO B 1 310 ? -5.133 -30.578 7.062 1 97.19 310 PRO B C 1
ATOM 5323 O O . PRO B 1 310 ? -5.168 -29.469 6.523 1 97.19 310 PRO B O 1
ATOM 5326 N N . ALA B 1 311 ? -5.359 -31.781 6.449 1 97.75 311 ALA B N 1
ATOM 5327 C CA . ALA B 1 311 ? -5.762 -31.766 5.047 1 97.75 311 ALA B CA 1
ATOM 5328 C C . ALA B 1 311 ? -7.172 -31.203 4.891 1 97.75 311 ALA B C 1
ATOM 5330 O O . ALA B 1 311 ? -8.094 -31.609 5.598 1 97.75 311 ALA B O 1
ATOM 5331 N N . TRP B 1 312 ? -7.312 -30.25 3.988 1 97.75 312 TRP B N 1
ATOM 5332 C CA . TRP B 1 312 ? -8.625 -29.688 3.691 1 97.75 312 TRP B CA 1
ATOM 5333 C C . TRP B 1 312 ? -9.375 -30.562 2.695 1 97.75 312 TRP B C 1
ATOM 5335 O O . TRP B 1 312 ? -8.836 -30.938 1.653 1 97.75 312 TRP B O 1
ATOM 5345 N N . LEU B 1 313 ? -10.688 -30.797 2.994 1 97.25 313 LEU B N 1
ATOM 5346 C CA . LEU B 1 313 ? -11.367 -31.797 2.178 1 97.25 313 LEU B CA 1
ATOM 5347 C C . LEU B 1 313 ? -12.664 -31.234 1.605 1 97.25 313 LEU B C 1
ATOM 5349 O O . LEU B 1 313 ? -13.383 -30.5 2.289 1 97.25 313 LEU B O 1
ATOM 5353 N N . ASP B 1 314 ? -12.883 -31.531 0.406 1 96.31 314 ASP B N 1
ATOM 5354 C CA . ASP B 1 314 ? -14.18 -31.5 -0.264 1 96.31 314 ASP B CA 1
ATOM 5355 C C . ASP B 1 314 ? -14.75 -32.906 -0.417 1 96.31 314 ASP B C 1
ATOM 5357 O O . ASP B 1 314 ? -14.141 -33.75 -1.07 1 96.31 314 ASP B O 1
ATOM 5361 N N . VAL B 1 315 ? -15.953 -33.125 0.204 1 95.38 315 VAL B N 1
ATOM 5362 C CA . VAL B 1 315 ? -16.469 -34.469 0.248 1 95.38 315 VAL B CA 1
ATOM 5363 C C . VAL B 1 315 ? -17.797 -34.531 -0.508 1 95.38 315 VAL B C 1
ATOM 5365 O O . VAL B 1 315 ? -18.75 -33.812 -0.181 1 95.38 315 VAL B O 1
ATOM 5368 N N . GLU B 1 316 ? -17.75 -35.312 -1.496 1 93.75 316 GLU B N 1
ATOM 5369 C CA . GLU B 1 316 ? -18.984 -35.625 -2.227 1 93.75 316 GLU B CA 1
ATOM 5370 C C . GLU B 1 316 ? -19.531 -36.969 -1.821 1 93.75 316 GLU B C 1
ATOM 5372 O O . GLU B 1 316 ? -18.875 -38 -1.992 1 93.75 316 GLU B O 1
ATOM 5377 N N . VAL B 1 317 ? -20.812 -37 -1.327 1 91.56 317 VAL B N 1
ATOM 5378 C CA . VAL B 1 317 ? -21.391 -38.219 -0.797 1 91.56 317 VAL B CA 1
ATOM 5379 C C . VAL B 1 317 ? -22.391 -38.812 -1.799 1 91.56 317 VAL B C 1
ATOM 5381 O O . VAL B 1 317 ? -23.312 -38.094 -2.229 1 91.56 317 VAL B O 1
ATOM 5384 N N . ALA B 1 318 ? -22.016 -40 -2.172 1 85.25 318 ALA B N 1
ATOM 5385 C CA . ALA B 1 318 ? -22.922 -40.75 -3.055 1 85.25 318 ALA B CA 1
ATOM 5386 C C . ALA B 1 318 ? -24.031 -41.438 -2.26 1 85.25 318 ALA B C 1
ATOM 5388 O O . ALA B 1 318 ? -23.812 -41.875 -1.127 1 85.25 318 ALA B O 1
ATOM 5389 N N . GLY B 1 319 ? -25.234 -41.594 -2.951 1 71.44 319 GLY B N 1
ATOM 5390 C CA . GLY B 1 319 ? -26.328 -42.406 -2.42 1 71.44 319 GLY B CA 1
ATOM 5391 C C . GLY B 1 319 ? -27.547 -41.594 -2.053 1 71.44 319 GLY B C 1
ATOM 5392 O O . GLY B 1 319 ? -27.469 -40.344 -1.945 1 71.44 319 GLY B O 1
ATOM 5393 N N . ASP B 1 320 ? -28.672 -42.062 -2.295 1 56.28 320 ASP B N 1
ATOM 5394 C CA . ASP B 1 320 ? -30.062 -41.625 -2.268 1 56.28 320 ASP B CA 1
ATOM 5395 C C . ASP B 1 320 ? -30.484 -41.25 -0.849 1 56.28 320 ASP B C 1
ATOM 5397 O O . ASP B 1 320 ? -31.672 -40.969 -0.6 1 56.28 320 ASP B O 1
ATOM 5401 N N . ASP B 1 321 ? -29.547 -41.438 0.089 1 53.56 321 ASP B N 1
ATOM 5402 C CA . ASP B 1 321 ? -30.266 -41.312 1.358 1 53.56 321 ASP B CA 1
ATOM 5403 C C . ASP B 1 321 ? -30.344 -39.875 1.818 1 53.56 321 ASP B C 1
ATOM 5405 O O . ASP B 1 321 ? -29.359 -39.125 1.725 1 53.56 321 ASP B O 1
ATOM 5409 N N . TYR B 1 322 ? -31.516 -39.375 1.693 1 57.88 322 TYR B N 1
ATOM 5410 C CA . TYR B 1 322 ? -31.906 -38.094 2.266 1 57.88 322 TYR B CA 1
ATOM 5411 C C . TYR B 1 322 ? -31.469 -38 3.725 1 57.88 322 TYR B C 1
ATOM 5413 O O . TYR B 1 322 ? -32.125 -38.531 4.609 1 57.88 322 TYR B O 1
ATOM 5421 N N . LEU B 1 323 ? -30.281 -38.062 3.83 1 64.69 323 LEU B N 1
ATOM 5422 C CA . LEU B 1 323 ? -29.906 -37.875 5.227 1 64.69 323 LEU B CA 1
ATOM 5423 C C . LEU B 1 323 ? -29.781 -36.406 5.559 1 64.69 323 LEU B C 1
ATOM 5425 O O . LEU B 1 323 ? -29.016 -35.688 4.922 1 64.69 323 LEU B O 1
ATOM 5429 N N . PRO B 1 324 ? -30.734 -35.906 6.312 1 69.81 324 PRO B N 1
ATOM 5430 C CA . PRO B 1 324 ? -30.781 -34.469 6.672 1 69.81 324 PRO B CA 1
ATOM 5431 C C . PRO B 1 324 ? -29.484 -33.969 7.297 1 69.81 324 PRO B C 1
ATOM 5433 O O . PRO B 1 324 ? -29.125 -32.812 7.137 1 69.81 324 PRO B O 1
ATOM 5436 N N . ASP B 1 325 ? -28.703 -34.906 7.934 1 82.88 325 ASP B N 1
ATOM 5437 C CA . ASP B 1 325 ? -27.562 -34.406 8.711 1 82.88 325 ASP B CA 1
ATOM 5438 C C . ASP B 1 325 ? -26.25 -34.875 8.102 1 82.88 325 ASP B C 1
ATOM 5440 O O . ASP B 1 325 ? -25.344 -35.312 8.82 1 82.88 325 ASP B O 1
ATOM 5444 N N . LEU B 1 326 ? -26.203 -34.688 6.789 1 86.62 326 LEU B N 1
ATOM 5445 C CA . LEU B 1 326 ? -25.047 -35.219 6.059 1 86.62 326 LEU B CA 1
ATOM 5446 C C . LEU B 1 326 ? -23.766 -34.562 6.539 1 86.62 326 LEU B C 1
ATOM 5448 O O . LEU B 1 326 ? -22.75 -35.219 6.754 1 86.62 326 LEU B O 1
ATOM 5452 N N . GLN B 1 327 ? -23.766 -33.312 6.781 1 87.12 327 GLN B N 1
ATOM 5453 C CA . GLN B 1 327 ? -22.594 -32.562 7.215 1 87.12 327 GLN B CA 1
ATOM 5454 C C . GLN B 1 327 ? -22.094 -33.062 8.57 1 87.12 327 GLN B C 1
ATOM 5456 O O . GLN B 1 327 ? -20.891 -33.312 8.75 1 87.12 327 GLN B O 1
ATOM 5461 N N . ALA B 1 328 ? -23 -33.188 9.422 1 89.38 328 ALA B N 1
ATOM 5462 C CA . ALA B 1 328 ? -22.656 -33.625 10.773 1 89.38 328 ALA B CA 1
ATOM 5463 C C . ALA B 1 328 ? -22.078 -35.031 10.766 1 89.38 328 ALA B C 1
ATOM 5465 O O . ALA B 1 328 ? -21.141 -35.312 11.508 1 89.38 328 ALA B O 1
ATOM 5466 N N . ARG B 1 329 ? -22.656 -35.844 9.945 1 89.25 329 ARG B N 1
ATOM 5467 C CA . ARG B 1 329 ? -22.188 -37.219 9.867 1 89.25 329 ARG B CA 1
ATOM 5468 C C . ARG B 1 329 ? -20.766 -37.281 9.32 1 89.25 329 ARG B C 1
ATOM 5470 O O . ARG B 1 329 ? -19.922 -38 9.875 1 89.25 329 ARG B O 1
ATOM 5477 N N . VAL B 1 330 ? -20.562 -36.562 8.273 1 92.94 330 VAL B N 1
ATOM 5478 C CA . VAL B 1 330 ? -19.234 -36.594 7.656 1 92.94 330 VAL B CA 1
ATOM 5479 C C . VAL B 1 330 ? -18.203 -36 8.625 1 92.94 330 VAL B C 1
ATOM 5481 O O . VAL B 1 330 ? -17.109 -36.531 8.75 1 92.94 330 VAL B O 1
ATOM 5484 N N . THR B 1 331 ? -18.578 -35.031 9.305 1 91.5 331 THR B N 1
ATOM 5485 C CA . THR B 1 331 ? -17.688 -34.406 10.273 1 91.5 331 THR B CA 1
ATOM 5486 C C . THR B 1 331 ? -17.359 -35.375 11.414 1 91.5 331 THR B C 1
ATOM 5488 O O . THR B 1 331 ? -16.219 -35.406 11.867 1 91.5 331 THR B O 1
ATOM 5491 N N . ALA B 1 332 ? -18.344 -36.031 11.773 1 92.69 332 ALA B N 1
ATOM 5492 C CA . ALA B 1 332 ? -18.141 -37.031 12.836 1 92.69 332 ALA B CA 1
ATOM 5493 C C . ALA B 1 332 ? -17.172 -38.125 12.398 1 92.69 332 ALA B C 1
ATOM 5495 O O . ALA B 1 332 ? -16.344 -38.594 13.188 1 92.69 332 ALA B O 1
ATOM 5496 N N . MET B 1 333 ? -17.312 -38.531 11.188 1 93.81 333 MET B N 1
ATOM 5497 C CA . MET B 1 333 ? -16.422 -39.531 10.641 1 93.81 333 MET B CA 1
ATOM 5498 C C . MET B 1 333 ? -14.977 -39.062 10.617 1 93.81 333 MET B C 1
ATOM 5500 O O . MET B 1 333 ? -14.039 -39.844 10.664 1 93.81 333 MET B O 1
ATOM 5504 N N . ALA B 1 334 ? -14.836 -37.75 10.516 1 95.25 334 ALA B N 1
ATOM 5505 C CA . ALA B 1 334 ? -13.508 -37.156 10.375 1 95.25 334 ALA B CA 1
ATOM 5506 C C . ALA B 1 334 ? -12.898 -36.844 11.742 1 95.25 334 ALA B C 1
ATOM 5508 O O . ALA B 1 334 ? -11.727 -36.469 11.836 1 95.25 334 ALA B O 1
ATOM 5509 N N . ASP B 1 335 ? -13.641 -37.031 12.773 1 93.88 335 ASP B N 1
ATOM 5510 C CA . ASP B 1 335 ? -13.188 -36.688 14.117 1 93.88 335 ASP B CA 1
ATOM 5511 C C . ASP B 1 335 ? -11.906 -37.438 14.477 1 93.88 335 ASP B C 1
ATOM 5513 O O . ASP B 1 335 ? -11.797 -38.656 14.242 1 93.88 335 ASP B O 1
ATOM 5517 N N . GLY B 1 336 ? -10.922 -36.719 14.938 1 94.31 336 GLY B N 1
ATOM 5518 C CA . GLY B 1 336 ? -9.664 -37.281 15.367 1 94.31 336 GLY B CA 1
ATOM 5519 C C . GLY B 1 336 ? -8.648 -37.406 14.242 1 94.31 336 GLY B C 1
ATOM 5520 O O . GLY B 1 336 ? -7.477 -37.719 14.492 1 94.31 336 GLY B O 1
ATOM 5521 N N . LEU B 1 337 ? -9.078 -37.344 13.039 1 96.5 337 LEU B N 1
ATOM 5522 C CA . LEU B 1 337 ? -8.172 -37.406 11.898 1 96.5 337 LEU B CA 1
ATOM 5523 C C . LEU B 1 337 ? -7.629 -36 11.578 1 96.5 337 LEU B C 1
ATOM 5525 O O . LEU B 1 337 ? -8.305 -35 11.82 1 96.5 337 LEU B O 1
ATOM 5529 N N . PRO B 1 338 ? -6.379 -35.969 11.172 1 97.69 338 PRO B N 1
ATOM 5530 C CA . PRO B 1 338 ? -5.812 -34.656 10.781 1 97.69 338 PRO B CA 1
ATOM 5531 C C . PRO B 1 338 ? -6.363 -34.156 9.453 1 97.69 338 PRO B C 1
ATOM 5533 O O . PRO B 1 338 ? -5.594 -33.906 8.523 1 97.69 338 PRO B O 1
ATOM 5536 N N . VAL B 1 339 ? -7.648 -34.062 9.414 1 97.62 339 VAL B N 1
ATOM 5537 C CA . VAL B 1 339 ? -8.359 -33.531 8.266 1 97.62 339 VAL B CA 1
ATOM 5538 C C . VAL B 1 339 ? -9.375 -32.469 8.727 1 97.62 339 VAL B C 1
ATOM 5540 O O . VAL B 1 339 ? -9.766 -32.469 9.898 1 97.62 339 VAL B O 1
ATOM 5543 N N . GLU B 1 340 ? -9.695 -31.594 7.867 1 96.31 340 GLU B N 1
ATOM 5544 C CA . GLU B 1 340 ? -10.781 -30.625 8.055 1 96.31 340 GLU B CA 1
ATOM 5545 C C . GLU B 1 340 ? -11.727 -30.625 6.859 1 96.31 340 GLU B C 1
ATOM 5547 O O . GLU B 1 340 ? -11.312 -30.328 5.738 1 96.31 340 GLU B O 1
ATOM 5552 N N . VAL B 1 341 ? -12.969 -30.938 7.094 1 96.25 341 VAL B N 1
ATOM 5553 C CA . VAL B 1 341 ? -13.969 -30.969 6.027 1 96.25 341 VAL B CA 1
ATOM 5554 C C . VAL B 1 341 ? -14.5 -29.562 5.785 1 96.25 341 VAL B C 1
ATOM 5556 O O . VAL B 1 341 ? -15.195 -29 6.633 1 96.25 341 VAL B O 1
ATOM 5559 N N . LEU B 1 342 ? -14.18 -29.062 4.586 1 95.56 342 LEU B N 1
ATOM 5560 C CA . LEU B 1 342 ? -14.57 -27.688 4.309 1 95.56 342 LEU B CA 1
ATOM 5561 C C . LEU B 1 342 ? -15.883 -27.625 3.545 1 95.56 342 LEU B C 1
ATOM 5563 O O . LEU B 1 342 ? -16.609 -26.641 3.617 1 95.56 342 LEU B O 1
ATOM 5567 N N . ARG B 1 343 ? -16.156 -28.672 2.805 1 94.5 343 ARG B N 1
ATOM 5568 C CA . ARG B 1 343 ? -17.375 -28.719 2.012 1 94.5 343 ARG B CA 1
ATOM 5569 C C . ARG B 1 343 ? -17.891 -30.141 1.87 1 94.5 343 ARG B C 1
ATOM 5571 O O . ARG B 1 343 ? -17.094 -31.062 1.656 1 94.5 343 ARG B O 1
ATOM 5578 N N . VAL B 1 344 ? -19.25 -30.297 2.059 1 93.31 344 VAL B N 1
ATOM 5579 C CA . VAL B 1 344 ? -19.922 -31.562 1.819 1 93.31 344 VAL B CA 1
ATOM 5580 C C . VAL B 1 344 ? -21.016 -31.375 0.77 1 93.31 344 VAL B C 1
ATOM 5582 O O . VAL B 1 344 ? -21.844 -30.453 0.871 1 93.31 344 VAL B O 1
ATOM 5585 N N . ARG B 1 345 ? -20.875 -32.188 -0.264 1 89.5 345 ARG B N 1
ATOM 5586 C CA . ARG B 1 345 ? -21.891 -32.125 -1.318 1 89.5 345 ARG B CA 1
ATOM 5587 C C . ARG B 1 345 ? -22.5 -33.5 -1.579 1 89.5 345 ARG B C 1
ATOM 5589 O O . ARG B 1 345 ? -21.875 -34.531 -1.284 1 89.5 345 ARG B O 1
ATOM 5596 N N . ARG B 1 346 ? -23.781 -33.531 -2.102 1 87.5 346 ARG B N 1
ATOM 5597 C CA . ARG B 1 346 ? -24.438 -34.75 -2.52 1 87.5 346 ARG B CA 1
ATOM 5598 C C . ARG B 1 346 ? -24.219 -35.031 -4.004 1 87.5 346 ARG B C 1
ATOM 5600 O O . ARG B 1 346 ? -24.297 -34.094 -4.82 1 87.5 346 ARG B O 1
ATOM 5607 N N . ALA B 1 347 ? -23.875 -36.281 -4.195 1 81.31 347 ALA B N 1
ATOM 5608 C CA . ALA B 1 347 ? -23.734 -36.625 -5.605 1 81.31 347 ALA B CA 1
ATOM 5609 C C . ALA B 1 347 ? -25.094 -36.625 -6.301 1 81.31 347 ALA B C 1
ATOM 5611 O O . ALA B 1 347 ? -26.094 -37.062 -5.727 1 81.31 347 ALA B O 1
ATOM 5612 N N . ARG B 1 348 ? -25.438 -35.844 -7.262 1 62.94 348 ARG B N 1
ATOM 5613 C CA . ARG B 1 348 ? -26.688 -35.812 -8.008 1 62.94 348 ARG B CA 1
ATOM 5614 C C . ARG B 1 348 ? -26.938 -37.156 -8.703 1 62.94 348 ARG B C 1
ATOM 5616 O O . ARG B 1 348 ? -26.047 -37.688 -9.383 1 62.94 348 ARG B O 1
ATOM 5623 N N . GLY B 1 349 ? -27.672 -38.062 -8.133 1 53.97 349 GLY B N 1
ATOM 5624 C CA . GLY B 1 349 ? -28.078 -39.281 -8.82 1 53.97 349 GLY B CA 1
ATOM 5625 C C . GLY B 1 349 ? -28.359 -39.094 -10.289 1 53.97 349 GLY B C 1
ATOM 5626 O O . GLY B 1 349 ? -28.656 -37.969 -10.719 1 53.97 349 GLY B O 1
ATOM 5627 N N . GLY B 1 350 ? -27.844 -39.906 -11.227 1 44.31 350 GLY B N 1
ATOM 5628 C CA . GLY B 1 350 ? -28.25 -40 -12.625 1 44.31 350 GLY B CA 1
ATOM 5629 C C . GLY B 1 350 ? -29.75 -39.875 -12.812 1 44.31 350 GLY B C 1
ATOM 5630 O O . GLY B 1 350 ? -30.453 -40.875 -12.945 1 44.31 350 GLY B O 1
ATOM 5631 N N . ALA B 1 351 ? -30.719 -39.312 -12.203 1 38.12 351 ALA B N 1
ATOM 5632 C CA . ALA B 1 351 ? -32 -39.344 -12.898 1 38.12 351 ALA B CA 1
ATOM 5633 C C . ALA B 1 351 ? -31.812 -39.094 -14.398 1 38.12 351 ALA B C 1
ATOM 5635 O O . ALA B 1 351 ? -30.844 -38.438 -14.812 1 38.12 351 ALA B O 1
ATOM 5636 N N . ALA B 1 352 ? -32.656 -39.812 -15.344 1 36.91 352 ALA B N 1
ATOM 5637 C CA . ALA B 1 352 ? -32.812 -39.625 -16.781 1 36.91 352 ALA B CA 1
ATOM 5638 C C . ALA B 1 352 ? -32.656 -38.188 -17.188 1 36.91 352 ALA B C 1
ATOM 5640 O O . ALA B 1 352 ? -33.094 -37.281 -16.469 1 36.91 352 ALA B O 1
ATOM 5641 N N . PRO B 1 353 ? -31.719 -37.938 -18.141 1 36.59 353 PRO B N 1
ATOM 5642 C CA . PRO B 1 353 ? -31.609 -36.656 -18.812 1 36.59 353 PRO B CA 1
ATOM 5643 C C . PRO B 1 353 ? -32.969 -36 -19.094 1 36.59 353 PRO B C 1
ATOM 5645 O O . PRO B 1 353 ? -33.562 -36.25 -20.141 1 36.59 353 PRO B O 1
ATOM 5648 N N . ALA B 1 354 ? -33.969 -36.312 -18.312 1 33.28 354 ALA B N 1
ATOM 5649 C CA . ALA B 1 354 ? -35.188 -35.781 -18.938 1 33.28 354 ALA B CA 1
ATOM 5650 C C . ALA B 1 354 ? -34.938 -34.406 -19.516 1 33.28 354 ALA B C 1
ATOM 5652 O O . ALA B 1 354 ? -35.281 -34.125 -20.672 1 33.28 354 ALA B O 1
ATOM 5653 N N . LEU B 1 355 ? -35.406 -33.281 -18.766 1 32.62 355 LEU B N 1
ATOM 5654 C CA . LEU B 1 355 ? -35.688 -32.031 -19.469 1 32.62 355 LEU B CA 1
ATOM 5655 C C . LEU B 1 355 ? -34.406 -31.391 -20.016 1 32.62 355 LEU B C 1
ATOM 5657 O O . LEU B 1 355 ? -33.375 -31.391 -19.344 1 32.62 355 LEU B O 1
ATOM 5661 N N . VAL B 1 356 ? -34.219 -31.438 -21.328 1 31.66 356 VAL B N 1
ATOM 5662 C CA . VAL B 1 356 ? -33.344 -30.641 -22.188 1 31.66 356 VAL B CA 1
ATOM 5663 C C . VAL B 1 356 ? -33.062 -29.297 -21.516 1 31.66 356 VAL B C 1
ATOM 5665 O O . VAL B 1 356 ? -34 -28.609 -21.078 1 31.66 356 VAL B O 1
ATOM 5668 N N . PRO B 1 357 ? -31.938 -29.172 -20.953 1 32.97 357 PRO B N 1
ATOM 5669 C CA . PRO B 1 357 ? -31.672 -27.797 -20.547 1 32.97 357 PRO B CA 1
ATOM 5670 C C . PRO B 1 357 ? -32.25 -26.766 -21.531 1 32.97 357 PRO B C 1
ATOM 5672 O O . PRO B 1 357 ? -31.953 -26.844 -22.734 1 32.97 357 PRO B O 1
ATOM 5675 N N . ILE B 1 358 ? -33.5 -26.438 -21.422 1 31.17 358 ILE B N 1
ATOM 5676 C CA . ILE B 1 358 ? -33.906 -25.281 -22.203 1 31.17 358 ILE B CA 1
ATOM 5677 C C . ILE B 1 358 ? -32.75 -24.281 -22.266 1 31.17 358 ILE B C 1
ATOM 5679 O O . ILE B 1 358 ? -32.031 -24.109 -21.281 1 31.17 358 ILE B O 1
ATOM 5683 N N . ALA B 1 359 ? -32.375 -23.859 -23.359 1 28.94 359 ALA B N 1
ATOM 5684 C CA . ALA B 1 359 ? -31.422 -22.781 -23.672 1 28.94 359 ALA B CA 1
ATOM 5685 C C . ALA B 1 359 ? -31.359 -21.766 -22.531 1 28.94 359 ALA B C 1
ATOM 5687 O O . ALA B 1 359 ? -32.375 -21.344 -22 1 28.94 359 ALA B O 1
ATOM 5688 N N . ARG B 1 360 ? -30.328 -21.656 -21.828 1 33.25 360 ARG B N 1
ATOM 5689 C CA . ARG B 1 360 ? -29.969 -20.531 -20.984 1 33.25 360 ARG B CA 1
ATOM 5690 C C . ARG B 1 360 ? -30.609 -19.234 -21.484 1 33.25 360 ARG B C 1
ATOM 5692 O O . ARG B 1 360 ? -30.109 -18.625 -22.422 1 33.25 360 ARG B O 1
ATOM 5699 N N . GLU B 1 361 ? -31.938 -19.297 -21.734 1 32.91 361 GLU B N 1
ATOM 5700 C CA . GLU B 1 361 ? -32.406 -17.922 -21.828 1 32.91 361 GLU B CA 1
ATOM 5701 C C . GLU B 1 361 ? -31.719 -17.047 -20.781 1 32.91 361 GLU B C 1
ATOM 5703 O O . GLU B 1 361 ? -31.469 -17.484 -19.656 1 32.91 361 GLU B O 1
ATOM 5708 N N . THR B 1 362 ? -30.812 -16.172 -21.203 1 34.28 362 THR B N 1
ATOM 5709 C CA . THR B 1 362 ? -30.156 -15.18 -20.375 1 34.28 362 THR B CA 1
ATOM 5710 C C . THR B 1 362 ? -31.078 -14.711 -19.25 1 34.28 362 THR B C 1
ATOM 5712 O O . THR B 1 362 ? -32.219 -14.281 -19.516 1 34.28 362 THR B O 1
ATOM 5715 N N . LEU B 1 363 ? -31.094 -15.406 -18.203 1 37.12 363 LEU B N 1
ATOM 5716 C CA . LEU B 1 363 ? -31.828 -14.969 -17.016 1 37.12 363 LEU B CA 1
ATOM 5717 C C . LEU B 1 363 ? -31.953 -13.453 -17 1 37.12 363 LEU B C 1
ATOM 5719 O O . LEU B 1 363 ? -32.719 -12.906 -16.203 1 37.12 363 LEU B O 1
ATOM 5723 N N . ASP B 1 364 ? -31.109 -12.789 -17.719 1 39.56 364 ASP B N 1
ATOM 5724 C CA . ASP B 1 364 ? -31.281 -11.336 -17.812 1 39.56 364 ASP B CA 1
ATOM 5725 C C . ASP B 1 364 ? -32.594 -10.977 -18.469 1 39.56 364 ASP B C 1
ATOM 5727 O O . ASP B 1 364 ? -33.062 -9.844 -18.359 1 39.56 364 ASP B O 1
ATOM 5731 N N . GLU B 1 365 ? -33.188 -11.953 -19.266 1 43.62 365 GLU B N 1
ATOM 5732 C CA . GLU B 1 365 ? -34.406 -11.633 -19.984 1 43.62 365 GLU B CA 1
ATOM 5733 C C . GLU B 1 365 ? -35.625 -12.25 -19.297 1 43.62 365 GLU B C 1
ATOM 5735 O O . GLU B 1 365 ? -36.75 -12.047 -19.75 1 43.62 365 GLU B O 1
ATOM 5740 N N . LEU B 1 366 ? -35.344 -13.133 -18.344 1 45.88 366 LEU B N 1
ATOM 5741 C CA . LEU B 1 366 ? -36.562 -13.672 -17.75 1 45.88 366 LEU B CA 1
ATOM 5742 C C . LEU B 1 366 ? -36.969 -12.875 -16.516 1 45.88 366 LEU B C 1
ATOM 5744 O O . LEU B 1 366 ? -36.094 -12.453 -15.734 1 45.88 366 LEU B O 1
ATOM 5748 N N . ALA B 1 367 ? -38.125 -12.391 -16.438 1 56.44 367 ALA B N 1
ATOM 5749 C CA . ALA B 1 367 ? -38.688 -11.703 -15.289 1 56.44 367 ALA B CA 1
ATOM 5750 C C . ALA B 1 367 ? -38.656 -12.594 -14.047 1 56.44 367 ALA B C 1
ATOM 5752 O O . ALA B 1 367 ? -38.75 -13.82 -14.148 1 56.44 367 ALA B O 1
ATOM 5753 N N . PRO B 1 368 ? -38.312 -11.992 -13.016 1 63.94 368 PRO B N 1
ATOM 5754 C CA . PRO B 1 368 ? -38.25 -12.742 -11.758 1 63.94 368 PRO B CA 1
ATOM 5755 C C . PRO B 1 368 ? -39.375 -13.766 -11.625 1 63.94 368 PRO B C 1
ATOM 5757 O O . PRO B 1 368 ? -39.156 -14.844 -11.07 1 63.94 368 PRO B O 1
ATOM 5760 N N . GLY B 1 369 ? -40.406 -13.453 -12.219 1 67.25 369 GLY B N 1
ATOM 5761 C CA . GLY B 1 369 ? -41.562 -14.359 -12.195 1 67.25 369 GLY B CA 1
ATOM 5762 C C . GLY B 1 369 ? -41.312 -15.625 -12.992 1 67.25 369 GLY B C 1
ATOM 5763 O O . GLY B 1 369 ? -41.688 -16.719 -12.555 1 67.25 369 GLY B O 1
ATOM 5764 N N . ASP B 1 370 ? -40.719 -15.539 -14.133 1 67.94 370 ASP B N 1
ATOM 5765 C CA . ASP B 1 370 ? -40.469 -16.672 -15.031 1 67.94 370 ASP B CA 1
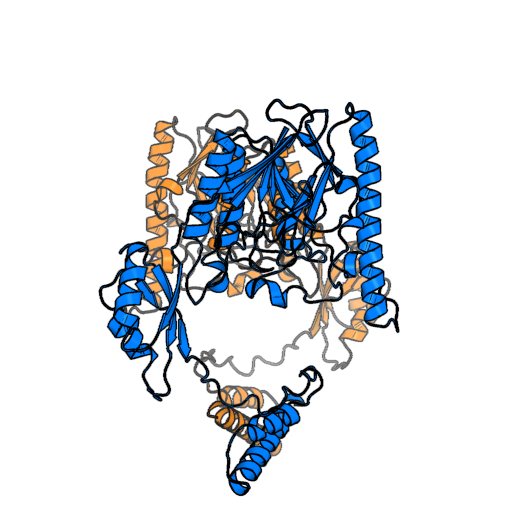ATOM 5766 C C . ASP B 1 370 ? -39.469 -17.656 -14.43 1 67.94 370 ASP B C 1
ATOM 5768 O O . ASP B 1 370 ? -39.625 -18.875 -14.586 1 67.94 370 ASP B O 1
ATOM 5772 N N . VAL B 1 371 ? -38.562 -17.109 -13.719 1 66.69 371 VAL B N 1
ATOM 5773 C CA . VAL B 1 371 ? -37.531 -17.938 -13.07 1 66.69 371 VAL B CA 1
ATOM 5774 C C . VAL B 1 371 ? -38.188 -18.797 -11.984 1 66.69 371 VAL B C 1
ATOM 5776 O O . VAL B 1 371 ? -37.906 -19.984 -11.867 1 66.69 371 VAL B O 1
ATOM 5779 N N . PHE B 1 372 ? -39 -18.203 -11.242 1 72.62 372 PHE B N 1
ATOM 5780 C CA . PHE B 1 372 ? -39.688 -18.906 -10.164 1 72.62 372 PHE B CA 1
ATOM 5781 C C . PHE B 1 372 ? -40.594 -20 -10.727 1 72.62 372 PHE B C 1
ATOM 5783 O O . PHE B 1 372 ? -40.594 -21.125 -10.211 1 72.62 372 PHE B O 1
ATOM 5790 N N . GLU B 1 373 ? -41.25 -19.703 -11.836 1 71.69 373 GLU B N 1
ATOM 5791 C CA . GLU B 1 373 ? -42.156 -20.672 -12.445 1 71.69 373 GLU B CA 1
ATOM 5792 C C . GLU B 1 373 ? -41.375 -21.859 -13.023 1 71.69 373 GLU B C 1
ATOM 5794 O O . GLU B 1 373 ? -41.812 -23 -12.906 1 71.69 373 GLU B O 1
ATOM 5799 N N . ARG B 1 374 ? -40.281 -21.625 -13.57 1 68.75 374 ARG B N 1
ATOM 5800 C CA . ARG B 1 374 ? -39.438 -22.688 -14.117 1 68.75 374 ARG B CA 1
ATOM 5801 C C . ARG B 1 374 ? -38.875 -23.578 -13.008 1 68.75 374 ARG B C 1
ATOM 5803 O O . ARG B 1 374 ? -38.812 -24.797 -13.156 1 68.75 374 ARG B O 1
ATOM 5810 N N . ARG B 1 375 ? -38.562 -22.906 -11.906 1 70.88 375 ARG B N 1
ATOM 5811 C CA . ARG B 1 375 ? -38.094 -23.672 -10.75 1 70.88 375 ARG B CA 1
ATOM 5812 C C . ARG B 1 375 ? -39.188 -24.531 -10.172 1 70.88 375 ARG B C 1
ATOM 5814 O O . ARG B 1 375 ? -38.938 -25.672 -9.758 1 70.88 375 ARG B O 1
ATOM 5821 N N . LEU B 1 376 ? -40.344 -23.969 -10.18 1 72.56 376 LEU B N 1
ATOM 5822 C CA . LEU B 1 376 ? -41.5 -24.703 -9.656 1 72.56 376 LEU B CA 1
ATOM 5823 C C . LEU B 1 376 ? -41.812 -25.906 -10.531 1 72.56 376 LEU B C 1
ATOM 5825 O O . LEU B 1 376 ? -42.25 -26.953 -10.023 1 72.56 376 LEU B O 1
ATOM 5829 N N . GLN B 1 377 ? -41.594 -25.781 -11.789 1 70 377 GLN B N 1
ATOM 5830 C CA . GLN B 1 377 ? -41.875 -26.844 -12.742 1 70 377 GLN B CA 1
ATOM 5831 C C . GLN B 1 377 ? -40.938 -28.031 -12.555 1 70 377 GLN B C 1
ATOM 5833 O O . GLN B 1 377 ? -41.281 -29.172 -12.859 1 70 377 GLN B O 1
ATOM 5838 N N . GLU B 1 378 ? -39.844 -27.734 -11.977 1 62.72 378 GLU B N 1
ATOM 5839 C CA . GLU B 1 378 ? -38.844 -28.797 -11.766 1 62.72 378 GLU B CA 1
ATOM 5840 C C . GLU B 1 378 ? -39.156 -29.578 -10.492 1 62.72 378 GLU B C 1
ATOM 5842 O O . GLU B 1 378 ? -38.594 -30.641 -10.266 1 62.72 378 GLU B O 1
ATOM 5847 N N . GLU B 1 379 ? -40.062 -29.031 -9.75 1 65.44 379 GLU B N 1
ATOM 5848 C CA . GLU B 1 379 ? -40.438 -29.688 -8.508 1 65.44 379 GLU B CA 1
ATOM 5849 C C . GLU B 1 379 ? -41.75 -30.484 -8.688 1 65.44 379 GLU B C 1
ATOM 5851 O O . GLU B 1 379 ? -42.594 -30.094 -9.477 1 65.44 379 GLU B O 1
ATOM 5856 N N . SER B 1 380 ? -41.812 -31.75 -8.289 1 65.88 380 SER B N 1
ATOM 5857 C CA . SER B 1 380 ? -43.031 -32.562 -8.289 1 65.88 380 SER B CA 1
ATOM 5858 C C . SER B 1 380 ? -44 -32.062 -7.223 1 65.88 380 SER B C 1
ATOM 5860 O O . SER B 1 380 ? -43.969 -32.5 -6.074 1 65.88 380 SER B O 1
ATOM 5862 N N . LEU B 1 381 ? -44.656 -30.953 -7.406 1 65.12 381 LEU B N 1
ATOM 5863 C CA . LEU B 1 381 ? -45.656 -30.391 -6.496 1 65.12 381 LEU B CA 1
ATOM 5864 C C . LEU B 1 381 ? -47.062 -30.609 -7.031 1 65.12 381 LEU B C 1
ATOM 5866 O O . LEU B 1 381 ? -47.25 -30.734 -8.242 1 65.12 381 LEU B O 1
ATOM 5870 N N . ASP B 1 382 ? -47.969 -30.969 -6.207 1 73.19 382 ASP B N 1
ATOM 5871 C CA . ASP B 1 382 ? -49.344 -31.047 -6.645 1 73.19 382 ASP B CA 1
ATOM 5872 C C . ASP B 1 382 ? -49.812 -29.703 -7.238 1 73.19 382 ASP B C 1
ATOM 5874 O O . ASP B 1 382 ? -49.25 -28.656 -6.945 1 73.19 382 ASP B O 1
ATOM 5878 N N . GLU B 1 383 ? -50.656 -29.797 -8.219 1 72.06 383 GLU B N 1
ATOM 5879 C CA . GLU B 1 383 ? -51.125 -28.625 -8.977 1 72.06 383 GLU B CA 1
ATOM 5880 C C . GLU B 1 383 ? -51.656 -27.531 -8.055 1 72.06 383 GLU B C 1
ATOM 5882 O O . GLU B 1 383 ? -51.406 -26.344 -8.289 1 72.06 383 GLU B O 1
ATOM 5887 N N . ALA B 1 384 ? -52.281 -27.938 -6.949 1 72.75 384 ALA B N 1
ATOM 5888 C CA . ALA B 1 384 ? -52.844 -26.969 -6.012 1 72.75 384 ALA B CA 1
ATOM 5889 C C . ALA B 1 384 ? -51.719 -26.219 -5.273 1 72.75 384 ALA B C 1
ATOM 5891 O O . ALA B 1 384 ? -51.812 -25 -5.102 1 72.75 384 ALA B O 1
ATOM 5892 N N . LEU B 1 385 ? -50.719 -26.891 -4.926 1 72.25 385 LEU B N 1
ATOM 5893 C CA . LEU B 1 385 ? -49.594 -26.281 -4.23 1 72.25 385 LEU B CA 1
ATOM 5894 C C . LEU B 1 385 ? -48.781 -25.438 -5.188 1 72.25 385 LEU B C 1
ATOM 5896 O O . LEU B 1 385 ? -48.312 -24.359 -4.82 1 72.25 385 LEU B O 1
ATOM 5900 N N . ARG B 1 386 ? -48.625 -25.891 -6.395 1 73.94 386 ARG B N 1
ATOM 5901 C CA . ARG B 1 386 ? -47.938 -25.109 -7.414 1 73.94 386 ARG B CA 1
ATOM 5902 C C . ARG B 1 386 ? -48.594 -23.766 -7.641 1 73.94 386 ARG B C 1
ATOM 5904 O O . ARG B 1 386 ? -47.938 -22.734 -7.719 1 73.94 386 ARG B O 1
ATOM 5911 N N . GLU B 1 387 ? -49.875 -23.797 -7.688 1 76.38 387 GLU B N 1
ATOM 5912 C CA . GLU B 1 387 ? -50.656 -22.578 -7.875 1 76.38 387 GLU B CA 1
ATOM 5913 C C . GLU B 1 387 ? -50.531 -21.656 -6.668 1 76.38 387 GLU B C 1
ATOM 5915 O O . GLU B 1 387 ? -50.406 -20.438 -6.82 1 76.38 387 GLU B O 1
ATOM 5920 N N . ARG B 1 388 ? -50.531 -22.188 -5.535 1 76.38 388 ARG B N 1
ATOM 5921 C CA . ARG B 1 388 ? -50.406 -21.391 -4.316 1 76.38 388 ARG B CA 1
ATOM 5922 C C . ARG B 1 388 ? -49 -20.75 -4.215 1 76.38 388 ARG B C 1
ATOM 5924 O O . ARG B 1 388 ? -48.875 -19.578 -3.867 1 76.38 388 ARG B O 1
ATOM 5931 N N . LEU B 1 389 ? -48.031 -21.5 -4.551 1 76.69 389 LEU B N 1
ATOM 5932 C CA . LEU B 1 389 ? -46.656 -20.984 -4.492 1 76.69 389 LEU B CA 1
ATOM 5933 C C . LEU B 1 389 ? -46.438 -19.922 -5.57 1 76.69 389 LEU B C 1
ATOM 5935 O O . LEU B 1 389 ? -45.812 -18.906 -5.316 1 76.69 389 LEU B O 1
ATOM 5939 N N . SER B 1 390 ? -47.031 -20.266 -6.707 1 76.06 390 SER B N 1
ATOM 5940 C CA . SER B 1 390 ? -46.969 -19.266 -7.773 1 76.06 390 SER B CA 1
ATOM 5941 C C . SER B 1 390 ? -47.688 -17.984 -7.391 1 76.06 390 SER B C 1
ATOM 5943 O O . SER B 1 390 ? -47.188 -16.891 -7.637 1 76.06 390 SER B O 1
ATOM 5945 N N . ALA B 1 391 ? -48.75 -18.078 -6.73 1 77 391 ALA B N 1
ATOM 5946 C CA . ALA B 1 391 ? -49.531 -16.922 -6.27 1 77 391 ALA B CA 1
ATOM 5947 C C . ALA B 1 391 ? -48.812 -16.172 -5.164 1 77 391 ALA B C 1
ATOM 5949 O O . ALA B 1 391 ? -48.75 -14.938 -5.16 1 77 391 ALA B O 1
ATOM 5950 N N . MET B 1 392 ? -48.156 -16.844 -4.301 1 75.88 392 MET B N 1
ATOM 5951 C CA . MET B 1 392 ? -47.375 -16.219 -3.232 1 75.88 392 MET B CA 1
ATOM 5952 C C . MET B 1 392 ? -46.156 -15.484 -3.801 1 75.88 392 MET B C 1
ATOM 5954 O O . MET B 1 392 ? -45.844 -14.375 -3.371 1 75.88 392 MET B O 1
ATOM 5958 N N . HIS B 1 393 ? -45.594 -16.094 -4.711 1 76.56 393 HIS B N 1
ATOM 5959 C CA . HIS B 1 393 ? -44.438 -15.484 -5.348 1 76.56 393 HIS B CA 1
ATOM 5960 C C . HIS B 1 393 ? -44.812 -14.219 -6.102 1 76.56 393 HIS B C 1
ATOM 5962 O O . HIS B 1 393 ? -44.125 -13.195 -6.008 1 76.56 393 HIS B O 1
ATOM 5968 N N . ARG B 1 394 ? -45.875 -14.32 -6.801 1 73.94 394 ARG B N 1
ATOM 5969 C CA . ARG B 1 394 ? -46.375 -13.133 -7.48 1 73.94 394 ARG B CA 1
ATOM 5970 C C . ARG B 1 394 ? -46.719 -12.039 -6.48 1 73.94 394 ARG B C 1
ATOM 5972 O O . ARG B 1 394 ? -46.469 -10.859 -6.734 1 73.94 394 ARG B O 1
ATOM 5979 N N . GLY B 1 395 ? -47.25 -12.438 -5.445 1 74.19 395 GLY B N 1
ATOM 5980 C CA . GLY B 1 395 ? -47.5 -11.484 -4.379 1 74.19 395 GLY B CA 1
ATOM 5981 C C . GLY B 1 395 ? -46.25 -10.82 -3.85 1 74.19 395 GLY B C 1
ATOM 5982 O O . GLY B 1 395 ? -46.219 -9.602 -3.668 1 74.19 395 GLY B O 1
ATOM 5983 N N . VAL B 1 396 ? -45.312 -11.57 -3.615 1 73.38 396 VAL B N 1
ATOM 5984 C CA . VAL B 1 396 ? -44.062 -11.047 -3.104 1 73.38 396 VAL B CA 1
ATOM 5985 C C . VAL B 1 396 ? -43.438 -10.125 -4.145 1 73.38 396 VAL B C 1
ATOM 5987 O O . VAL B 1 396 ? -42.906 -9.047 -3.805 1 73.38 396 VAL B O 1
ATOM 5990 N N . LEU B 1 397 ? -43.438 -10.555 -5.34 1 70.88 397 LEU B N 1
ATOM 5991 C CA . LEU B 1 397 ? -42.906 -9.711 -6.402 1 70.88 397 LEU B CA 1
ATOM 5992 C C . LEU B 1 397 ? -43.688 -8.398 -6.5 1 70.88 397 LEU B C 1
ATOM 5994 O O . LEU B 1 397 ? -43.062 -7.336 -6.695 1 70.88 397 LEU B O 1
ATOM 5998 N N . SER B 1 398 ? -44.875 -8.484 -6.387 1 70.31 398 SER B N 1
ATOM 5999 C CA . SER B 1 398 ? -45.719 -7.289 -6.402 1 70.31 398 SER B CA 1
ATOM 6000 C C . SER B 1 398 ? -45.406 -6.391 -5.207 1 70.31 398 SER B C 1
ATOM 6002 O O . SER B 1 398 ? -45.344 -5.172 -5.348 1 70.31 398 SER B O 1
ATOM 6004 N N . ASP B 1 399 ? -45.219 -6.906 -4.117 1 63.41 399 ASP B N 1
ATOM 6005 C CA . ASP B 1 399 ? -44.875 -6.141 -2.922 1 63.41 399 ASP B CA 1
ATOM 6006 C C . ASP B 1 399 ? -43.5 -5.48 -3.061 1 63.41 399 ASP B C 1
ATOM 6008 O O . ASP B 1 399 ? -43.312 -4.332 -2.648 1 63.41 399 ASP B O 1
ATOM 6012 N N . LEU B 1 400 ? -42.688 -6.195 -3.633 1 63.19 400 LEU B N 1
ATOM 6013 C CA . LEU B 1 400 ? -41.344 -5.648 -3.842 1 63.19 400 LEU B CA 1
ATOM 6014 C C . LEU B 1 400 ? -41.375 -4.551 -4.898 1 63.19 400 LEU B C 1
ATOM 6016 O O . LEU B 1 400 ? -40.625 -3.568 -4.793 1 63.19 400 LEU B O 1
ATOM 6020 N N . GLN B 1 401 ? -42.094 -4.73 -5.84 1 60.28 401 GLN B N 1
ATOM 6021 C CA . GLN B 1 401 ? -42.219 -3.695 -6.859 1 60.28 401 GLN B CA 1
ATOM 6022 C C . GLN B 1 401 ? -42.938 -2.469 -6.309 1 60.28 401 GLN B C 1
ATOM 6024 O O . GLN B 1 401 ? -42.625 -1.337 -6.688 1 60.28 401 GLN B O 1
ATOM 6029 N N . GLU B 1 402 ? -43.812 -2.68 -5.469 1 57.91 402 GLU B N 1
ATOM 6030 C CA . GLU B 1 402 ? -44.5 -1.556 -4.855 1 57.91 402 GLU B CA 1
ATOM 6031 C C . GLU B 1 402 ? -43.625 -0.88 -3.795 1 57.91 402 GLU B C 1
ATOM 6033 O O . GLU B 1 402 ? -43.688 0.34 -3.625 1 57.91 402 GLU B O 1
ATOM 6038 N N . GLU B 1 403 ? -42.875 -1.605 -3.166 1 55.38 403 GLU B N 1
ATOM 6039 C CA . GLU B 1 403 ? -41.969 -0.99 -2.189 1 55.38 403 GLU B CA 1
ATOM 6040 C C . GLU B 1 403 ? -40.812 -0.299 -2.875 1 55.38 403 GLU B C 1
ATOM 6042 O O . GLU B 1 403 ? -40.281 0.689 -2.365 1 55.38 403 GLU B O 1
ATOM 6047 N N . GLY B 1 404 ? -40.344 -0.795 -3.879 1 49.03 404 GLY B N 1
ATOM 6048 C CA . GLY B 1 404 ? -39.312 -0.074 -4.629 1 49.03 404 GLY B CA 1
ATOM 6049 C C . GLY B 1 404 ? -39.844 1.185 -5.293 1 49.03 404 GLY B C 1
ATOM 6050 O O . GLY B 1 404 ? -39.062 2.02 -5.762 1 49.03 404 GLY B O 1
ATOM 6051 N N . ALA B 1 405 ? -40.969 1.348 -5.582 1 46.53 405 ALA B N 1
ATOM 6052 C CA . ALA B 1 405 ? -41.562 2.58 -6.121 1 46.53 405 ALA B CA 1
ATOM 6053 C C . ALA B 1 405 ? -41.812 3.588 -5.008 1 46.53 405 ALA B C 1
ATOM 6055 O O . ALA B 1 405 ? -41.969 4.785 -5.27 1 46.53 405 ALA B O 1
ATOM 6056 N N . ALA B 1 406 ? -41.75 3.338 -3.723 1 35.47 406 ALA B N 1
ATOM 6057 C CA . ALA B 1 406 ? -41.906 4.324 -2.654 1 35.47 406 ALA B CA 1
ATOM 6058 C C . ALA B 1 406 ? -40.562 4.715 -2.076 1 35.47 406 ALA B C 1
ATOM 6060 O O . ALA B 1 406 ? -39.719 3.852 -1.819 1 35.47 406 ALA B O 1
#

InterPro domains:
  IPR004593 Nuclease SbcCD subunit D [TIGR00619] (1-258)
  IPR004843 Calcineurin-like, phosphoesterase domain [PF00149] (1-230)
  IPR026843 Nuclease SbcCD subunit D, C-terminal domain [PF12320] (280-379)
  IPR029052 Metallo-dependent phosphatase-like [G3DSA:3.60.21.10] (1-281)
  IPR029052 Metallo-dependent phosphatase-like [SSF56300] (1-343)
  IPR041796 DNA double-strand break repair protein Mre11, N-terminal metallophosphatase domain [cd00840] (2-252)
  IPR050535 DNA Repair and Maintenance Complex Component [PTHR30337] (1-391)

Solvent-accessible surface area (backbone atoms only — not comparable to full-atom values): 43029 Å² total; per-residue (Å²): 73,36,34,35,38,37,18,38,63,28,33,62,40,68,59,87,89,37,78,44,61,69,46,51,51,51,48,45,53,48,50,26,49,50,33,39,73,70,56,23,18,30,35,41,34,24,9,15,57,26,48,39,55,73,55,50,45,69,28,48,27,49,53,46,48,41,49,52,43,23,38,74,36,53,23,34,38,39,40,28,16,13,86,34,34,32,43,58,60,55,48,30,48,29,73,61,36,44,78,55,50,25,46,64,38,34,44,80,59,93,50,63,69,77,32,49,41,76,41,44,31,74,88,64,50,80,42,31,27,31,34,59,39,24,22,75,53,64,80,79,72,48,78,91,61,88,88,64,51,71,69,53,49,18,53,50,48,51,50,44,52,36,50,51,45,47,54,37,47,54,52,36,51,54,52,16,55,77,65,74,43,36,29,37,35,33,41,27,29,58,59,39,53,88,64,78,58,56,80,88,33,58,68,60,63,57,74,60,53,70,56,42,57,73,85,55,53,65,95,49,48,28,36,46,30,7,69,38,54,53,59,40,59,50,89,76,32,87,42,34,32,30,28,6,15,52,58,65,88,44,69,91,34,39,81,56,81,26,24,34,31,38,36,35,37,46,77,89,22,68,71,48,76,43,80,42,75,46,76,84,76,67,44,50,43,69,45,77,33,34,86,84,49,36,56,60,52,51,55,59,51,22,69,70,22,36,86,91,51,40,14,38,29,37,39,33,35,45,69,88,69,85,52,90,56,51,62,60,50,54,50,58,66,41,60,92,46,27,46,42,82,69,43,75,45,72,48,78,73,82,67,77,80,64,81,66,78,69,72,80,62,57,66,88,75,44,51,74,65,52,54,52,50,55,54,52,66,73,44,98,59,58,70,70,56,47,52,51,51,50,50,49,49,51,48,50,52,50,50,49,54,53,51,69,74,102,70,36,35,34,37,37,19,38,63,28,33,60,41,66,60,86,88,36,77,44,61,70,46,52,51,50,48,46,54,48,50,24,49,50,35,39,73,70,57,23,17,31,36,39,34,23,8,15,57,26,49,39,57,76,56,49,44,68,25,49,27,50,53,46,48,42,48,52,45,24,39,72,39,54,23,34,38,39,41,28,15,14,87,34,33,32,41,58,57,56,48,29,48,31,73,60,36,45,78,56,50,25,48,64,36,35,42,78,59,95,50,64,68,78,31,49,42,75,40,44,31,73,88,63,49,80,42,32,26,32,33,59,38,25,22,77,54,63,78,78,71,48,78,90,60,89,88,65,49,71,68,53,49,19,52,50,48,51,51,45,53,37,50,51,45,45,54,37,47,54,52,36,50,53,51,15,55,76,64,74,43,38,30,36,36,31,40,28,28,58,59,38,54,89,64,77,59,56,80,88,33,59,67,58,64,59,70,62,53,71,56,42,57,72,85,54,54,65,94,48,48,29,35,44,30,8,71,38,56,54,58,40,59,51,90,76,33,85,43,34,33,30,27,6,15,51,59,66,89,44,68,91,34,39,83,56,81,28,25,35,30,38,35,34,38,46,77,89,24,68,72,48,76,43,80,41,76,45,76,85,76,67,42,50,43,68,44,76,34,34,85,84,50,35,57,62,52,51,55,57,52,22,71,69,21,36,86,90,52,40,14,37,29,38,38,33,36,43,69,87,69,84,53,91,55,50,62,60,51,54,49,57,66,41,60,94,44,26,46,41,82,70,42,74,45,72,47,77,71,81,67,76,85,61,82,66,77,68,72,79,62,55,66,87,74,47,52,75,65,54,53,53,51,54,55,52,66,72,43,96,58,57,71,70,55,47,52,49,52,52,50,50,49,52,47,50,52,49,51,49,54,53,51,69,74,103

Radius of gyration: 32.57 Å; Cα contacts (8 Å, |Δi|>4): 1602; chains: 2; bounding box: 81×91×70 Å

Secondary structure (DSSP, 8-state):
-EEEEE----BT-EETTEE-HHHHHHHHHHHHHHHHHTT-SEEEEES--BSSSS--HHHHHHHHHHHHHHHHTT-EEEEE--SSS-HHHHHTTHHHHHTTTEEEE-S--SSGGGGEEEEE-TTSSEEEEEE------HHHH----TT--HHHHHHHHHHHHHHHHHHHHHHHHHHHHHTTS--EEEEEESPBTT----HHHHTTS-SS--PBPGGGS---SEEEEES-SS-EEETTEEEEEE---SS--SGGGTTSPPEEEEEEEETTEEEEEEEEEPPPSS-EEEEEE-TTTHHHHHHHHHTT--SSSPEEEEEEE-SS---TTHHHHHHHHHTTSSEEEEEEEE--------S-------TTTS-HHHHHHHHHHTS---HHHHHHHHHHHHHHHHHHHHHHH-/-EEEEE----BT-EETTEE-HHHHHHHHHHHHHHHHHTT-SEEEEES--BSSSS--HHHHHHHHHHHHHHHHTT-EEEEE--SSS-HHHHHTTHHHHHTTTEEEE-S--SSGGGGEEEEE-TTSSEEEEEE------HHHH----TT--HHHHHHHHHHHHHHHHHHHHHHHHHHHHHTTS--EEEEEESPBTT----GGGGGG--SS--PBPGGGS---SEEEEES-SS-EEETTEEEEEE---SS--SGGGTTSPPEEEEEEEETTEEEEEEEEEPPPSS-EEEEEE-TTTHHHHHHHHHTT--SSSPEEEEEEE-SS---TTHHHHHHHHHTTSSEEEEEEEE--------S-------TTTS-HHHHHHHHHHTS---HHHHHHHHHHHHHHHHHHHHHHH-

Foldseek 3Di:
DKEWFAEQQAQQDDDLNDHCLQVLLVLLLVVLVVCLVVVGQEYEYQENLHNAQDHDPSSVVSVVVSLQSNLVSLHAYEAAYAPRHHLVVQVPCQVVSVVSRYHYHHECDPDQVSQWDFGAHSVGATAEIERRHHEYDLVNQDDDDPPDDLLRSQVVVLVSVLVSQVVNVVSRQVVCVVRPQHAYEYEYEFAAPPDDADPVLVCVVVGRHDHRYPVSHDPGLAYRYESGQAWDDDPPDQRYIYQHHQADPDQRCQPGFHWMWMWDADSVGTDDIDTDTRDHPAHEHEEEEALVCLLVVLQVSLVVADLVHAYEYEYEHEDDDPDVPQVVSSVVSNPPGSHDYSYYHYDPPPDDPPDDPPPPPVCVPDPPLRVQLVVLVVDPDDPVVSVVSSVVSVVVVVVVVVVVVD/DKEWFAEQQAQQDDDLNDHCLQVLLVLLLVVLVVCLVVVGQEYEYQENLHNAQDHDPSSVVSVVVSLQSNLVSLHAYEAAYAPRHHLVVQVPCQVVSVVSRYHYHHECDPDQVSQWDFGAHSVGATAEIERRHHEYDLVNQDDDDPPDDLLRSQVVVLVSVLVSQVVNVVVRQVVCVVRPQHAYEYEYEFAAPPDDADPVLVCVVVDSHDHRYPVSHDPGLAYRYESGQAWDDDVPDQRYIYQHHQADPDQRCQPGFHWMWMWDADSVGTDDIDTDTRDHPAHEHEEEEALVCLLVVLQVSLVVADLVHAYEYEYEHEDDDPPVPQVVSSVVSNPPGSHDYSYYHYDPPPDDPPDDPPPPPVVVPDPPLRVVLVVLVVDPDDPVVSVVVSVVSVVVVVVVVVVVVD